Protein AF-A0A835G437-F1 (afdb_monomer_lite)

Secondary structure (DSSP, 8-state):
-------------------PPPPSEEEEEESS------TTT--SHHHHHHHHHH---SEEE-TTS-EEESSEEEEEE-TTS-EEEEEEPTT-B-TTSPBP-HHHHHHHHHHHHSTTT--TTGGGGTTBTTHHHHHTTSS-GGGSSEEEEETTEEEEEBSS--TTHHHHHTSGGG----HHHHHHHGGGTTSBGGG----SSEEEES-BTT-SEEEEEE-TTSTTGGG---SEEEEEE---HHHHHHHHHHTS-SB----THHHHHHTTSTT-------EEEEEEE---TTSGGG-HHHHHHHHHSS-HHHIIIIII-SSEE---SSSPTTS-B-TTT--BHHHHH---S---HHHHHHHHHHHHHHH-S-EEEEEEEESSHHHHHHHHHHHHHHHHHSTTEEEEEEEE-HHHHHHHHHTT--SEEEEEEE-SSS-THHHHTTT-TT-TT-TT----HHHHHHHHHHHTTTTT-HHHHHHHHHHHHIIIIIIS--EEEEEE---HHHHHHHHHTS--B--TT--SSSSSHHHHHHHHHHHHHHHHTT-EEEEE-TTT--EEEEEPPS-SS-PPPEEEEEE--B-SS--SS---EEETT--SS-EEEETTTTEEE-TTT-GGGGGGTTSPEEE--SSS---HHHHHHHHHHHHHHHHHHH-TTS----EEEEEES-TTTT-TGGG--TTT---SEEEE--S--TT--------EEEE------B---TTT-TTT-B-HHHHHHHHHTTS-SSSSTTT--TT-------SS-EEEE---S------------------

Foldseek 3Di:
DDDDDDDDDDDDDDDPPDDDPPALEFEEEDQADAAFLLLLADDDPRNQVVLLQFFFFQWAADPLRDTDGTQFPDWDADPQQFKIKTFGDPQQDKLVSHHQFLVLLLVLLLLCQACVNHYLPQVLCCQFPCSVCNSVVNDDSVRTQWDRPDRGIIMTGGPHRFPCNSLSRNRSSSTGHDPVLCVVCPPNARQFQVSDIGRHQWGKPDDGNVDQKIKTAGRPSHPPNVVSSRGMYIYGNDQEQVVVVVCCVVVVGPDGDDWAVVCVVCVPPPSDDDDDFQKKWWKFFQLPPPFLSVDQLLLLLLLQQADQQCCVVHQGVRFWDFAQFLGGWPLAAQPVFLHTLCNVLDGASYHDLVSSQVSLVVSCVVPNQADEFEEEFEQGPVRVSNLVSSQVSCCVSRPRYHYHYDYDHPNVSVVCLLVLPHGIYIDMDTDSGSDPLSRLLCQACPRSNVSSNHDDPLLNVLSVCLVPVCSVPRVSNSVSSSVSGNCCPRVRSRIHIITDHDVLVVQLVVLLLQAFAQDLVAPAVVRDCSLLVSLVVLLVLCVSLVWAPFDQDPRLRKTKTKDAFLDPPPFFEEEEEFERHDYPAASHRWDKDKDAQDALAWAQLEPVVRDIRGCVVVVCVNVQHRHIDMATSVRHHRQQFRSVSSSVVSVVSSVCSSRSVPGHHMYMYMYWHDQQAFRGVVSDPCVVVRGPYYDYRTPDDPPDDDPAAKDKDWDDDAFAWEDDDPVPPVPPTGDRVVVVVVVVVPDDPQQDPVRDDDQRWHWYADPDTTMGIHRDDDDTRHHDDDDHDHDHDDD

Structure (mmCIF, N/CA/C/O backbone):
data_AF-A0A835G437-F1
#
_entry.id   AF-A0A835G437-F1
#
loop_
_atom_site.group_PDB
_atom_site.id
_atom_site.type_symbol
_atom_site.label_atom_id
_atom_site.label_alt_id
_atom_site.label_comp_id
_atom_site.label_asym_id
_atom_site.label_entity_id
_atom_site.label_seq_id
_atom_site.pdbx_PDB_ins_code
_atom_site.Cartn_x
_atom_site.Cartn_y
_atom_site.Cartn_z
_atom_site.occupancy
_atom_site.B_iso_or_equiv
_atom_site.auth_seq_id
_atom_site.auth_comp_id
_atom_site.auth_asym_id
_atom_site.auth_atom_id
_atom_site.pdbx_PDB_model_num
ATOM 1 N N . MET A 1 1 ? 59.945 16.368 26.308 1.00 29.61 1 MET A N 1
ATOM 2 C CA . MET A 1 1 ? 60.103 17.837 26.284 1.00 29.61 1 MET A CA 1
ATOM 3 C C . MET A 1 1 ? 59.781 18.328 24.883 1.00 29.61 1 MET A C 1
ATOM 5 O O . MET A 1 1 ? 60.332 17.783 23.943 1.00 29.61 1 MET A O 1
ATOM 9 N N . ASN A 1 2 ? 58.871 19.294 24.794 1.00 24.39 2 ASN A N 1
ATOM 10 C CA . ASN A 1 2 ? 58.733 20.363 23.797 1.00 24.39 2 ASN A CA 1
ATOM 11 C C . ASN A 1 2 ? 59.243 20.198 22.339 1.00 24.39 2 ASN A C 1
ATOM 13 O O . ASN A 1 2 ? 60.430 20.326 22.065 1.00 24.39 2 ASN A O 1
ATOM 17 N N . THR A 1 3 ? 58.254 20.129 21.434 1.00 23.23 3 THR A N 1
ATOM 18 C CA . THR A 1 3 ? 57.982 21.059 20.302 1.00 23.23 3 THR A CA 1
ATOM 19 C C . THR A 1 3 ? 58.893 21.197 19.064 1.00 23.23 3 THR A C 1
ATOM 21 O O . THR A 1 3 ? 60.040 21.616 19.158 1.00 23.23 3 THR A O 1
ATOM 24 N N . CYS A 1 4 ? 58.197 21.138 17.914 1.00 24.75 4 CYS A N 1
ATOM 25 C CA . CYS A 1 4 ? 58.291 21.997 16.713 1.00 24.75 4 CYS A CA 1
ATOM 26 C C . CYS A 1 4 ? 59.405 21.812 15.658 1.00 24.75 4 CYS A C 1
ATOM 28 O O . CYS A 1 4 ? 60.517 22.297 15.820 1.00 24.75 4 CYS A O 1
ATOM 30 N N . GLY A 1 5 ? 58.972 21.380 14.461 1.00 23.77 5 GLY A N 1
ATOM 31 C CA . GLY A 1 5 ? 58.728 22.330 13.355 1.00 23.77 5 GLY A CA 1
ATOM 32 C C . GLY A 1 5 ? 59.648 22.249 12.125 1.00 23.77 5 GLY A C 1
ATOM 33 O O . GLY A 1 5 ? 60.861 22.344 12.258 1.00 23.77 5 GLY A O 1
ATOM 34 N N . GLY A 1 6 ? 59.062 22.189 10.917 1.00 23.94 6 GLY A N 1
ATOM 35 C CA . GLY A 1 6 ? 59.782 22.446 9.655 1.00 23.94 6 GLY A CA 1
ATOM 36 C C . GLY A 1 6 ? 59.282 21.657 8.437 1.00 23.94 6 GLY A C 1
ATOM 37 O O . GLY A 1 6 ? 59.624 20.493 8.283 1.00 23.94 6 GLY A O 1
ATOM 38 N N . ASN A 1 7 ? 58.498 22.316 7.579 1.00 25.92 7 ASN A N 1
ATOM 39 C CA . ASN A 1 7 ? 57.952 21.835 6.299 1.00 25.92 7 ASN A CA 1
ATOM 40 C C . ASN A 1 7 ? 58.935 21.102 5.367 1.00 25.92 7 ASN A C 1
ATOM 42 O O . ASN A 1 7 ? 60.063 21.555 5.200 1.00 25.92 7 ASN A O 1
ATOM 46 N N . ASP A 1 8 ? 58.398 20.172 4.566 1.00 25.77 8 ASP A N 1
ATOM 47 C CA . ASP A 1 8 ? 58.729 20.119 3.135 1.00 25.77 8 ASP A CA 1
ATOM 48 C C . ASP A 1 8 ? 57.518 19.692 2.283 1.00 25.77 8 ASP A C 1
ATOM 50 O O . ASP A 1 8 ? 56.645 18.951 2.740 1.00 25.77 8 ASP A O 1
ATOM 54 N N . LYS A 1 9 ? 57.419 20.223 1.057 1.00 26.34 9 LYS A N 1
ATOM 55 C CA . LYS A 1 9 ? 56.245 20.060 0.175 1.00 26.34 9 LYS A CA 1
ATOM 56 C C . LYS A 1 9 ? 56.248 18.703 -0.540 1.00 26.34 9 LYS A C 1
ATOM 58 O O . LYS A 1 9 ? 57.276 18.292 -1.070 1.00 26.34 9 LYS A O 1
ATOM 63 N N . LYS A 1 10 ? 55.073 18.079 -0.684 1.00 27.25 10 LYS A N 1
ATOM 64 C CA . LYS A 1 10 ? 54.819 17.038 -1.696 1.00 27.25 10 LYS A CA 1
ATOM 65 C C . LYS A 1 10 ? 53.835 17.547 -2.742 1.00 27.25 10 LYS A C 1
ATOM 67 O O . LYS A 1 10 ? 52.801 18.108 -2.393 1.00 27.25 10 LYS A O 1
ATOM 72 N N . GLU A 1 11 ? 54.174 17.338 -4.008 1.00 23.69 11 GLU A N 1
ATOM 73 C CA . GLU A 1 11 ? 53.280 17.576 -5.139 1.00 23.69 11 GLU A CA 1
ATOM 74 C C . GLU A 1 11 ? 52.122 16.573 -5.112 1.00 23.69 11 GLU A C 1
ATOM 76 O O . GLU A 1 11 ? 52.335 15.365 -5.000 1.00 23.69 11 GLU A O 1
ATOM 81 N N . THR A 1 12 ? 50.894 17.074 -5.227 1.00 25.77 12 THR A N 1
ATOM 82 C CA . THR A 1 12 ? 49.696 16.266 -5.463 1.00 25.77 12 THR A CA 1
ATOM 83 C C . THR A 1 12 ? 49.425 16.203 -6.960 1.00 25.77 12 THR A C 1
ATOM 85 O O . THR A 1 12 ? 48.872 17.130 -7.553 1.00 25.77 12 THR A O 1
ATOM 88 N N . THR A 1 13 ? 49.797 15.089 -7.585 1.00 24.84 13 THR A N 1
ATOM 89 C CA . THR A 1 13 ? 49.329 14.745 -8.928 1.00 24.84 13 THR A CA 1
ATOM 90 C C . THR A 1 13 ? 47.819 14.524 -8.870 1.00 24.84 13 THR A C 1
ATOM 92 O O . THR A 1 13 ? 47.350 13.650 -8.143 1.00 24.84 13 THR A O 1
ATOM 95 N N . LYS A 1 14 ? 47.044 15.312 -9.625 1.00 30.12 14 LYS A N 1
ATOM 96 C CA . LYS A 1 14 ? 45.620 15.031 -9.838 1.00 30.12 14 LYS A CA 1
ATOM 97 C C . LYS A 1 14 ? 45.494 13.774 -10.696 1.00 30.12 14 LYS A C 1
ATOM 99 O O . LYS A 1 14 ? 45.745 13.834 -11.896 1.00 30.12 14 LYS A O 1
ATOM 104 N N . THR A 1 15 ? 45.092 12.664 -10.091 1.00 26.80 15 THR A N 1
ATOM 105 C CA . THR A 1 15 ? 44.481 11.561 -10.835 1.00 26.80 15 THR A CA 1
ATOM 106 C C . THR A 1 15 ? 43.078 12.005 -11.235 1.00 26.80 15 THR A C 1
ATOM 108 O O . THR A 1 15 ? 42.333 12.505 -10.391 1.00 26.80 15 THR A O 1
ATOM 111 N N . GLU A 1 16 ? 42.717 11.858 -12.506 1.00 29.47 16 GLU A N 1
ATOM 112 C CA . GLU A 1 16 ? 41.327 12.020 -12.933 1.00 29.47 16 GLU A CA 1
ATOM 113 C C . GLU A 1 16 ? 40.476 10.957 -12.229 1.00 29.47 16 GLU A C 1
ATOM 115 O O . GLU A 1 16 ? 40.838 9.777 -12.204 1.00 29.47 16 GLU A O 1
ATOM 120 N N . ALA A 1 17 ? 39.368 11.380 -11.620 1.00 33.88 17 ALA A N 1
ATOM 121 C CA . ALA A 1 17 ? 38.406 10.467 -11.025 1.00 33.88 17 ALA A CA 1
ATOM 122 C C . ALA A 1 17 ? 37.639 9.773 -12.156 1.00 33.88 17 ALA A C 1
ATOM 124 O O . ALA A 1 17 ? 36.611 10.263 -12.617 1.00 33.88 17 ALA A O 1
ATOM 125 N N . GLY A 1 18 ? 38.173 8.645 -12.627 1.00 30.44 18 GLY A N 1
ATOM 126 C CA . GLY A 1 18 ? 37.390 7.709 -13.420 1.00 30.44 18 GLY A CA 1
ATOM 127 C C . GLY A 1 18 ? 36.193 7.252 -12.593 1.00 30.44 18 GLY A C 1
ATOM 128 O O . GLY A 1 18 ? 36.355 6.892 -11.426 1.00 30.44 18 GLY A O 1
ATOM 129 N N . THR A 1 19 ? 35.004 7.289 -13.189 1.00 35.88 19 THR A N 1
ATOM 130 C CA . THR A 1 19 ? 33.782 6.742 -12.605 1.00 35.88 19 THR A CA 1
ATOM 131 C C . THR A 1 19 ? 34.025 5.282 -12.240 1.00 35.88 19 THR A C 1
ATOM 133 O O . THR A 1 19 ? 34.181 4.429 -13.115 1.00 35.88 19 THR A O 1
ATOM 136 N N . ILE A 1 20 ? 34.084 4.992 -10.940 1.00 40.12 20 ILE A N 1
ATOM 137 C CA . ILE A 1 20 ? 33.992 3.620 -10.449 1.00 40.12 20 ILE A CA 1
ATOM 138 C C . ILE A 1 20 ? 32.570 3.177 -10.792 1.00 40.12 20 ILE A C 1
ATOM 140 O O . ILE A 1 20 ? 31.616 3.839 -10.385 1.00 40.12 20 ILE A O 1
ATOM 144 N N . ALA A 1 21 ? 32.427 2.119 -11.592 1.00 52.81 21 ALA A N 1
ATOM 145 C CA . ALA A 1 21 ? 31.114 1.555 -11.876 1.00 52.81 21 ALA A CA 1
ATOM 146 C C . ALA A 1 21 ? 30.462 1.154 -10.546 1.00 52.81 21 ALA A C 1
ATOM 148 O O . ALA A 1 21 ? 31.098 0.475 -9.736 1.00 52.81 21 ALA A O 1
ATOM 149 N N . ALA A 1 22 ? 29.233 1.616 -10.306 1.00 72.81 22 ALA A N 1
ATOM 150 C CA . ALA A 1 22 ? 28.508 1.281 -9.089 1.00 72.81 22 ALA A CA 1
ATOM 151 C C . ALA A 1 22 ? 28.351 -0.242 -8.991 1.00 72.81 22 ALA A C 1
ATOM 153 O O . ALA A 1 22 ? 28.016 -0.895 -9.983 1.00 72.81 22 ALA A O 1
ATOM 154 N N . SER A 1 23 ? 28.603 -0.792 -7.802 1.00 85.00 23 SER A N 1
ATOM 155 C CA . SER A 1 23 ? 28.380 -2.210 -7.521 1.00 85.00 23 SER A CA 1
ATOM 156 C C . SER A 1 23 ? 26.940 -2.569 -7.878 1.00 85.00 23 SER A C 1
ATOM 158 O O . SER A 1 23 ? 26.018 -1.955 -7.354 1.00 85.00 23 SER A O 1
ATOM 160 N N . GLN A 1 24 ? 26.732 -3.560 -8.746 1.00 94.06 24 GLN A N 1
ATOM 161 C CA . GLN A 1 24 ? 25.394 -4.084 -9.057 1.00 94.06 24 GLN A CA 1
ATOM 162 C C . GLN A 1 24 ? 24.947 -5.118 -8.012 1.00 94.06 24 GLN A C 1
ATOM 164 O O . GLN A 1 24 ? 24.311 -6.122 -8.324 1.00 94.06 24 GLN A O 1
ATOM 169 N N . LYS A 1 25 ? 25.339 -4.878 -6.760 1.00 95.38 25 LYS A N 1
ATOM 170 C CA . LYS A 1 25 ? 25.059 -5.712 -5.599 1.00 95.38 25 LYS A CA 1
ATOM 171 C C . LYS A 1 25 ? 24.548 -4.821 -4.490 1.00 95.38 25 LYS A C 1
ATOM 173 O O . LYS A 1 25 ? 25.232 -3.845 -4.182 1.00 95.38 25 LYS A O 1
ATOM 178 N N . ILE A 1 26 ? 23.406 -5.185 -3.921 1.00 95.31 26 ILE A N 1
ATOM 179 C CA . ILE A 1 26 ? 22.785 -4.474 -2.802 1.00 95.31 26 ILE A CA 1
ATOM 180 C C . ILE A 1 26 ? 22.469 -5.434 -1.653 1.00 95.31 26 ILE A C 1
ATOM 182 O O . ILE A 1 26 ? 22.173 -6.614 -1.878 1.00 95.31 26 ILE A O 1
ATOM 186 N N . GLU A 1 27 ? 22.509 -4.925 -0.427 1.00 95.88 27 GLU A N 1
ATOM 187 C CA . GLU A 1 27 ? 22.124 -5.641 0.786 1.00 95.88 27 GLU A CA 1
ATOM 188 C C . GLU A 1 27 ? 20.941 -4.937 1.472 1.00 95.88 27 GLU A C 1
ATOM 190 O O . GLU A 1 27 ? 21.003 -3.754 1.798 1.00 95.88 27 GLU A O 1
ATOM 195 N N . ILE A 1 28 ? 19.828 -5.650 1.665 1.00 94.56 28 ILE A N 1
ATOM 196 C CA . ILE A 1 28 ? 18.554 -5.071 2.128 1.00 94.56 28 ILE A CA 1
ATOM 197 C C . ILE A 1 28 ? 17.974 -5.825 3.332 1.00 94.56 28 ILE A C 1
ATOM 199 O O . ILE A 1 28 ? 18.267 -7.001 3.566 1.00 94.56 28 ILE A O 1
ATOM 203 N N . SER A 1 29 ? 17.115 -5.157 4.106 1.00 92.38 29 SER A N 1
ATOM 204 C CA . SER A 1 29 ? 16.397 -5.776 5.229 1.00 92.38 29 SER A CA 1
ATOM 205 C C . SER A 1 29 ? 15.007 -6.304 4.844 1.00 92.38 29 SER A C 1
ATOM 207 O O . SER A 1 29 ? 14.257 -5.613 4.154 1.00 92.38 29 SER A O 1
ATOM 209 N N . SER A 1 30 ? 14.607 -7.449 5.400 1.00 88.62 30 SER A N 1
ATOM 210 C CA . SER A 1 30 ? 13.216 -7.923 5.462 1.00 88.62 30 SER A CA 1
ATOM 211 C C . SER A 1 30 ? 12.737 -7.982 6.921 1.00 88.62 30 SER A C 1
ATOM 213 O O . SER A 1 30 ? 13.490 -8.447 7.775 1.00 88.62 30 SER A O 1
ATOM 215 N N . PRO A 1 31 ? 11.488 -7.597 7.249 1.00 82.38 31 PRO A N 1
ATOM 216 C CA . PRO A 1 31 ? 10.972 -7.670 8.621 1.00 82.38 31 PRO A CA 1
AT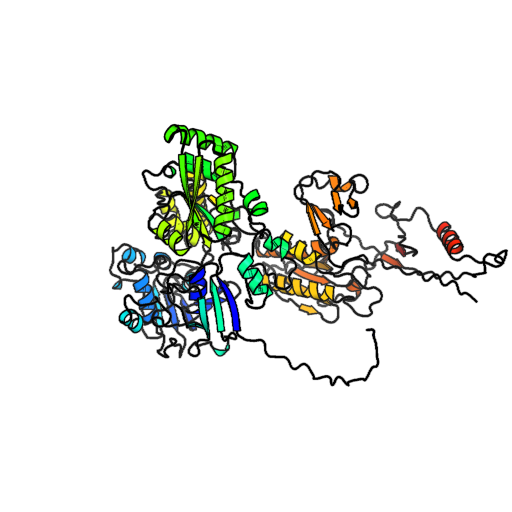OM 217 C C . PRO A 1 31 ? 10.622 -9.098 9.088 1.00 82.38 31 PRO A C 1
ATOM 219 O O . PRO A 1 31 ? 10.313 -9.305 10.260 1.00 82.38 31 PRO A O 1
ATOM 222 N N . ALA A 1 32 ? 10.624 -10.089 8.189 1.00 84.56 32 ALA A N 1
ATOM 223 C CA . ALA A 1 32 ? 10.367 -11.497 8.509 1.00 84.56 32 ALA A CA 1
ATOM 224 C C . ALA A 1 32 ? 11.098 -12.439 7.527 1.00 84.56 32 ALA A C 1
ATOM 226 O O . ALA A 1 32 ? 11.363 -12.021 6.393 1.00 84.56 32 ALA A O 1
ATOM 227 N N . PRO A 1 33 ? 11.373 -13.699 7.918 1.00 88.25 33 PRO A N 1
ATOM 228 C CA . PRO A 1 33 ? 11.909 -14.705 7.006 1.00 88.25 33 PRO A CA 1
ATOM 229 C C . PRO A 1 33 ? 10.847 -15.147 5.987 1.00 88.25 33 PRO A C 1
ATOM 231 O O . PRO A 1 33 ? 9.645 -14.966 6.209 1.00 88.25 33 PRO A O 1
ATOM 234 N N . LEU A 1 34 ? 11.291 -15.760 4.888 1.00 89.75 34 LEU A N 1
ATOM 235 C CA . LEU A 1 34 ? 10.400 -16.340 3.876 1.00 89.75 34 LEU A CA 1
ATOM 236 C C . LEU A 1 34 ? 9.555 -17.490 4.453 1.00 89.75 34 LEU A C 1
ATOM 238 O O . LEU A 1 34 ? 9.956 -18.159 5.408 1.00 89.75 34 LEU A O 1
ATOM 242 N N . SER A 1 35 ? 8.374 -17.716 3.872 1.00 86.50 35 SER A N 1
ATOM 243 C CA . SER A 1 35 ? 7.479 -18.824 4.223 1.00 86.50 35 SER A CA 1
ATOM 244 C C . SER A 1 35 ? 7.629 -20.000 3.244 1.00 86.50 35 SER A C 1
ATOM 246 O O . SER A 1 35 ? 8.564 -20.786 3.367 1.00 86.50 35 SER A O 1
ATOM 248 N N . THR A 1 36 ? 6.736 -20.132 2.261 1.00 88.00 36 THR A N 1
ATOM 249 C CA . THR A 1 36 ? 6.837 -21.101 1.160 1.00 88.00 36 THR A CA 1
ATOM 250 C C . THR A 1 36 ? 6.934 -20.385 -0.182 1.00 88.00 36 THR A C 1
ATOM 252 O O . THR A 1 36 ? 6.187 -19.441 -0.450 1.00 88.00 36 THR A O 1
ATOM 255 N N . LEU A 1 37 ? 7.846 -20.861 -1.032 1.00 92.19 37 LEU A N 1
ATOM 256 C CA . LEU A 1 37 ? 8.065 -20.363 -2.393 1.00 92.19 37 LEU A CA 1
ATOM 257 C C . LEU A 1 37 ? 7.336 -21.196 -3.462 1.00 92.19 37 LEU A C 1
ATOM 259 O O . LEU A 1 37 ? 7.529 -20.972 -4.654 1.00 92.19 37 LEU A O 1
ATOM 263 N N . ASP A 1 38 ? 6.484 -22.145 -3.059 1.00 93.81 38 ASP A N 1
ATOM 264 C CA . ASP A 1 38 ? 5.533 -22.770 -3.976 1.00 93.81 38 ASP A CA 1
ATOM 265 C C . ASP A 1 38 ? 4.486 -21.718 -4.352 1.00 93.81 38 ASP A C 1
ATOM 267 O O . ASP A 1 38 ? 3.653 -21.345 -3.525 1.00 93.81 38 ASP A O 1
ATOM 271 N N . THR A 1 39 ? 4.514 -21.254 -5.604 1.00 92.25 39 THR A N 1
ATOM 272 C CA . THR A 1 39 ? 3.649 -20.165 -6.092 1.00 92.25 39 THR A CA 1
ATOM 273 C C . THR A 1 39 ? 2.153 -20.433 -5.898 1.00 92.25 39 THR A C 1
ATOM 275 O O . THR A 1 39 ? 1.383 -19.486 -5.753 1.00 92.25 39 THR A O 1
ATOM 278 N N . THR A 1 40 ? 1.743 -21.705 -5.801 1.00 93.06 40 THR A N 1
ATOM 279 C CA . THR A 1 40 ? 0.353 -22.094 -5.506 1.00 93.06 40 THR A CA 1
ATOM 280 C C . THR A 1 40 ? -0.005 -22.039 -4.017 1.00 93.06 40 THR A C 1
ATOM 282 O O . THR A 1 40 ? -1.185 -22.057 -3.691 1.00 93.06 40 THR A O 1
ATOM 285 N N . GLN A 1 41 ? 0.972 -21.971 -3.106 1.00 91.19 41 GLN A N 1
ATOM 286 C CA . GLN A 1 41 ? 0.783 -22.043 -1.648 1.00 91.19 41 GLN A CA 1
ATOM 287 C C . GLN A 1 41 ? 1.220 -20.773 -0.893 1.00 91.19 41 GLN A C 1
ATOM 289 O O . GLN A 1 41 ? 0.829 -20.601 0.262 1.00 91.19 41 GLN A O 1
ATOM 294 N N . THR A 1 42 ? 2.011 -19.879 -1.502 1.00 87.56 42 THR A N 1
ATOM 295 C CA . THR A 1 42 ? 2.458 -18.617 -0.880 1.00 87.56 42 THR A CA 1
ATOM 296 C C . THR A 1 42 ? 1.278 -17.720 -0.477 1.00 87.56 42 THR A C 1
ATOM 298 O O . THR A 1 42 ? 0.320 -17.566 -1.231 1.00 87.56 42 THR A O 1
ATOM 301 N N . MET A 1 43 ? 1.359 -17.081 0.700 1.00 77.56 43 MET A N 1
ATOM 302 C CA . MET A 1 43 ? 0.269 -16.250 1.253 1.00 77.56 43 MET A CA 1
ATOM 303 C C . MET A 1 43 ? 0.672 -14.842 1.696 1.00 77.56 43 MET A C 1
ATOM 305 O O . MET A 1 43 ? -0.169 -13.949 1.687 1.00 77.56 43 MET A O 1
ATOM 309 N N . ASP A 1 44 ? 1.903 -14.642 2.168 1.00 79.06 44 ASP A N 1
ATOM 310 C CA . ASP A 1 44 ? 2.306 -13.397 2.827 1.00 79.06 44 ASP A CA 1
ATOM 311 C C . ASP A 1 44 ? 3.022 -12.423 1.880 1.00 79.06 44 ASP A C 1
ATOM 313 O O . ASP A 1 44 ? 3.708 -12.846 0.950 1.00 79.06 44 ASP A O 1
ATOM 317 N N . LYS A 1 45 ? 2.896 -11.113 2.150 1.00 78.25 45 LYS A N 1
ATOM 318 C CA . LYS A 1 45 ? 3.499 -10.045 1.332 1.00 78.25 45 LYS A CA 1
ATOM 319 C C . LYS A 1 45 ? 5.005 -10.235 1.144 1.00 78.25 45 LYS A C 1
ATOM 321 O O . LYS A 1 45 ? 5.485 -10.090 0.030 1.00 78.25 45 LYS A O 1
ATOM 326 N N . ASN A 1 46 ? 5.744 -10.540 2.211 1.00 82.88 46 ASN A N 1
ATOM 327 C CA . ASN A 1 46 ? 7.207 -10.524 2.185 1.00 82.88 46 ASN A CA 1
ATOM 328 C C . ASN A 1 46 ? 7.732 -11.629 1.261 1.00 82.88 46 ASN A C 1
ATOM 330 O O . ASN A 1 46 ? 8.553 -11.374 0.382 1.00 82.88 46 ASN A O 1
ATOM 334 N N . THR A 1 47 ? 7.186 -12.838 1.404 1.00 88.88 47 THR A N 1
ATOM 335 C CA . THR A 1 47 ? 7.497 -13.963 0.520 1.00 88.88 47 THR A CA 1
ATOM 336 C C . THR A 1 47 ? 6.967 -13.724 -0.893 1.00 88.88 47 THR A C 1
ATOM 338 O O . THR A 1 47 ? 7.672 -14.015 -1.855 1.00 88.88 47 THR A O 1
ATOM 341 N N . PHE A 1 48 ? 5.774 -13.136 -1.050 1.00 88.31 48 PHE A N 1
ATOM 342 C CA . PHE A 1 48 ? 5.214 -12.823 -2.368 1.00 88.31 48 PHE A CA 1
ATOM 343 C C . PHE A 1 48 ? 6.045 -11.790 -3.148 1.00 88.31 48 PHE A C 1
ATOM 345 O O . PHE A 1 48 ? 6.271 -11.973 -4.343 1.00 88.31 48 PHE A O 1
ATOM 352 N N . THR A 1 49 ? 6.582 -10.756 -2.490 1.00 87.69 49 THR A N 1
ATOM 353 C CA . THR A 1 49 ? 7.525 -9.811 -3.108 1.00 87.69 49 THR A CA 1
ATOM 354 C C . THR A 1 49 ? 8.730 -10.545 -3.694 1.00 87.69 49 THR A C 1
ATOM 356 O O . THR A 1 49 ? 9.107 -10.266 -4.830 1.00 87.69 49 THR A O 1
ATOM 359 N N . ILE A 1 50 ? 9.298 -11.523 -2.979 1.00 92.12 50 ILE A N 1
ATOM 360 C CA . ILE A 1 50 ? 10.410 -12.333 -3.496 1.00 92.12 50 ILE A CA 1
ATOM 361 C C . ILE A 1 50 ? 9.950 -13.287 -4.611 1.00 92.12 50 ILE A C 1
ATOM 363 O O . ILE A 1 50 ? 10.636 -13.391 -5.624 1.00 92.12 50 ILE A O 1
ATOM 367 N N . VAL A 1 51 ? 8.769 -13.906 -4.504 1.00 92.31 51 VAL A N 1
ATOM 368 C CA . VAL A 1 51 ? 8.179 -14.729 -5.580 1.00 92.31 51 VAL A CA 1
ATOM 369 C C . VAL A 1 51 ? 8.090 -13.957 -6.901 1.00 92.31 51 VAL A C 1
ATOM 371 O O . VAL A 1 51 ? 8.492 -14.501 -7.924 1.00 92.31 51 VAL A O 1
ATOM 374 N N . GLN A 1 52 ? 7.676 -12.686 -6.895 1.00 90.50 52 GLN A N 1
ATOM 375 C CA . GLN A 1 52 ? 7.611 -11.867 -8.119 1.00 90.50 52 GLN A CA 1
ATOM 376 C C . GLN A 1 52 ? 8.983 -11.567 -8.760 1.00 90.50 52 GLN A C 1
ATOM 378 O O . GL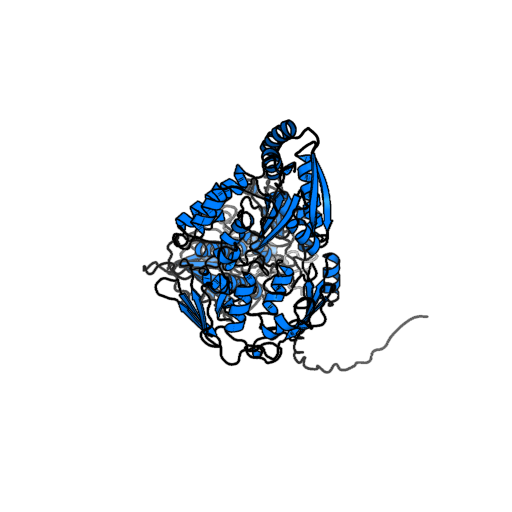N A 1 52 ? 9.042 -11.226 -9.935 1.00 90.50 52 GLN A O 1
ATOM 383 N N . HIS A 1 53 ? 10.091 -11.720 -8.026 1.00 93.88 53 HIS A N 1
ATOM 384 C CA . HIS A 1 53 ? 11.450 -11.594 -8.574 1.00 93.88 53 HIS A CA 1
ATOM 385 C C . HIS A 1 53 ? 12.016 -12.940 -9.070 1.00 93.88 53 HIS A C 1
ATOM 387 O O . HIS A 1 53 ? 12.937 -12.967 -9.886 1.00 93.88 53 HIS A O 1
ATOM 393 N N . LEU A 1 54 ? 11.470 -14.058 -8.581 1.00 96.50 54 LEU A N 1
ATOM 394 C CA . LEU A 1 54 ? 11.896 -15.426 -8.901 1.00 96.50 54 LEU A CA 1
ATOM 395 C C . LEU A 1 54 ? 11.070 -16.073 -10.030 1.00 96.50 54 LEU A C 1
ATOM 397 O O . LEU A 1 54 ? 11.544 -16.978 -10.724 1.00 96.50 54 LEU A O 1
ATOM 401 N N . PHE A 1 55 ? 9.831 -15.624 -10.222 1.00 97.19 55 PHE A N 1
ATOM 402 C CA . PHE A 1 55 ? 8.869 -16.218 -11.145 1.00 97.19 55 PHE A CA 1
ATOM 403 C C . PHE A 1 55 ? 8.155 -15.153 -11.969 1.00 97.19 55 PHE A C 1
ATOM 405 O O . PHE A 1 55 ? 7.670 -14.161 -11.430 1.00 97.19 55 PHE A O 1
ATOM 412 N N . GLU A 1 56 ? 8.010 -15.420 -13.263 1.00 96.94 56 GLU A N 1
ATOM 413 C CA . GLU A 1 56 ? 7.191 -14.624 -14.174 1.00 96.94 56 GLU A CA 1
ATOM 414 C C . GLU A 1 56 ? 6.011 -15.441 -14.715 1.00 96.94 56 GLU A C 1
ATOM 416 O O . GLU A 1 56 ? 6.129 -16.652 -14.936 1.00 96.94 56 GLU A O 1
ATOM 421 N N . GLY A 1 57 ? 4.862 -14.779 -14.880 1.00 97.12 57 GLY A N 1
ATOM 422 C CA . GLY A 1 57 ? 3.608 -15.355 -15.369 1.00 97.12 57 GLY A CA 1
ATOM 423 C C . GLY A 1 57 ? 3.347 -15.076 -16.851 1.00 97.12 57 GLY A C 1
ATOM 424 O O . GLY A 1 57 ? 4.249 -14.733 -17.610 1.00 97.12 57 GLY A O 1
ATOM 425 N N . LEU A 1 58 ? 2.089 -15.222 -17.282 1.00 98.12 58 LEU A N 1
ATOM 426 C CA . LEU A 1 58 ? 1.673 -14.868 -18.648 1.00 98.12 58 LEU A CA 1
ATOM 427 C C . LEU A 1 58 ? 1.841 -13.364 -18.895 1.00 98.12 58 LEU A C 1
ATOM 429 O O . LEU A 1 58 ? 2.326 -12.952 -19.948 1.00 98.12 58 LEU A O 1
ATOM 433 N N . TYR A 1 59 ? 1.429 -12.567 -17.913 1.00 96.75 59 TYR A N 1
ATOM 434 C CA . TYR A 1 59 ? 1.567 -11.118 -17.858 1.00 96.75 59 TYR A CA 1
ATOM 435 C C . TYR A 1 59 ? 2.393 -10.733 -16.621 1.00 96.75 59 TYR A C 1
ATOM 437 O O . TYR A 1 59 ? 2.639 -11.562 -15.741 1.00 96.75 59 TYR A O 1
ATOM 445 N N . ARG A 1 60 ? 2.822 -9.474 -16.571 1.00 92.25 60 ARG A N 1
ATOM 446 C CA . ARG A 1 60 ? 3.411 -8.812 -15.404 1.00 92.25 60 ARG A CA 1
ATOM 447 C C . ARG A 1 60 ? 2.830 -7.406 -15.264 1.00 92.25 60 ARG A C 1
ATOM 449 O O . ARG A 1 60 ? 2.058 -6.968 -16.118 1.00 92.25 60 ARG A O 1
ATOM 456 N N . PHE A 1 61 ? 3.181 -6.715 -14.192 1.00 86.19 61 PHE A N 1
ATOM 457 C CA . PHE A 1 61 ? 2.934 -5.282 -14.058 1.00 86.19 61 PHE A CA 1
ATOM 458 C C . PHE A 1 61 ? 4.160 -4.493 -14.531 1.00 86.19 61 PHE A C 1
ATOM 460 O O . PHE A 1 61 ? 5.287 -4.965 -14.370 1.00 86.19 61 PHE A O 1
ATOM 467 N N . ASP A 1 62 ? 3.934 -3.333 -15.141 1.00 83.69 62 ASP A N 1
ATOM 468 C CA . ASP A 1 62 ? 4.959 -2.301 -15.326 1.00 83.69 62 ASP A CA 1
ATOM 469 C C . ASP A 1 62 ? 5.013 -1.343 -14.120 1.00 83.69 62 ASP A C 1
ATOM 471 O O . ASP A 1 62 ? 4.321 -1.543 -13.116 1.00 83.69 62 ASP A O 1
ATOM 475 N N . ASP A 1 63 ? 5.858 -0.313 -14.215 1.00 75.12 63 ASP A N 1
ATOM 476 C CA . ASP A 1 63 ? 6.071 0.681 -13.155 1.00 75.12 63 ASP A CA 1
ATOM 477 C C . ASP A 1 63 ? 4.778 1.454 -12.801 1.00 75.12 63 ASP A C 1
ATOM 479 O O . ASP A 1 63 ? 4.588 1.844 -11.648 1.00 75.12 63 ASP A O 1
ATOM 483 N N . ASP A 1 64 ? 3.843 1.581 -13.753 1.00 68.00 64 ASP A N 1
ATOM 484 C CA . ASP A 1 64 ? 2.525 2.214 -13.590 1.00 68.00 64 ASP A CA 1
ATOM 485 C C . ASP A 1 64 ? 1.445 1.227 -13.084 1.00 68.00 64 ASP A C 1
ATOM 487 O O . ASP A 1 64 ? 0.253 1.542 -13.057 1.00 68.00 64 ASP A O 1
ATOM 491 N N . SER A 1 65 ? 1.833 0.009 -12.684 1.00 73.69 65 SER A N 1
ATOM 492 C CA . SER A 1 65 ? 0.927 -1.091 -12.305 1.00 73.69 65 SER A CA 1
ATOM 493 C C . SER A 1 65 ? -0.053 -1.524 -13.411 1.00 73.69 65 SER A C 1
ATOM 495 O O . SER A 1 65 ? -1.111 -2.097 -13.130 1.00 73.69 65 SER A O 1
ATOM 497 N N . THR A 1 66 ? 0.297 -1.309 -14.681 1.00 79.06 66 THR A N 1
ATOM 498 C CA . THR A 1 66 ? -0.500 -1.733 -15.839 1.00 79.06 66 THR A CA 1
ATOM 499 C C . THR A 1 66 ? -0.125 -3.161 -16.272 1.00 79.06 66 THR A C 1
ATOM 501 O O . THR A 1 66 ? 1.058 -3.500 -16.343 1.00 79.06 66 THR A O 1
ATOM 504 N N . PRO A 1 67 ? -1.101 -4.044 -16.581 1.00 88.12 67 PRO A N 1
ATOM 505 C CA . PRO A 1 67 ? -0.819 -5.377 -17.115 1.00 88.12 67 PRO A CA 1
ATOM 506 C C . PRO A 1 67 ? -0.143 -5.342 -18.495 1.00 88.12 67 PRO A C 1
ATOM 508 O O . PRO A 1 67 ? -0.782 -5.039 -19.507 1.00 88.12 67 PRO A O 1
ATOM 511 N N . ILE A 1 68 ? 1.123 -5.755 -18.556 1.00 93.69 68 ILE A N 1
ATOM 512 C CA . ILE A 1 68 ? 1.906 -5.914 -19.791 1.00 93.69 68 ILE A CA 1
ATOM 513 C C . ILE A 1 68 ? 2.293 -7.388 -20.030 1.00 93.69 68 ILE A C 1
ATOM 515 O O . ILE A 1 68 ? 2.354 -8.168 -19.076 1.00 93.69 68 ILE A O 1
ATOM 519 N N . PRO A 1 69 ? 2.558 -7.820 -21.282 1.00 96.25 69 PRO A N 1
ATOM 520 C CA . PRO A 1 69 ? 2.930 -9.207 -21.567 1.00 96.25 69 PRO A CA 1
ATOM 521 C C . PRO A 1 69 ? 4.238 -9.618 -20.872 1.00 96.25 69 PRO A C 1
ATOM 523 O O . PRO A 1 69 ? 5.269 -8.976 -21.069 1.00 96.25 69 PRO A O 1
ATOM 526 N N . GLY A 1 70 ? 4.173 -10.704 -20.096 1.00 96.00 70 GLY A N 1
ATOM 527 C CA . GLY A 1 70 ? 5.289 -11.319 -19.374 1.00 96.00 70 GLY A CA 1
ATOM 528 C C . GLY A 1 70 ? 5.899 -12.437 -20.212 1.00 96.00 70 GLY A C 1
ATOM 529 O O . GLY A 1 70 ? 6.420 -12.165 -21.283 1.00 96.00 70 GLY A O 1
ATOM 530 N N . LEU A 1 71 ? 5.739 -13.711 -19.835 1.00 98.00 71 LEU A N 1
ATOM 531 C CA . LEU A 1 71 ? 6.125 -14.855 -20.685 1.00 98.00 71 LEU A CA 1
ATOM 532 C C . LEU A 1 71 ? 5.245 -15.023 -21.944 1.00 98.00 71 LEU A C 1
ATOM 534 O O . LEU A 1 71 ? 5.616 -15.754 -22.870 1.00 98.00 71 LEU A O 1
ATOM 538 N N . ALA A 1 72 ? 4.093 -14.346 -22.020 1.00 98.12 72 ALA A N 1
ATOM 539 C CA . ALA A 1 72 ? 3.309 -14.251 -23.247 1.00 98.12 72 ALA A CA 1
ATOM 540 C C . ALA A 1 72 ? 3.912 -13.235 -24.242 1.00 98.12 72 ALA A C 1
ATOM 542 O O . ALA A 1 72 ? 4.415 -12.173 -23.880 1.00 98.12 72 ALA A O 1
ATOM 543 N N . GLU A 1 73 ? 3.824 -13.538 -25.535 1.00 97.06 73 GLU A N 1
ATOM 544 C CA . GLU A 1 73 ? 4.010 -12.564 -26.614 1.00 97.06 73 GLU A CA 1
ATOM 545 C C . GLU A 1 73 ? 2.748 -11.704 -26.783 1.00 97.06 73 GLU A C 1
ATOM 547 O O . GLU A 1 73 ? 2.834 -10.486 -26.925 1.00 97.06 73 GLU A O 1
ATOM 552 N N . LYS A 1 74 ? 1.570 -12.345 -26.767 1.00 96.56 74 LYS A N 1
ATOM 553 C CA . LYS A 1 74 ? 0.267 -11.705 -26.996 1.00 96.56 74 LYS A CA 1
ATOM 554 C C . LYS A 1 74 ? -0.891 -12.512 -26.406 1.00 96.56 74 LYS A C 1
ATOM 556 O O . LYS A 1 74 ? -0.766 -13.716 -26.167 1.00 96.56 74 LYS A O 1
ATOM 561 N N . VAL A 1 75 ? -2.048 -11.859 -26.290 1.00 98.12 75 VAL A N 1
ATOM 562 C CA . VAL A 1 75 ? -3.347 -12.486 -26.017 1.00 98.12 75 VAL A CA 1
ATOM 563 C C . VAL A 1 75 ? -4.356 -12.145 -27.119 1.00 98.12 75 VAL A C 1
ATOM 565 O O . VAL A 1 75 ? -4.374 -11.031 -27.639 1.00 98.12 75 VAL A O 1
ATOM 568 N N . GLU A 1 76 ? -5.198 -13.107 -27.479 1.00 98.06 76 GLU A N 1
ATOM 569 C CA . GLU A 1 76 ? -6.372 -12.932 -28.337 1.00 98.06 76 GLU A CA 1
ATOM 570 C C . GLU A 1 76 ? -7.621 -13.170 -27.473 1.00 98.06 76 GLU A C 1
ATOM 572 O O . GLU A 1 76 ? -7.748 -14.232 -26.862 1.00 98.06 76 GLU A O 1
ATOM 577 N N . ILE A 1 77 ? -8.516 -12.180 -27.388 1.00 95.62 77 ILE A N 1
ATOM 578 C CA . ILE A 1 77 ? -9.745 -12.229 -26.574 1.00 95.62 77 ILE A CA 1
ATOM 579 C C . ILE A 1 77 ? -10.953 -12.338 -27.516 1.00 95.62 77 ILE A C 1
ATOM 581 O O . ILE A 1 77 ? -11.007 -11.639 -28.531 1.00 95.62 77 ILE A O 1
ATOM 585 N N . SER A 1 78 ? -11.907 -13.222 -27.217 1.00 95.50 78 SER A N 1
ATOM 586 C CA . SER A 1 78 ? -13.135 -13.390 -28.009 1.00 95.50 78 SER A CA 1
ATOM 587 C C . SER A 1 78 ? -14.095 -12.195 -27.899 1.00 95.50 78 SER A C 1
ATOM 589 O O . SER A 1 78 ? -14.073 -11.450 -26.923 1.00 95.50 78 SER A O 1
ATOM 591 N N . GLU A 1 79 ? -14.985 -12.023 -28.889 1.00 85.38 79 GLU A N 1
ATOM 592 C CA . GLU A 1 79 ? -15.962 -10.912 -28.931 1.00 85.38 79 GLU A CA 1
ATOM 593 C C . GLU A 1 79 ? -16.925 -10.882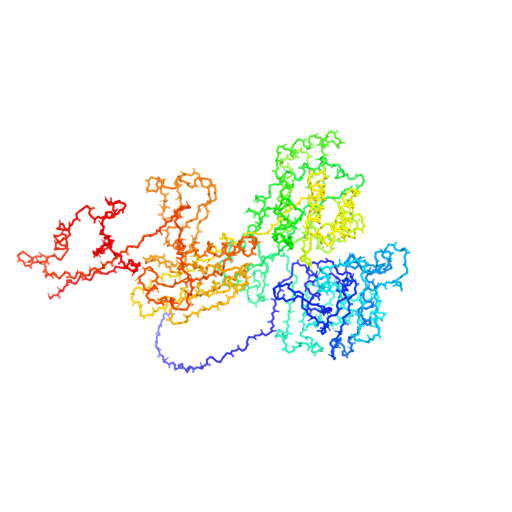 -27.727 1.00 85.38 79 GLU A C 1
ATOM 595 O O . GLU A 1 79 ? -17.459 -9.827 -27.395 1.00 85.38 79 GLU A O 1
ATOM 600 N N . ASP A 1 80 ? -17.151 -12.027 -27.079 1.00 84.56 80 ASP A N 1
ATOM 601 C CA . ASP A 1 80 ? -17.971 -12.171 -25.871 1.00 84.56 80 ASP A CA 1
ATOM 602 C C . ASP A 1 80 ? -17.177 -12.024 -24.558 1.00 84.56 80 ASP A C 1
ATOM 604 O O . ASP A 1 80 ? -17.770 -12.083 -23.483 1.00 84.56 80 ASP A O 1
ATOM 608 N N . GLY A 1 81 ? -15.852 -11.842 -24.623 1.00 86.50 81 GLY A N 1
ATOM 609 C CA . GLY A 1 81 ? -14.977 -11.745 -23.453 1.00 86.50 81 GLY A CA 1
ATOM 610 C C . GLY A 1 81 ? -14.818 -13.045 -22.654 1.00 86.50 81 GLY A C 1
ATOM 611 O O . GLY A 1 81 ? -14.311 -12.998 -21.536 1.00 86.50 81 GLY A O 1
ATOM 612 N N . LEU A 1 82 ? -15.256 -14.195 -23.185 1.00 94.00 82 LEU A N 1
ATOM 613 C CA . LEU A 1 82 ? -15.240 -15.479 -22.469 1.00 94.00 82 LEU A CA 1
ATOM 614 C C . LEU A 1 82 ? -14.014 -16.350 -22.759 1.00 94.00 82 LEU A C 1
ATOM 616 O O . LEU A 1 82 ? -13.766 -17.295 -22.018 1.00 94.00 82 LEU A O 1
ATOM 620 N N . THR A 1 83 ? -13.259 -16.091 -23.827 1.00 97.81 83 THR A N 1
ATOM 621 C CA . THR A 1 83 ? -12.098 -16.907 -24.217 1.00 97.81 83 THR A CA 1
ATOM 622 C C . THR A 1 83 ? -10.854 -16.042 -24.350 1.00 97.81 83 THR A C 1
ATOM 624 O O . THR A 1 83 ? -10.829 -15.114 -25.157 1.00 97.81 83 THR A O 1
ATOM 627 N N . TYR A 1 84 ? -9.808 -16.391 -23.602 1.00 98.38 84 TYR A N 1
ATOM 628 C CA . TYR A 1 84 ? -8.488 -15.766 -23.660 1.00 98.38 84 TYR A CA 1
ATOM 629 C C . TYR A 1 84 ? -7.484 -16.783 -24.198 1.00 98.38 84 TYR A C 1
ATOM 631 O O . TYR A 1 84 ? -7.259 -17.832 -23.594 1.00 98.38 84 TYR A O 1
ATOM 639 N N . LYS A 1 85 ? -6.874 -16.476 -25.341 1.00 98.62 85 LYS A N 1
ATOM 640 C CA . LYS A 1 85 ? -5.861 -17.306 -25.994 1.00 98.62 85 LYS A CA 1
ATOM 641 C C . LYS A 1 85 ? -4.506 -16.612 -25.924 1.00 98.62 85 LYS A C 1
ATOM 643 O O . LYS A 1 85 ? -4.253 -15.650 -26.645 1.00 98.62 85 LYS A O 1
ATOM 648 N N . PHE A 1 86 ? -3.629 -17.113 -25.066 1.00 98.75 86 PHE A N 1
ATOM 649 C CA . PHE A 1 86 ? -2.267 -16.624 -24.898 1.00 98.75 86 PHE A CA 1
ATOM 650 C C . PHE A 1 86 ? -1.320 -17.361 -25.847 1.00 98.75 86 PHE A C 1
ATOM 652 O O . PHE A 1 86 ? -1.365 -18.587 -25.963 1.00 98.75 86 PHE A O 1
ATOM 659 N N . THR A 1 87 ? -0.450 -16.606 -26.518 1.00 98.75 87 THR A N 1
ATOM 660 C CA . THR A 1 87 ? 0.699 -17.142 -27.263 1.00 98.75 87 THR A CA 1
ATOM 661 C C . THR A 1 87 ? 1.956 -16.863 -26.449 1.00 98.75 87 THR A C 1
ATOM 663 O O . THR A 1 87 ? 2.220 -15.702 -26.144 1.00 98.75 87 THR A O 1
ATOM 666 N N . LEU A 1 88 ? 2.709 -17.895 -26.071 1.00 98.69 88 LEU A N 1
ATOM 667 C CA . LEU A 1 88 ? 3.980 -17.766 -25.351 1.00 98.69 88 LEU A CA 1
ATOM 668 C C . LEU A 1 88 ? 5.105 -17.302 -26.284 1.00 98.69 88 LEU A C 1
ATOM 670 O O . LEU A 1 88 ? 5.085 -17.612 -27.477 1.00 98.69 88 LEU A O 1
ATOM 674 N N . LYS A 1 89 ? 6.088 -16.583 -25.729 1.00 98.31 89 LYS A N 1
ATOM 675 C CA . LYS A 1 89 ? 7.290 -16.164 -26.466 1.00 98.31 89 LYS A CA 1
ATOM 676 C C . LYS A 1 89 ? 8.122 -17.362 -26.940 1.00 98.31 89 LYS A C 1
ATOM 678 O O . LYS A 1 89 ? 8.056 -18.465 -26.396 1.00 98.31 89 LYS A O 1
ATOM 683 N N . ASP A 1 90 ? 8.950 -17.111 -27.946 1.00 94.69 90 ASP A N 1
ATOM 684 C CA . ASP A 1 90 ? 9.973 -18.050 -28.400 1.00 94.69 90 ASP A CA 1
ATOM 685 C C . ASP A 1 90 ? 11.131 -18.143 -27.387 1.00 94.69 90 ASP A C 1
ATOM 687 O O . ASP A 1 90 ? 11.457 -17.170 -26.713 1.00 94.69 90 ASP A O 1
ATOM 691 N N . ASP A 1 91 ? 11.746 -19.326 -27.297 1.00 90.38 91 ASP A N 1
ATOM 692 C CA . ASP A 1 91 ? 12.981 -19.619 -26.550 1.00 90.38 91 ASP A CA 1
ATOM 693 C C . ASP A 1 91 ? 13.013 -19.245 -25.045 1.00 90.38 91 ASP A C 1
ATOM 695 O O . ASP A 1 91 ? 14.091 -19.191 -24.449 1.00 90.38 91 ASP A O 1
ATOM 699 N N . ILE A 1 92 ? 11.848 -19.079 -24.401 1.00 97.94 92 ILE A N 1
ATOM 700 C CA . ILE A 1 92 ? 11.719 -18.942 -22.937 1.00 97.94 92 ILE A CA 1
ATOM 701 C C . ILE A 1 92 ? 12.088 -20.239 -22.200 1.00 97.94 92 ILE A C 1
ATOM 703 O O . ILE A 1 92 ? 11.729 -21.341 -22.630 1.00 97.94 92 ILE A O 1
ATOM 707 N N . LYS A 1 93 ? 12.790 -20.120 -21.067 1.00 98.44 93 LYS A N 1
ATOM 708 C CA . LYS A 1 93 ? 13.334 -21.264 -20.321 1.00 98.44 93 LYS A CA 1
ATOM 709 C C . LYS A 1 93 ? 13.214 -21.120 -18.812 1.00 98.44 93 LYS A C 1
ATOM 711 O O . LYS A 1 93 ? 13.256 -20.028 -18.256 1.00 98.44 93 LYS A O 1
ATOM 716 N N . TRP A 1 94 ? 13.159 -22.276 -18.167 1.00 98.62 94 TRP A N 1
ATOM 717 C CA . TRP A 1 94 ? 13.444 -22.465 -16.758 1.00 98.62 94 TRP A CA 1
ATOM 718 C C . TRP A 1 94 ? 14.939 -22.256 -16.479 1.00 98.62 94 TRP A C 1
ATOM 720 O O . TRP A 1 94 ? 15.786 -22.487 -17.341 1.00 98.62 94 TRP A O 1
ATOM 730 N N . SER A 1 95 ? 15.288 -21.928 -15.237 1.00 98.25 95 SER A N 1
ATOM 731 C CA . SER A 1 95 ? 16.676 -21.766 -14.764 1.00 98.25 95 SER A CA 1
ATOM 732 C C . SER A 1 95 ? 17.595 -22.993 -14.927 1.00 98.25 95 SER A C 1
ATOM 734 O O . SER A 1 95 ? 18.800 -22.891 -14.710 1.00 98.25 95 SER A O 1
ATOM 736 N N . ASN A 1 96 ? 17.056 -24.167 -15.279 1.00 96.75 96 ASN A N 1
ATOM 737 C CA . ASN A 1 96 ? 17.821 -25.371 -15.634 1.00 96.75 96 ASN A CA 1
ATOM 738 C C . ASN A 1 96 ? 18.067 -25.523 -17.154 1.00 96.75 96 ASN A C 1
ATOM 740 O O . ASN A 1 96 ? 18.677 -26.509 -17.572 1.00 96.75 96 ASN A O 1
ATOM 744 N N . GLY A 1 97 ? 17.586 -24.581 -17.971 1.00 97.25 97 GLY A N 1
ATOM 745 C CA . GLY A 1 97 ? 17.661 -24.593 -19.432 1.00 97.25 97 GLY A CA 1
ATOM 746 C C . GLY A 1 97 ? 16.561 -25.398 -20.140 1.00 97.25 97 GLY A C 1
ATOM 747 O O . GLY A 1 97 ? 16.577 -25.471 -21.370 1.00 97.25 97 GLY A O 1
ATOM 748 N N . GLU A 1 98 ? 15.613 -26.006 -19.416 1.00 98.00 98 GLU A N 1
ATOM 749 C CA . GLU A 1 98 ? 14.427 -26.632 -20.022 1.00 98.00 98 GLU A CA 1
ATOM 750 C C . GLU A 1 98 ? 13.453 -25.550 -20.528 1.00 98.00 98 GLU A C 1
ATOM 752 O O . GLU A 1 98 ? 13.316 -24.512 -19.880 1.00 98.00 98 GLU A O 1
ATOM 757 N N . PRO A 1 99 ? 12.764 -25.750 -21.667 1.00 98.19 99 PRO A N 1
ATOM 758 C CA . PRO A 1 99 ? 11.813 -24.767 -22.182 1.00 98.19 99 PRO A CA 1
ATOM 759 C C . PRO A 1 99 ? 10.609 -24.609 -21.243 1.00 98.19 99 PRO A C 1
ATOM 761 O O . PRO A 1 99 ? 10.126 -25.600 -20.693 1.00 98.19 99 PRO A O 1
ATOM 764 N N . ILE A 1 100 ? 10.096 -23.383 -21.104 1.00 98.62 100 ILE A N 1
ATOM 765 C CA . ILE A 1 100 ? 8.785 -23.141 -20.479 1.00 98.62 100 ILE A CA 1
ATOM 766 C C . ILE A 1 100 ? 7.701 -23.350 -21.538 1.00 98.62 100 ILE A C 1
ATOM 768 O O . ILE A 1 100 ? 7.837 -22.897 -22.676 1.00 98.62 100 ILE A O 1
ATOM 772 N N . THR A 1 101 ? 6.620 -24.030 -21.166 1.00 98.56 101 THR A N 1
ATOM 773 C CA . THR A 1 101 ? 5.546 -24.419 -22.087 1.00 98.56 101 THR A CA 1
ATOM 774 C C . THR A 1 101 ? 4.154 -24.110 -21.534 1.00 98.56 101 THR A C 1
ATOM 776 O O . THR A 1 101 ? 3.954 -23.947 -20.330 1.00 98.56 101 THR A O 1
ATOM 779 N N . ALA A 1 102 ? 3.145 -24.070 -22.407 1.00 98.62 102 ALA A N 1
ATOM 780 C CA . ALA A 1 102 ? 1.741 -23.885 -22.026 1.00 98.62 102 ALA A CA 1
ATOM 781 C C . ALA A 1 102 ? 1.228 -24.982 -21.067 1.00 98.62 102 ALA A C 1
ATOM 783 O O . ALA A 1 102 ? 0.292 -24.761 -20.296 1.00 98.62 102 ALA A O 1
ATOM 784 N N . GLN A 1 103 ? 1.856 -26.159 -21.082 1.00 98.56 103 GLN A N 1
ATOM 785 C CA . GLN A 1 103 ? 1.566 -27.266 -20.181 1.00 98.56 103 GLN A CA 1
ATOM 786 C C . GLN A 1 103 ? 2.011 -26.974 -18.736 1.00 98.56 103 GLN A C 1
ATOM 788 O O . GLN A 1 103 ? 1.346 -27.443 -17.815 1.00 98.56 103 GLN A O 1
ATOM 793 N N . ASP A 1 104 ? 3.044 -26.152 -18.516 1.00 98.69 104 ASP A N 1
ATOM 794 C CA . ASP A 1 104 ? 3.491 -25.758 -17.169 1.00 98.69 104 ASP A CA 1
ATOM 795 C C . ASP A 1 104 ? 2.480 -24.820 -16.477 1.00 98.69 104 ASP A C 1
ATOM 797 O O . ASP A 1 104 ? 2.281 -24.897 -15.263 1.00 98.69 104 ASP A O 1
ATOM 801 N N . PHE A 1 105 ? 1.794 -23.969 -17.254 1.00 98.69 105 PHE A N 1
ATOM 802 C CA . PHE A 1 105 ? 0.656 -23.162 -16.788 1.00 98.69 105 PHE A CA 1
ATOM 803 C C . PHE A 1 105 ? -0.582 -24.028 -16.536 1.00 98.69 105 PHE A C 1
ATOM 805 O O . PHE A 1 105 ? -1.220 -23.922 -15.489 1.00 98.69 105 PHE A O 1
ATOM 812 N N . LEU A 1 106 ? -0.904 -24.936 -17.467 1.00 98.56 106 LEU A N 1
ATOM 813 C CA . LEU A 1 106 ? -2.011 -25.882 -17.299 1.00 98.56 106 LEU A CA 1
ATOM 814 C C . LEU A 1 106 ? -1.832 -26.742 -16.040 1.00 98.56 106 LEU A C 1
ATOM 816 O O . LEU A 1 106 ? -2.808 -27.001 -15.337 1.00 98.56 106 LEU A O 1
ATOM 820 N N . TYR A 1 107 ? -0.600 -27.158 -15.740 1.00 98.44 107 TYR A N 1
ATOM 821 C CA . TYR A 1 107 ? -0.261 -27.885 -14.524 1.00 98.44 107 TYR A CA 1
ATOM 822 C C . TYR A 1 107 ? -0.429 -27.022 -13.266 1.00 98.44 107 TYR A C 1
ATOM 824 O O . TYR A 1 107 ? -1.179 -27.421 -12.372 1.00 98.44 107 TYR A O 1
ATOM 832 N N . SER A 1 108 ? 0.212 -25.846 -13.182 1.00 97.88 108 SER A N 1
ATOM 833 C CA . SER A 1 108 ? 0.170 -25.033 -11.955 1.00 97.88 108 SER A CA 1
ATOM 834 C C . SER A 1 108 ? -1.239 -24.532 -11.632 1.00 97.88 108 SER A C 1
ATOM 836 O O . SER A 1 108 ? -1.654 -24.581 -10.474 1.00 97.88 108 SER A O 1
ATOM 838 N N . TRP A 1 109 ? -2.026 -24.154 -12.643 1.00 98.19 109 TRP A N 1
ATOM 839 C CA . TRP A 1 109 ? -3.403 -23.694 -12.449 1.00 98.19 109 TRP A CA 1
ATOM 840 C C . TRP A 1 109 ? -4.353 -24.842 -12.079 1.00 98.19 109 TRP A C 1
ATOM 842 O O . TRP A 1 109 ? -5.207 -24.666 -11.210 1.00 98.19 109 TRP A O 1
ATOM 852 N N . LYS A 1 110 ? -4.184 -26.046 -12.653 1.00 97.50 110 LYS A N 1
ATOM 853 C CA . LYS A 1 110 ? -4.920 -27.238 -12.190 1.00 97.50 110 LYS A CA 1
ATOM 854 C C . LYS A 1 110 ? -4.558 -27.590 -10.747 1.00 97.50 110 LYS A C 1
ATOM 856 O O . LYS A 1 110 ? -5.461 -27.827 -9.945 1.00 97.50 110 LYS A O 1
ATOM 861 N N . LYS A 1 111 ? -3.267 -27.590 -10.395 1.00 96.56 111 LYS A N 1
ATOM 862 C CA . LYS A 1 111 ? -2.777 -27.837 -9.027 1.00 96.56 111 LYS A CA 1
ATOM 863 C C . LYS A 1 111 ? -3.385 -26.846 -8.029 1.00 96.56 111 LYS A C 1
ATOM 865 O O . LYS A 1 111 ? -3.860 -27.271 -6.979 1.00 96.56 111 LYS A O 1
ATOM 870 N N . LEU A 1 112 ? -3.433 -25.560 -8.383 1.00 95.62 112 LEU A N 1
ATOM 871 C CA . LEU A 1 112 ? -3.980 -24.487 -7.551 1.00 95.62 112 LEU A CA 1
ATOM 872 C C . LEU A 1 112 ? -5.447 -24.724 -7.141 1.00 95.62 112 LEU A C 1
ATOM 874 O O . LEU A 1 112 ? -5.798 -24.421 -6.005 1.00 95.62 112 LEU A O 1
ATOM 878 N N . VAL A 1 113 ? -6.292 -25.282 -8.016 1.00 95.50 113 VAL A N 1
ATOM 879 C CA . VAL A 1 113 ? -7.745 -25.434 -7.756 1.00 95.50 113 VAL A CA 1
ATOM 880 C C . VAL A 1 113 ? -8.192 -26.858 -7.405 1.00 95.50 113 VAL A C 1
ATOM 882 O O . VAL A 1 113 ? -9.338 -27.062 -7.012 1.00 95.50 113 VAL A O 1
ATOM 885 N N . THR A 1 114 ? -7.312 -27.854 -7.542 1.00 95.25 114 THR A N 1
ATOM 886 C CA . THR A 1 114 ? -7.616 -29.265 -7.242 1.00 95.25 114 THR A CA 1
ATOM 887 C C . THR A 1 114 ? -7.746 -29.478 -5.727 1.00 95.25 114 THR A C 1
ATOM 889 O O . THR A 1 114 ? -6.796 -29.148 -5.022 1.00 95.25 114 THR A O 1
ATOM 892 N N . PRO A 1 115 ? -8.842 -30.059 -5.194 1.00 92.38 115 PRO A N 1
ATOM 893 C CA . PRO A 1 115 ? -9.073 -30.184 -3.747 1.00 92.38 115 PRO A CA 1
ATOM 894 C C . PRO A 1 115 ? -7.931 -30.813 -2.932 1.00 92.38 115 PRO A C 1
ATOM 896 O O . PRO A 1 115 ? -7.698 -30.417 -1.793 1.00 92.38 115 PRO A O 1
ATOM 899 N N . GLU A 1 116 ? -7.196 -31.773 -3.497 1.00 91.38 116 GLU A N 1
ATOM 900 C CA . GLU A 1 116 ? -6.061 -32.439 -2.844 1.00 91.38 116 GLU A CA 1
ATOM 901 C C . GLU A 1 116 ? -4.804 -31.560 -2.714 1.00 91.38 116 GLU A C 1
ATOM 903 O O . GLU A 1 116 ? -3.950 -31.839 -1.871 1.00 91.38 116 GLU A O 1
ATOM 908 N N . THR A 1 117 ? -4.673 -30.520 -3.543 1.00 91.50 117 THR A N 1
ATOM 909 C CA . THR A 1 117 ? -3.506 -29.617 -3.611 1.00 91.50 117 THR A CA 1
ATOM 910 C C . THR A 1 117 ? -3.891 -28.139 -3.536 1.00 91.50 117 THR A C 1
ATOM 912 O O . THR A 1 117 ? -3.065 -27.276 -3.830 1.00 91.50 117 THR A O 1
ATOM 915 N N . ILE A 1 118 ? -5.141 -27.854 -3.156 1.00 91.38 118 ILE A N 1
ATOM 916 C CA . ILE A 1 118 ? -5.776 -26.543 -3.272 1.00 91.38 118 ILE A CA 1
ATOM 917 C C . ILE A 1 118 ? -4.934 -25.456 -2.604 1.00 91.38 118 ILE A C 1
ATOM 919 O O . ILE A 1 118 ? -4.567 -25.541 -1.430 1.00 91.38 118 ILE A O 1
ATOM 923 N N . GLY A 1 119 ? -4.623 -24.424 -3.377 1.00 89.94 119 GLY A N 1
ATOM 924 C CA . GLY A 1 119 ? -3.928 -23.251 -2.883 1.00 89.94 119 GLY A CA 1
ATOM 925 C C . GLY A 1 119 ? -4.889 -22.235 -2.268 1.00 89.94 119 GLY A C 1
ATOM 926 O O . GLY A 1 119 ? -6.044 -22.132 -2.686 1.00 89.94 119 GLY A O 1
ATOM 927 N N . PRO A 1 120 ? -4.427 -21.419 -1.310 1.00 86.38 120 PRO A N 1
ATOM 928 C CA . PRO A 1 120 ? -5.258 -20.396 -0.677 1.00 86.38 120 PRO A CA 1
ATOM 929 C C . PRO A 1 120 ? -5.764 -19.345 -1.682 1.00 86.38 120 PRO A C 1
ATOM 931 O O . PRO A 1 120 ? -6.849 -18.796 -1.508 1.00 86.38 120 PRO A O 1
ATOM 934 N N . ASN A 1 121 ? -5.028 -19.132 -2.777 1.00 87.38 121 ASN A N 1
ATOM 935 C CA . ASN A 1 121 ? -5.368 -18.203 -3.856 1.00 87.38 121 ASN A CA 1
ATOM 936 C C . ASN A 1 121 ? -6.211 -18.814 -4.992 1.00 87.38 121 ASN A C 1
ATOM 938 O O . ASN A 1 121 ? -6.386 -18.179 -6.029 1.00 87.38 121 ASN A O 1
ATOM 942 N N . ALA A 1 122 ? -6.774 -20.017 -4.811 1.00 90.12 122 ALA A N 1
ATOM 943 C CA . ALA A 1 122 ? -7.599 -20.685 -5.826 1.00 90.12 122 ALA A CA 1
ATOM 944 C C . ALA A 1 122 ? -8.787 -19.841 -6.324 1.00 90.12 122 ALA A C 1
ATOM 946 O O . ALA A 1 122 ? -9.187 -19.971 -7.479 1.00 90.12 122 ALA A O 1
ATOM 947 N N . TYR A 1 123 ? -9.312 -18.946 -5.479 1.00 84.56 123 TYR A N 1
ATOM 948 C CA . TYR A 1 123 ? -10.419 -18.047 -5.815 1.00 84.56 123 TYR A CA 1
ATOM 949 C C . TYR A 1 123 ? -10.126 -17.103 -6.993 1.00 84.56 123 TYR A C 1
ATOM 951 O O . TYR A 1 123 ? -11.057 -16.718 -7.694 1.00 84.56 123 TYR A O 1
ATOM 959 N N . LEU A 1 124 ? -8.853 -16.787 -7.274 1.00 86.38 124 LEU A N 1
ATOM 960 C CA . LEU A 1 124 ? -8.461 -15.989 -8.446 1.00 86.38 124 LEU A CA 1
ATOM 961 C C . LEU A 1 124 ? -8.870 -16.649 -9.770 1.00 86.38 124 LEU A C 1
ATOM 963 O O . LEU A 1 124 ? -9.042 -15.967 -10.777 1.00 86.38 124 LEU A O 1
ATOM 967 N N . LEU A 1 125 ? -9.046 -17.972 -9.766 1.00 91.94 125 LEU A N 1
ATOM 968 C CA . LEU A 1 125 ? -9.507 -18.740 -10.914 1.00 91.94 125 LEU A CA 1
ATOM 969 C C . LEU A 1 125 ? -10.988 -19.135 -10.809 1.00 91.94 125 LEU A C 1
ATOM 971 O O . LEU A 1 125 ? -11.419 -19.943 -11.620 1.00 91.94 125 LEU A O 1
ATOM 975 N N . ASP A 1 126 ? -11.791 -18.617 -9.869 1.00 88.38 126 ASP A N 1
ATOM 976 C CA . ASP A 1 126 ? -13.194 -19.054 -9.698 1.00 88.38 126 ASP A CA 1
ATOM 977 C C . ASP A 1 126 ? -14.062 -18.807 -10.939 1.00 88.38 126 ASP A C 1
ATOM 979 O O . ASP A 1 126 ? -14.949 -19.610 -11.225 1.00 88.38 126 ASP A O 1
ATOM 983 N N . ASN A 1 127 ? -13.786 -17.733 -11.688 1.00 87.69 127 ASN A N 1
ATOM 984 C CA . ASN A 1 127 ? -14.461 -17.422 -12.949 1.00 87.69 127 ASN A CA 1
ATOM 985 C C . ASN A 1 127 ? -13.908 -18.223 -14.147 1.00 87.69 127 ASN A C 1
ATOM 987 O O . ASN A 1 127 ? -14.499 -18.192 -15.222 1.00 87.69 127 ASN A O 1
ATOM 991 N N . VAL A 1 128 ? -12.811 -18.980 -14.000 1.00 95.75 128 VAL A N 1
ATOM 992 C CA . VAL A 1 128 ? -12.445 -19.986 -15.010 1.00 95.75 128 VAL A CA 1
ATOM 993 C C . VAL A 1 128 ? -13.511 -21.074 -15.000 1.00 95.75 128 VAL A C 1
ATOM 995 O O . VAL A 1 128 ? -13.890 -21.600 -13.955 1.00 95.75 128 VAL A O 1
ATOM 998 N N . LYS A 1 129 ? -13.991 -21.447 -16.180 1.00 97.06 129 LYS A N 1
ATOM 999 C CA . LYS A 1 129 ? -15.110 -22.368 -16.358 1.00 97.06 129 LYS A CA 1
ATOM 1000 C C . LYS A 1 129 ? -14.928 -23.676 -15.593 1.00 97.06 129 LYS A C 1
ATOM 1002 O O . LYS A 1 129 ? -13.916 -24.361 -15.745 1.00 97.06 129 LYS A O 1
ATOM 1007 N N . ASN A 1 130 ? -15.936 -24.027 -14.791 1.00 96.56 130 ASN A N 1
ATOM 1008 C CA . ASN A 1 130 ? -15.967 -25.160 -13.860 1.00 96.56 130 ASN A CA 1
ATOM 1009 C C . ASN A 1 130 ? -14.989 -25.095 -12.670 1.00 96.56 130 ASN A C 1
ATOM 1011 O O . ASN A 1 130 ? -15.070 -25.967 -11.807 1.00 96.56 130 ASN A O 1
ATOM 1015 N N . SER A 1 131 ? -14.102 -24.102 -12.575 1.00 95.19 131 SER A N 1
ATOM 1016 C CA . SER A 1 131 ? -13.049 -24.025 -11.553 1.00 95.19 131 SER A CA 1
ATOM 1017 C C . SER A 1 131 ? -13.608 -24.008 -10.130 1.00 95.19 131 SER A C 1
ATOM 1019 O O . SER A 1 131 ? -13.252 -24.871 -9.327 1.00 95.19 131 SER A O 1
ATOM 1021 N N . LYS A 1 132 ? -14.585 -23.136 -9.838 1.00 89.81 132 LYS A N 1
ATOM 1022 C CA . LYS A 1 132 ? -15.254 -23.101 -8.525 1.00 89.81 132 LYS A CA 1
ATOM 1023 C C . LYS A 1 132 ? -15.926 -24.437 -8.165 1.00 89.81 132 LYS A C 1
ATOM 1025 O O . LYS A 1 132 ? -15.838 -24.891 -7.027 1.00 89.81 132 LYS A O 1
ATOM 1030 N N . ALA A 1 133 ? -16.541 -25.113 -9.138 1.00 90.81 133 ALA A N 1
ATOM 1031 C CA . ALA A 1 133 ? -17.154 -26.427 -8.928 1.00 90.81 133 ALA A CA 1
ATOM 1032 C C . ALA A 1 133 ? -16.107 -27.532 -8.670 1.00 90.81 133 ALA A C 1
ATOM 1034 O O . ALA A 1 133 ? -16.332 -28.417 -7.849 1.00 90.81 133 ALA A O 1
ATOM 1035 N N . ILE A 1 134 ? -14.944 -27.474 -9.327 1.00 94.81 134 ILE A N 1
ATOM 1036 C CA . ILE A 1 134 ? -13.806 -28.375 -9.069 1.00 94.81 134 ILE A CA 1
ATOM 1037 C C . ILE A 1 134 ? -13.258 -28.140 -7.660 1.00 94.81 134 ILE A C 1
ATOM 1039 O O . ILE A 1 134 ? -13.105 -29.095 -6.900 1.00 94.81 134 ILE A O 1
ATOM 1043 N N . ARG A 1 135 ? -13.051 -26.873 -7.287 1.00 91.12 135 ARG A N 1
ATOM 1044 C CA . ARG A 1 135 ? -12.589 -26.435 -5.962 1.00 91.12 135 ARG A CA 1
ATOM 1045 C C . ARG A 1 135 ? -13.488 -26.948 -4.832 1.00 91.12 135 ARG A C 1
ATOM 1047 O O . ARG A 1 135 ? -12.997 -27.376 -3.793 1.00 91.12 135 ARG A O 1
ATOM 1054 N N . ASN A 1 136 ? -14.801 -26.961 -5.064 1.00 88.69 136 ASN A N 1
ATOM 1055 C CA . ASN A 1 136 ? -15.808 -27.491 -4.142 1.00 88.69 136 ASN A CA 1
ATOM 1056 C C . ASN A 1 136 ? -15.927 -29.035 -4.149 1.00 88.69 136 ASN A C 1
ATOM 1058 O O . ASN A 1 136 ? -16.709 -29.593 -3.379 1.00 88.69 136 ASN A O 1
ATOM 1062 N N . GLY A 1 137 ? -15.191 -29.744 -5.014 1.00 91.94 137 GLY A N 1
ATOM 1063 C CA . GLY A 1 137 ? -15.272 -31.203 -5.170 1.00 91.94 137 GLY A CA 1
ATOM 1064 C C . GLY A 1 137 ? -16.510 -31.702 -5.931 1.00 91.94 137 GLY A C 1
ATOM 1065 O O . GLY A 1 137 ? -16.846 -32.884 -5.858 1.00 91.94 137 GLY A O 1
ATOM 1066 N N . GLU A 1 138 ? -17.203 -30.822 -6.658 1.00 94.81 138 GLU A N 1
ATOM 1067 C CA . GLU A 1 138 ? -18.429 -31.124 -7.409 1.00 94.81 138 GLU A CA 1
ATOM 1068 C C . GLU A 1 138 ? -18.150 -31.646 -8.833 1.00 94.81 138 GLU A C 1
ATOM 1070 O O . GLU A 1 138 ? -19.012 -32.299 -9.430 1.00 94.81 138 GLU A O 1
ATOM 1075 N N . LYS A 1 139 ? -16.957 -31.369 -9.384 1.00 96.19 139 LYS A N 1
ATOM 1076 C CA . LYS A 1 139 ? -16.526 -31.740 -10.747 1.00 96.19 139 LYS A CA 1
ATOM 1077 C C . LYS A 1 139 ? -15.084 -32.239 -10.804 1.00 96.19 139 LYS A C 1
ATOM 1079 O O . LYS A 1 139 ? -14.297 -32.000 -9.892 1.00 96.19 139 LYS A O 1
ATOM 1084 N N . SER A 1 140 ? -14.729 -32.919 -11.895 1.00 96.25 140 SER A N 1
ATOM 1085 C CA . SER A 1 140 ? -13.350 -33.349 -12.145 1.00 96.25 140 SER A CA 1
ATOM 1086 C C . SER A 1 140 ? -12.486 -32.196 -12.659 1.00 96.25 140 SER A C 1
ATOM 1088 O O . SER A 1 140 ? -12.927 -31.422 -13.506 1.00 96.25 140 SER A O 1
ATOM 1090 N N . VAL A 1 141 ? -11.219 -32.131 -12.232 1.00 95.88 141 VAL A N 1
ATOM 1091 C CA . VAL A 1 141 ? -10.236 -31.152 -12.737 1.00 95.88 141 VAL A CA 1
ATOM 1092 C C . VAL A 1 141 ? -10.025 -31.228 -14.259 1.00 95.88 141 VAL A C 1
ATOM 1094 O O . VAL A 1 141 ? -9.626 -30.251 -14.886 1.00 95.88 141 VAL A O 1
ATOM 1097 N N . ASP A 1 142 ? -10.338 -32.360 -14.894 1.00 95.06 142 ASP A N 1
ATOM 1098 C CA . ASP A 1 142 ? -10.275 -32.504 -16.353 1.00 95.06 142 ASP A CA 1
ATOM 1099 C C . ASP A 1 142 ? -11.447 -31.848 -17.100 1.00 95.06 142 ASP A C 1
ATOM 1101 O O . ASP A 1 142 ? -11.404 -31.741 -18.324 1.00 95.06 142 ASP A O 1
ATOM 1105 N N . GLU A 1 143 ? -12.463 -31.359 -16.384 1.00 97.25 143 GLU A N 1
ATOM 1106 C CA . GLU A 1 143 ? -13.551 -30.545 -16.937 1.00 97.25 143 GLU A CA 1
ATOM 1107 C C . GLU A 1 143 ? -13.245 -29.035 -16.909 1.00 97.25 143 GLU A C 1
ATOM 1109 O O . GLU A 1 143 ? -14.076 -28.248 -17.363 1.00 97.25 143 GLU A O 1
ATOM 1114 N N . ILE A 1 144 ? -12.100 -28.603 -16.366 1.00 98.12 144 ILE A N 1
ATOM 1115 C CA . ILE A 1 144 ? -11.764 -27.178 -16.243 1.00 98.12 144 ILE A CA 1
ATOM 1116 C C . ILE A 1 144 ? -11.638 -26.495 -17.613 1.00 98.12 144 ILE A C 1
ATOM 1118 O O . ILE A 1 144 ? -11.151 -27.087 -18.575 1.00 98.12 144 ILE A O 1
ATOM 1122 N N . GLY A 1 145 ? -12.021 -25.220 -17.687 1.00 98.25 145 GLY A N 1
ATOM 1123 C CA . GLY A 1 145 ? -11.855 -24.353 -18.857 1.00 98.25 145 GLY A CA 1
ATOM 1124 C C . GLY A 1 145 ? -10.411 -23.952 -19.162 1.00 98.25 145 GLY A C 1
ATOM 1125 O O . GLY A 1 145 ? -10.176 -22.793 -19.473 1.00 98.25 145 GLY A O 1
ATOM 1126 N N . LEU A 1 146 ? -9.442 -24.862 -19.048 1.00 98.50 146 LEU A N 1
ATOM 1127 C CA . LEU A 1 146 ? -8.036 -24.620 -19.383 1.00 98.50 146 LEU A CA 1
ATOM 1128 C C . LEU A 1 146 ? -7.549 -25.668 -20.379 1.00 98.50 146 LEU A C 1
ATOM 1130 O O . LEU A 1 146 ? -7.763 -26.867 -20.188 1.00 98.50 146 LEU A O 1
ATOM 1134 N N . SER A 1 147 ? -6.831 -25.238 -21.413 1.00 98.44 147 SER A N 1
ATOM 1135 C CA . SER A 1 147 ? -6.167 -26.163 -22.332 1.00 98.44 147 SER A CA 1
ATOM 1136 C C . SER A 1 147 ? -4.851 -25.615 -22.876 1.00 98.44 147 SER A C 1
ATOM 1138 O O . SER A 1 147 ? -4.662 -24.408 -23.003 1.00 98.44 147 SER A O 1
ATOM 1140 N N . ALA A 1 148 ? -3.947 -26.533 -23.217 1.00 98.31 148 ALA A N 1
ATOM 1141 C CA . ALA A 1 148 ? -2.678 -26.251 -23.877 1.00 98.31 148 ALA A CA 1
ATOM 1142 C C . ALA A 1 148 ? -2.626 -27.014 -25.219 1.00 98.31 148 ALA A C 1
ATOM 1144 O O . ALA A 1 148 ? -2.044 -28.100 -25.282 1.00 98.31 148 ALA A O 1
ATOM 1145 N N . PRO A 1 149 ? -3.310 -26.542 -26.285 1.00 97.88 149 PRO A N 1
ATOM 1146 C CA . PRO A 1 149 ? -3.361 -27.242 -27.576 1.00 97.88 149 PRO A CA 1
ATOM 1147 C C . PRO A 1 149 ? -2.004 -27.345 -28.296 1.00 97.88 149 PRO A C 1
ATOM 1149 O O . PRO A 1 149 ? -1.864 -28.152 -29.217 1.00 97.88 149 PRO A O 1
ATOM 1152 N N . SER A 1 150 ? -1.007 -26.555 -27.891 1.00 98.06 150 SER A N 1
ATOM 1153 C CA . SER A 1 150 ? 0.400 -26.724 -28.269 1.00 98.06 150 SER A CA 1
ATOM 1154 C C . SER A 1 150 ? 1.307 -26.133 -27.192 1.00 98.06 150 SER A C 1
ATOM 1156 O O . SER A 1 150 ? 0.840 -25.351 -26.370 1.00 98.06 150 SER A O 1
ATOM 1158 N N . ASP A 1 151 ? 2.608 -26.417 -27.258 1.00 97.81 151 ASP A N 1
ATOM 1159 C CA . ASP A 1 151 ? 3.604 -25.962 -26.276 1.00 97.81 151 ASP A CA 1
ATOM 1160 C C . ASP A 1 151 ? 3.673 -24.433 -26.099 1.00 97.81 151 ASP A C 1
ATOM 1162 O O . ASP A 1 151 ? 4.179 -23.958 -25.087 1.00 97.81 151 ASP A O 1
ATOM 1166 N N . LYS A 1 152 ? 3.141 -23.657 -27.056 1.00 98.12 152 LYS A N 1
ATOM 1167 C CA . LYS A 1 152 ? 3.107 -22.184 -27.033 1.00 98.12 152 LYS A CA 1
ATOM 1168 C C . LYS A 1 152 ? 1.712 -21.581 -26.908 1.00 98.12 152 LYS A C 1
ATOM 1170 O O . LYS A 1 152 ? 1.595 -20.362 -26.868 1.00 98.12 152 LYS A O 1
ATOM 1175 N N . GLU A 1 153 ? 0.654 -22.384 -26.902 1.00 98.56 153 GLU A N 1
ATOM 1176 C CA . GLU A 1 153 ? -0.720 -21.880 -26.906 1.00 98.56 153 GLU A CA 1
ATOM 1177 C C . GLU A 1 153 ? -1.428 -22.322 -25.632 1.00 98.56 153 GLU A C 1
ATOM 1179 O O . GLU A 1 153 ? -1.640 -23.516 -25.439 1.00 98.56 153 GLU A O 1
ATOM 1184 N N . PHE A 1 154 ? -1.798 -21.360 -24.787 1.00 98.81 154 PHE A N 1
ATOM 1185 C CA . PHE A 1 154 ? -2.573 -21.583 -23.567 1.00 98.81 154 PHE A CA 1
ATOM 1186 C C . PHE A 1 154 ? -3.926 -20.883 -23.698 1.00 98.81 154 PHE A C 1
ATOM 1188 O O . PHE A 1 154 ? -3.989 -19.699 -24.031 1.00 98.81 154 PHE A O 1
ATOM 1195 N N . VAL A 1 155 ? -5.013 -21.617 -23.475 1.00 98.75 155 VAL A N 1
ATOM 1196 C CA . VAL A 1 155 ? -6.385 -21.133 -23.663 1.00 98.75 155 VAL A CA 1
ATOM 1197 C C . VAL A 1 155 ? -7.153 -21.245 -22.357 1.00 98.75 155 VAL A C 1
ATOM 1199 O O . VAL A 1 155 ? -7.209 -22.324 -21.763 1.00 98.75 155 VAL A O 1
ATOM 1202 N N . VAL A 1 156 ? -7.772 -20.135 -21.961 1.00 98.75 156 VAL A N 1
ATOM 1203 C CA . VAL A 1 156 ? -8.649 -20.010 -20.797 1.00 98.75 156 VAL A CA 1
ATOM 1204 C C . VAL A 1 156 ? -10.069 -19.705 -21.270 1.00 98.75 156 VAL A C 1
ATOM 1206 O O . VAL A 1 156 ? -10.286 -18.747 -22.010 1.00 98.75 156 VAL A O 1
ATOM 1209 N N . GLU A 1 157 ? -11.032 -20.506 -20.824 1.00 98.38 157 GLU A N 1
ATOM 1210 C CA . GLU A 1 157 ? -12.468 -20.262 -20.951 1.00 98.38 157 GLU A CA 1
ATOM 1211 C C . GLU A 1 157 ? -13.019 -19.795 -19.596 1.00 98.38 157 GLU A C 1
ATOM 1213 O O . GLU A 1 157 ? -12.840 -20.475 -18.583 1.00 98.38 157 GLU A O 1
ATOM 1218 N N . LEU A 1 158 ? -13.713 -18.659 -19.575 1.00 95.31 158 LEU A N 1
ATOM 1219 C CA . LEU A 1 158 ? -14.384 -18.106 -18.399 1.00 95.31 158 LEU A CA 1
ATOM 1220 C C . LEU A 1 158 ? -15.873 -18.488 -18.370 1.00 95.31 158 LEU A C 1
ATOM 1222 O O . LEU A 1 158 ? -16.468 -18.813 -19.401 1.00 95.31 158 LEU A O 1
ATOM 1226 N N . GLU A 1 159 ? -16.497 -18.438 -17.193 1.00 90.94 159 GLU A N 1
ATOM 1227 C CA . GLU A 1 159 ? -17.959 -18.534 -17.067 1.00 90.94 159 GLU A CA 1
ATOM 1228 C C . GLU A 1 159 ? -18.636 -17.228 -17.486 1.00 90.94 159 GLU A C 1
ATOM 1230 O O . GLU A 1 159 ? -19.721 -17.258 -18.071 1.00 90.94 159 GLU A O 1
ATOM 1235 N N . GLN A 1 160 ? -18.001 -16.090 -17.187 1.00 84.44 160 GLN A N 1
ATOM 1236 C CA . GLN A 1 160 ? -18.524 -14.744 -17.420 1.00 84.44 160 GLN A CA 1
ATOM 1237 C C . GLN A 1 160 ? -17.396 -13.800 -17.857 1.00 84.44 160 GLN A C 1
ATOM 1239 O O . GLN A 1 160 ? -16.235 -13.990 -17.490 1.00 84.44 160 GLN A O 1
ATOM 1244 N N . ALA A 1 161 ? -17.727 -12.776 -18.647 1.00 82.06 161 ALA A N 1
ATOM 1245 C CA . ALA A 1 161 ? -16.744 -11.796 -19.099 1.00 82.06 161 ALA A CA 1
ATOM 1246 C C . ALA A 1 161 ? -16.193 -11.012 -17.900 1.00 82.06 161 ALA A C 1
ATOM 1248 O O . ALA A 1 161 ? -16.967 -10.532 -17.070 1.00 82.06 161 ALA A O 1
ATOM 1249 N N . GLN A 1 162 ? -14.869 -10.885 -17.815 1.00 79.69 162 GLN A N 1
ATOM 1250 C CA . GLN A 1 162 ? -14.181 -10.242 -16.697 1.00 79.69 162 GLN A CA 1
ATOM 1251 C C . GLN A 1 162 ? -13.130 -9.259 -17.231 1.00 79.69 162 GLN A C 1
ATOM 1253 O O . GLN A 1 162 ? -12.012 -9.670 -17.551 1.00 79.69 162 GLN A O 1
ATOM 1258 N N . PRO A 1 163 ? -13.447 -7.953 -17.312 1.00 75.56 163 PRO A N 1
ATOM 1259 C CA . PRO A 1 163 ? -12.514 -6.940 -17.808 1.00 75.56 163 PRO A CA 1
ATOM 1260 C C . PRO A 1 163 ? -11.168 -6.916 -17.061 1.00 75.56 163 PRO A C 1
ATOM 1262 O O . PRO A 1 163 ? -10.130 -6.684 -17.675 1.00 75.56 163 PRO A O 1
ATOM 1265 N N . SER A 1 164 ? -11.167 -7.239 -15.761 1.00 76.38 164 SER A N 1
ATOM 1266 C CA . SER A 1 164 ? -9.969 -7.311 -14.911 1.00 76.38 164 SER A CA 1
ATOM 1267 C C . SER A 1 164 ? -9.117 -8.579 -15.088 1.00 76.38 164 SER A C 1
ATOM 1269 O O . SER A 1 164 ? -8.101 -8.719 -14.409 1.00 76.38 164 SER A O 1
ATOM 1271 N N . PHE A 1 165 ? -9.473 -9.517 -15.977 1.00 88.19 165 PHE A N 1
ATOM 1272 C CA . PHE A 1 165 ? -8.793 -10.820 -16.037 1.00 88.19 165 PHE A CA 1
ATOM 1273 C C . PHE A 1 165 ? -7.299 -10.722 -16.398 1.00 88.19 165 PHE A C 1
ATOM 1275 O O . PHE A 1 165 ? -6.500 -11.507 -15.891 1.00 88.19 165 PHE A O 1
ATOM 1282 N N . LEU A 1 166 ? -6.886 -9.726 -17.198 1.00 90.50 166 LEU A N 1
ATOM 1283 C CA . LEU A 1 166 ? -5.458 -9.490 -17.464 1.00 90.50 166 LEU A CA 1
ATOM 1284 C C . LEU A 1 166 ? -4.690 -9.065 -16.203 1.00 90.50 166 LEU A C 1
ATOM 1286 O O . LEU A 1 166 ? -3.586 -9.547 -15.980 1.00 90.50 166 LEU A O 1
ATOM 1290 N N . THR A 1 167 ? -5.306 -8.258 -15.335 1.00 85.50 167 THR A N 1
ATOM 1291 C CA . THR A 1 167 ? -4.765 -7.894 -14.017 1.00 85.50 167 THR A CA 1
ATOM 1292 C C . THR A 1 167 ? -4.615 -9.117 -13.112 1.00 85.50 167 THR A C 1
ATOM 1294 O O . THR A 1 167 ? -3.630 -9.225 -12.389 1.00 85.50 167 THR A O 1
ATOM 1297 N N . VAL A 1 168 ? -5.552 -10.072 -13.174 1.00 88.12 168 VAL A N 1
ATOM 1298 C CA . VAL A 1 168 ? -5.472 -11.325 -12.403 1.00 88.12 168 VAL A CA 1
ATOM 1299 C C . VAL A 1 168 ? -4.295 -12.190 -12.864 1.00 88.12 168 VAL A C 1
ATOM 1301 O O . VAL A 1 168 ? -3.530 -12.665 -12.028 1.00 88.12 168 VAL A O 1
ATOM 1304 N N . VAL A 1 169 ? -4.093 -12.369 -14.176 1.00 93.81 169 VAL A N 1
ATOM 1305 C CA . VAL A 1 169 ? -2.999 -13.215 -14.707 1.00 93.81 169 VAL A CA 1
ATOM 1306 C C . VAL A 1 169 ? -1.609 -12.562 -14.677 1.00 93.81 169 VAL A C 1
ATOM 1308 O O . VAL A 1 169 ? -0.627 -13.239 -14.988 1.00 93.81 169 VAL A O 1
ATOM 1311 N N . SER A 1 170 ? -1.514 -11.291 -14.269 1.00 91.69 170 SER A N 1
ATOM 1312 C CA . SER A 1 170 ? -0.255 -10.631 -13.883 1.00 91.69 170 SER A CA 1
ATOM 1313 C C . SER A 1 170 ? 0.233 -11.009 -12.478 1.00 91.69 170 SER A C 1
ATOM 1315 O O . SER A 1 170 ? 1.387 -10.749 -12.144 1.00 91.69 170 SER A O 1
ATOM 1317 N N . ILE A 1 171 ? -0.614 -11.607 -11.631 1.00 88.25 171 ILE A N 1
ATOM 1318 C CA . ILE A 1 171 ? -0.260 -11.936 -10.243 1.00 88.25 171 ILE A CA 1
ATOM 1319 C C . ILE A 1 171 ? 0.663 -13.163 -10.218 1.00 88.25 171 ILE A C 1
ATOM 1321 O O . ILE A 1 171 ? 0.284 -14.246 -10.665 1.00 88.25 171 ILE A O 1
ATOM 1325 N N . GLY A 1 172 ? 1.851 -13.034 -9.613 1.00 87.44 172 GLY A N 1
ATOM 1326 C CA . GLY A 1 172 ? 2.888 -14.083 -9.584 1.00 87.44 172 GLY A CA 1
ATOM 1327 C C . GLY A 1 172 ? 2.480 -15.444 -8.987 1.00 87.44 172 GLY A C 1
ATOM 1328 O O . GLY A 1 172 ? 3.146 -16.446 -9.235 1.00 87.44 172 GLY A O 1
ATOM 1329 N N . TRP A 1 173 ? 1.362 -15.533 -8.256 1.00 89.81 173 TRP A N 1
ATOM 1330 C CA . TRP A 1 173 ? 0.775 -16.813 -7.825 1.00 89.81 173 TRP A CA 1
ATOM 1331 C C . TRP A 1 173 ? 0.263 -17.677 -8.995 1.00 89.81 173 TRP A C 1
ATOM 1333 O O . TRP A 1 173 ? 0.153 -18.893 -8.856 1.00 89.81 173 TRP A O 1
ATOM 1343 N N . LEU A 1 174 ? -0.019 -17.067 -10.152 1.00 94.81 174 LEU A N 1
ATOM 1344 C CA . LEU A 1 174 ? -0.438 -17.738 -11.390 1.00 94.81 174 LEU A CA 1
ATOM 1345 C C . LEU A 1 174 ? 0.729 -18.020 -12.357 1.00 94.81 174 LEU A C 1
ATOM 1347 O O . LEU A 1 174 ? 0.503 -18.390 -13.513 1.00 94.81 174 LEU A O 1
ATOM 1351 N N . ALA A 1 175 ? 1.973 -17.886 -11.888 1.00 96.62 175 ALA A N 1
ATOM 1352 C CA . ALA A 1 175 ? 3.166 -18.323 -12.605 1.00 96.62 175 ALA A CA 1
ATOM 1353 C C . ALA A 1 175 ? 3.116 -19.831 -12.965 1.00 96.62 175 ALA A C 1
ATOM 1355 O O . ALA A 1 175 ? 2.430 -20.621 -12.295 1.00 96.62 175 ALA A O 1
ATOM 1356 N N . PRO A 1 176 ? 3.834 -20.268 -14.017 1.00 98.06 176 PRO A N 1
ATOM 1357 C CA . PRO A 1 176 ? 3.900 -21.679 -14.380 1.00 98.06 176 PRO A CA 1
ATOM 1358 C C . PRO A 1 176 ? 4.626 -22.489 -13.293 1.00 98.06 176 PRO A C 1
ATOM 1360 O O . PRO A 1 176 ? 5.338 -21.935 -12.455 1.00 98.06 176 PRO A O 1
ATOM 1363 N N . GLN A 1 177 ? 4.492 -23.816 -13.319 1.00 98.06 177 GLN A N 1
ATOM 1364 C CA . GLN A 1 177 ? 5.364 -24.724 -12.564 1.00 98.06 177 GLN A CA 1
ATOM 1365 C C . GLN A 1 177 ? 5.754 -25.915 -13.443 1.00 98.06 177 GLN A C 1
ATOM 1367 O O . GLN A 1 177 ? 4.885 -26.567 -14.014 1.00 98.06 177 GLN A O 1
ATOM 1372 N N . ASN A 1 178 ? 7.051 -26.226 -13.520 1.00 98.25 178 ASN A N 1
ATOM 1373 C CA . ASN A 1 178 ? 7.561 -27.377 -14.270 1.00 98.25 178 ASN A CA 1
ATOM 1374 C C . ASN A 1 178 ? 7.056 -28.689 -13.645 1.00 98.25 178 ASN A C 1
ATOM 1376 O O . ASN A 1 178 ? 7.553 -29.113 -12.596 1.00 98.25 178 ASN A O 1
ATOM 1380 N N . GLN A 1 179 ? 6.082 -29.341 -14.288 1.00 97.19 179 GLN A N 1
ATOM 1381 C CA . GLN A 1 179 ? 5.422 -30.537 -13.748 1.00 97.19 179 GLN A CA 1
ATOM 1382 C C . GLN A 1 179 ? 6.423 -31.642 -13.380 1.00 97.19 179 GLN A C 1
ATOM 1384 O O . GLN A 1 179 ? 6.371 -32.194 -12.279 1.00 97.19 179 GLN A O 1
ATOM 1389 N N . ALA A 1 180 ? 7.353 -31.955 -14.286 1.00 97.62 180 ALA A N 1
ATOM 1390 C CA . ALA A 1 180 ? 8.304 -33.049 -14.105 1.00 97.62 180 ALA A CA 1
ATOM 1391 C C . ALA A 1 180 ? 9.273 -32.793 -12.941 1.00 97.62 180 ALA A C 1
ATOM 1393 O O . ALA A 1 180 ? 9.666 -33.731 -12.244 1.00 97.62 180 ALA A O 1
ATOM 1394 N N . PHE A 1 181 ? 9.646 -31.532 -12.705 1.00 98.06 181 PHE A N 1
ATOM 1395 C CA . PHE A 1 181 ? 10.448 -31.141 -11.554 1.00 98.06 181 PHE A CA 1
ATOM 1396 C C . PHE A 1 181 ? 9.638 -31.214 -10.254 1.00 98.06 181 PHE A C 1
ATOM 1398 O O . PHE A 1 181 ? 10.088 -31.865 -9.312 1.00 98.06 181 PHE A O 1
ATOM 1405 N N . VAL A 1 182 ? 8.435 -30.625 -10.203 1.00 97.38 182 VAL A N 1
ATOM 1406 C CA . VAL A 1 182 ? 7.582 -30.632 -8.997 1.00 97.38 182 VAL A CA 1
ATOM 1407 C C . VAL A 1 182 ? 7.262 -32.061 -8.553 1.00 97.38 182 VAL A C 1
ATOM 1409 O O . VAL A 1 182 ? 7.479 -32.408 -7.393 1.00 97.38 182 VAL A O 1
ATOM 1412 N N . GLU A 1 183 ? 6.831 -32.929 -9.472 1.00 96.62 183 GLU A N 1
ATOM 1413 C CA . GLU A 1 183 ? 6.533 -34.337 -9.169 1.00 96.62 183 GLU A CA 1
ATOM 1414 C C . GLU A 1 183 ? 7.768 -35.123 -8.702 1.00 96.62 183 GLU A C 1
ATOM 1416 O O . GLU A 1 183 ? 7.652 -36.033 -7.878 1.00 96.62 183 GLU A O 1
ATOM 1421 N N . LYS A 1 184 ? 8.960 -34.767 -9.197 1.00 97.31 184 LYS A N 1
ATOM 1422 C CA . LYS A 1 184 ? 10.230 -35.392 -8.807 1.00 97.31 184 LYS A CA 1
ATOM 1423 C C . LYS A 1 184 ? 10.673 -34.995 -7.395 1.00 97.31 184 LYS A C 1
ATOM 1425 O O . LYS A 1 184 ? 11.179 -35.864 -6.687 1.00 97.31 184 LYS A O 1
ATOM 1430 N N . GLN A 1 185 ? 10.506 -33.730 -6.994 1.00 96.94 185 GLN A N 1
ATOM 1431 C CA . GLN A 1 185 ? 10.842 -33.287 -5.631 1.00 96.94 185 GLN A CA 1
ATOM 1432 C C . GLN A 1 185 ? 9.753 -33.677 -4.614 1.00 96.94 185 GLN A C 1
ATOM 1434 O O . GLN A 1 185 ? 10.043 -33.976 -3.454 1.00 96.94 185 GLN A O 1
ATOM 1439 N N . GLY A 1 186 ? 8.487 -33.716 -5.039 1.00 95.12 186 GLY A N 1
ATOM 1440 C CA . GLY A 1 186 ? 7.356 -34.092 -4.196 1.00 95.12 186 GLY A CA 1
ATOM 1441 C C . GLY A 1 186 ? 7.233 -33.189 -2.966 1.00 95.12 186 GLY A C 1
ATOM 1442 O O . GLY A 1 186 ? 7.074 -31.980 -3.091 1.00 95.12 186 GLY A O 1
ATOM 1443 N N . LYS A 1 187 ? 7.318 -33.778 -1.766 1.00 91.88 187 LYS A N 1
ATOM 1444 C CA . LYS A 1 187 ? 7.215 -33.050 -0.484 1.00 91.88 187 LYS A CA 1
ATOM 1445 C C . LYS A 1 187 ? 8.362 -32.068 -0.211 1.00 91.88 187 LYS A C 1
ATOM 1447 O O . LYS A 1 187 ? 8.229 -31.254 0.693 1.00 91.88 187 LYS A O 1
ATOM 1452 N N . ASP A 1 188 ? 9.476 -32.213 -0.925 1.00 93.38 188 ASP A N 1
ATOM 1453 C CA . ASP A 1 188 ? 10.672 -31.389 -0.755 1.00 93.38 188 ASP A CA 1
ATOM 1454 C C . ASP A 1 188 ? 10.676 -30.219 -1.767 1.00 93.38 188 ASP A C 1
ATOM 1456 O O . ASP A 1 188 ? 11.570 -29.388 -1.754 1.00 93.38 188 ASP A O 1
ATOM 1460 N N . TYR A 1 189 ? 9.659 -30.105 -2.639 1.00 95.38 189 TYR A N 1
ATOM 1461 C CA . TYR A 1 189 ? 9.495 -28.942 -3.516 1.00 95.38 189 TYR A CA 1
ATOM 1462 C C . TYR A 1 189 ? 9.353 -27.645 -2.704 1.00 95.38 189 TYR A C 1
ATOM 1464 O O . TYR A 1 189 ? 8.549 -27.574 -1.774 1.00 95.38 189 TYR A O 1
ATOM 1472 N N . ALA A 1 190 ? 10.107 -26.612 -3.090 1.00 93.38 190 ALA A N 1
ATOM 1473 C CA . ALA A 1 190 ? 10.063 -25.276 -2.494 1.00 93.38 190 ALA A CA 1
ATOM 1474 C C . ALA A 1 190 ? 10.370 -25.179 -0.980 1.00 93.38 190 ALA A C 1
ATOM 1476 O O . ALA A 1 190 ? 10.006 -24.181 -0.350 1.00 93.38 190 ALA A O 1
ATOM 1477 N N . THR A 1 191 ? 11.054 -26.171 -0.390 1.00 90.81 191 THR A N 1
ATOM 1478 C CA . THR A 1 191 ? 11.529 -26.111 1.011 1.00 90.81 191 THR A CA 1
ATOM 1479 C C . THR A 1 191 ? 12.879 -25.410 1.181 1.00 90.81 191 THR A C 1
ATOM 1481 O O . THR A 1 191 ? 13.215 -24.983 2.287 1.00 90.81 191 THR A O 1
ATOM 1484 N N . ASP A 1 192 ? 13.645 -25.311 0.095 1.00 93.56 192 ASP A N 1
ATOM 1485 C CA . ASP A 1 192 ? 14.972 -24.699 0.003 1.00 93.56 192 ASP A CA 1
ATOM 1486 C C . ASP A 1 192 ? 15.285 -24.313 -1.460 1.00 93.56 192 ASP A C 1
ATOM 1488 O O . ASP A 1 192 ? 14.498 -24.594 -2.372 1.00 93.56 192 ASP A O 1
ATOM 1492 N N . SER A 1 193 ? 16.426 -23.657 -1.693 1.00 94.44 193 SER A N 1
ATOM 1493 C CA . SER A 1 193 ? 16.842 -23.185 -3.022 1.00 94.44 193 SER A CA 1
ATOM 1494 C C . SER A 1 193 ? 17.243 -24.285 -4.020 1.00 94.44 193 SER A C 1
ATOM 1496 O O . SER A 1 193 ? 17.234 -24.021 -5.223 1.00 94.44 193 SER A O 1
ATOM 1498 N N . ASP A 1 194 ? 17.587 -25.495 -3.560 1.00 94.31 194 ASP A N 1
ATOM 1499 C CA . ASP A 1 194 ? 18.001 -26.615 -4.426 1.00 94.31 194 ASP A CA 1
ATOM 1500 C C . ASP A 1 194 ? 16.786 -27.366 -5.009 1.00 94.31 194 ASP A C 1
ATOM 1502 O O . ASP A 1 194 ? 16.870 -27.988 -6.074 1.00 94.31 194 ASP A O 1
ATOM 1506 N N . HIS A 1 195 ? 15.634 -27.282 -4.338 1.00 96.00 195 HIS A N 1
ATOM 1507 C CA . HIS A 1 195 ? 14.373 -27.905 -4.749 1.00 96.00 195 HIS A CA 1
ATOM 1508 C C . HIS A 1 195 ? 13.396 -26.915 -5.417 1.00 96.00 195 HIS A C 1
ATOM 1510 O O . HIS A 1 195 ? 12.173 -27.078 -5.339 1.00 96.00 195 HIS A O 1
ATOM 1516 N N . LEU A 1 196 ? 13.936 -25.921 -6.132 1.00 95.56 196 LEU A N 1
ATOM 1517 C CA . LEU A 1 196 ? 13.204 -24.919 -6.916 1.00 95.56 196 LEU A CA 1
ATOM 1518 C C . LEU A 1 196 ? 13.719 -24.813 -8.364 1.00 95.56 196 LEU A C 1
ATOM 1520 O O . LEU A 1 196 ? 14.867 -25.132 -8.666 1.00 95.56 196 LEU A O 1
ATOM 1524 N N . LEU A 1 197 ? 12.848 -24.332 -9.254 1.00 97.00 197 LEU A N 1
ATOM 1525 C CA . LEU A 1 197 ? 13.191 -23.814 -10.582 1.00 97.00 197 LEU A CA 1
ATOM 1526 C C . LEU A 1 197 ? 12.565 -22.432 -10.733 1.00 97.00 197 LEU A C 1
ATOM 1528 O O . LEU A 1 197 ? 11.487 -22.192 -10.196 1.00 97.00 197 LEU A O 1
ATOM 1532 N N . TYR A 1 198 ? 13.224 -21.563 -11.491 1.00 98.06 198 TYR A N 1
ATOM 1533 C CA . TYR A 1 198 ? 12.876 -20.148 -11.604 1.00 98.06 198 TYR A CA 1
ATOM 1534 C C . TYR A 1 198 ? 12.523 -19.810 -13.058 1.00 98.06 198 TYR A C 1
ATOM 1536 O O . TYR A 1 198 ? 13.194 -20.290 -13.977 1.00 98.06 198 TYR A O 1
ATOM 1544 N N . SER A 1 199 ? 11.472 -19.011 -13.262 1.00 98.06 199 SER A N 1
ATOM 1545 C CA . SER A 1 199 ? 11.056 -18.498 -14.582 1.00 98.06 199 SER A CA 1
ATOM 1546 C C . SER A 1 199 ? 11.286 -16.993 -14.749 1.00 98.06 199 SER A C 1
ATOM 1548 O O . SER A 1 199 ? 11.169 -16.486 -15.862 1.00 98.06 199 SER A O 1
ATOM 1550 N N . GLY A 1 200 ? 11.596 -16.286 -13.657 1.00 97.31 200 GLY A N 1
ATOM 1551 C CA . GLY A 1 200 ? 11.779 -14.837 -13.622 1.00 97.31 200 GLY A CA 1
ATOM 1552 C C . GLY A 1 200 ? 13.245 -14.376 -13.669 1.00 97.31 200 GLY A C 1
ATOM 1553 O O . GLY A 1 200 ? 14.152 -15.185 -13.903 1.00 97.31 200 GLY A O 1
ATOM 1554 N N . PRO A 1 201 ? 13.484 -13.072 -13.427 1.00 97.25 201 PRO A N 1
ATOM 1555 C CA . PRO A 1 201 ? 14.788 -12.423 -13.588 1.00 97.25 201 PRO A CA 1
ATOM 1556 C C . PRO A 1 201 ? 15.867 -12.848 -12.586 1.00 97.25 201 PRO A C 1
ATOM 1558 O O . PRO A 1 201 ? 17.051 -12.647 -12.865 1.00 97.25 201 PRO A O 1
ATOM 1561 N N . PHE A 1 202 ? 15.503 -13.451 -11.450 1.00 98.31 202 PHE A N 1
ATOM 1562 C CA . PHE A 1 202 ? 16.452 -13.920 -10.440 1.00 98.31 202 PHE A CA 1
ATOM 1563 C C . PHE A 1 202 ? 16.270 -15.404 -10.091 1.00 98.31 202 PHE A C 1
ATOM 1565 O O . PHE A 1 202 ? 15.178 -15.963 -10.165 1.00 98.31 202 PHE A O 1
ATOM 1572 N N . ILE A 1 203 ? 17.364 -16.030 -9.659 1.00 97.94 203 ILE A N 1
ATOM 1573 C CA . ILE A 1 203 ? 17.395 -17.323 -8.972 1.00 97.94 203 ILE A CA 1
ATOM 1574 C C . ILE A 1 203 ? 17.691 -17.102 -7.487 1.00 97.94 203 ILE A C 1
ATOM 1576 O O . ILE A 1 203 ? 18.421 -16.175 -7.131 1.00 97.94 203 ILE A O 1
ATOM 1580 N N . LEU A 1 204 ? 17.171 -17.968 -6.620 1.00 96.56 204 LEU A N 1
ATOM 1581 C CA . LEU A 1 204 ? 17.500 -17.963 -5.195 1.00 96.56 204 LEU A CA 1
ATOM 1582 C C . LEU A 1 204 ? 18.705 -18.873 -4.925 1.00 96.56 204 LEU A C 1
ATOM 1584 O O . LEU A 1 204 ? 18.786 -19.974 -5.472 1.00 96.56 204 LEU A O 1
ATOM 1588 N N . THR A 1 205 ? 19.621 -18.447 -4.057 1.00 93.00 205 THR A N 1
ATOM 1589 C CA . THR A 1 205 ? 20.687 -19.300 -3.514 1.00 93.00 205 THR A CA 1
ATOM 1590 C C . THR A 1 205 ? 20.805 -19.151 -2.003 1.00 93.00 205 THR A C 1
ATOM 1592 O O . THR A 1 205 ? 20.444 -18.118 -1.432 1.00 93.00 205 THR A O 1
ATOM 1595 N N . ASP A 1 206 ? 21.373 -20.184 -1.375 1.00 86.38 206 ASP A N 1
ATOM 1596 C CA . ASP A 1 206 ? 21.758 -20.188 0.038 1.00 86.38 206 ASP A CA 1
ATOM 1597 C C . ASP A 1 206 ? 20.562 -19.963 0.993 1.00 86.38 206 ASP A C 1
ATOM 1599 O O . ASP A 1 206 ? 20.685 -19.252 1.989 1.00 86.38 206 ASP A O 1
ATOM 1603 N N . TRP A 1 207 ? 19.402 -20.561 0.678 1.00 93.88 207 TRP A N 1
ATOM 1604 C CA . TRP A 1 207 ? 18.166 -20.452 1.465 1.00 93.88 207 TRP A CA 1
ATOM 1605 C C . TRP A 1 207 ? 17.543 -21.815 1.786 1.00 93.88 207 TRP A C 1
ATOM 1607 O O . TRP A 1 207 ? 17.367 -22.649 0.898 1.00 93.88 207 TRP A O 1
ATOM 1617 N N . ASP A 1 208 ? 17.116 -21.978 3.039 1.00 87.88 208 ASP A N 1
ATOM 1618 C CA . ASP A 1 208 ? 16.132 -22.966 3.487 1.00 87.88 208 ASP A CA 1
ATOM 1619 C C . ASP A 1 208 ? 15.038 -22.302 4.348 1.00 87.88 208 ASP A C 1
ATOM 1621 O O . ASP A 1 208 ? 15.194 -21.176 4.825 1.00 87.88 208 ASP A O 1
ATOM 1625 N N . ALA A 1 209 ? 13.936 -23.010 4.608 1.00 79.62 209 ALA A N 1
ATOM 1626 C CA . ALA A 1 209 ? 12.815 -22.510 5.415 1.00 79.62 209 ALA A CA 1
ATOM 1627 C C . ALA A 1 209 ? 13.143 -22.148 6.891 1.00 79.62 209 ALA A C 1
ATOM 1629 O O . ALA A 1 209 ? 12.254 -21.711 7.625 1.00 79.62 209 ALA A O 1
ATOM 1630 N N . SER A 1 210 ? 14.385 -22.336 7.354 1.00 82.75 210 SER A N 1
ATOM 1631 C CA . SER A 1 210 ? 14.882 -21.899 8.669 1.00 82.75 210 SER A CA 1
ATOM 1632 C C . SER A 1 210 ? 15.871 -20.727 8.603 1.00 82.75 210 SER A C 1
ATOM 1634 O O . SER A 1 210 ? 16.355 -20.273 9.639 1.00 82.75 210 SER A O 1
ATOM 1636 N N . SER A 1 211 ? 16.175 -20.239 7.399 1.00 87.31 211 SER A N 1
ATOM 1637 C CA . SER A 1 211 ? 17.207 -19.240 7.144 1.00 87.31 211 SER A CA 1
ATOM 1638 C C . SER A 1 211 ? 16.709 -17.811 7.370 1.00 87.31 211 SER A C 1
ATOM 1640 O O . SER A 1 211 ? 15.750 -17.363 6.743 1.00 87.31 211 SER A O 1
ATOM 1642 N N . ASP A 1 212 ? 17.429 -17.056 8.204 1.00 89.31 212 ASP A N 1
ATOM 1643 C CA . ASP A 1 212 ? 17.211 -15.615 8.399 1.00 89.31 212 ASP A CA 1
ATOM 1644 C C . ASP A 1 212 ? 17.834 -14.751 7.281 1.00 89.31 212 ASP A C 1
ATOM 1646 O O . ASP A 1 212 ? 17.631 -13.538 7.262 1.00 89.31 212 ASP A O 1
ATOM 1650 N N . THR A 1 213 ? 18.573 -15.339 6.336 1.00 92.62 213 THR A N 1
ATOM 1651 C CA . THR A 1 213 ? 19.195 -14.641 5.196 1.00 92.62 213 THR A CA 1
ATOM 1652 C C . THR A 1 213 ? 19.000 -15.416 3.899 1.00 92.62 213 THR A C 1
ATOM 1654 O O . THR A 1 213 ? 18.980 -16.643 3.931 1.00 92.62 213 THR A O 1
ATOM 1657 N N . TRP A 1 214 ? 18.931 -14.728 2.761 1.00 95.00 214 TRP A N 1
ATOM 1658 C CA . TRP A 1 214 ? 18.910 -15.355 1.434 1.00 95.00 214 TRP A CA 1
ATOM 1659 C C . TRP A 1 214 ? 19.535 -14.446 0.375 1.00 95.00 214 TRP A C 1
ATOM 1661 O O . TRP A 1 214 ? 19.664 -13.238 0.581 1.00 95.00 214 TRP A O 1
ATOM 1671 N N . THR A 1 215 ? 19.933 -15.019 -0.765 1.00 96.69 215 THR A N 1
ATOM 1672 C CA . THR A 1 215 ? 20.533 -14.256 -1.872 1.00 96.69 215 THR A CA 1
ATOM 1673 C C . THR A 1 215 ? 19.781 -14.503 -3.172 1.00 96.69 215 THR A C 1
ATOM 1675 O O . THR A 1 215 ? 19.631 -15.646 -3.594 1.00 96.69 215 THR A O 1
ATOM 1678 N N . LEU A 1 216 ? 19.344 -13.433 -3.833 1.00 97.69 216 LEU A N 1
ATOM 1679 C CA . LEU A 1 216 ? 18.876 -13.462 -5.213 1.00 97.69 216 LEU A CA 1
ATOM 1680 C C . LEU A 1 216 ? 20.071 -13.170 -6.126 1.00 97.69 216 LEU A C 1
ATOM 1682 O O . LEU A 1 216 ? 20.836 -12.242 -5.864 1.00 97.69 216 LEU A O 1
ATOM 1686 N N . LYS A 1 217 ? 20.233 -13.940 -7.201 1.00 97.75 217 LYS A N 1
ATOM 1687 C CA . LYS A 1 217 ? 21.257 -13.731 -8.240 1.00 97.75 217 LYS A CA 1
ATOM 1688 C C . LYS A 1 217 ? 20.588 -13.665 -9.601 1.00 97.75 217 LYS A C 1
ATOM 1690 O O . LYS A 1 217 ? 19.597 -14.358 -9.806 1.00 97.75 217 LYS A O 1
ATOM 1695 N N . GLN A 1 218 ? 21.106 -12.850 -10.515 1.00 97.88 218 GLN A N 1
ATOM 1696 C CA . GLN A 1 218 ? 20.566 -12.742 -11.875 1.00 97.88 218 GLN A CA 1
ATOM 1697 C C . GLN A 1 218 ? 20.419 -14.134 -12.523 1.00 97.88 218 GLN A C 1
ATOM 1699 O O . GLN A 1 218 ? 21.341 -14.952 -12.469 1.00 97.88 218 GLN A O 1
ATOM 1704 N N . ASN A 1 219 ? 19.264 -14.409 -13.130 1.00 98.12 219 ASN A N 1
ATOM 1705 C CA . ASN A 1 219 ? 18.995 -15.648 -13.856 1.00 98.12 219 ASN A CA 1
ATOM 1706 C C . ASN A 1 219 ? 19.527 -15.536 -15.300 1.00 98.12 219 ASN A C 1
ATOM 1708 O O . ASN A 1 219 ? 18.944 -14.802 -16.095 1.00 98.12 219 ASN A O 1
ATOM 1712 N N . PRO A 1 220 ? 20.596 -16.259 -15.688 1.00 96.62 220 PRO A N 1
ATOM 1713 C CA . PRO A 1 220 ? 21.180 -16.137 -17.025 1.00 96.62 220 PRO A CA 1
ATOM 1714 C C . PRO A 1 220 ? 20.350 -16.811 -18.131 1.00 96.62 220 PRO A C 1
ATOM 1716 O O . PRO A 1 220 ? 20.632 -16.595 -19.306 1.00 96.62 220 PRO A O 1
ATOM 1719 N N . GLU A 1 221 ? 19.357 -17.640 -17.783 1.00 98.00 221 GLU A N 1
ATOM 1720 C CA . GLU A 1 221 ? 18.444 -18.277 -18.749 1.00 98.00 221 GLU A CA 1
ATOM 1721 C C . GLU A 1 221 ? 17.115 -17.511 -18.904 1.00 98.00 221 GLU A C 1
ATOM 1723 O O . GLU A 1 221 ? 16.263 -17.910 -19.699 1.00 98.00 221 GLU A O 1
ATOM 1728 N N . TYR A 1 222 ? 16.929 -16.412 -18.162 1.00 97.94 222 TYR A N 1
ATOM 1729 C CA . TYR A 1 222 ? 15.757 -15.548 -18.279 1.00 97.94 222 TYR A CA 1
ATOM 1730 C C . TYR A 1 222 ? 15.755 -14.798 -19.620 1.00 97.94 222 TYR A C 1
ATOM 1732 O O . TYR A 1 222 ? 16.790 -14.325 -20.089 1.00 97.94 222 TYR A O 1
ATOM 1740 N N . TYR A 1 223 ? 14.583 -14.683 -20.248 1.00 95.81 223 TYR A N 1
ATOM 1741 C CA . TYR A 1 223 ? 14.475 -14.214 -21.635 1.00 95.81 223 TYR A CA 1
ATOM 1742 C C . TYR A 1 223 ? 14.862 -12.732 -21.818 1.00 95.81 223 TYR A C 1
ATOM 1744 O O . TYR A 1 223 ? 15.287 -12.348 -22.904 1.00 95.81 223 TYR A O 1
ATOM 1752 N N . ASP A 1 224 ? 14.721 -11.927 -20.760 1.00 94.81 224 ASP A N 1
ATOM 1753 C CA . ASP A 1 224 ? 14.992 -10.480 -20.710 1.00 94.81 224 ASP A CA 1
ATOM 1754 C C . ASP A 1 224 ? 16.240 -10.182 -19.843 1.00 94.81 224 ASP A C 1
ATOM 1756 O O . ASP A 1 224 ? 16.372 -9.109 -19.254 1.00 94.81 224 ASP A O 1
ATOM 1760 N N . ALA A 1 225 ? 17.154 -11.156 -19.691 1.00 95.06 225 ALA A N 1
ATOM 1761 C CA . ALA A 1 225 ? 18.295 -11.062 -18.770 1.00 95.06 225 ALA A CA 1
ATOM 1762 C C . ALA A 1 225 ? 19.206 -9.847 -19.026 1.00 95.06 225 ALA A C 1
ATOM 1764 O O . ALA A 1 225 ? 19.734 -9.290 -18.064 1.00 95.06 225 ALA A O 1
ATOM 1765 N N . ASP A 1 226 ? 19.339 -9.398 -20.279 1.00 94.12 226 ASP A N 1
ATOM 1766 C CA . ASP A 1 226 ? 20.108 -8.200 -20.652 1.00 94.12 226 ASP A CA 1
ATOM 1767 C C . ASP A 1 226 ? 19.521 -6.897 -20.056 1.00 94.12 226 ASP A C 1
ATOM 1769 O O . ASP A 1 226 ? 20.245 -5.908 -19.873 1.00 94.12 226 ASP A O 1
ATOM 1773 N N . GLU A 1 227 ? 18.227 -6.876 -19.706 1.00 93.62 227 GLU A N 1
ATOM 1774 C CA . GLU A 1 227 ? 17.594 -5.741 -19.026 1.00 93.62 227 GLU A CA 1
ATOM 1775 C C . GLU A 1 227 ? 17.722 -5.776 -17.497 1.00 93.62 227 GLU A C 1
ATOM 1777 O O . GLU A 1 227 ? 17.655 -4.730 -16.847 1.00 93.62 227 GLU A O 1
ATOM 1782 N N . VAL A 1 228 ? 18.052 -6.928 -16.910 1.00 94.94 228 VAL A N 1
ATOM 1783 C CA . VAL A 1 228 ? 18.332 -7.046 -15.472 1.00 94.94 228 VAL A CA 1
ATOM 1784 C C . VAL A 1 228 ? 19.725 -6.485 -15.173 1.00 94.94 228 VAL A C 1
ATOM 1786 O O . VAL A 1 228 ? 20.736 -7.063 -15.564 1.00 94.94 228 VAL A O 1
ATOM 1789 N N . LYS A 1 229 ? 19.798 -5.335 -14.488 1.00 95.25 229 LYS A N 1
ATOM 1790 C CA . LYS A 1 229 ? 21.082 -4.661 -14.199 1.00 95.25 229 LYS A CA 1
ATOM 1791 C C . LYS A 1 229 ? 21.732 -5.109 -12.884 1.00 95.25 229 LYS A C 1
ATOM 1793 O O . LYS A 1 229 ? 22.955 -5.102 -12.794 1.00 95.25 229 LYS A O 1
ATOM 1798 N N . LEU A 1 230 ? 20.934 -5.518 -11.892 1.00 96.12 230 LEU A N 1
ATOM 1799 C CA . LEU A 1 230 ? 21.424 -6.049 -10.615 1.00 96.12 230 LEU A CA 1
ATOM 1800 C C . LEU A 1 230 ? 21.961 -7.479 -10.785 1.00 96.12 230 LEU A C 1
ATOM 1802 O O . LEU A 1 230 ? 21.244 -8.370 -11.232 1.00 96.12 230 LEU A O 1
ATOM 1806 N N . GLU A 1 231 ? 23.204 -7.703 -10.364 1.00 96.31 231 GLU A N 1
ATOM 1807 C CA . GLU A 1 231 ? 23.844 -9.022 -10.328 1.00 96.31 231 GLU A CA 1
ATOM 1808 C C . GLU A 1 231 ? 23.387 -9.838 -9.106 1.00 96.31 231 GLU A C 1
ATOM 1810 O O . GLU A 1 231 ? 23.220 -11.057 -9.195 1.00 96.31 231 GLU A O 1
ATOM 1815 N N . GLU A 1 232 ? 23.220 -9.176 -7.952 1.00 96.44 232 GLU A N 1
ATOM 1816 C CA . GLU A 1 232 ? 22.987 -9.824 -6.656 1.00 96.44 232 GLU A CA 1
ATOM 1817 C C . GLU A 1 232 ? 22.164 -8.936 -5.704 1.00 96.44 232 GLU A C 1
ATOM 1819 O O . GLU A 1 232 ? 22.451 -7.751 -5.538 1.00 96.44 232 GLU A O 1
ATOM 1824 N N . VAL A 1 233 ? 21.168 -9.516 -5.032 1.00 96.94 233 VAL A N 1
ATOM 1825 C CA . VAL A 1 233 ? 20.430 -8.880 -3.929 1.00 96.94 233 VAL A CA 1
ATOM 1826 C C . VAL A 1 233 ? 20.509 -9.806 -2.725 1.00 96.94 233 VAL A C 1
ATOM 1828 O O . VAL A 1 233 ? 19.924 -10.891 -2.728 1.00 96.94 233 VAL A O 1
ATOM 1831 N N . LYS A 1 234 ? 21.242 -9.396 -1.692 1.00 96.00 234 LYS A N 1
ATOM 1832 C CA . LYS A 1 234 ? 21.313 -10.127 -0.424 1.00 96.00 234 LYS A CA 1
ATOM 1833 C C . LYS A 1 234 ? 20.277 -9.560 0.541 1.00 96.00 234 LYS A C 1
ATOM 1835 O O . LYS A 1 234 ? 20.151 -8.347 0.681 1.00 96.00 234 LYS A O 1
ATOM 1840 N N . VAL A 1 235 ? 19.534 -10.435 1.208 1.00 95.06 235 VAL A N 1
ATOM 1841 C CA . VAL A 1 235 ? 18.457 -10.049 2.124 1.00 95.06 235 VAL A CA 1
ATOM 1842 C C . VAL A 1 235 ? 18.718 -10.625 3.508 1.00 95.06 235 VAL A C 1
ATOM 1844 O O . VAL A 1 235 ? 19.030 -11.810 3.636 1.00 95.06 235 VAL A O 1
ATOM 1847 N N . ASN A 1 236 ? 18.559 -9.797 4.542 1.00 93.44 236 ASN A N 1
ATOM 1848 C CA . ASN A 1 236 ? 18.661 -10.202 5.944 1.00 93.44 236 ASN A CA 1
ATOM 1849 C C . ASN A 1 236 ? 17.342 -9.950 6.686 1.00 93.44 236 ASN A C 1
ATOM 1851 O O . ASN A 1 236 ? 16.744 -8.881 6.562 1.00 93.44 236 ASN A O 1
ATOM 1855 N N . THR A 1 237 ? 16.921 -10.896 7.520 1.00 92.62 237 THR A N 1
ATOM 1856 C CA . THR A 1 237 ? 15.784 -10.738 8.432 1.00 92.62 237 THR A CA 1
ATOM 1857 C C . THR A 1 237 ? 16.185 -9.851 9.607 1.00 92.62 237 THR A C 1
ATOM 1859 O O . THR A 1 237 ? 17.042 -10.220 10.408 1.00 92.62 237 THR A O 1
ATOM 1862 N N . ILE A 1 238 ? 15.565 -8.676 9.723 1.00 92.12 238 ILE A N 1
ATOM 1863 C CA . ILE A 1 238 ? 15.833 -7.688 10.774 1.00 92.12 238 ILE A CA 1
ATOM 1864 C C . ILE A 1 238 ? 14.491 -7.194 11.316 1.00 92.12 238 ILE A C 1
ATOM 1866 O O . ILE A 1 238 ? 13.700 -6.604 10.582 1.00 92.12 238 ILE A O 1
ATOM 1870 N N . LYS A 1 239 ? 14.226 -7.454 12.602 1.00 86.88 239 LYS A N 1
ATOM 1871 C CA . LYS A 1 239 ? 12.936 -7.152 13.246 1.00 86.88 239 LYS A CA 1
ATOM 1872 C C . LYS A 1 239 ? 12.910 -5.797 13.944 1.00 86.88 239 LYS A C 1
ATOM 1874 O O . LYS A 1 239 ? 11.862 -5.155 13.982 1.00 86.88 239 LYS A O 1
ATOM 1879 N N . GLU A 1 240 ? 14.041 -5.395 14.518 1.00 88.81 240 GLU A N 1
ATOM 1880 C CA . GLU A 1 240 ? 14.197 -4.141 15.246 1.00 88.81 240 GLU A CA 1
ATOM 1881 C C . GLU A 1 240 ? 14.696 -3.032 14.314 1.00 88.81 240 GLU A C 1
ATOM 1883 O O . GLU A 1 240 ? 15.787 -3.126 13.745 1.00 88.81 240 GLU A O 1
ATOM 1888 N N . GLU A 1 241 ? 13.939 -1.939 14.203 1.00 86.38 241 GLU A N 1
ATOM 1889 C CA . GLU A 1 241 ? 14.243 -0.848 13.258 1.00 86.38 241 GLU A CA 1
ATOM 1890 C C . GLU A 1 241 ? 15.615 -0.219 13.539 1.00 86.38 241 GLU A C 1
ATOM 1892 O O . GLU A 1 241 ? 16.394 0.059 12.629 1.00 86.38 241 GLU A O 1
ATOM 1897 N N . ASN A 1 242 ? 15.964 -0.087 14.822 1.00 90.12 242 ASN A N 1
ATOM 1898 C CA . ASN A 1 242 ? 17.261 0.420 15.264 1.00 90.12 242 ASN A CA 1
ATOM 1899 C C . ASN A 1 242 ? 18.435 -0.440 14.764 1.00 90.12 242 ASN A C 1
ATOM 1901 O O . ASN A 1 242 ? 19.515 0.088 14.513 1.00 90.12 242 ASN A O 1
ATOM 1905 N N . THR A 1 243 ? 18.259 -1.756 14.622 1.00 93.06 243 THR A N 1
ATOM 1906 C CA . THR A 1 243 ? 19.304 -2.649 14.097 1.00 93.06 243 THR A CA 1
ATOM 1907 C C . THR A 1 243 ? 19.539 -2.376 12.613 1.00 93.06 243 THR A C 1
ATOM 1909 O O . THR A 1 243 ? 20.688 -2.204 12.210 1.00 93.06 243 THR A O 1
ATOM 1912 N N . GLY A 1 244 ? 18.465 -2.243 11.828 1.00 93.94 244 GLY A N 1
ATOM 1913 C CA . GLY A 1 244 ? 18.545 -1.884 10.408 1.00 93.94 244 GLY A CA 1
ATOM 1914 C C . GLY A 1 244 ? 19.170 -0.504 10.190 1.00 93.94 244 GLY A C 1
ATOM 1915 O O . GLY A 1 244 ? 20.080 -0.363 9.381 1.00 93.94 244 GLY A O 1
ATOM 1916 N N . ILE A 1 245 ? 18.774 0.493 10.989 1.00 93.12 245 ILE A N 1
ATOM 1917 C CA . ILE A 1 245 ? 19.346 1.850 10.960 1.00 93.12 245 ILE A CA 1
ATOM 1918 C C . ILE A 1 245 ? 20.861 1.835 11.217 1.00 93.12 245 ILE A C 1
ATOM 1920 O O . ILE A 1 245 ? 21.607 2.481 10.485 1.00 93.12 245 ILE A O 1
ATOM 1924 N N . ASN A 1 246 ? 21.337 1.090 12.223 1.00 93.56 246 ASN A N 1
ATOM 1925 C CA . ASN A 1 246 ? 22.774 1.010 12.512 1.00 93.56 246 ASN A CA 1
ATOM 1926 C C . ASN A 1 246 ? 23.566 0.367 11.361 1.00 93.56 246 ASN A C 1
ATOM 1928 O O . ASN A 1 246 ? 24.673 0.815 11.079 1.00 93.56 246 ASN A O 1
ATOM 1932 N N . LEU A 1 247 ? 23.005 -0.659 10.708 1.00 95.38 247 LEU A N 1
ATOM 1933 C CA . LEU A 1 247 ? 23.637 -1.344 9.575 1.00 95.38 247 LEU A CA 1
ATOM 1934 C C . LEU A 1 247 ? 23.623 -0.490 8.295 1.00 95.38 247 LEU A C 1
ATOM 1936 O O . LEU A 1 247 ? 24.600 -0.477 7.552 1.00 95.38 247 LEU A O 1
ATOM 1940 N N . TYR A 1 248 ? 22.562 0.287 8.068 1.00 94.38 248 TYR A N 1
ATOM 1941 C CA . TYR A 1 248 ? 22.527 1.296 7.006 1.00 94.38 248 TYR A CA 1
ATOM 1942 C C . TYR A 1 248 ? 23.597 2.376 7.237 1.00 94.38 248 TYR A C 1
ATOM 1944 O O . TYR A 1 248 ? 24.384 2.692 6.349 1.00 94.38 248 TYR A O 1
ATOM 1952 N N . GLN A 1 249 ? 23.726 2.873 8.473 1.00 91.44 249 GLN A N 1
ATOM 1953 C CA . GLN A 1 249 ? 24.744 3.866 8.837 1.00 91.44 249 GLN A CA 1
ATOM 1954 C C . GLN A 1 249 ? 26.192 3.349 8.781 1.00 91.44 249 GLN A C 1
ATOM 1956 O O . GLN A 1 249 ? 27.108 4.154 8.600 1.00 91.44 249 GLN A O 1
ATOM 1961 N N . SER A 1 250 ? 26.432 2.041 8.939 1.00 94.94 250 SER A N 1
ATOM 1962 C CA . SER A 1 250 ? 27.759 1.443 8.729 1.00 94.94 250 SER A CA 1
ATOM 1963 C C . SER A 1 250 ? 28.067 1.123 7.262 1.00 94.94 250 SER A C 1
ATOM 1965 O O . SER A 1 250 ? 29.235 0.889 6.943 1.00 94.94 250 SER A O 1
ATOM 1967 N N . GLY A 1 251 ? 27.065 1.163 6.376 1.00 92.12 251 GLY A N 1
ATOM 1968 C CA . GLY A 1 251 ? 27.179 0.743 4.977 1.00 92.12 251 GLY A CA 1
ATOM 1969 C C . GLY A 1 251 ? 27.119 -0.776 4.778 1.00 92.12 251 GLY A C 1
ATOM 1970 O O . GLY A 1 251 ? 27.593 -1.266 3.757 1.00 92.12 251 GLY A O 1
ATOM 1971 N N . ASP A 1 252 ? 26.572 -1.513 5.752 1.00 93.62 252 ASP A N 1
ATOM 1972 C CA . ASP A 1 252 ? 26.288 -2.954 5.661 1.00 93.62 252 ASP A CA 1
ATOM 1973 C C . ASP A 1 252 ? 24.858 -3.238 5.130 1.00 93.62 252 ASP A C 1
ATOM 1975 O O . ASP A 1 252 ? 24.519 -4.386 4.847 1.00 93.62 252 ASP A O 1
ATOM 1979 N N . LEU A 1 253 ? 24.015 -2.203 4.994 1.00 95.06 253 LEU A N 1
ATOM 1980 C CA . LEU A 1 253 ? 22.739 -2.222 4.267 1.00 95.06 253 LEU A CA 1
ATOM 1981 C C . LEU A 1 253 ? 22.630 -1.000 3.349 1.00 95.06 253 LEU A C 1
ATOM 1983 O O . LEU A 1 253 ? 22.944 0.113 3.762 1.00 95.06 253 LEU A O 1
ATOM 1987 N N . ASP A 1 254 ? 22.069 -1.195 2.159 1.00 94.25 254 ASP A N 1
ATOM 1988 C CA . ASP A 1 254 ? 21.698 -0.130 1.221 1.00 94.25 254 ASP A CA 1
ATOM 1989 C C . ASP A 1 254 ? 20.247 0.346 1.420 1.00 94.25 254 ASP A C 1
ATOM 1991 O O . ASP A 1 254 ? 19.893 1.448 1.008 1.00 94.25 254 ASP A O 1
ATOM 1995 N N . LEU A 1 255 ? 19.391 -0.470 2.054 1.00 91.50 255 LEU A N 1
ATOM 1996 C CA . LEU A 1 255 ? 17.986 -0.137 2.317 1.00 91.50 255 LEU A CA 1
ATOM 1997 C C . LEU A 1 255 ? 17.471 -0.764 3.622 1.00 91.50 255 LEU A C 1
ATOM 1999 O O . LEU A 1 255 ? 17.587 -1.974 3.840 1.00 91.50 255 LEU A O 1
ATOM 2003 N N . THR A 1 256 ? 16.814 0.054 4.451 1.00 89.62 256 THR A N 1
ATOM 2004 C CA . THR A 1 256 ? 16.072 -0.384 5.644 1.00 89.62 256 THR A CA 1
ATOM 2005 C C . THR A 1 256 ? 14.767 0.393 5.809 1.00 89.62 256 THR A C 1
ATOM 2007 O O . THR A 1 256 ? 14.684 1.569 5.462 1.00 89.62 256 THR A O 1
ATOM 2010 N N . ARG A 1 257 ? 13.741 -0.247 6.383 1.00 83.31 257 ARG A N 1
ATOM 2011 C CA . ARG A 1 257 ? 12.486 0.421 6.766 1.00 83.31 257 ARG A CA 1
ATOM 2012 C C . ARG A 1 257 ? 12.631 1.134 8.118 1.00 83.31 257 ARG A C 1
ATOM 2014 O O . ARG A 1 257 ? 13.337 0.644 8.998 1.00 83.31 257 ARG A O 1
ATOM 2021 N N . ILE A 1 258 ? 11.908 2.243 8.286 1.00 82.12 258 ILE A N 1
ATOM 2022 C CA . ILE A 1 258 ? 11.757 3.003 9.539 1.00 82.12 258 ILE A CA 1
ATOM 2023 C C . ILE A 1 258 ? 10.282 3.395 9.782 1.00 82.12 258 ILE A C 1
ATOM 2025 O O . ILE A 1 258 ? 9.484 3.397 8.844 1.00 82.12 258 ILE A O 1
ATOM 2029 N N . SER A 1 259 ? 9.917 3.730 11.027 1.00 73.00 259 SER A N 1
ATOM 2030 C CA . SER A 1 259 ? 8.593 4.253 11.427 1.00 73.00 259 SER A CA 1
ATOM 2031 C C . SER A 1 259 ? 8.681 5.145 12.680 1.00 73.00 259 SER A C 1
ATOM 2033 O O . SER A 1 259 ? 9.709 5.178 13.368 1.00 73.00 259 SER A O 1
ATOM 2035 N N . GLY A 1 260 ? 7.605 5.864 13.018 1.00 67.19 260 GLY A N 1
ATOM 2036 C CA . GLY A 1 260 ? 7.470 6.600 14.280 1.00 67.19 260 GLY A CA 1
ATOM 2037 C C . GLY A 1 260 ? 8.568 7.636 14.513 1.00 67.19 260 GLY A C 1
ATOM 2038 O O . GLY A 1 260 ? 8.875 8.456 13.648 1.00 67.19 260 GLY A O 1
ATOM 2039 N N . GLN A 1 261 ? 9.196 7.576 15.692 1.00 69.19 261 GLN A N 1
ATOM 2040 C CA . GLN A 1 261 ? 10.307 8.463 16.063 1.00 69.19 261 GLN A CA 1
ATOM 2041 C C . GLN A 1 261 ? 11.469 8.436 15.054 1.00 69.19 261 GLN A C 1
ATOM 2043 O O . GLN A 1 261 ? 12.161 9.437 14.896 1.00 69.19 261 GLN A O 1
ATOM 2048 N N . TYR A 1 262 ? 11.682 7.318 14.350 1.00 80.25 262 TYR A N 1
ATOM 2049 C CA . TYR A 1 262 ? 12.767 7.207 13.380 1.00 80.25 262 TYR A CA 1
ATOM 2050 C C . TYR A 1 262 ? 12.457 7.960 12.084 1.00 80.25 262 TYR A C 1
ATOM 2052 O O . TYR A 1 262 ? 13.366 8.549 11.513 1.00 80.25 262 TYR A O 1
ATOM 2060 N N . VAL A 1 263 ? 11.188 8.049 11.665 1.00 75.62 263 VAL A N 1
ATOM 2061 C CA . VAL A 1 263 ? 10.791 8.933 10.552 1.00 75.62 263 VAL A CA 1
ATOM 2062 C C . VAL A 1 263 ? 11.064 10.390 10.925 1.00 75.62 263 VAL A C 1
ATOM 2064 O O . VAL A 1 263 ? 11.698 11.106 10.157 1.00 75.62 263 VAL A O 1
ATOM 2067 N N . GLN A 1 264 ? 10.701 10.817 12.141 1.00 65.94 264 GLN A N 1
ATOM 2068 C CA . GLN A 1 264 ? 11.026 12.170 12.622 1.00 65.94 264 GLN A CA 1
ATOM 2069 C C . GLN A 1 264 ? 12.540 12.433 12.640 1.00 65.94 264 GLN A C 1
ATOM 2071 O O . GLN A 1 264 ? 12.977 13.514 12.260 1.00 65.94 264 GLN A O 1
ATOM 2076 N N . GLN A 1 265 ? 13.337 11.442 13.052 1.00 76.44 265 GLN A N 1
ATOM 2077 C CA . GLN A 1 265 ? 14.793 11.550 13.154 1.00 76.44 265 GLN A CA 1
ATOM 2078 C C . GLN A 1 265 ? 15.515 11.556 11.793 1.00 76.44 265 GLN A C 1
ATOM 2080 O O . GLN A 1 265 ? 16.564 12.188 11.683 1.00 76.44 265 GLN A O 1
ATOM 2085 N N . TYR A 1 266 ? 14.990 10.850 10.786 1.00 80.56 266 TYR A N 1
ATOM 2086 C CA . TYR A 1 266 ? 15.677 10.604 9.510 1.00 80.56 266 TYR A CA 1
ATOM 2087 C C . TYR A 1 266 ? 14.973 11.188 8.273 1.00 80.56 266 TYR A C 1
ATOM 2089 O O . TYR A 1 266 ? 15.485 11.027 7.173 1.00 80.56 266 TYR A O 1
ATOM 2097 N N . SER A 1 267 ? 13.861 11.920 8.420 1.00 75.31 267 SER A N 1
ATOM 2098 C CA . SER A 1 267 ? 13.165 12.588 7.295 1.00 75.31 267 SER A CA 1
ATOM 2099 C C . SER A 1 267 ? 13.984 13.652 6.542 1.00 75.31 267 SER A C 1
ATOM 2101 O O . SER A 1 267 ? 13.555 14.109 5.486 1.00 75.31 267 SER A O 1
ATOM 2103 N N . ASP A 1 268 ? 15.140 14.052 7.082 1.00 73.25 268 ASP A N 1
ATOM 2104 C CA . ASP A 1 268 ? 16.104 14.968 6.453 1.00 73.25 268 ASP A CA 1
ATOM 2105 C C . ASP A 1 268 ? 17.299 14.240 5.797 1.00 73.25 268 ASP A C 1
ATOM 2107 O O . ASP A 1 268 ? 18.178 14.888 5.225 1.00 73.25 268 ASP A O 1
ATOM 2111 N N . ASP A 1 269 ? 17.371 12.905 5.881 1.00 81.38 269 ASP A N 1
ATOM 2112 C CA . ASP A 1 269 ? 18.419 12.124 5.216 1.00 81.38 269 ASP A CA 1
ATOM 2113 C C . ASP A 1 269 ? 18.179 12.100 3.691 1.00 81.38 269 ASP A C 1
ATOM 2115 O O . ASP A 1 269 ? 17.063 11.809 3.263 1.00 81.38 269 ASP A O 1
ATOM 2119 N N . PRO A 1 270 ? 19.184 12.364 2.832 1.00 77.88 270 PRO A N 1
ATOM 2120 C CA . PRO A 1 270 ? 19.010 12.312 1.377 1.00 77.88 270 PRO A CA 1
ATOM 2121 C C . PRO A 1 270 ? 18.603 10.939 0.815 1.00 77.88 270 PRO A C 1
ATOM 2123 O O . PRO A 1 270 ? 18.149 10.875 -0.325 1.00 77.88 270 PRO A O 1
ATOM 2126 N N . GLY A 1 271 ? 18.791 9.854 1.575 1.00 78.44 271 GLY A N 1
ATOM 2127 C CA . GLY A 1 271 ? 18.290 8.514 1.259 1.00 78.44 271 GLY A CA 1
ATOM 2128 C C . GLY A 1 271 ? 16.884 8.222 1.801 1.00 78.44 271 GLY A C 1
ATOM 2129 O O . GLY A 1 271 ? 16.386 7.114 1.610 1.00 78.44 271 GLY A O 1
ATOM 2130 N N . TYR A 1 272 ? 16.232 9.176 2.477 1.00 81.62 272 TYR A N 1
ATOM 2131 C CA . TYR A 1 272 ? 14.851 9.026 2.930 1.00 81.62 272 TYR A CA 1
ATOM 2132 C C . TYR A 1 272 ? 13.889 8.978 1.738 1.00 81.62 272 TYR A C 1
ATOM 2134 O O . TYR A 1 272 ? 13.791 9.919 0.949 1.00 81.62 272 TYR A O 1
ATOM 2142 N N . ILE A 1 273 ? 13.146 7.877 1.641 1.00 75.56 273 ILE A N 1
ATOM 2143 C CA . ILE A 1 273 ? 12.178 7.607 0.578 1.00 75.56 273 ILE A CA 1
ATOM 2144 C C . ILE A 1 273 ? 10.877 7.065 1.179 1.00 75.56 273 ILE A C 1
ATOM 2146 O O . ILE A 1 273 ? 10.885 6.125 1.978 1.00 75.56 273 ILE A O 1
ATOM 2150 N N . THR A 1 274 ? 9.749 7.659 0.787 1.00 65.81 274 THR A N 1
ATOM 2151 C CA . THR A 1 274 ? 8.404 7.219 1.181 1.00 65.81 274 THR A CA 1
ATOM 2152 C C . THR A 1 274 ? 7.819 6.343 0.072 1.00 65.81 274 THR A C 1
ATOM 2154 O O . THR A 1 274 ? 7.774 6.758 -1.081 1.00 65.81 274 THR A O 1
ATOM 2157 N N . TYR A 1 275 ? 7.307 5.157 0.415 1.00 62.09 275 TYR A N 1
ATOM 2158 C CA . TYR A 1 275 ? 6.557 4.300 -0.512 1.00 62.09 275 TYR A CA 1
ATOM 2159 C C . TYR A 1 275 ? 5.108 4.146 -0.051 1.00 62.09 275 TYR A C 1
ATOM 2161 O O . TYR A 1 275 ? 4.853 3.731 1.086 1.00 62.09 275 TYR A O 1
ATOM 2169 N N . SER A 1 276 ? 4.149 4.430 -0.934 1.00 57.81 276 SER A N 1
ATOM 2170 C CA . SER A 1 276 ? 2.730 4.182 -0.665 1.00 57.81 276 SER A CA 1
ATOM 2171 C C . SER A 1 276 ? 2.398 2.691 -0.801 1.00 57.81 276 SER A C 1
ATOM 2173 O O . SER A 1 276 ? 2.897 2.015 -1.690 1.00 57.81 276 SER A O 1
ATOM 2175 N N . ASP A 1 277 ? 1.543 2.177 0.084 1.00 63.50 277 ASP A N 1
ATOM 2176 C CA . ASP A 1 277 ? 0.894 0.870 -0.076 1.00 63.50 277 ASP A CA 1
ATOM 2177 C C . ASP A 1 277 ? -0.606 1.131 0.015 1.00 63.50 277 ASP A C 1
ATOM 2179 O O . ASP A 1 277 ? -1.049 1.730 0.998 1.00 63.50 277 ASP A O 1
ATOM 2183 N N . VAL A 1 278 ? -1.389 0.643 -0.944 1.00 63.19 278 VAL A N 1
ATOM 2184 C CA . VAL A 1 278 ? -2.852 0.656 -0.834 1.00 63.19 278 VAL A CA 1
ATOM 2185 C C . VAL A 1 278 ? -3.262 -0.530 0.041 1.00 63.19 278 VAL A C 1
ATOM 2187 O O . VAL A 1 278 ? -3.364 -1.664 -0.433 1.00 63.19 278 VAL A O 1
ATOM 2190 N N . ALA A 1 279 ? -3.401 -0.277 1.345 1.00 72.94 279 ALA A N 1
ATOM 2191 C CA . ALA A 1 279 ? -3.465 -1.310 2.375 1.00 72.94 279 ALA A CA 1
ATOM 2192 C C . ALA A 1 279 ? -4.507 -1.013 3.461 1.00 72.94 279 ALA A C 1
ATOM 2194 O O . ALA A 1 279 ? -4.544 0.085 4.014 1.00 72.94 279 ALA A O 1
ATOM 2195 N N . ASN A 1 280 ? -5.280 -2.031 3.840 1.00 82.56 280 ASN A N 1
ATOM 2196 C CA . ASN A 1 280 ? -6.095 -2.020 5.055 1.00 82.56 280 ASN A CA 1
ATOM 2197 C C . ASN A 1 280 ? -5.341 -2.787 6.148 1.00 82.56 280 ASN A C 1
ATOM 2199 O O . ASN A 1 280 ? -5.174 -4.003 6.040 1.00 82.56 280 ASN A O 1
ATOM 2203 N N . TYR A 1 281 ? -4.893 -2.101 7.196 1.00 85.44 281 TYR A N 1
ATOM 2204 C CA . TYR A 1 281 ? -4.472 -2.733 8.445 1.00 85.44 281 TYR A CA 1
ATOM 2205 C C . TYR A 1 281 ? -5.685 -2.853 9.364 1.00 85.44 281 TYR A C 1
ATOM 2207 O O . TYR A 1 281 ? -6.501 -1.948 9.433 1.00 85.44 281 TYR A O 1
ATOM 2215 N N . TYR A 1 282 ? -5.855 -3.972 10.064 1.00 91.19 282 TYR A N 1
ATOM 2216 C CA . TYR A 1 282 ? -7.092 -4.200 10.807 1.00 91.19 282 TYR A CA 1
ATOM 2217 C C . TYR A 1 282 ? -6.924 -5.059 12.055 1.00 91.19 282 TYR A C 1
ATOM 2219 O O . TYR A 1 282 ? -6.067 -5.944 12.137 1.00 91.19 282 TYR A O 1
ATOM 2227 N N . LEU A 1 283 ? -7.807 -4.804 13.021 1.00 94.44 283 LEU A N 1
ATOM 2228 C CA . LEU A 1 283 ? -8.080 -5.690 14.145 1.00 94.44 283 LEU A CA 1
ATOM 2229 C C . LEU A 1 283 ? -9.196 -6.664 13.747 1.00 94.44 283 LEU A C 1
ATOM 2231 O O . LEU A 1 283 ? -10.340 -6.261 13.541 1.00 94.44 283 LEU A O 1
ATOM 2235 N N . ASP A 1 284 ? -8.854 -7.941 13.639 1.00 94.81 284 ASP A N 1
ATOM 2236 C CA . ASP A 1 284 ? -9.762 -9.040 13.308 1.00 94.81 284 ASP A CA 1
ATOM 2237 C C . ASP A 1 284 ? -10.324 -9.705 14.574 1.00 94.81 284 ASP A C 1
ATOM 2239 O O . ASP A 1 284 ? -9.652 -9.793 15.608 1.00 94.81 284 ASP A O 1
ATOM 2243 N N . PHE A 1 285 ? -11.545 -10.225 14.464 1.00 96.06 285 PHE A N 1
ATOM 2244 C CA . PHE A 1 285 ? -12.283 -10.906 15.526 1.00 96.06 285 PHE A CA 1
ATOM 2245 C C . PHE A 1 285 ? -12.520 -12.373 15.163 1.00 96.06 285 PHE A C 1
ATOM 2247 O O . PHE A 1 285 ? -13.171 -12.655 14.157 1.00 96.06 285 PHE A O 1
ATOM 2254 N N . ASN A 1 286 ? -12.126 -13.324 16.010 1.00 94.75 286 ASN A N 1
ATOM 2255 C CA . ASN A 1 286 ? -12.567 -14.709 15.847 1.00 94.75 286 ASN A CA 1
ATOM 2256 C C . ASN A 1 286 ? -13.986 -14.900 16.409 1.00 94.75 286 ASN A C 1
ATOM 2258 O O . ASN A 1 286 ? -14.211 -14.953 17.623 1.00 94.75 286 ASN A O 1
ATOM 2262 N N . LYS A 1 287 ? -14.949 -15.007 15.492 1.00 94.00 287 LYS A N 1
ATOM 2263 C CA . LYS A 1 287 ? -16.399 -15.051 15.728 1.00 94.00 287 LYS A CA 1
ATOM 2264 C C . LYS A 1 287 ? -16.924 -16.480 15.964 1.00 94.00 287 LYS A C 1
ATOM 2266 O O . LYS A 1 287 ? -18.122 -16.670 16.164 1.00 94.00 287 LYS A O 1
ATOM 2271 N N . LYS A 1 288 ? -16.026 -17.476 16.008 1.00 89.94 288 LYS A N 1
ATOM 2272 C CA . LYS A 1 288 ? -16.296 -18.894 16.315 1.00 89.94 288 LYS A CA 1
ATOM 2273 C C . LYS A 1 288 ? -17.224 -19.068 17.524 1.00 89.94 288 LYS A C 1
ATOM 2275 O O . LYS A 1 288 ? -16.992 -18.505 18.595 1.00 89.94 288 LYS A O 1
ATOM 2280 N N . ALA A 1 289 ? -18.245 -19.911 17.370 1.00 82.06 289 ALA A N 1
ATOM 2281 C CA . ALA A 1 289 ? -19.229 -20.188 18.415 1.00 82.06 289 ALA A CA 1
ATOM 2282 C C . ALA A 1 289 ? -18.570 -20.593 19.752 1.00 82.06 289 ALA A C 1
ATOM 2284 O O . ALA A 1 289 ? -17.725 -21.488 19.801 1.00 82.06 289 ALA A O 1
ATOM 2285 N N . GLY A 1 290 ? -18.978 -19.932 20.839 1.00 80.62 290 GLY A N 1
ATOM 2286 C CA . GLY A 1 290 ? -18.398 -20.090 22.179 1.00 80.62 290 GLY A CA 1
ATOM 2287 C C . GLY A 1 290 ? -17.317 -19.059 22.538 1.00 80.62 290 GLY A C 1
ATOM 2288 O O . GLY A 1 290 ? -17.026 -18.902 23.721 1.00 80.62 290 GLY A O 1
ATOM 2289 N N . SER A 1 291 ? -16.777 -18.321 21.562 1.00 88.94 291 SER A N 1
ATOM 2290 C CA . SER A 1 291 ? -15.959 -17.123 21.800 1.00 88.94 291 SER A CA 1
ATOM 2291 C C . SER A 1 291 ? -16.822 -15.980 22.361 1.00 88.94 291 SER A C 1
ATOM 2293 O O . SER A 1 291 ? -17.936 -15.784 21.863 1.00 88.94 291 SER A O 1
ATOM 2295 N N . PRO A 1 292 ? -16.329 -15.154 23.308 1.00 93.06 292 PRO A N 1
ATOM 2296 C CA . PRO A 1 292 ? -16.987 -13.895 23.666 1.00 93.06 292 PRO A CA 1
ATOM 2297 C C . PRO A 1 292 ? -17.223 -12.998 22.441 1.00 93.06 292 PRO A C 1
ATOM 2299 O O . PRO A 1 292 ? -18.244 -12.323 22.355 1.00 93.06 292 PRO A O 1
ATOM 2302 N N . LEU A 1 293 ? -16.320 -13.038 21.453 1.00 96.12 293 LEU A N 1
ATOM 2303 C CA . LEU A 1 293 ? -16.386 -12.242 20.221 1.00 96.12 293 LEU A CA 1
ATOM 2304 C C . LEU A 1 293 ? -17.426 -12.737 19.204 1.00 96.12 293 LEU A C 1
ATOM 2306 O O . LEU A 1 293 ? -17.660 -12.058 18.205 1.00 96.12 293 LEU A O 1
ATOM 2310 N N . ALA A 1 294 ? -18.122 -13.848 19.468 1.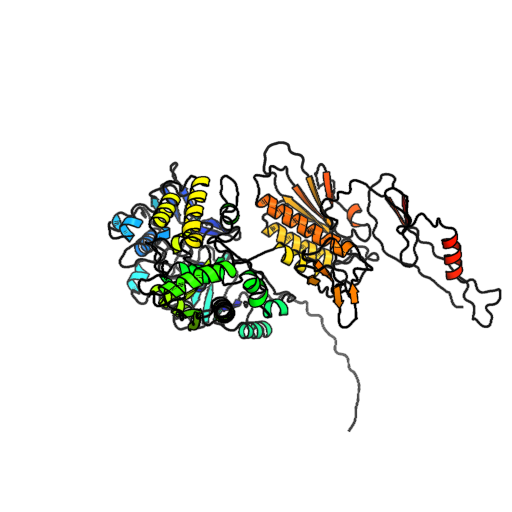00 94.81 294 ALA A N 1
ATOM 2311 C CA . ALA A 1 294 ? -19.366 -14.164 18.763 1.00 94.81 294 ALA A CA 1
ATOM 2312 C C . ALA A 1 294 ? -20.464 -13.110 19.046 1.00 94.81 294 ALA A C 1
ATOM 2314 O O . ALA A 1 294 ? -21.358 -12.901 18.227 1.00 94.81 294 ALA A O 1
ATOM 2315 N N . ASN A 1 295 ? -20.370 -12.386 20.168 1.00 96.62 295 ASN A N 1
ATOM 2316 C CA . ASN A 1 295 ? -21.295 -11.325 20.548 1.00 96.62 295 ASN A CA 1
ATOM 2317 C C . ASN A 1 295 ? -21.087 -10.032 19.731 1.00 96.62 295 ASN A C 1
ATOM 2319 O O . ASN A 1 295 ? -20.029 -9.404 19.797 1.00 96.62 295 ASN A O 1
ATOM 2323 N N . THR A 1 296 ? -22.113 -9.595 18.996 1.00 96.69 296 THR A N 1
ATOM 2324 C CA . THR A 1 296 ? -22.040 -8.386 18.154 1.00 96.69 296 THR A CA 1
ATOM 2325 C C . THR A 1 296 ? -21.893 -7.094 18.966 1.00 96.69 296 THR A C 1
ATOM 2327 O O . THR A 1 296 ? -21.178 -6.193 18.529 1.00 96.69 296 THR A O 1
ATOM 2330 N N . HIS A 1 297 ? -22.487 -6.997 20.163 1.00 97.75 297 HIS A N 1
ATOM 2331 C CA . HIS A 1 297 ? -22.329 -5.820 21.027 1.00 97.75 297 HIS A CA 1
ATOM 2332 C C . HIS A 1 297 ? -20.881 -5.664 21.519 1.00 97.75 297 HIS A C 1
ATOM 2334 O O . HIS A 1 297 ? -20.356 -4.553 21.532 1.00 97.75 297 HIS A O 1
ATOM 2340 N N . LEU A 1 298 ? -20.191 -6.767 21.835 1.00 98.19 298 LEU A N 1
ATOM 2341 C CA . LEU A 1 298 ? -18.766 -6.739 22.178 1.00 98.19 298 LEU A CA 1
ATOM 2342 C C . LEU A 1 298 ? -17.910 -6.238 21.005 1.00 98.19 298 LEU A C 1
ATOM 2344 O O . LEU A 1 298 ? -17.051 -5.379 21.197 1.00 98.19 298 LEU A O 1
ATOM 2348 N N . ARG A 1 299 ? -18.156 -6.738 19.786 1.00 97.88 299 ARG A N 1
ATOM 2349 C CA . ARG A 1 299 ? -17.407 -6.304 18.594 1.00 97.88 299 ARG A CA 1
ATOM 2350 C C . ARG A 1 299 ? -17.636 -4.827 18.268 1.00 97.88 299 ARG A C 1
ATOM 2352 O O . ARG A 1 299 ? -16.671 -4.116 17.998 1.00 97.88 299 ARG A O 1
ATOM 2359 N N . LYS A 1 300 ? -18.878 -4.338 18.368 1.00 97.25 300 LYS A N 1
ATOM 2360 C CA . LYS A 1 300 ? -19.205 -2.911 18.187 1.00 97.25 300 LYS A CA 1
ATOM 2361 C C . LYS A 1 300 ? -18.550 -2.027 19.241 1.00 97.25 300 LYS A C 1
ATOM 2363 O O . LYS A 1 300 ? -17.964 -1.009 18.881 1.00 97.25 300 LYS A O 1
ATOM 2368 N N . ALA A 1 301 ? -18.576 -2.448 20.507 1.00 97.94 301 ALA A N 1
ATOM 2369 C CA . ALA A 1 301 ? -17.884 -1.754 21.587 1.00 97.94 301 ALA A CA 1
ATOM 2370 C C . ALA A 1 301 ? -16.382 -1.613 21.299 1.00 97.94 301 ALA A C 1
ATOM 2372 O O . ALA A 1 301 ? -15.850 -0.514 21.390 1.00 97.94 301 ALA A O 1
ATOM 2373 N N . ILE A 1 302 ? -15.711 -2.696 20.888 1.00 97.62 302 ILE A N 1
ATOM 2374 C CA . ILE A 1 302 ? -14.283 -2.666 20.536 1.00 97.62 302 ILE A CA 1
ATOM 2375 C C . ILE A 1 302 ? -14.033 -1.784 19.302 1.00 97.62 302 ILE A C 1
ATOM 2377 O O . ILE A 1 302 ? -13.140 -0.941 19.329 1.00 97.62 302 ILE A O 1
ATOM 2381 N N . SER A 1 303 ? -14.842 -1.921 18.246 1.00 95.56 303 SER A N 1
ATOM 2382 C CA . SER A 1 303 ? -14.686 -1.149 17.004 1.00 95.56 303 SER A CA 1
ATOM 2383 C C . SER A 1 303 ? -14.812 0.361 17.195 1.00 95.56 303 SER A C 1
ATOM 2385 O O . SER A 1 303 ? -14.177 1.108 16.457 1.00 95.56 303 SER A O 1
ATOM 2387 N N . GLN A 1 304 ? -15.636 0.808 18.141 1.00 95.75 304 GLN A N 1
ATOM 2388 C CA . GLN A 1 304 ? -15.900 2.226 18.394 1.00 95.75 304 GLN A CA 1
ATOM 2389 C C . GLN A 1 304 ? -15.017 2.806 19.514 1.00 95.75 304 GLN A C 1
ATOM 2391 O O . GLN A 1 304 ? -15.078 4.008 19.760 1.00 95.75 304 GLN A O 1
ATOM 2396 N N . ALA A 1 305 ? -14.205 1.982 20.190 1.00 96.94 305 ALA A N 1
ATOM 2397 C CA . ALA A 1 305 ? -13.377 2.361 21.343 1.00 96.94 305 ALA A CA 1
ATOM 2398 C C . ALA A 1 305 ? -11.895 2.631 21.019 1.00 96.94 305 ALA A C 1
ATOM 2400 O O . ALA A 1 305 ? -11.117 2.844 21.948 1.00 96.94 305 ALA A O 1
ATOM 2401 N N . ILE A 1 306 ? -11.490 2.593 19.747 1.00 94.38 306 ILE A N 1
ATOM 2402 C CA . ILE A 1 306 ? -10.102 2.816 19.316 1.00 94.38 306 ILE A CA 1
ATOM 2403 C C . ILE A 1 306 ? -10.033 4.137 18.548 1.00 94.38 306 ILE A C 1
ATOM 2405 O O . ILE A 1 306 ? -10.602 4.241 17.461 1.00 94.38 306 ILE A O 1
ATOM 2409 N N . ASP A 1 307 ? -9.325 5.125 19.095 1.00 90.50 307 ASP A N 1
ATOM 2410 C CA . ASP A 1 307 ? -9.047 6.382 18.399 1.00 90.50 307 ASP A CA 1
ATOM 2411 C C . ASP A 1 307 ? -8.007 6.154 17.284 1.00 90.50 307 ASP A C 1
ATOM 2413 O O . ASP A 1 307 ? -6.815 5.932 17.512 1.00 90.50 307 ASP A O 1
ATOM 2417 N N . LYS A 1 308 ? -8.487 6.148 16.038 1.00 88.38 308 LYS A N 1
ATOM 2418 C CA . LYS A 1 308 ? -7.655 5.894 14.856 1.00 88.38 308 LYS A CA 1
ATOM 2419 C C . LYS A 1 308 ? -6.796 7.100 14.479 1.00 88.38 308 LYS A C 1
ATOM 2421 O O . LYS A 1 308 ? -5.710 6.895 13.947 1.00 88.38 308 LYS A O 1
ATOM 2426 N N . ASP A 1 309 ? -7.249 8.321 14.768 1.00 81.56 309 ASP A N 1
ATOM 2427 C CA . ASP A 1 309 ? -6.482 9.548 14.530 1.00 81.56 309 ASP A CA 1
ATOM 2428 C C . ASP A 1 309 ? -5.252 9.587 15.436 1.00 81.56 309 ASP A C 1
ATOM 2430 O O . ASP A 1 309 ? -4.133 9.787 14.961 1.00 81.56 309 ASP A O 1
ATOM 2434 N N . ALA A 1 310 ? -5.430 9.322 16.731 1.00 80.44 310 ALA A N 1
ATOM 2435 C CA . ALA A 1 310 ? -4.324 9.258 17.679 1.00 80.44 310 ALA A CA 1
ATOM 2436 C C . ALA A 1 310 ? -3.369 8.080 17.390 1.00 80.44 310 ALA A C 1
ATOM 2438 O O . ALA A 1 310 ? -2.152 8.250 17.501 1.00 80.44 310 ALA A O 1
ATOM 2439 N N . LEU A 1 311 ? -3.873 6.921 16.937 1.00 82.75 311 LEU A N 1
ATOM 2440 C CA . LEU A 1 311 ? -3.021 5.828 16.446 1.00 82.75 311 LEU A CA 1
ATOM 2441 C C . LEU A 1 311 ? -2.103 6.301 15.306 1.00 82.75 311 LEU A C 1
ATOM 2443 O O . LEU A 1 311 ? -0.883 6.137 15.383 1.00 82.75 311 LEU A O 1
ATOM 2447 N N . THR A 1 312 ? -2.661 6.904 14.252 1.00 75.19 312 THR A N 1
ATOM 2448 C CA . THR A 1 312 ? -1.861 7.275 13.077 1.00 75.19 312 THR A CA 1
ATOM 2449 C C . THR A 1 312 ? -0.955 8.476 13.328 1.00 75.19 312 THR A C 1
ATOM 2451 O O . THR A 1 312 ? 0.197 8.460 12.895 1.00 75.19 312 THR A O 1
ATOM 2454 N N . LYS A 1 313 ? -1.424 9.485 14.072 1.00 69.44 313 LYS A N 1
ATOM 2455 C CA . LYS A 1 313 ? -0.667 10.718 14.342 1.00 69.44 313 LYS A CA 1
ATOM 2456 C C . LYS A 1 313 ? 0.396 10.565 15.428 1.00 69.44 313 LYS A C 1
ATOM 2458 O O . LYS A 1 313 ? 1.446 11.184 15.325 1.00 69.44 313 LYS A O 1
ATOM 2463 N N . SER A 1 314 ? 0.138 9.784 16.478 1.00 69.06 314 SER A N 1
ATOM 2464 C CA . SER A 1 314 ? 1.000 9.761 17.673 1.00 69.06 314 SER A CA 1
ATOM 2465 C C . SER A 1 314 ? 1.777 8.461 17.876 1.00 69.06 314 SER A C 1
ATOM 2467 O O . SER A 1 314 ? 2.800 8.488 18.555 1.00 69.06 314 SER A O 1
ATOM 2469 N N . VAL A 1 315 ? 1.328 7.337 17.305 1.00 74.06 315 VAL A N 1
ATOM 2470 C CA . VAL A 1 315 ? 2.022 6.038 17.433 1.00 74.06 315 VAL A CA 1
ATOM 2471 C C . VAL A 1 315 ? 2.791 5.690 16.163 1.00 74.06 315 VAL A C 1
ATOM 2473 O O . VAL A 1 315 ? 3.958 5.311 16.245 1.00 74.06 315 VAL A O 1
ATOM 2476 N N . LEU A 1 316 ? 2.146 5.817 14.997 1.00 73.81 316 LEU A N 1
ATOM 2477 C CA . LEU A 1 316 ? 2.759 5.479 13.708 1.00 73.81 316 LEU A CA 1
ATOM 2478 C C . LEU A 1 316 ? 3.610 6.621 13.150 1.00 73.81 316 LEU A C 1
ATOM 2480 O O . LEU A 1 316 ? 4.772 6.389 12.831 1.00 73.81 316 LEU A O 1
ATOM 2484 N N . ASN A 1 317 ? 3.055 7.838 13.064 1.00 67.44 317 ASN A N 1
ATOM 2485 C CA . ASN A 1 317 ? 3.726 9.062 12.601 1.00 67.44 317 ASN A CA 1
ATOM 2486 C C . ASN A 1 317 ? 4.631 8.844 11.361 1.00 67.44 317 ASN A C 1
ATOM 2488 O O . ASN A 1 317 ? 5.768 9.308 11.296 1.00 67.44 317 ASN A O 1
ATOM 2492 N N . ASP A 1 318 ? 4.120 8.097 10.386 1.00 60.41 318 ASP A N 1
ATOM 2493 C CA . ASP A 1 318 ? 4.809 7.660 9.163 1.00 60.41 318 ASP A CA 1
ATOM 2494 C C . ASP A 1 318 ? 3.994 7.996 7.895 1.00 60.41 318 ASP A C 1
ATOM 2496 O O . ASP A 1 318 ? 4.097 7.327 6.871 1.00 60.41 318 ASP A O 1
ATOM 2500 N N . GLY A 1 319 ? 3.130 9.014 7.988 1.00 63.81 319 GLY A N 1
ATOM 2501 C CA . GLY A 1 319 ? 2.182 9.410 6.938 1.00 63.81 319 GLY A CA 1
ATOM 2502 C C . GLY A 1 319 ? 0.829 8.682 6.981 1.00 63.81 319 GLY A C 1
ATOM 2503 O O . GLY A 1 319 ? -0.074 9.048 6.225 1.00 63.81 319 GLY A O 1
ATOM 2504 N N . SER A 1 320 ? 0.657 7.686 7.862 1.00 70.50 320 SER A N 1
ATOM 2505 C CA . SER A 1 320 ? -0.577 6.892 7.998 1.00 70.50 320 SER A CA 1
ATOM 2506 C C . SER A 1 320 ? -1.860 7.720 8.239 1.00 70.50 320 SER A C 1
ATOM 2508 O O . SER A 1 320 ? -1.811 8.836 8.759 1.00 70.50 320 SER A O 1
ATOM 2510 N N . LYS A 1 321 ? -3.032 7.164 7.888 1.00 73.88 321 LYS A N 1
ATOM 2511 C CA . LYS A 1 321 ? -4.354 7.824 7.982 1.00 73.88 321 LYS A CA 1
ATOM 2512 C C . LYS A 1 321 ? -5.453 6.951 8.605 1.00 73.88 321 LYS A C 1
ATOM 2514 O O . LYS A 1 321 ? -5.485 5.744 8.378 1.00 73.88 321 LYS A O 1
ATOM 2519 N N . PRO A 1 322 ? -6.451 7.547 9.281 1.00 82.44 322 PRO A N 1
ATOM 2520 C CA . PRO A 1 322 ? -7.663 6.829 9.656 1.00 82.44 322 PRO A CA 1
ATOM 2521 C C . PRO A 1 322 ? -8.434 6.307 8.437 1.00 82.44 322 PRO A C 1
ATOM 2523 O O . PRO A 1 322 ? -8.681 7.034 7.463 1.00 82.44 322 PRO A O 1
ATOM 2526 N N . LEU A 1 323 ? -8.893 5.061 8.553 1.00 87.56 323 LEU A N 1
ATOM 2527 C CA . LEU A 1 323 ? -9.838 4.422 7.645 1.00 87.56 323 LEU A CA 1
ATOM 2528 C C . LEU A 1 323 ? -11.007 3.863 8.439 1.00 87.56 323 LEU A C 1
ATOM 2530 O O . LEU A 1 323 ? -10.841 3.115 9.403 1.00 87.56 323 LEU A O 1
ATOM 2534 N N . ASN A 1 324 ? -12.204 4.204 7.982 1.00 89.69 324 ASN A N 1
ATOM 2535 C CA . ASN A 1 324 ? -13.457 3.771 8.578 1.00 89.69 324 ASN A CA 1
ATOM 2536 C C . ASN A 1 324 ? -14.223 2.809 7.653 1.00 89.69 324 ASN A C 1
ATOM 2538 O O . ASN A 1 324 ? -15.395 2.559 7.897 1.00 89.69 324 ASN A O 1
ATOM 2542 N N . GLY A 1 325 ? -13.579 2.236 6.630 1.00 91.69 325 GLY A N 1
ATOM 2543 C CA . GLY A 1 325 ? -14.154 1.252 5.702 1.00 91.69 325 GLY A CA 1
ATOM 2544 C C . GLY A 1 325 ? -13.231 0.051 5.457 1.00 91.69 325 GLY A C 1
ATOM 2545 O O . GLY A 1 325 ? -12.119 0.003 5.964 1.00 91.69 325 GLY A O 1
ATOM 2546 N N . LEU A 1 326 ? -13.686 -0.949 4.708 1.00 91.94 326 LEU A N 1
ATOM 2547 C CA . LEU A 1 326 ? -12.907 -2.126 4.313 1.00 91.94 326 LEU A CA 1
ATOM 2548 C C . LEU A 1 326 ? -11.918 -1.771 3.197 1.00 91.94 326 LEU A C 1
ATOM 2550 O O . LEU A 1 326 ? -10.783 -2.244 3.212 1.00 91.94 326 LEU A O 1
ATOM 2554 N N . ILE A 1 327 ? -12.359 -0.948 2.249 1.00 89.31 327 ILE A N 1
ATOM 2555 C CA . ILE A 1 327 ? -11.584 -0.557 1.072 1.00 89.31 327 ILE A CA 1
ATOM 2556 C C . ILE A 1 327 ? -10.776 0.721 1.349 1.00 89.31 327 ILE A C 1
ATOM 2558 O O . ILE A 1 327 ? -11.393 1.727 1.720 1.00 89.31 327 ILE A O 1
ATOM 2562 N N . PRO A 1 328 ? -9.438 0.704 1.167 1.00 82.69 328 PRO A N 1
ATOM 2563 C CA . PRO A 1 328 ? -8.585 1.896 1.162 1.00 82.69 328 PRO A CA 1
ATOM 2564 C C . PRO A 1 328 ? -8.987 2.935 0.105 1.00 82.69 328 PRO A C 1
ATOM 2566 O O . PRO A 1 328 ? -9.585 2.601 -0.917 1.00 82.69 328 PRO A O 1
ATOM 2569 N N . ARG A 1 329 ? -8.614 4.198 0.321 1.00 78.69 329 ARG A N 1
ATOM 2570 C CA . ARG A 1 329 ? -8.800 5.287 -0.651 1.00 78.69 329 ARG A CA 1
ATOM 2571 C C . ARG A 1 329 ? -7.936 5.052 -1.889 1.00 78.69 329 ARG A C 1
ATOM 2573 O O . ARG A 1 329 ? -6.801 4.595 -1.781 1.00 78.69 329 ARG A O 1
ATOM 2580 N N . ASN A 1 330 ? -8.452 5.440 -3.051 1.00 74.25 330 ASN A N 1
ATOM 2581 C CA . ASN A 1 330 ? -7.793 5.358 -4.356 1.00 74.25 330 ASN A CA 1
ATOM 2582 C C . ASN A 1 330 ? -7.446 3.929 -4.823 1.00 74.25 330 ASN A C 1
ATOM 2584 O O . ASN A 1 330 ? -6.686 3.782 -5.776 1.00 74.25 330 ASN A O 1
ATOM 2588 N N . LEU A 1 331 ? -8.002 2.876 -4.203 1.00 75.75 331 LEU A N 1
ATOM 2589 C CA . LEU A 1 331 ? -7.798 1.494 -4.661 1.00 75.75 331 LEU A CA 1
ATOM 2590 C C . LEU A 1 331 ? -8.481 1.227 -6.006 1.00 75.75 331 LEU A C 1
ATOM 2592 O O . LEU A 1 331 ? -7.905 0.596 -6.892 1.00 75.75 331 LEU A O 1
ATOM 2596 N N . TYR A 1 332 ? -9.746 1.628 -6.107 1.00 78.12 332 TYR A N 1
ATOM 2597 C CA . TYR A 1 332 ? -10.612 1.284 -7.223 1.00 78.12 332 TYR A CA 1
ATOM 2598 C C . TYR A 1 332 ? -11.573 2.433 -7.492 1.00 78.12 332 TYR A C 1
ATOM 2600 O O . TYR A 1 332 ? -12.314 2.865 -6.605 1.00 78.12 332 TYR A O 1
ATOM 2608 N N . LYS A 1 333 ? -11.579 2.886 -8.741 1.00 81.75 333 LYS A N 1
ATOM 2609 C CA . LYS A 1 333 ? -12.516 3.881 -9.252 1.00 81.75 333 LYS A CA 1
ATOM 2610 C C . LYS A 1 333 ? -13.519 3.195 -10.161 1.00 81.75 333 LYS A C 1
ATOM 2612 O O . LYS A 1 333 ? -13.139 2.324 -10.940 1.00 81.75 333 LYS A O 1
ATOM 2617 N N . ASN A 1 334 ? -14.779 3.597 -10.081 1.00 81.12 334 ASN A N 1
ATOM 2618 C CA . ASN A 1 334 ? -15.810 3.139 -11.003 1.00 81.12 334 ASN A CA 1
ATOM 2619 C C . ASN A 1 334 ? -15.399 3.541 -12.438 1.00 81.12 334 ASN A C 1
ATOM 2621 O O . ASN A 1 334 ? -15.242 4.733 -12.685 1.00 81.12 334 ASN A O 1
ATOM 2625 N N . PRO A 1 335 ? -15.205 2.617 -13.397 1.00 75.56 335 PRO A N 1
ATOM 2626 C CA . PRO A 1 335 ? -14.775 2.981 -14.750 1.00 75.56 335 PRO A CA 1
ATOM 2627 C C . PRO A 1 335 ? -15.795 3.821 -15.543 1.00 75.56 335 PRO A C 1
ATOM 2629 O O . PRO A 1 335 ? -15.394 4.473 -16.505 1.00 75.56 335 PRO A O 1
ATOM 2632 N N . ASP A 1 336 ? -17.074 3.851 -15.147 1.00 81.06 336 ASP A N 1
ATOM 2633 C CA . ASP A 1 336 ? -18.112 4.660 -15.802 1.00 81.06 336 ASP A CA 1
ATOM 2634 C C . ASP A 1 336 ? -18.181 6.100 -15.248 1.00 81.06 336 ASP A C 1
ATOM 2636 O O . ASP A 1 336 ? -18.459 7.035 -16.003 1.00 81.06 336 ASP A O 1
ATOM 2640 N N . THR A 1 337 ? -17.923 6.302 -13.946 1.00 81.88 337 THR A N 1
ATOM 2641 C CA . THR A 1 337 ? -18.038 7.620 -13.272 1.00 81.88 337 THR A CA 1
ATOM 2642 C C . THR A 1 337 ? -16.712 8.214 -12.795 1.00 81.88 337 THR A C 1
ATOM 2644 O O . THR A 1 337 ? -16.668 9.384 -12.434 1.00 81.88 337 THR A O 1
ATOM 2647 N N . SER A 1 338 ? -15.641 7.417 -12.776 1.00 79.25 338 SER A N 1
ATOM 2648 C CA . SER A 1 338 ? -14.333 7.680 -12.148 1.00 79.25 338 SER A CA 1
ATOM 2649 C C . SER A 1 338 ? -14.343 7.940 -10.633 1.00 79.25 338 SER A C 1
ATOM 2651 O O . SER A 1 338 ? -13.291 8.196 -10.048 1.00 79.25 338 SER A O 1
ATOM 2653 N N . GLU A 1 339 ? -15.489 7.785 -9.967 1.00 84.69 339 GLU A N 1
ATOM 2654 C CA . GLU A 1 339 ? -15.616 7.943 -8.518 1.00 84.69 339 GLU A CA 1
ATOM 2655 C C . GLU A 1 339 ? -14.872 6.830 -7.758 1.00 84.69 339 GLU A C 1
ATOM 2657 O O . GLU A 1 339 ? -15.027 5.641 -8.051 1.00 84.69 339 GLU A O 1
ATOM 2662 N N . ASP A 1 340 ? -14.072 7.211 -6.759 1.00 83.31 340 ASP A N 1
ATOM 2663 C CA . ASP A 1 340 ? -13.403 6.285 -5.841 1.00 83.31 340 ASP A CA 1
ATOM 2664 C C . ASP A 1 340 ? -14.411 5.546 -4.945 1.00 83.31 340 ASP A C 1
ATOM 2666 O O . ASP A 1 340 ? -15.305 6.152 -4.348 1.00 83.31 340 ASP A O 1
ATOM 2670 N N . PHE A 1 341 ? -14.242 4.231 -4.787 1.00 88.69 341 PHE A N 1
ATOM 2671 C CA . PHE A 1 341 ? -15.172 3.421 -3.999 1.00 88.69 341 PHE A CA 1
ATOM 2672 C C . PHE A 1 341 ? -15.252 3.836 -2.521 1.00 88.69 341 PHE A C 1
ATOM 2674 O O . PHE A 1 341 ? -16.335 3.807 -1.929 1.00 88.69 341 PHE A O 1
ATOM 2681 N N . ARG A 1 342 ? -14.136 4.232 -1.892 1.00 90.00 342 ARG A N 1
ATOM 2682 C CA . ARG A 1 342 ? -14.150 4.644 -0.480 1.00 90.00 342 ARG A CA 1
ATOM 2683 C C . ARG A 1 342 ? -14.881 5.978 -0.307 1.00 90.00 342 ARG A C 1
ATOM 2685 O O . ARG A 1 342 ? -15.588 6.138 0.690 1.00 90.00 342 ARG A O 1
ATOM 2692 N N . ALA A 1 343 ? -14.778 6.894 -1.271 1.00 84.50 343 ALA A N 1
ATOM 2693 C CA . ALA A 1 343 ? -15.612 8.094 -1.324 1.00 84.50 343 ALA A CA 1
ATOM 2694 C C . ALA A 1 343 ? -17.109 7.748 -1.481 1.00 84.50 343 ALA A C 1
ATOM 2696 O O . ALA A 1 343 ? -17.923 8.206 -0.678 1.00 84.50 343 ALA A O 1
ATOM 2697 N N . PHE A 1 344 ? -17.455 6.873 -2.432 1.00 89.38 344 PHE A N 1
ATOM 2698 C CA . PHE A 1 344 ? -18.832 6.441 -2.716 1.00 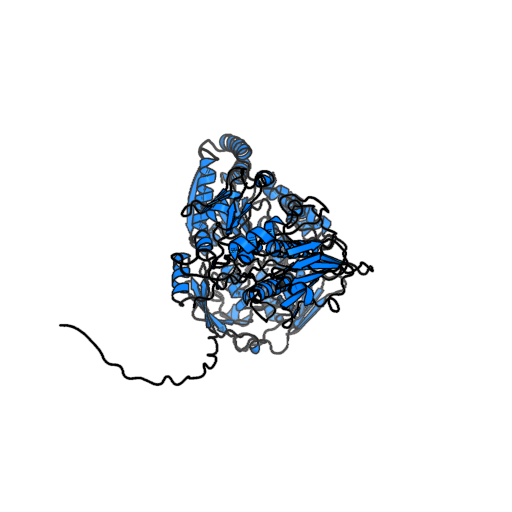89.38 344 PHE A CA 1
ATOM 2699 C C . PHE A 1 344 ? -19.523 5.719 -1.537 1.00 89.38 344 PHE A C 1
ATOM 2701 O O . PHE A 1 344 ? -20.714 5.919 -1.254 1.00 89.38 344 PHE A O 1
ATOM 2708 N N . SER A 1 345 ? -18.781 4.853 -0.841 1.00 92.12 345 SER A N 1
ATOM 2709 C CA . SER A 1 345 ? -19.288 4.046 0.277 1.00 92.12 345 SER A CA 1
ATOM 2710 C C . SER A 1 345 ? -19.233 4.774 1.635 1.00 92.12 345 SER A C 1
ATOM 2712 O O . SER A 1 345 ? -19.942 4.410 2.575 1.00 92.12 345 SER A O 1
ATOM 2714 N N . GLY A 1 346 ? -18.447 5.852 1.751 1.00 88.50 346 GLY A N 1
ATOM 2715 C CA . GLY A 1 346 ? -18.395 6.705 2.944 1.00 88.50 346 GLY A CA 1
ATOM 2716 C C . GLY A 1 346 ? -17.738 6.042 4.161 1.00 88.50 346 GLY A C 1
ATOM 2717 O O . GLY A 1 346 ? -16.940 5.117 4.024 1.00 88.50 346 GLY A O 1
ATOM 2718 N N . ASP A 1 347 ? -18.053 6.515 5.366 1.00 89.69 347 ASP A N 1
ATOM 2719 C CA . ASP A 1 347 ? -17.461 6.031 6.621 1.00 89.69 347 ASP A CA 1
ATOM 2720 C C . ASP A 1 347 ? -18.415 5.091 7.382 1.00 89.69 347 ASP A C 1
ATOM 2722 O O . ASP A 1 347 ? -19.578 5.424 7.601 1.00 89.69 347 ASP A O 1
ATOM 2726 N N . GLN A 1 348 ? -17.904 3.938 7.832 1.00 90.25 348 GLN A N 1
ATOM 2727 C CA . GLN A 1 348 ? -18.679 2.856 8.462 1.00 90.25 348 GLN A CA 1
ATOM 2728 C C . GLN A 1 348 ? -18.260 2.628 9.933 1.00 90.25 348 GLN A C 1
ATOM 2730 O O . GLN A 1 348 ? -19.009 2.865 10.881 1.00 90.25 348 GLN A O 1
ATOM 2735 N N . SER A 1 349 ? -17.006 2.223 10.146 1.00 89.12 349 SER A N 1
ATOM 2736 C CA . SER A 1 349 ? -16.387 1.925 11.445 1.00 89.12 349 SER A CA 1
ATOM 2737 C C . SER A 1 349 ? -15.766 3.189 12.063 1.00 89.12 349 SER A C 1
ATOM 2739 O O . SER A 1 349 ? -14.547 3.331 12.108 1.00 89.12 349 SER A O 1
ATOM 2741 N N . VAL A 1 350 ? -16.593 4.145 12.495 1.00 91.12 350 VAL A N 1
ATOM 2742 C CA . VAL A 1 350 ? -16.134 5.422 13.087 1.00 91.12 350 VAL A CA 1
ATOM 2743 C C . VAL A 1 350 ? -15.894 5.293 14.600 1.00 91.12 350 VAL A C 1
ATOM 2745 O O . VAL A 1 350 ? -16.672 4.646 15.304 1.00 91.12 350 VAL A O 1
ATOM 2748 N N . TYR A 1 351 ? -14.838 5.938 15.108 1.00 91.94 351 TYR A N 1
ATOM 2749 C CA . TYR A 1 351 ? -14.563 6.068 16.545 1.00 91.94 351 TYR A CA 1
ATOM 2750 C C . TYR A 1 351 ? -15.659 6.886 17.253 1.00 91.94 351 TYR A C 1
ATOM 2752 O O . TYR A 1 351 ? -15.962 8.013 16.864 1.00 91.94 351 TYR A O 1
ATOM 2760 N N . ASP A 1 352 ? -16.259 6.319 18.301 1.00 94.81 352 ASP A N 1
ATOM 2761 C CA . ASP A 1 352 ? -17.274 6.972 19.130 1.00 94.81 352 ASP A CA 1
ATOM 2762 C C . ASP A 1 352 ? -17.292 6.314 20.514 1.00 94.81 352 ASP A C 1
ATOM 2764 O O . ASP A 1 352 ? -18.036 5.364 20.773 1.00 94.81 352 ASP A O 1
ATOM 2768 N N . VAL A 1 353 ? -16.471 6.834 21.429 1.00 95.19 353 VAL A N 1
ATOM 2769 C CA . VAL A 1 353 ? -16.341 6.298 22.793 1.00 95.19 353 VAL A CA 1
ATOM 2770 C C . VAL A 1 353 ? -17.672 6.259 23.562 1.00 95.19 353 VAL A C 1
ATOM 2772 O O . VAL A 1 353 ? -17.861 5.404 24.428 1.00 95.19 353 VAL A O 1
ATOM 2775 N N . THR A 1 354 ? -18.633 7.133 23.236 1.00 96.75 354 THR A N 1
ATOM 2776 C CA . THR A 1 354 ? -19.938 7.146 23.913 1.00 96.75 354 THR A CA 1
ATOM 2777 C C . THR A 1 354 ? -20.775 5.952 23.469 1.00 96.75 354 THR A C 1
ATOM 2779 O O . THR A 1 354 ? -21.243 5.191 24.319 1.00 96.75 354 THR A O 1
ATOM 2782 N N . LYS A 1 355 ? -20.907 5.726 22.154 1.00 96.12 355 LYS A N 1
ATOM 2783 C CA . LYS A 1 355 ? -21.591 4.536 21.622 1.00 96.12 355 LYS A CA 1
ATOM 2784 C C . LYS A 1 355 ? -20.858 3.248 21.998 1.00 96.12 355 LYS A C 1
ATOM 2786 O O . LYS A 1 355 ? -21.511 2.284 22.396 1.00 96.12 355 LYS A O 1
ATOM 2791 N N . ALA A 1 356 ? -19.524 3.259 22.005 1.00 97.69 356 ALA A N 1
ATOM 2792 C CA . ALA A 1 356 ? -18.717 2.131 22.457 1.00 97.69 356 ALA A CA 1
ATOM 2793 C C . ALA A 1 356 ? -19.090 1.697 23.885 1.00 97.69 356 ALA A C 1
ATOM 2795 O O . ALA A 1 356 ? -19.316 0.517 24.146 1.00 97.69 356 ALA A O 1
ATOM 2796 N N . GLN A 1 357 ? -19.239 2.660 24.801 1.00 97.81 357 GLN A N 1
ATOM 2797 C CA . GLN A 1 357 ? -19.663 2.419 26.183 1.00 97.81 357 GLN A CA 1
ATOM 2798 C C . GLN A 1 357 ? -21.147 2.037 26.326 1.00 97.81 357 GLN A C 1
ATOM 2800 O O . GLN A 1 357 ? -21.534 1.469 27.352 1.00 97.81 357 GLN A O 1
ATOM 2805 N N . GLU A 1 358 ? -22.006 2.353 25.355 1.00 97.88 358 GLU A N 1
ATOM 2806 C CA . GLU A 1 358 ? -23.394 1.872 25.310 1.00 97.88 358 GLU A CA 1
ATOM 2807 C C . GLU A 1 358 ? -23.473 0.414 24.844 1.00 97.88 358 GLU A C 1
ATOM 2809 O O . GLU A 1 358 ? -24.138 -0.397 25.490 1.00 97.88 358 GLU A O 1
ATOM 2814 N N . GLU A 1 359 ? -22.756 0.063 23.776 1.00 98.12 359 GLU A N 1
ATOM 2815 C CA . GLU A 1 359 ? -22.627 -1.312 23.282 1.00 98.12 359 GLU A CA 1
ATOM 2816 C C . GLU A 1 359 ? -21.929 -2.210 24.317 1.00 98.12 359 GLU A C 1
ATOM 2818 O O . GLU A 1 359 ? -22.388 -3.320 24.588 1.00 98.12 359 GLU A O 1
ATOM 2823 N N . TRP A 1 360 ? -20.907 -1.699 25.010 1.00 98.12 360 TRP A N 1
ATOM 2824 C CA . TRP A 1 360 ? -20.215 -2.409 26.090 1.00 98.12 360 TRP A CA 1
ATOM 2825 C C . TRP A 1 360 ? -21.148 -2.811 27.234 1.00 98.12 360 TRP A C 1
ATOM 2827 O O . TRP A 1 360 ? -21.094 -3.946 27.698 1.00 98.12 360 TRP A O 1
ATOM 2837 N N . LYS A 1 361 ? -22.066 -1.931 27.656 1.00 97.56 361 LYS A N 1
ATOM 2838 C CA . LYS A 1 361 ? -23.053 -2.258 28.705 1.00 97.56 361 LYS A CA 1
ATOM 2839 C C . LYS A 1 361 ? -24.006 -3.375 28.272 1.00 97.56 361 LYS A C 1
ATOM 2841 O O . LYS A 1 361 ? -24.403 -4.186 29.108 1.00 97.56 361 LYS A O 1
ATOM 2846 N N . LYS A 1 362 ? -24.360 -3.441 26.981 1.00 97.88 362 LYS A N 1
ATOM 2847 C CA . LYS A 1 362 ? -25.154 -4.547 26.416 1.00 97.88 362 LYS A CA 1
ATOM 2848 C C . LYS A 1 362 ? -24.340 -5.842 26.460 1.00 97.88 362 LYS A C 1
ATOM 2850 O O . LYS A 1 362 ? -24.805 -6.818 27.046 1.00 97.88 362 LYS A O 1
ATOM 2855 N N . ALA A 1 363 ? -23.094 -5.809 25.984 1.00 97.50 363 ALA A N 1
ATOM 2856 C CA . ALA A 1 363 ? -22.172 -6.945 26.035 1.00 97.50 363 ALA A CA 1
ATOM 2857 C C . ALA A 1 363 ? -21.956 -7.467 27.471 1.00 97.50 363 ALA A C 1
ATOM 2859 O O . ALA A 1 363 ? -22.070 -8.667 27.707 1.00 97.50 363 ALA A O 1
ATOM 2860 N N . GLN A 1 364 ? -21.739 -6.587 28.455 1.00 96.62 364 GLN A N 1
ATOM 2861 C CA . GLN A 1 364 ? -21.617 -6.965 29.870 1.00 96.62 364 GLN A CA 1
ATOM 2862 C C . GLN A 1 364 ? -22.892 -7.622 30.422 1.00 96.62 364 GLN A C 1
ATOM 2864 O O . GLN A 1 364 ? -22.801 -8.553 31.219 1.00 96.62 364 GLN A O 1
ATOM 2869 N N . SER A 1 365 ? -24.083 -7.201 29.978 1.00 96.06 365 SER A N 1
ATOM 2870 C CA . SER A 1 365 ? -25.345 -7.825 30.405 1.00 96.06 365 SER A CA 1
ATOM 2871 C C . SER A 1 365 ? -25.547 -9.250 29.865 1.00 96.06 365 SER A C 1
ATOM 2873 O O . SER A 1 365 ? -26.291 -10.029 30.461 1.00 96.06 365 SER A O 1
ATOM 2875 N N . GLU A 1 366 ? -24.857 -9.602 28.775 1.00 95.94 366 GLU A N 1
ATOM 2876 C CA . GLU A 1 366 ? -24.958 -10.899 28.092 1.00 95.94 366 GLU A CA 1
ATOM 2877 C C . GLU A 1 366 ? -23.778 -11.839 28.405 1.00 95.94 366 GLU A C 1
ATOM 2879 O O . GLU A 1 366 ? -23.961 -13.055 28.464 1.00 95.94 366 GLU A O 1
ATOM 2884 N N . LEU A 1 367 ? -22.581 -11.288 28.638 1.00 95.25 367 LEU A N 1
ATOM 2885 C CA . LEU A 1 367 ? -21.324 -12.025 28.840 1.00 95.25 367 LEU A CA 1
ATOM 2886 C C . LEU A 1 367 ? -20.758 -11.915 30.270 1.00 95.25 367 LEU A C 1
ATOM 2888 O O . LEU A 1 367 ? -19.939 -12.741 30.672 1.00 95.25 367 LEU A O 1
ATOM 2892 N N . GLY A 1 368 ? -21.200 -10.923 31.047 1.00 94.19 368 GLY A N 1
ATOM 2893 C CA . GLY A 1 368 ? -20.713 -10.608 32.392 1.00 94.19 368 GLY A CA 1
ATOM 2894 C C . GLY A 1 368 ? -19.713 -9.443 32.448 1.00 94.19 368 GLY A C 1
ATOM 2895 O O . GLY A 1 368 ? -19.105 -9.053 31.455 1.00 94.19 368 GLY A O 1
ATOM 2896 N N . ASP A 1 369 ? -19.518 -8.898 33.652 1.00 90.12 369 ASP A N 1
ATOM 2897 C CA . ASP A 1 369 ? -18.788 -7.637 33.885 1.00 90.12 369 ASP A CA 1
ATOM 2898 C C . ASP A 1 369 ? -17.269 -7.693 33.620 1.00 90.12 369 ASP A C 1
ATOM 2900 O O . ASP A 1 369 ? -16.607 -6.653 33.631 1.00 90.12 369 ASP A O 1
ATOM 2904 N N . LYS A 1 370 ? -16.695 -8.892 33.453 1.00 93.81 370 LYS A N 1
ATOM 2905 C CA . LYS A 1 370 ? -15.252 -9.111 33.274 1.00 93.81 370 LYS A CA 1
ATOM 2906 C C . LYS A 1 370 ? -14.984 -10.028 32.094 1.00 93.81 370 LYS A C 1
ATOM 2908 O O . LYS A 1 370 ? -15.233 -11.229 32.184 1.00 93.81 370 LYS A O 1
ATOM 2913 N N . ILE A 1 371 ? -14.421 -9.466 31.032 1.00 96.38 371 ILE A N 1
ATOM 2914 C CA . ILE A 1 371 ? -14.087 -10.179 29.799 1.00 96.38 371 ILE A CA 1
ATOM 2915 C C . ILE A 1 371 ? -12.570 -10.133 29.632 1.00 96.38 371 ILE A C 1
ATOM 2917 O O . ILE A 1 371 ? -11.958 -9.081 29.797 1.00 96.38 371 ILE A O 1
ATOM 2921 N N . LYS A 1 372 ? -11.964 -11.278 29.319 1.00 96.75 372 LYS A N 1
ATOM 2922 C CA . LYS A 1 372 ? -10.543 -11.382 28.977 1.00 96.75 372 LYS A CA 1
ATOM 2923 C C . LYS A 1 372 ? -10.423 -11.816 27.527 1.00 96.75 372 LYS A C 1
ATOM 2925 O O . LYS A 1 372 ? -11.162 -12.714 27.137 1.00 96.75 372 LYS A O 1
ATOM 2930 N N . LEU A 1 373 ? -9.517 -11.201 26.774 1.00 97.25 373 LEU A N 1
ATOM 2931 C CA . LEU A 1 373 ? -9.192 -11.585 25.399 1.00 97.25 373 LEU A CA 1
ATOM 2932 C C . LEU A 1 373 ? -7.676 -11.543 25.184 1.00 97.25 373 LEU A C 1
ATOM 2934 O O . LEU A 1 373 ? -6.975 -10.714 25.769 1.00 97.25 373 LEU A O 1
ATOM 2938 N N . SER A 1 374 ? -7.167 -12.397 24.306 1.00 97.50 374 SER A N 1
ATOM 2939 C CA . SER A 1 374 ? -5.796 -12.356 23.815 1.00 97.50 374 SER A CA 1
ATOM 2940 C C . SER A 1 374 ? -5.715 -11.694 22.439 1.00 97.50 374 SER A C 1
ATOM 2942 O O . SER A 1 374 ? -6.509 -11.987 21.545 1.00 97.50 374 SER A O 1
ATOM 2944 N N . LEU A 1 375 ? -4.735 -10.802 22.280 1.00 97.75 375 LEU A N 1
ATOM 2945 C CA . LEU A 1 375 ? -4.433 -10.087 21.043 1.00 97.75 375 LEU A CA 1
ATOM 2946 C C . LEU A 1 375 ? -3.174 -10.675 20.396 1.00 97.75 375 LEU A C 1
ATOM 2948 O O . LEU A 1 375 ? -2.057 -10.398 20.831 1.00 97.75 375 LEU A O 1
ATOM 2952 N N . LEU A 1 376 ? -3.376 -11.500 19.367 1.00 97.56 376 LEU A N 1
ATOM 2953 C CA . LEU A 1 376 ? -2.326 -12.138 18.575 1.00 97.56 376 LEU A CA 1
ATOM 2954 C C . LEU A 1 376 ? -1.702 -11.141 17.590 1.00 97.56 376 LEU A C 1
ATOM 2956 O O . LEU A 1 376 ? -2.383 -10.663 16.676 1.00 97.56 376 LEU A O 1
ATOM 2960 N N . VAL A 1 377 ? -0.403 -10.876 17.734 1.00 94.44 377 VAL A N 1
ATOM 2961 C CA . VAL A 1 377 ? 0.353 -9.948 16.874 1.00 94.44 377 VAL A CA 1
ATOM 2962 C C . VAL A 1 377 ? 1.698 -10.520 16.438 1.00 94.44 377 VAL A C 1
ATOM 2964 O O . VAL A 1 377 ? 2.203 -11.480 17.018 1.00 94.44 377 VAL A O 1
ATOM 2967 N N . SER A 1 378 ? 2.273 -9.925 15.393 1.00 88.50 378 SER A N 1
ATOM 2968 C CA . SER A 1 378 ? 3.644 -10.222 14.959 1.00 88.50 378 SER A CA 1
ATOM 2969 C C . SER A 1 378 ? 4.665 -9.678 15.973 1.00 88.50 378 SER A C 1
ATOM 2971 O O . SER A 1 378 ? 4.384 -8.700 16.664 1.00 88.50 378 SER A O 1
ATOM 2973 N N . ASP A 1 379 ? 5.825 -10.326 16.102 1.00 89.38 379 ASP A N 1
ATOM 2974 C CA . ASP A 1 379 ? 6.855 -9.997 17.102 1.00 89.38 379 ASP A CA 1
ATOM 2975 C C . ASP A 1 379 ? 7.824 -8.868 16.691 1.00 89.38 379 ASP A C 1
ATOM 2977 O O . ASP A 1 379 ? 8.757 -8.548 17.432 1.00 89.38 379 ASP A O 1
ATOM 2981 N N . ASP A 1 380 ? 7.574 -8.224 15.551 1.00 80.88 380 ASP A N 1
ATOM 2982 C CA . ASP A 1 380 ? 8.237 -6.997 15.100 1.00 80.88 380 ASP A CA 1
ATOM 2983 C C . ASP A 1 380 ? 7.811 -5.747 15.899 1.00 80.88 380 ASP A C 1
ATOM 2985 O O . ASP A 1 380 ? 6.874 -5.767 16.704 1.00 80.88 380 ASP A O 1
ATOM 2989 N N . ASP A 1 381 ? 8.527 -4.639 15.700 1.00 79.50 381 ASP A N 1
ATOM 2990 C CA . ASP A 1 381 ? 8.299 -3.402 16.452 1.00 79.50 381 ASP A CA 1
ATOM 2991 C C . ASP A 1 381 ? 6.943 -2.738 16.160 1.00 79.50 381 ASP A C 1
ATOM 2993 O O . ASP A 1 381 ? 6.356 -2.147 17.067 1.00 79.50 381 ASP A O 1
ATOM 2997 N N . ASN A 1 382 ? 6.388 -2.872 14.950 1.00 78.00 382 ASN A N 1
ATOM 2998 C CA . ASN A 1 382 ? 5.063 -2.325 14.637 1.00 78.00 382 ASN A CA 1
ATOM 2999 C C . ASN A 1 382 ? 3.951 -3.156 15.283 1.00 78.00 382 ASN A C 1
ATOM 3001 O O . ASN A 1 382 ? 3.025 -2.590 15.869 1.00 78.00 382 ASN A O 1
ATOM 3005 N N . GLY A 1 383 ? 4.074 -4.487 15.250 1.00 84.25 383 GLY A N 1
ATOM 3006 C CA . GLY A 1 383 ? 3.183 -5.399 15.965 1.00 84.25 383 GLY A CA 1
ATOM 3007 C C . GLY A 1 383 ? 3.083 -5.057 17.454 1.00 84.25 383 GLY A C 1
ATOM 3008 O O . GLY A 1 383 ? 1.974 -4.927 17.975 1.00 84.25 383 GLY A O 1
ATOM 3009 N N . LYS A 1 384 ? 4.226 -4.809 18.112 1.00 86.44 384 LYS A N 1
ATOM 3010 C CA . LYS A 1 384 ? 4.290 -4.356 19.513 1.00 86.44 384 LYS A CA 1
ATOM 3011 C C . LYS A 1 384 ? 3.612 -2.993 19.709 1.00 86.44 384 LYS A C 1
ATOM 3013 O O . LYS A 1 384 ? 2.583 -2.950 20.385 1.00 86.44 384 LYS A O 1
ATOM 3018 N N . LYS A 1 385 ? 4.121 -1.921 19.075 1.00 83.25 385 LYS A N 1
ATOM 3019 C CA . LYS A 1 385 ? 3.647 -0.525 19.243 1.00 83.25 385 LYS A CA 1
ATOM 3020 C C . LYS A 1 385 ? 2.124 -0.404 19.087 1.00 83.25 385 LYS A C 1
ATOM 3022 O O . LYS A 1 385 ? 1.452 0.189 19.931 1.00 83.25 385 LYS A O 1
ATOM 3027 N N . ILE A 1 386 ? 1.563 -0.996 18.027 1.00 88.56 386 ILE A N 1
ATOM 3028 C CA . ILE A 1 386 ? 0.121 -0.927 17.748 1.00 88.56 386 ILE A CA 1
ATOM 3029 C C . ILE A 1 386 ? -0.672 -1.741 18.783 1.00 88.56 386 ILE A C 1
ATOM 3031 O O . ILE A 1 386 ? -1.718 -1.288 19.248 1.00 88.56 386 ILE A O 1
ATOM 3035 N N . SER A 1 387 ? -0.185 -2.924 19.180 1.00 92.88 387 SER A N 1
ATOM 3036 C CA . SER A 1 387 ? -0.879 -3.774 20.159 1.00 92.88 387 SER A CA 1
ATOM 3037 C C . SER A 1 387 ? -0.965 -3.152 21.553 1.00 92.88 387 SER A C 1
ATOM 3039 O O . SER A 1 387 ? -2.007 -3.264 22.196 1.00 92.88 387 SER A O 1
ATOM 3041 N N . GLU A 1 388 ? 0.084 -2.453 21.993 1.00 92.12 388 GLU A N 1
ATOM 3042 C CA . GLU A 1 388 ? 0.125 -1.731 23.270 1.00 92.12 388 GLU A CA 1
ATOM 3043 C C . GLU A 1 388 ? -0.841 -0.539 23.260 1.00 92.12 388 GLU A C 1
ATOM 3045 O O . GLU A 1 388 ? -1.605 -0.349 24.209 1.00 92.12 388 GLU A O 1
ATOM 3050 N N . TYR A 1 389 ? -0.893 0.209 22.152 1.00 92.06 389 TYR A N 1
ATOM 3051 C CA . TYR A 1 389 ? -1.859 1.292 21.977 1.00 92.06 389 TYR A CA 1
ATOM 3052 C C . TYR A 1 389 ? -3.313 0.789 21.999 1.00 92.06 389 TYR A C 1
ATOM 3054 O O . TYR A 1 389 ? -4.139 1.303 22.757 1.00 92.06 389 TYR A O 1
ATOM 3062 N N . VAL A 1 390 ? -3.624 -0.256 21.220 1.00 94.81 390 VAL A N 1
ATOM 3063 C CA . VAL A 1 390 ? -4.963 -0.872 21.179 1.00 94.81 390 VAL A CA 1
ATOM 3064 C C . VAL A 1 390 ? -5.343 -1.446 22.548 1.00 94.81 390 VAL A C 1
ATOM 3066 O O . VAL A 1 390 ? -6.460 -1.224 23.013 1.00 94.81 390 VAL A O 1
ATOM 3069 N N . GLN A 1 391 ? -4.420 -2.122 23.241 1.00 96.75 391 GLN A N 1
ATOM 3070 C CA . GLN A 1 391 ? -4.620 -2.579 24.619 1.00 96.75 391 GLN A CA 1
ATOM 3071 C C . GLN A 1 391 ? -4.954 -1.408 25.558 1.00 96.75 391 GLN A C 1
ATOM 3073 O O . GLN A 1 391 ? -5.879 -1.531 26.363 1.00 96.75 391 GLN A O 1
ATOM 3078 N N . SER A 1 392 ? -4.231 -0.286 25.472 1.00 95.50 392 SER A N 1
ATOM 3079 C CA . SER A 1 392 ? -4.487 0.885 26.317 1.00 95.50 392 SER A CA 1
ATOM 3080 C C . SER A 1 392 ? -5.873 1.472 26.056 1.00 95.50 392 SER A C 1
ATOM 3082 O O . SER A 1 392 ? -6.671 1.571 26.986 1.00 95.50 392 SER A O 1
ATOM 3084 N N . GLN A 1 393 ? -6.187 1.787 24.794 1.00 95.25 393 GLN A N 1
ATOM 3085 C CA . GLN A 1 393 ? -7.473 2.367 24.390 1.00 95.25 393 GLN A CA 1
ATOM 3086 C C . GLN A 1 393 ? -8.659 1.503 24.826 1.00 95.25 393 GLN A C 1
ATOM 3088 O O . GLN A 1 393 ? -9.605 2.000 25.436 1.00 95.25 393 GLN A O 1
ATOM 3093 N N . LEU A 1 394 ? -8.598 0.193 24.574 1.00 97.62 394 LEU A N 1
ATOM 3094 C CA . LEU A 1 394 ? -9.694 -0.711 24.911 1.00 97.62 394 LEU A CA 1
ATOM 3095 C C . LEU A 1 394 ? -9.891 -0.861 26.423 1.00 97.62 394 LEU A C 1
ATOM 3097 O O . LEU A 1 394 ? -11.032 -0.874 26.877 1.00 97.62 394 LEU A O 1
ATOM 3101 N N . GLN A 1 395 ? -8.822 -0.944 27.216 1.00 97.38 395 GLN A N 1
ATOM 3102 C CA . GLN A 1 395 ? -8.945 -1.088 28.673 1.00 97.38 395 GLN A CA 1
ATOM 3103 C C . GLN A 1 395 ? -9.329 0.226 29.375 1.00 97.38 395 GLN A C 1
ATOM 3105 O O . GLN A 1 395 ? -9.983 0.187 30.417 1.00 97.38 395 GLN A O 1
ATOM 3110 N N . GLU A 1 396 ? -8.956 1.378 28.812 1.00 96.94 396 GLU A N 1
ATOM 3111 C CA . GLU A 1 396 ? -9.376 2.702 29.286 1.00 96.94 396 GLU A CA 1
ATOM 3112 C C . GLU A 1 396 ? -10.861 2.957 28.989 1.00 96.94 396 GLU A C 1
ATOM 3114 O O . GLU A 1 396 ? -11.632 3.304 29.888 1.00 96.94 396 GLU A O 1
ATOM 3119 N N . ASN A 1 397 ? -11.285 2.717 27.745 1.00 97.12 397 ASN A N 1
ATOM 3120 C CA . ASN A 1 397 ? -12.640 3.023 27.290 1.00 97.12 397 ASN A CA 1
ATOM 3121 C C . ASN A 1 397 ? -13.682 1.980 27.738 1.00 97.12 397 ASN A C 1
ATOM 3123 O O . ASN A 1 397 ? -14.837 2.344 27.984 1.00 97.12 397 ASN A O 1
ATOM 3127 N N . LEU A 1 398 ? -13.298 0.701 27.872 1.00 97.69 398 LEU A N 1
ATOM 3128 C CA . LEU A 1 398 ? -14.192 -0.434 28.150 1.00 97.69 398 LEU A CA 1
ATOM 3129 C C . LEU A 1 398 ? -13.884 -1.083 29.513 1.00 97.69 398 LEU A C 1
ATOM 3131 O O . LEU A 1 398 ? -13.403 -2.213 29.610 1.00 97.69 398 LEU A O 1
ATOM 3135 N N . ASN A 1 399 ? -14.173 -0.362 30.600 1.00 95.62 399 ASN A N 1
ATOM 3136 C CA . ASN A 1 399 ? -13.901 -0.818 31.970 1.00 95.62 399 ASN A CA 1
ATOM 3137 C C . ASN A 1 399 ? -14.465 -2.229 32.256 1.00 95.62 399 ASN A C 1
ATOM 3139 O O . ASN A 1 399 ? -15.681 -2.447 32.209 1.00 95.62 399 ASN A O 1
ATOM 3143 N N . GLY A 1 400 ? -13.572 -3.157 32.612 1.00 95.38 400 GLY A N 1
ATOM 3144 C CA . GLY A 1 400 ? -13.861 -4.580 32.828 1.00 95.38 400 GLY A CA 1
ATOM 3145 C C . GLY A 1 400 ? -13.297 -5.503 31.740 1.00 95.38 400 GLY A C 1
ATOM 3146 O O . GLY A 1 400 ? -13.247 -6.716 31.951 1.00 95.38 400 GLY A O 1
ATOM 3147 N N . LEU A 1 401 ? -12.843 -4.945 30.614 1.00 97.94 401 LEU A N 1
ATOM 3148 C CA . LEU A 1 401 ? -12.075 -5.652 29.593 1.00 97.94 401 LEU A CA 1
ATOM 3149 C C . LEU A 1 401 ? -10.600 -5.773 30.009 1.00 97.94 401 LEU A C 1
ATOM 3151 O O . LEU A 1 401 ? -10.010 -4.825 30.521 1.00 97.94 401 LEU A O 1
ATOM 3155 N N . GLU A 1 402 ? -10.002 -6.937 29.771 1.00 97.75 402 GLU A N 1
ATOM 3156 C CA . GLU A 1 402 ? -8.575 -7.211 29.967 1.00 97.75 402 GLU A CA 1
ATOM 3157 C C . GLU A 1 402 ? -8.008 -7.805 28.671 1.00 97.75 402 GLU A C 1
ATOM 3159 O O . GLU A 1 402 ? -8.472 -8.852 28.216 1.00 97.75 402 GLU A O 1
ATOM 3164 N N . ILE A 1 403 ? -7.013 -7.145 28.074 1.00 98.00 403 ILE A N 1
ATOM 3165 C CA . ILE A 1 403 ? -6.372 -7.583 26.826 1.00 98.00 403 ILE A CA 1
ATOM 3166 C C . ILE A 1 403 ? -4.968 -8.104 27.138 1.00 98.00 403 ILE A C 1
ATOM 3168 O O . ILE A 1 403 ? -4.154 -7.382 27.707 1.00 98.00 403 ILE A O 1
ATOM 3172 N N . THR A 1 404 ? -4.652 -9.338 26.740 1.00 98.00 404 THR A N 1
ATOM 3173 C CA . THR A 1 404 ? -3.306 -9.927 26.871 1.00 98.00 404 THR A CA 1
ATOM 3174 C C . THR A 1 404 ? -2.633 -10.045 25.505 1.00 98.00 404 THR A C 1
ATOM 3176 O O . THR A 1 404 ? -3.078 -10.821 24.658 1.00 98.00 404 THR A O 1
ATOM 3179 N N . ILE A 1 405 ? -1.545 -9.304 25.291 1.00 97.88 405 ILE A N 1
ATOM 3180 C CA . ILE A 1 405 ? -0.776 -9.340 24.039 1.00 97.88 405 ILE A CA 1
ATOM 3181 C C . ILE A 1 405 ? -0.048 -10.690 23.915 1.00 97.88 405 ILE A C 1
ATOM 3183 O O . ILE A 1 405 ? 0.630 -11.134 24.841 1.00 97.88 405 ILE A O 1
ATOM 3187 N N . ASN A 1 406 ? -0.196 -11.334 22.759 1.00 97.25 406 ASN A N 1
ATOM 3188 C CA . ASN A 1 406 ? 0.419 -12.603 22.378 1.00 97.25 406 ASN A CA 1
ATOM 3189 C C . ASN A 1 406 ? 1.246 -12.362 21.107 1.00 97.25 406 ASN A C 1
ATOM 3191 O O . ASN A 1 406 ? 0.742 -12.480 19.991 1.00 97.25 406 ASN A O 1
ATOM 3195 N N . ALA A 1 407 ? 2.499 -11.943 21.288 1.00 95.62 407 ALA A N 1
ATOM 3196 C CA . ALA A 1 407 ? 3.422 -11.673 20.189 1.00 95.62 407 ALA A CA 1
ATOM 3197 C C . ALA A 1 407 ? 4.102 -12.968 19.716 1.00 95.62 407 ALA A C 1
ATOM 3199 O O . ALA A 1 407 ? 4.641 -13.722 20.529 1.00 95.62 407 ALA A O 1
ATOM 3200 N N . GLN A 1 408 ? 4.087 -13.223 18.407 1.00 93.62 408 GLN A N 1
ATOM 3201 C CA . GLN A 1 408 ? 4.668 -14.419 17.789 1.00 93.62 408 GLN A CA 1
ATOM 3202 C C . GLN A 1 408 ? 5.373 -14.086 16.463 1.00 93.62 408 GLN A C 1
ATOM 3204 O O . GLN A 1 408 ? 5.021 -13.097 15.821 1.00 93.62 408 GLN A O 1
ATOM 3209 N N . PRO A 1 409 ? 6.315 -14.923 15.984 1.00 87.38 409 PRO A N 1
ATOM 3210 C CA . PRO A 1 409 ? 6.864 -14.798 14.635 1.00 87.38 409 PRO A CA 1
ATOM 3211 C C . PRO A 1 409 ? 5.766 -14.747 13.567 1.00 87.38 409 PRO A C 1
ATOM 3213 O O . PRO A 1 409 ? 4.774 -15.471 13.665 1.00 87.38 409 PRO A O 1
ATOM 3216 N N . ARG A 1 410 ? 5.951 -13.932 12.518 1.00 81.94 410 ARG A N 1
ATOM 3217 C CA . ARG A 1 410 ? 4.937 -13.683 11.471 1.00 81.94 410 ARG A CA 1
ATOM 3218 C C . ARG A 1 410 ? 4.309 -14.962 10.899 1.00 81.94 410 ARG A C 1
ATOM 3220 O O . ARG A 1 410 ? 3.088 -15.038 10.787 1.00 81.94 410 ARG A O 1
ATOM 3227 N N . ASN A 1 411 ? 5.127 -15.971 10.598 1.00 81.31 411 ASN A N 1
ATOM 3228 C CA . ASN A 1 411 ? 4.663 -17.250 10.047 1.00 81.31 411 ASN A CA 1
ATOM 3229 C C . ASN A 1 411 ? 3.774 -18.018 11.046 1.00 81.31 411 ASN A C 1
ATOM 3231 O O . ASN A 1 411 ? 2.764 -18.597 10.649 1.00 81.31 411 ASN A O 1
ATOM 3235 N N . ASN A 1 412 ? 4.072 -17.937 12.348 1.00 87.88 412 ASN A N 1
ATOM 3236 C CA . ASN A 1 412 ? 3.235 -18.522 13.398 1.00 87.88 412 ASN A CA 1
ATOM 3237 C C . ASN A 1 412 ? 1.909 -17.764 13.540 1.00 87.88 412 ASN A C 1
ATOM 3239 O O . ASN A 1 412 ? 0.874 -18.406 13.636 1.00 87.88 412 ASN A O 1
ATOM 3243 N N . VAL A 1 413 ? 1.905 -16.425 13.459 1.00 89.12 413 VAL A N 1
ATOM 3244 C CA . VAL A 1 413 ? 0.659 -15.629 13.468 1.00 89.12 413 VAL A CA 1
ATOM 3245 C C . VAL A 1 413 ? -0.274 -16.053 12.333 1.00 89.12 413 VAL A C 1
ATOM 3247 O O . VAL A 1 413 ? -1.466 -16.260 12.558 1.00 89.12 413 VAL A O 1
ATOM 3250 N N . LEU A 1 414 ? 0.260 -16.209 11.117 1.00 84.56 414 LEU A N 1
ATOM 3251 C CA . LEU A 1 414 ? -0.516 -16.657 9.957 1.00 84.56 414 LEU A CA 1
ATOM 3252 C C . LEU A 1 414 ? -1.070 -18.074 10.161 1.00 84.56 414 LEU A C 1
ATOM 3254 O O . LEU A 1 414 ? -2.255 -18.301 9.918 1.00 84.56 414 LEU A O 1
ATOM 3258 N N . GLN A 1 415 ? -0.253 -18.998 10.674 1.00 85.69 415 GLN A N 1
ATOM 3259 C CA . GLN A 1 415 ? -0.684 -20.364 10.969 1.00 85.69 415 GLN A CA 1
ATOM 3260 C C . GLN A 1 415 ? -1.752 -20.408 12.079 1.00 85.69 415 GLN A C 1
ATOM 3262 O O . GLN A 1 415 ? -2.788 -21.038 11.900 1.00 85.69 415 GLN A O 1
ATOM 3267 N N . THR A 1 416 ? -1.583 -19.671 13.179 1.00 92.69 416 THR A N 1
ATOM 3268 C CA . THR A 1 416 ? -2.564 -19.588 14.277 1.00 92.69 416 THR A CA 1
ATOM 3269 C C . THR A 1 416 ? -3.894 -18.965 13.831 1.00 92.69 416 THR A C 1
ATOM 3271 O O . THR A 1 416 ? -4.959 -19.414 14.267 1.00 92.69 416 THR A O 1
ATOM 3274 N N . ARG A 1 417 ? -3.871 -17.979 12.917 1.00 91.88 417 ARG A N 1
ATOM 3275 C CA . ARG A 1 417 ? -5.092 -17.463 12.269 1.00 91.88 417 ARG A CA 1
ATOM 3276 C C . ARG A 1 417 ? -5.753 -18.523 11.384 1.00 91.88 417 ARG A C 1
ATOM 3278 O O . ARG A 1 417 ? -6.958 -18.731 11.505 1.00 91.88 417 ARG A O 1
ATOM 3285 N N . LYS A 1 418 ? -4.974 -19.241 10.565 1.00 87.44 418 LYS A N 1
ATOM 3286 C CA . LYS A 1 418 ? -5.441 -20.350 9.711 1.00 87.44 418 LYS A CA 1
ATOM 3287 C C . LYS A 1 418 ? -6.078 -21.489 10.515 1.00 87.44 418 LYS A C 1
ATOM 3289 O O . LYS A 1 418 ? -7.140 -21.976 10.138 1.00 87.44 418 LYS A O 1
ATOM 3294 N N . ASP A 1 419 ? -5.493 -21.838 11.659 1.00 90.88 419 ASP A N 1
ATOM 3295 C CA . ASP A 1 419 ? -6.012 -22.839 12.604 1.00 90.88 419 ASP A CA 1
ATOM 3296 C C . ASP A 1 419 ? -7.193 -22.324 13.453 1.00 90.88 419 ASP A C 1
ATOM 3298 O O . ASP A 1 419 ? -7.825 -23.089 14.190 1.00 90.88 419 ASP A O 1
ATOM 3302 N N . LYS A 1 420 ? -7.533 -21.033 13.328 1.00 92.56 420 LYS A N 1
ATOM 3303 C CA . LYS A 1 420 ? -8.628 -20.356 14.041 1.00 92.56 420 LYS A CA 1
ATOM 3304 C C . LYS A 1 420 ? -8.480 -20.441 15.568 1.00 92.56 420 LYS A C 1
ATOM 3306 O O . LYS A 1 420 ? -9.484 -20.554 16.284 1.00 92.56 420 LYS A O 1
ATOM 3311 N N . ASP A 1 421 ? -7.235 -20.375 16.049 1.00 93.56 421 ASP A N 1
ATOM 3312 C CA . ASP A 1 421 ? -6.831 -20.478 17.463 1.00 93.56 421 ASP A CA 1
ATOM 3313 C C . ASP A 1 421 ? -6.370 -19.121 18.032 1.00 93.56 421 ASP A C 1
ATOM 3315 O O . ASP A 1 421 ? -5.299 -18.962 18.611 1.00 93.56 421 ASP A O 1
ATOM 3319 N N . TYR A 1 422 ? -7.193 -18.096 17.811 1.00 95.44 422 TYR A N 1
ATOM 3320 C CA . TYR A 1 422 ? -7.002 -16.735 18.314 1.00 95.44 422 TYR A CA 1
ATOM 3321 C C . TYR A 1 422 ? -8.341 -16.138 18.753 1.00 95.44 422 TYR A C 1
ATOM 3323 O O . TYR A 1 422 ? -9.396 -16.667 18.407 1.00 95.44 422 TYR A O 1
ATOM 3331 N N . GLU A 1 423 ? -8.308 -15.028 19.487 1.00 96.06 423 GLU A N 1
ATOM 3332 C CA . GLU A 1 423 ? -9.505 -14.253 19.839 1.00 96.06 423 GLU A CA 1
ATOM 3333 C C . GLU A 1 423 ? -9.504 -12.937 19.058 1.00 96.06 423 GLU A C 1
ATOM 3335 O O . GLU A 1 423 ? -10.329 -12.747 18.164 1.00 96.06 423 GLU A O 1
ATOM 3340 N N . LEU A 1 424 ? -8.524 -12.073 19.329 1.00 97.06 424 LEU A N 1
ATOM 3341 C CA . LEU A 1 424 ? -8.216 -10.881 18.542 1.00 97.06 424 LEU A CA 1
ATOM 3342 C C . LEU A 1 424 ? -6.921 -11.099 17.757 1.00 97.06 424 LEU A C 1
ATOM 3344 O O . LEU A 1 424 ? -6.003 -11.751 18.258 1.00 97.06 424 LEU A O 1
ATOM 3348 N N . SER A 1 425 ? -6.800 -10.527 16.559 1.00 95.56 425 SER A N 1
ATOM 3349 C CA . SER A 1 425 ? -5.506 -10.462 15.869 1.00 95.56 425 SER A CA 1
ATOM 3350 C C . SER A 1 425 ? -5.326 -9.159 15.104 1.00 95.56 425 SER A C 1
ATOM 3352 O O . SER A 1 425 ? -6.249 -8.706 14.434 1.00 95.56 425 SER A O 1
ATOM 3354 N N . LEU A 1 426 ? -4.131 -8.571 15.187 1.00 91.06 426 LEU A N 1
ATOM 3355 C CA . LEU A 1 426 ? -3.741 -7.462 14.321 1.00 91.06 426 LEU A CA 1
ATOM 3356 C C . LEU A 1 426 ? -3.157 -8.021 13.022 1.00 91.06 426 LEU A C 1
ATOM 3358 O O . LEU A 1 426 ? -2.216 -8.821 13.043 1.00 91.06 426 LEU A O 1
ATOM 3362 N N . SER A 1 427 ? -3.679 -7.579 11.884 1.00 85.00 427 SER A N 1
ATOM 3363 C CA . SER A 1 427 ? -3.147 -7.951 10.578 1.00 85.00 427 SER A CA 1
ATOM 3364 C C . SER A 1 427 ? -3.250 -6.809 9.574 1.00 85.00 427 SER A C 1
ATOM 3366 O O . SER A 1 427 ? -3.561 -5.677 9.930 1.00 85.00 427 SER A O 1
ATOM 3368 N N . GLY A 1 428 ? -2.943 -7.102 8.316 1.00 83.06 428 GLY A N 1
ATOM 3369 C CA . GLY A 1 428 ? -3.187 -6.188 7.214 1.00 83.06 428 GLY A CA 1
ATOM 3370 C C . GLY A 1 428 ? -3.315 -6.940 5.901 1.00 83.06 428 GLY A C 1
ATOM 3371 O O . GLY A 1 428 ? -2.772 -8.038 5.753 1.00 83.06 428 GLY A O 1
ATOM 3372 N N . TRP A 1 429 ? -4.054 -6.345 4.976 1.00 81.81 429 TRP A N 1
ATOM 3373 C CA . TRP A 1 429 ? -4.237 -6.810 3.613 1.00 81.81 429 TRP A CA 1
ATOM 3374 C C . TRP A 1 429 ? -3.827 -5.712 2.642 1.00 81.81 429 TRP A C 1
ATOM 3376 O O . TRP A 1 429 ? -4.092 -4.534 2.879 1.00 81.81 429 TRP A O 1
ATOM 3386 N N . ILE A 1 430 ? -3.167 -6.123 1.567 1.00 74.69 430 ILE A N 1
ATOM 3387 C CA . ILE A 1 430 ? -2.743 -5.266 0.465 1.00 74.69 430 ILE A CA 1
ATOM 3388 C C . ILE A 1 430 ? -3.300 -5.916 -0.785 1.00 74.69 430 ILE A C 1
ATOM 3390 O O . ILE A 1 430 ? -3.207 -7.136 -0.938 1.00 74.69 430 ILE A O 1
ATOM 3394 N N . ALA A 1 431 ? -3.890 -5.111 -1.656 1.00 66.50 431 ALA A N 1
ATOM 3395 C CA . ALA A 1 431 ? -4.448 -5.615 -2.893 1.00 66.50 431 ALA A CA 1
ATOM 3396 C C . ALA A 1 431 ? -3.320 -6.126 -3.802 1.00 66.50 431 ALA A C 1
ATOM 3398 O O . ALA A 1 431 ? -2.361 -5.404 -4.065 1.00 66.50 431 ALA A O 1
ATOM 3399 N N . GLY A 1 432 ? -3.440 -7.359 -4.301 1.00 56.50 432 GLY A N 1
ATOM 3400 C CA . GLY A 1 432 ? -2.580 -7.868 -5.381 1.00 56.50 432 GLY A CA 1
ATOM 3401 C C . GLY A 1 432 ? -2.975 -7.340 -6.769 1.00 56.50 432 GLY A C 1
ATOM 3402 O O . GLY A 1 432 ? -2.332 -7.671 -7.759 1.00 56.50 432 GLY A O 1
ATOM 3403 N N . SER A 1 433 ? -4.053 -6.559 -6.837 1.00 62.69 433 SER A N 1
ATOM 3404 C CA . SER A 1 433 ? -4.642 -5.969 -8.036 1.00 62.69 433 SER A CA 1
ATOM 3405 C C . SER A 1 433 ? -5.527 -4.782 -7.642 1.00 62.69 433 SER A C 1
ATOM 3407 O O . SER A 1 433 ? -6.022 -4.713 -6.516 1.00 62.69 433 SER A O 1
ATOM 3409 N N . SER A 1 434 ? -5.791 -3.871 -8.577 1.00 66.44 434 SER A N 1
ATOM 3410 C CA . SER A 1 434 ? -6.852 -2.866 -8.459 1.00 66.44 434 SER A CA 1
ATOM 3411 C C . SER A 1 434 ? -8.230 -3.522 -8.644 1.00 66.44 434 SER A C 1
ATOM 3413 O O . SER A 1 434 ? -8.882 -3.377 -9.675 1.00 66.44 434 SER A O 1
ATOM 3415 N N . ASP A 1 435 ? -8.667 -4.283 -7.638 1.00 74.75 435 ASP A N 1
ATOM 3416 C CA . ASP A 1 435 ? -10.000 -4.893 -7.548 1.00 74.75 435 ASP A CA 1
ATOM 3417 C C . ASP A 1 435 ? -10.535 -4.791 -6.110 1.00 74.75 435 ASP A C 1
ATOM 3419 O O . ASP A 1 435 ? -9.828 -5.073 -5.138 1.00 74.75 435 ASP A O 1
ATOM 3423 N N . LEU A 1 436 ? -11.808 -4.413 -5.985 1.00 85.19 436 LEU A N 1
ATOM 3424 C CA . LEU A 1 436 ? -12.548 -4.401 -4.725 1.00 85.19 436 LEU A CA 1
ATOM 3425 C C . LEU A 1 436 ? -12.613 -5.801 -4.108 1.00 85.19 436 LEU A C 1
ATOM 3427 O O . LEU A 1 436 ? -12.431 -5.951 -2.895 1.00 85.19 436 LEU A O 1
ATOM 3431 N N . ASP A 1 437 ? -12.818 -6.830 -4.937 1.00 83.75 437 ASP A N 1
ATOM 3432 C CA . ASP A 1 437 ? -13.070 -8.194 -4.470 1.00 83.75 437 ASP A CA 1
ATOM 3433 C C . ASP A 1 437 ? -11.934 -8.745 -3.601 1.00 83.75 437 ASP A C 1
ATOM 3435 O O . ASP A 1 437 ? -12.182 -9.510 -2.671 1.00 83.75 437 ASP A O 1
ATOM 3439 N N . SER A 1 438 ? -10.698 -8.283 -3.828 1.00 81.69 438 SER A N 1
ATOM 3440 C CA . SER A 1 438 ? -9.513 -8.662 -3.049 1.00 81.69 438 SER A CA 1
ATOM 3441 C C . SER A 1 438 ? -9.722 -8.529 -1.533 1.00 81.69 438 SER A C 1
ATOM 3443 O O . SER A 1 438 ? -9.238 -9.367 -0.773 1.00 81.69 438 SER A O 1
ATOM 3445 N N . TYR A 1 439 ? -10.472 -7.516 -1.085 1.00 89.38 439 TYR A N 1
ATOM 3446 C CA . TYR A 1 439 ? -10.762 -7.292 0.334 1.00 89.38 439 TYR A CA 1
ATOM 3447 C C . TYR A 1 439 ? -12.072 -7.942 0.790 1.00 89.38 439 TYR A C 1
ATOM 3449 O O . TYR A 1 439 ? -12.138 -8.453 1.908 1.00 89.38 439 TYR A O 1
ATOM 3457 N N . PHE A 1 440 ? -13.117 -7.939 -0.044 1.00 92.12 440 PHE A N 1
ATOM 3458 C CA . PHE A 1 440 ? -14.399 -8.563 0.308 1.00 92.12 440 PHE A CA 1
ATOM 3459 C C . PHE A 1 440 ? -14.288 -10.095 0.382 1.00 92.12 440 PHE A C 1
ATOM 3461 O O . PHE A 1 440 ? -14.855 -10.730 1.273 1.00 92.12 440 PHE A O 1
ATOM 3468 N N . ASN A 1 441 ? -13.444 -10.701 -0.456 1.00 87.69 441 ASN A N 1
ATOM 3469 C CA . ASN A 1 441 ? -13.149 -12.129 -0.406 1.00 87.69 441 ASN A CA 1
ATOM 3470 C C . ASN A 1 441 ? -12.602 -12.596 0.954 1.00 87.69 441 ASN A C 1
ATOM 3472 O O . ASN A 1 441 ? -12.721 -13.772 1.278 1.00 87.69 441 ASN A O 1
ATOM 3476 N N . LEU A 1 442 ? -12.026 -11.718 1.782 1.00 89.75 442 LEU A N 1
ATOM 3477 C CA . LEU A 1 442 ? -11.533 -12.086 3.118 1.00 89.75 442 LEU A CA 1
ATOM 3478 C C . LEU A 1 442 ? -12.642 -12.586 4.055 1.00 89.75 442 LEU A C 1
ATOM 3480 O O . LEU A 1 442 ? -12.362 -13.340 4.986 1.00 89.75 442 LEU A O 1
ATOM 3484 N N . TYR A 1 443 ? -13.885 -12.174 3.802 1.00 93.50 443 TYR A N 1
ATOM 3485 C CA . TYR A 1 443 ? -15.035 -12.453 4.656 1.00 93.50 443 TYR A CA 1
ATOM 3486 C C . TYR A 1 443 ? -16.100 -13.329 3.987 1.00 93.50 443 TYR A C 1
ATOM 3488 O O . TYR A 1 443 ? -17.025 -13.754 4.670 1.00 93.50 443 TYR A O 1
ATOM 3496 N N . ALA A 1 444 ? -15.955 -13.678 2.705 1.00 89.94 444 ALA A N 1
ATOM 3497 C CA . ALA A 1 444 ? -16.844 -14.641 2.055 1.00 89.94 444 ALA A CA 1
ATOM 3498 C C . ALA A 1 444 ? -16.823 -16.007 2.778 1.00 89.94 444 ALA A C 1
ATOM 3500 O O . ALA A 1 444 ? -15.769 -16.487 3.217 1.00 89.94 444 ALA A O 1
ATOM 3501 N N . GLY A 1 445 ? -17.984 -16.650 2.908 1.00 86.00 445 GLY A N 1
ATOM 3502 C CA . GLY A 1 445 ? -18.151 -17.897 3.664 1.00 86.00 445 GLY A CA 1
ATOM 3503 C C . GLY A 1 445 ? -17.326 -19.081 3.140 1.00 86.00 445 GLY A C 1
ATOM 3504 O O . GLY A 1 445 ? -16.927 -19.943 3.923 1.00 86.00 445 GLY A O 1
ATOM 3505 N N . ASP A 1 446 ? -17.016 -19.110 1.839 1.00 79.94 446 ASP A N 1
ATOM 3506 C CA . ASP A 1 446 ? -16.211 -20.150 1.179 1.00 79.94 446 ASP A CA 1
ATOM 3507 C C . ASP A 1 446 ? -14.710 -19.810 1.055 1.00 79.94 446 ASP A C 1
ATOM 3509 O O . ASP A 1 446 ? -13.948 -20.572 0.455 1.00 79.94 446 ASP A O 1
ATOM 3513 N N . SER A 1 447 ? -14.262 -18.691 1.633 1.00 86.25 447 SER A N 1
ATOM 3514 C CA . SER A 1 447 ? -12.893 -18.194 1.481 1.00 86.25 447 SER A CA 1
ATOM 3515 C C . SER A 1 447 ? -11.881 -18.841 2.428 1.00 86.25 447 SER A C 1
ATOM 3517 O O . SER A 1 447 ? -12.066 -18.895 3.647 1.00 86.25 447 SER A O 1
ATOM 3519 N N . ALA A 1 448 ? -10.720 -19.212 1.878 1.00 82.81 448 ALA A N 1
ATOM 3520 C CA . ALA A 1 448 ? -9.555 -19.666 2.642 1.00 82.81 448 ALA A CA 1
ATOM 3521 C C . ALA A 1 448 ? -8.983 -18.593 3.596 1.00 82.81 448 ALA A C 1
ATOM 3523 O O . ALA A 1 448 ? -8.240 -18.930 4.519 1.00 82.81 448 ALA A O 1
ATOM 3524 N N . TYR A 1 449 ? -9.341 -17.319 3.395 1.00 86.38 449 TYR A N 1
ATOM 3525 C CA . TYR A 1 449 ? -8.906 -16.182 4.212 1.00 86.38 449 TYR A CA 1
ATOM 3526 C C . TYR A 1 449 ? -9.872 -15.828 5.351 1.00 86.38 449 TYR A C 1
ATOM 3528 O O . TYR A 1 449 ? -9.534 -15.000 6.199 1.00 86.38 449 TYR A O 1
ATOM 3536 N N . ASN A 1 450 ? -11.033 -16.491 5.431 1.00 91.25 450 ASN A N 1
ATOM 3537 C CA . ASN A 1 450 ? -12.039 -16.286 6.475 1.00 91.25 450 ASN A CA 1
ATOM 3538 C C . ASN A 1 450 ? -11.633 -16.969 7.802 1.00 91.25 450 ASN A C 1
ATOM 3540 O O . ASN A 1 450 ? -12.278 -17.888 8.328 1.00 91.25 450 ASN A O 1
ATOM 3544 N N . TYR A 1 451 ? -10.510 -16.508 8.356 1.00 90.62 451 TYR A N 1
ATOM 3545 C CA . TYR A 1 451 ? -9.967 -16.918 9.652 1.00 90.62 451 TYR A CA 1
ATOM 3546 C C . TYR A 1 451 ? -10.924 -16.564 10.791 1.00 90.62 451 TYR A C 1
ATOM 3548 O O . TYR A 1 451 ? -11.194 -17.387 11.669 1.00 90.62 451 TYR A O 1
ATOM 3556 N N . GLY A 1 452 ? -11.522 -15.371 10.705 1.00 91.12 452 GLY A N 1
ATOM 3557 C CA . GLY A 1 452 ? -12.447 -14.837 11.696 1.00 91.12 452 GLY A CA 1
ATOM 3558 C C . GLY A 1 452 ? -13.752 -15.622 11.827 1.00 91.12 452 GLY A C 1
ATOM 3559 O O . GLY A 1 452 ? -14.520 -15.323 12.736 1.00 91.12 452 GLY A O 1
ATOM 3560 N N . SER A 1 453 ? -14.011 -16.617 10.968 1.00 92.31 453 SER A N 1
ATOM 3561 C CA . SER A 1 453 ? -15.248 -17.417 10.950 1.00 92.31 453 SER A CA 1
ATOM 3562 C C . SER A 1 453 ? -16.494 -16.535 10.884 1.00 92.31 453 SER A C 1
ATOM 3564 O O . SER A 1 453 ? -17.406 -16.653 11.700 1.00 92.31 453 SER A O 1
ATOM 3566 N N . TYR A 1 454 ? -16.469 -15.583 9.954 1.00 94.94 454 TYR A N 1
ATOM 3567 C CA . TYR A 1 454 ? -17.625 -14.780 9.596 1.00 94.94 454 TYR A CA 1
ATOM 3568 C C . TYR A 1 454 ? -18.579 -15.607 8.731 1.00 94.94 454 TYR A C 1
ATOM 3570 O O . TYR A 1 454 ? -18.132 -16.311 7.829 1.00 94.94 454 TYR A O 1
ATOM 3578 N N . GLU A 1 455 ? -19.874 -15.514 9.007 1.00 93.88 455 GLU A N 1
ATOM 3579 C CA . GLU A 1 455 ? -20.935 -16.163 8.238 1.00 93.88 455 GLU A CA 1
ATOM 3580 C C . GLU A 1 455 ? -22.106 -15.178 8.155 1.00 93.88 455 GLU A C 1
ATOM 3582 O O . GLU A 1 455 ? -22.690 -14.827 9.184 1.00 93.88 455 GLU A O 1
ATOM 3587 N N . ASN A 1 456 ? -22.444 -14.714 6.951 1.00 95.94 456 ASN A N 1
ATOM 3588 C CA . ASN A 1 456 ? -23.625 -13.889 6.706 1.00 95.94 456 ASN A CA 1
ATOM 3589 C C . ASN A 1 456 ? -24.122 -14.135 5.271 1.00 95.94 456 ASN A C 1
ATOM 3591 O O . ASN A 1 456 ? -23.447 -13.803 4.301 1.00 95.94 456 ASN A O 1
ATOM 3595 N N . ALA A 1 457 ? -25.310 -14.729 5.141 1.00 96.25 457 ALA A N 1
ATOM 3596 C CA . ALA A 1 457 ? -25.845 -15.150 3.847 1.00 96.25 457 ALA A CA 1
ATOM 3597 C C . ALA A 1 457 ? -26.221 -13.977 2.923 1.00 96.25 457 ALA A C 1
ATOM 3599 O O . ALA A 1 457 ? -26.168 -14.134 1.705 1.00 96.25 457 ALA A O 1
ATOM 3600 N N . ASP A 1 458 ? -26.578 -12.819 3.485 1.00 97.12 458 ASP A N 1
ATOM 3601 C CA . ASP A 1 458 ? -26.897 -11.620 2.704 1.00 97.12 458 ASP A CA 1
ATOM 3602 C C . ASP A 1 458 ? -25.600 -10.993 2.157 1.00 97.12 458 ASP A C 1
ATOM 3604 O O . ASP A 1 458 ? -25.533 -10.629 0.984 1.00 97.12 458 ASP A O 1
ATOM 3608 N N . TYR A 1 459 ? -24.527 -10.986 2.962 1.00 96.81 459 TYR A N 1
ATOM 3609 C CA . TYR A 1 459 ? -23.175 -10.629 2.511 1.00 96.81 459 TYR A CA 1
ATOM 3610 C C . TYR A 1 459 ? -22.696 -11.550 1.377 1.00 96.81 459 TYR A C 1
ATOM 3612 O O . TYR A 1 459 ? -22.343 -11.071 0.301 1.00 96.81 459 TYR A O 1
ATOM 3620 N N . ASP A 1 460 ? -22.741 -12.872 1.578 1.00 93.81 460 ASP A N 1
ATOM 3621 C CA . ASP A 1 460 ? -22.303 -13.854 0.576 1.00 93.81 460 ASP A CA 1
ATOM 3622 C C . ASP A 1 460 ? -23.090 -13.732 -0.746 1.00 93.81 460 ASP A C 1
ATOM 3624 O O . ASP A 1 460 ? -22.521 -13.906 -1.830 1.00 93.81 460 ASP A O 1
ATOM 3628 N N . ALA A 1 461 ? -24.383 -13.391 -0.678 1.00 92.69 461 ALA A N 1
ATOM 3629 C CA . ALA A 1 461 ? -25.209 -13.121 -1.853 1.00 92.69 461 ALA A CA 1
ATOM 3630 C C . ALA A 1 461 ? -24.768 -11.847 -2.595 1.00 92.69 461 ALA A C 1
ATOM 3632 O O . ALA A 1 461 ? -24.583 -11.894 -3.811 1.00 92.69 461 ALA A O 1
ATOM 3633 N N . LEU A 1 462 ? -24.527 -10.739 -1.883 1.00 95.25 462 LEU A N 1
ATOM 3634 C CA . LEU A 1 462 ? -24.071 -9.474 -2.477 1.00 95.25 462 LEU A CA 1
ATOM 3635 C C . LEU A 1 462 ? -22.712 -9.615 -3.173 1.00 95.25 462 LEU A C 1
ATOM 3637 O O . LEU A 1 462 ? -22.557 -9.144 -4.305 1.00 95.25 462 LEU A O 1
ATOM 3641 N N . ILE A 1 463 ? -21.759 -10.314 -2.543 1.00 91.38 463 ILE A N 1
ATOM 3642 C CA . ILE A 1 463 ? -20.449 -10.620 -3.139 1.00 91.38 463 ILE A CA 1
ATOM 3643 C C . ILE A 1 463 ? -20.607 -11.536 -4.359 1.00 91.38 463 ILE A C 1
ATOM 3645 O O . ILE A 1 463 ? -19.985 -11.304 -5.396 1.00 91.38 463 ILE A O 1
ATOM 3649 N N . THR A 1 464 ? -21.484 -12.543 -4.291 1.00 86.00 464 THR A N 1
ATOM 3650 C CA . THR A 1 464 ? -21.770 -13.412 -5.444 1.00 86.00 464 THR A CA 1
ATOM 3651 C C . THR A 1 464 ? -22.348 -12.621 -6.618 1.00 86.00 464 THR A C 1
ATOM 3653 O O . THR A 1 464 ? -21.860 -12.766 -7.739 1.00 86.00 464 THR A O 1
ATOM 3656 N N . ASP A 1 465 ? -23.328 -11.747 -6.385 1.00 86.31 465 ASP A N 1
ATOM 3657 C CA . ASP A 1 465 ? -23.928 -10.916 -7.433 1.00 86.31 465 ASP A CA 1
ATOM 3658 C C . ASP A 1 465 ? -22.930 -9.879 -7.991 1.00 86.31 465 ASP A C 1
ATOM 3660 O O . ASP A 1 465 ? -22.929 -9.629 -9.197 1.00 86.31 465 ASP A O 1
ATOM 3664 N N . ALA A 1 466 ? -22.032 -9.326 -7.162 1.00 87.62 466 ALA A N 1
ATOM 3665 C CA . ALA A 1 466 ? -20.984 -8.387 -7.588 1.00 87.62 466 ALA A CA 1
ATOM 3666 C C . ALA A 1 466 ? -19.934 -9.042 -8.506 1.00 87.62 466 ALA A C 1
ATOM 3668 O O . ALA A 1 466 ? -19.469 -8.419 -9.464 1.00 87.62 466 ALA A O 1
ATOM 3669 N N . ARG A 1 467 ? -19.601 -10.311 -8.234 1.00 79.25 467 ARG A N 1
ATOM 3670 C CA . ARG A 1 467 ? -18.704 -11.160 -9.040 1.00 79.25 467 ARG A CA 1
ATOM 3671 C C . ARG A 1 467 ? -19.345 -11.729 -10.301 1.00 79.25 467 ARG A C 1
ATOM 3673 O O . ARG A 1 467 ? -18.626 -12.206 -11.173 1.00 79.25 467 ARG A O 1
ATOM 3680 N N . THR A 1 468 ? -20.676 -11.742 -10.384 1.00 74.81 468 THR A N 1
ATOM 3681 C CA . THR A 1 468 ? -21.406 -12.425 -11.461 1.00 74.81 468 THR A CA 1
ATOM 3682 C C . THR A 1 468 ? -22.430 -11.513 -12.137 1.00 74.81 468 THR A C 1
ATOM 3684 O O . THR A 1 468 ? -22.100 -10.806 -13.088 1.00 74.81 468 THR A O 1
ATOM 3687 N N . VAL A 1 469 ? -23.663 -11.478 -11.624 1.00 79.88 469 VAL A N 1
ATOM 3688 C CA . VAL A 1 469 ? -24.828 -10.773 -12.187 1.00 79.88 469 VAL A CA 1
ATOM 3689 C C . VAL A 1 469 ? -24.524 -9.320 -12.567 1.00 79.88 469 VAL A C 1
ATOM 3691 O O . VAL A 1 469 ? -25.003 -8.844 -13.599 1.00 79.88 469 VAL A O 1
ATOM 3694 N N . ASN A 1 470 ? -23.727 -8.630 -11.749 1.00 83.56 470 ASN A N 1
ATOM 3695 C CA . ASN A 1 470 ? -23.395 -7.216 -11.890 1.00 83.56 470 ASN A CA 1
ATOM 3696 C C . ASN A 1 470 ? -21.926 -6.954 -12.288 1.00 83.56 470 ASN A C 1
ATOM 3698 O O . ASN A 1 470 ? -21.536 -5.791 -12.371 1.00 83.56 470 ASN A O 1
ATOM 3702 N N . ALA A 1 471 ? -21.121 -7.985 -12.584 1.00 74.81 471 ALA A N 1
ATOM 3703 C CA . ALA A 1 471 ? -19.674 -7.858 -12.836 1.00 74.81 471 ALA A CA 1
ATOM 3704 C C . ALA A 1 471 ? -19.301 -6.969 -14.038 1.00 74.81 471 ALA A C 1
ATOM 3706 O O . ALA A 1 471 ? -18.194 -6.446 -14.109 1.00 74.81 471 ALA A O 1
ATOM 3707 N N . ASN A 1 472 ? -20.234 -6.791 -14.977 1.00 74.38 472 ASN A N 1
ATOM 3708 C CA . ASN A 1 472 ? -20.095 -5.922 -16.150 1.00 74.38 472 ASN A CA 1
ATOM 3709 C C . ASN A 1 472 ? -21.010 -4.680 -16.068 1.00 74.38 472 ASN A C 1
ATOM 3711 O O . ASN A 1 472 ? -21.368 -4.097 -17.089 1.00 74.38 472 ASN A O 1
ATOM 3715 N N . THR A 1 473 ? -21.440 -4.299 -14.860 1.00 85.12 473 THR A N 1
ATOM 3716 C CA . THR A 1 473 ? -22.231 -3.086 -14.591 1.00 85.12 473 THR A CA 1
ATOM 3717 C C . THR A 1 473 ? -21.665 -2.356 -13.363 1.00 85.12 473 THR A C 1
ATOM 3719 O O . THR A 1 473 ? -22.165 -2.579 -12.255 1.00 85.12 473 THR A O 1
ATOM 3722 N N . PRO A 1 474 ? -20.635 -1.510 -13.549 1.00 86.06 474 PRO A N 1
ATOM 3723 C CA . PRO A 1 474 ? -19.879 -0.849 -12.481 1.00 86.06 474 PRO A CA 1
ATOM 3724 C C . PRO A 1 474 ? -20.721 -0.231 -11.362 1.00 86.06 474 PRO A C 1
ATOM 3726 O O . PRO A 1 474 ? -20.526 -0.582 -10.201 1.00 86.06 474 PRO A O 1
ATOM 3729 N N . ASP A 1 475 ? -21.728 0.584 -11.693 1.00 91.12 475 ASP A N 1
ATOM 3730 C CA . ASP A 1 475 ? -22.605 1.226 -10.699 1.00 91.12 475 ASP A CA 1
ATOM 3731 C C . ASP A 1 475 ? -23.280 0.219 -9.753 1.00 91.12 475 ASP A C 1
ATOM 3733 O O . ASP A 1 475 ? -23.342 0.417 -8.541 1.00 91.12 475 ASP A O 1
ATOM 3737 N N . LYS A 1 476 ? -23.772 -0.904 -10.290 1.00 92.00 476 LYS A N 1
ATOM 3738 C CA . LYS A 1 476 ? -24.415 -1.942 -9.471 1.00 92.00 476 LYS A CA 1
ATOM 3739 C C . LYS A 1 476 ? -23.409 -2.765 -8.682 1.00 92.00 476 LYS A C 1
ATOM 3741 O O . LYS A 1 476 ? -23.732 -3.252 -7.606 1.00 92.00 476 LYS A O 1
ATOM 3746 N N . GLN A 1 477 ? -22.213 -2.960 -9.228 1.00 90.44 477 GLN A N 1
ATOM 3747 C CA . GLN A 1 477 ? -21.128 -3.615 -8.511 1.00 90.44 477 GLN A CA 1
ATOM 3748 C C . GLN A 1 477 ? -20.708 -2.764 -7.298 1.00 90.44 477 GLN A C 1
ATOM 3750 O O . GLN A 1 477 ? -20.532 -3.305 -6.208 1.00 90.44 477 GLN A O 1
ATOM 3755 N N . PHE A 1 478 ? -20.651 -1.439 -7.463 1.00 93.56 478 PHE A N 1
ATOM 3756 C CA . PHE A 1 478 ? -20.426 -0.472 -6.386 1.00 93.56 478 PHE A CA 1
ATOM 3757 C C . PHE A 1 478 ? -21.509 -0.538 -5.305 1.00 93.56 478 PHE A C 1
ATOM 3759 O O . PHE A 1 478 ? -21.171 -0.666 -4.131 1.00 93.56 478 PHE A O 1
ATOM 3766 N N . GLU A 1 479 ? -22.794 -0.517 -5.672 1.00 96.12 479 GLU A N 1
ATOM 3767 C CA . GLU A 1 479 ? -23.886 -0.638 -4.691 1.00 96.12 479 GLU A CA 1
ATOM 3768 C C . GLU A 1 479 ? -23.844 -1.984 -3.943 1.00 96.12 479 GLU A C 1
ATOM 3770 O O . GLU A 1 479 ? -23.940 -2.003 -2.716 1.00 96.12 479 GLU A O 1
ATOM 3775 N N . ASN A 1 480 ? -23.602 -3.103 -4.641 1.00 96.12 480 ASN A N 1
ATOM 3776 C CA . ASN A 1 480 ? -23.455 -4.415 -4.002 1.00 96.12 480 ASN A CA 1
ATOM 3777 C C . ASN A 1 480 ? -22.315 -4.435 -2.967 1.00 96.12 480 ASN A C 1
ATOM 3779 O O . ASN A 1 480 ? -22.500 -4.916 -1.848 1.00 96.12 480 ASN A O 1
ATOM 3783 N N . TYR A 1 481 ? -21.130 -3.931 -3.330 1.00 96.31 481 TYR A N 1
ATOM 3784 C CA . TYR A 1 481 ? -19.982 -3.894 -2.422 1.00 96.31 481 TYR A CA 1
ATOM 3785 C C . TYR A 1 481 ? -20.192 -2.912 -1.263 1.00 96.31 481 TYR A C 1
ATOM 3787 O O . TYR A 1 481 ? -19.768 -3.193 -0.144 1.00 96.31 481 TYR A O 1
ATOM 3795 N N . LYS A 1 482 ? -20.885 -1.792 -1.486 1.00 96.62 482 LYS A N 1
ATOM 3796 C CA . LYS A 1 482 ? -21.255 -0.839 -0.433 1.00 96.62 482 LYS A CA 1
ATOM 3797 C C . LYS A 1 482 ? -22.203 -1.459 0.591 1.00 96.62 482 LYS A C 1
ATOM 3799 O O . LYS A 1 482 ? -21.910 -1.413 1.783 1.00 96.62 482 LYS A O 1
ATOM 3804 N N . GLU A 1 483 ? -23.285 -2.100 0.148 1.00 97.56 483 GLU A N 1
ATOM 3805 C CA . GLU A 1 483 ? -24.225 -2.780 1.050 1.00 97.56 483 GLU A CA 1
ATOM 3806 C C . GLU A 1 483 ? -23.531 -3.925 1.815 1.00 97.56 483 GLU A C 1
ATOM 3808 O O . GLU A 1 483 ? -23.713 -4.075 3.026 1.00 97.56 483 GLU A O 1
ATOM 3813 N N . ALA A 1 484 ? -22.636 -4.667 1.152 1.00 97.56 484 ALA A N 1
ATOM 3814 C CA . ALA A 1 484 ? -21.813 -5.686 1.799 1.00 97.56 484 ALA A CA 1
ATOM 3815 C C . ALA A 1 484 ? -20.863 -5.089 2.861 1.00 97.56 484 ALA A C 1
ATOM 3817 O O . ALA A 1 484 ? -20.677 -5.673 3.929 1.00 97.56 484 ALA A O 1
ATOM 3818 N N . GLU A 1 485 ? -20.276 -3.915 2.615 1.00 96.94 485 GLU A N 1
ATOM 3819 C CA . GLU A 1 485 ? -19.396 -3.220 3.564 1.00 96.94 485 GLU A CA 1
ATOM 3820 C C . GLU A 1 485 ? -20.166 -2.656 4.772 1.00 96.94 485 GLU A C 1
ATOM 3822 O O . GLU A 1 485 ? -19.694 -2.764 5.909 1.00 96.94 485 GLU A O 1
ATOM 3827 N N . GLU A 1 486 ? -21.371 -2.120 4.546 1.00 96.88 486 GLU A N 1
ATOM 3828 C CA . GLU A 1 486 ? -22.305 -1.688 5.593 1.00 96.88 486 GLU A CA 1
ATOM 3829 C C . GLU A 1 486 ? -22.693 -2.855 6.512 1.00 96.88 486 GLU A C 1
ATOM 3831 O O . GLU A 1 486 ? -22.630 -2.730 7.741 1.00 96.88 486 GLU A O 1
ATOM 3836 N N . ILE A 1 487 ? -23.043 -4.012 5.938 1.00 97.44 487 ILE A N 1
ATOM 3837 C CA . ILE A 1 487 ? -23.309 -5.244 6.693 1.00 97.44 487 ILE A CA 1
ATOM 3838 C C . ILE A 1 487 ? -22.069 -5.639 7.510 1.00 97.44 487 ILE A C 1
ATOM 3840 O O . ILE A 1 487 ? -22.140 -5.756 8.737 1.00 97.44 487 ILE A O 1
ATOM 3844 N N . LEU A 1 488 ? -20.916 -5.771 6.851 1.00 97.06 488 LEU A N 1
ATOM 3845 C CA . LEU A 1 488 ? -19.683 -6.271 7.452 1.00 97.06 488 LEU A CA 1
ATOM 3846 C C . LEU A 1 488 ? -19.191 -5.405 8.622 1.00 97.06 488 LEU A C 1
ATOM 3848 O O . LEU A 1 488 ? -18.800 -5.934 9.665 1.00 97.06 488 LEU A O 1
ATOM 3852 N N . LEU A 1 489 ? -19.180 -4.078 8.465 1.00 96.38 489 LEU A N 1
ATOM 3853 C CA . LEU A 1 489 ? -18.559 -3.158 9.424 1.00 96.38 489 LEU A CA 1
ATOM 3854 C C . LEU A 1 489 ? -19.566 -2.496 10.365 1.00 96.38 489 LEU A C 1
ATOM 3856 O O . LEU A 1 489 ? -19.348 -2.492 11.578 1.00 96.38 489 LEU A O 1
ATOM 3860 N N . SER A 1 490 ? -20.671 -1.968 9.842 1.00 93.38 490 SER A N 1
ATOM 3861 C CA . SER A 1 490 ? -21.640 -1.202 10.638 1.00 93.38 490 SER A CA 1
ATOM 3862 C C . SER A 1 490 ? -22.669 -2.103 11.331 1.00 93.38 490 SER A C 1
ATOM 3864 O O . SER A 1 490 ? -23.028 -1.873 12.495 1.00 93.38 490 SER A O 1
ATOM 3866 N N . GLN A 1 491 ? -23.133 -3.165 10.662 1.00 94.69 491 GLN A N 1
ATOM 3867 C CA . GLN A 1 491 ? -24.123 -4.083 11.236 1.00 94.69 491 GLN A CA 1
ATOM 3868 C C . GLN A 1 491 ? -23.478 -5.180 12.090 1.00 94.69 491 GLN A C 1
ATOM 3870 O O . GLN A 1 491 ? -23.894 -5.355 13.239 1.00 94.69 491 GLN A O 1
ATOM 3875 N N . ASP A 1 492 ? -22.437 -5.845 11.589 1.00 95.69 492 ASP A N 1
ATOM 3876 C CA . ASP A 1 492 ? -21.816 -6.997 12.252 1.00 95.69 492 ASP A CA 1
ATOM 3877 C C . ASP A 1 492 ? -20.502 -6.688 12.979 1.00 95.69 492 ASP A C 1
ATOM 3879 O O . ASP A 1 492 ? -20.099 -7.480 13.839 1.00 95.69 492 ASP A O 1
ATOM 3883 N N . ALA A 1 493 ? -19.846 -5.561 12.679 1.00 94.75 493 ALA A N 1
ATOM 3884 C CA . ALA A 1 493 ? -18.519 -5.206 13.193 1.00 94.75 493 ALA A CA 1
ATOM 3885 C C . ALA A 1 493 ? -17.528 -6.382 13.081 1.00 94.75 493 ALA A C 1
ATOM 3887 O O . ALA A 1 493 ? -16.971 -6.853 14.072 1.00 94.75 493 ALA A O 1
ATOM 3888 N N . ALA A 1 494 ? -17.364 -6.930 11.876 1.00 91.56 494 ALA A N 1
ATOM 3889 C CA . ALA A 1 494 ? -16.557 -8.124 11.638 1.00 91.56 494 ALA A CA 1
ATOM 3890 C C . ALA A 1 494 ? -15.043 -7.895 11.804 1.00 91.56 494 ALA A C 1
ATOM 3892 O O . ALA A 1 494 ? -14.339 -8.867 12.089 1.00 91.56 494 ALA A O 1
ATOM 3893 N N . GLN A 1 495 ? -14.581 -6.643 11.689 1.00 91.44 495 GLN A N 1
ATOM 3894 C CA . GLN A 1 495 ? -13.215 -6.166 11.951 1.00 91.44 495 GLN A CA 1
ATOM 3895 C C . GLN A 1 495 ? -13.206 -4.663 12.301 1.00 91.44 495 GLN A C 1
ATOM 3897 O O . GLN A 1 495 ? -14.229 -3.991 12.162 1.00 91.44 495 GLN A O 1
ATOM 3902 N N . VAL A 1 496 ? -12.040 -4.122 12.675 1.00 90.94 496 VAL A N 1
ATOM 3903 C CA . VAL A 1 496 ? -11.787 -2.675 12.833 1.00 90.94 496 VAL A CA 1
ATOM 3904 C C . VAL A 1 496 ? -10.679 -2.228 11.863 1.00 90.94 496 VAL A C 1
ATOM 3906 O O . VAL A 1 496 ? -9.532 -2.607 12.091 1.00 90.94 496 VAL A O 1
ATOM 3909 N N . PRO A 1 497 ? -10.980 -1.450 10.804 1.00 84.25 497 PRO A N 1
ATOM 3910 C CA . PRO A 1 497 ? -9.982 -0.968 9.832 1.00 84.25 497 PRO A CA 1
ATOM 3911 C C . PRO A 1 497 ? -9.092 0.197 10.321 1.00 84.25 497 PRO A C 1
ATOM 3913 O O . PRO A 1 497 ? -9.517 0.981 11.172 1.00 84.25 497 PRO A O 1
ATOM 3916 N N . SER A 1 498 ? -7.903 0.347 9.724 1.00 75.06 498 SER A N 1
ATOM 3917 C CA . SER A 1 498 ? -6.934 1.462 9.806 1.00 75.06 498 SER A CA 1
ATOM 3918 C C . SER A 1 498 ? -6.018 1.495 8.550 1.00 75.06 498 SER A C 1
ATOM 3920 O O . SER A 1 498 ? -5.928 0.500 7.833 1.00 75.06 498 SER A O 1
ATOM 3922 N N . GLU A 1 499 ? -5.392 2.633 8.191 1.00 69.56 499 GLU A N 1
ATOM 3923 C CA . GLU A 1 499 ? -4.822 2.843 6.828 1.00 69.56 499 GLU A CA 1
ATOM 3924 C C . GLU A 1 499 ? -3.692 3.913 6.749 1.00 69.56 499 GLU A C 1
ATOM 3926 O O . GLU A 1 499 ? -3.072 4.282 7.747 1.00 69.56 499 GLU A O 1
ATOM 3931 N N . LYS A 1 500 ? -3.411 4.371 5.517 1.00 56.84 500 LYS A N 1
ATOM 3932 C CA . LYS A 1 500 ? -2.269 5.100 4.932 1.00 56.84 500 LYS A CA 1
ATOM 3933 C C . LYS A 1 500 ? -2.800 5.703 3.607 1.00 56.84 500 LYS A C 1
ATOM 3935 O O . LYS A 1 500 ? -3.460 4.978 2.883 1.00 56.84 500 LYS A O 1
ATOM 3940 N N . MET A 1 501 ? -2.647 6.972 3.202 1.00 44.88 501 MET A N 1
ATOM 3941 C CA . MET A 1 501 ? -1.760 8.085 3.601 1.00 44.88 501 MET A CA 1
ATOM 3942 C C . MET A 1 501 ? -2.365 9.457 3.171 1.00 44.88 501 MET A C 1
ATOM 3944 O O . MET A 1 501 ? -3.465 9.520 2.611 1.00 44.88 501 MET A O 1
ATOM 3948 N N . SER A 1 502 ? -1.686 10.588 3.404 1.00 42.09 502 SER A N 1
ATOM 3949 C CA . SER A 1 502 ? -1.916 11.854 2.661 1.00 42.09 502 SER A CA 1
ATOM 3950 C C . SER A 1 502 ? -0.634 12.325 1.998 1.00 42.09 502 SER A C 1
ATOM 3952 O O . SER A 1 502 ? 0.377 12.373 2.682 1.00 42.09 502 SER A O 1
ATOM 3954 N N . GLN A 1 503 ? -0.693 12.797 0.750 1.00 56.31 503 GLN A N 1
ATOM 3955 C CA . GLN A 1 503 ? 0.489 13.364 0.087 1.00 56.31 503 GLN A CA 1
ATOM 3956 C C . GLN A 1 503 ? 0.621 14.894 0.225 1.00 56.31 503 GLN A C 1
ATOM 3958 O O . GLN A 1 503 ? 1.736 15.396 0.253 1.00 56.31 503 GLN A O 1
ATOM 3963 N N . LEU A 1 504 ? -0.474 15.660 0.357 1.00 68.31 504 LEU A N 1
ATOM 3964 C CA . LEU A 1 504 ? -0.434 17.135 0.249 1.00 68.31 504 LEU A CA 1
ATOM 3965 C C . LEU A 1 504 ? 0.474 17.823 1.288 1.00 68.31 504 LEU A C 1
ATOM 3967 O O . LEU A 1 504 ? 1.336 18.620 0.920 1.00 68.31 504 LEU A O 1
ATOM 3971 N N . LEU A 1 505 ? 0.304 17.510 2.580 1.00 72.38 505 LEU A N 1
ATOM 3972 C CA . LEU A 1 505 ? 1.110 18.110 3.652 1.00 72.38 505 LEU A CA 1
ATOM 3973 C C . LEU A 1 505 ? 2.583 17.681 3.559 1.00 72.38 505 LEU A C 1
ATOM 3975 O O . LEU A 1 505 ? 3.471 18.512 3.721 1.00 72.38 505 LEU A O 1
ATOM 3979 N N . GLU A 1 506 ? 2.844 16.407 3.257 1.00 68.81 506 GLU A N 1
ATOM 3980 C CA . GLU A 1 506 ? 4.200 15.875 3.070 1.00 68.81 506 GLU A CA 1
ATOM 3981 C C . GLU A 1 506 ? 4.906 16.556 1.889 1.00 68.81 506 GLU A C 1
ATOM 3983 O O . GLU A 1 506 ? 6.032 17.026 2.036 1.00 68.81 506 GLU A O 1
ATOM 3988 N N . ARG A 1 507 ? 4.218 16.704 0.748 1.00 80.31 507 ARG A N 1
ATOM 3989 C CA . ARG A 1 507 ? 4.725 17.373 -0.458 1.00 80.31 507 ARG A CA 1
ATOM 3990 C C . ARG A 1 507 ? 5.109 18.830 -0.173 1.00 80.31 507 ARG A C 1
ATOM 3992 O O . ARG A 1 507 ? 6.212 19.242 -0.525 1.00 80.31 507 ARG A O 1
ATOM 3999 N N . PHE A 1 508 ? 4.266 19.573 0.552 1.00 87.56 508 PHE A N 1
ATOM 4000 C CA . PHE A 1 508 ? 4.592 20.932 1.003 1.00 87.56 508 PHE A CA 1
ATOM 4001 C C . PHE A 1 508 ? 5.799 20.961 1.946 1.00 87.56 508 PHE A C 1
ATOM 4003 O O . PHE A 1 508 ? 6.753 21.694 1.688 1.00 87.56 508 PHE A O 1
ATOM 4010 N N . LEU A 1 509 ? 5.816 20.120 2.987 1.00 83.75 509 LEU A N 1
ATOM 4011 C CA . LEU A 1 509 ? 6.933 20.044 3.938 1.00 83.75 509 LEU A CA 1
ATOM 4012 C C . LEU A 1 509 ? 8.260 19.631 3.271 1.00 83.75 509 LEU A C 1
ATOM 4014 O O . LEU A 1 509 ? 9.320 20.103 3.685 1.00 83.75 509 LEU A O 1
ATOM 4018 N N . ARG A 1 510 ? 8.212 18.811 2.215 1.00 85.81 510 ARG A N 1
ATOM 4019 C CA . ARG A 1 510 ? 9.368 18.436 1.387 1.00 85.81 510 ARG A CA 1
ATOM 4020 C C . ARG A 1 510 ? 9.884 19.619 0.563 1.00 85.81 510 ARG A C 1
ATOM 4022 O O . ARG A 1 510 ? 11.086 19.872 0.556 1.00 85.81 510 ARG A O 1
ATOM 4029 N N . TYR A 1 511 ? 9.005 20.379 -0.093 1.00 91.44 511 TYR A N 1
ATOM 4030 C CA . TYR A 1 511 ? 9.413 21.525 -0.918 1.00 91.44 511 TYR A CA 1
ATOM 4031 C C . TYR A 1 511 ? 9.929 22.709 -0.089 1.00 91.44 511 TYR A C 1
ATOM 4033 O O . TYR A 1 511 ? 10.921 23.341 -0.467 1.00 91.44 511 TYR A O 1
ATOM 4041 N N . VAL A 1 512 ? 9.301 23.029 1.053 1.00 91.25 512 VAL A N 1
ATOM 4042 C CA . VAL A 1 512 ? 9.735 24.171 1.888 1.00 91.25 512 VAL A CA 1
ATOM 4043 C C . VAL A 1 512 ? 11.161 24.008 2.405 1.00 91.25 512 VAL A C 1
ATOM 4045 O O . VAL A 1 512 ? 11.873 25.004 2.476 1.00 91.25 512 VAL A O 1
ATOM 4048 N N . LYS A 1 513 ? 11.629 22.773 2.631 1.00 90.00 513 LYS A N 1
ATOM 4049 C CA . LYS A 1 513 ? 13.014 22.472 3.035 1.00 90.00 513 LYS A CA 1
ATOM 4050 C C . LYS A 1 513 ? 14.070 22.736 1.950 1.00 90.00 513 LYS A C 1
ATOM 4052 O O . LYS A 1 513 ? 15.245 22.885 2.280 1.00 90.00 513 LYS A O 1
ATOM 4057 N N . VAL A 1 514 ? 13.695 22.830 0.670 1.00 90.06 514 VAL A N 1
ATOM 4058 C CA . VAL A 1 514 ? 14.647 23.148 -0.410 1.00 90.06 514 VAL A CA 1
ATOM 4059 C C . VAL A 1 514 ? 14.981 24.643 -0.383 1.00 90.06 514 VAL A C 1
ATOM 4061 O O . VAL A 1 514 ? 14.110 25.482 -0.608 1.00 90.06 514 VAL A O 1
ATOM 4064 N N . ASN A 1 515 ? 16.243 24.997 -0.135 1.00 92.50 515 ASN A N 1
ATOM 4065 C CA . ASN A 1 515 ? 16.714 26.383 -0.208 1.00 92.50 515 ASN A CA 1
ATOM 4066 C C . ASN A 1 515 ? 16.709 26.864 -1.669 1.00 92.50 515 ASN A C 1
ATOM 4068 O O . ASN A 1 515 ? 17.577 26.472 -2.447 1.00 92.50 515 ASN A O 1
ATOM 4072 N N . THR A 1 516 ? 15.745 27.706 -2.041 1.00 93.06 516 THR A N 1
ATOM 4073 C CA . THR A 1 516 ? 15.568 28.216 -3.411 1.00 93.06 516 THR A CA 1
ATOM 4074 C C . THR A 1 516 ? 15.772 29.728 -3.543 1.00 93.06 516 THR A C 1
ATOM 4076 O O . THR A 1 516 ? 15.496 30.297 -4.600 1.00 93.06 516 THR A O 1
ATOM 4079 N N . ARG A 1 517 ? 16.320 30.380 -2.508 1.00 92.88 517 ARG A N 1
ATOM 4080 C CA . ARG A 1 517 ? 16.517 31.836 -2.445 1.00 92.88 517 ARG A CA 1
ATOM 4081 C C . ARG A 1 517 ? 17.159 32.406 -3.709 1.00 92.88 517 ARG A C 1
ATOM 4083 O O . ARG A 1 517 ? 18.161 31.869 -4.183 1.00 92.88 517 ARG A O 1
ATOM 4090 N N . SER A 1 518 ? 16.624 33.513 -4.215 1.00 90.19 518 SER A N 1
ATOM 4091 C CA . SER A 1 518 ? 17.179 34.222 -5.376 1.00 90.19 518 SER A CA 1
ATOM 4092 C C . SER A 1 518 ? 18.427 35.056 -5.037 1.00 90.19 518 SER A C 1
ATOM 4094 O O . SER A 1 518 ? 18.549 35.609 -3.946 1.00 90.19 518 SER A O 1
ATOM 4096 N N . ASP A 1 519 ? 19.366 35.167 -5.984 1.00 88.62 519 ASP A N 1
ATOM 4097 C CA . ASP A 1 519 ? 20.596 35.970 -5.867 1.00 88.62 519 ASP A CA 1
ATOM 4098 C C . ASP A 1 519 ? 20.623 37.095 -6.915 1.00 88.62 519 ASP A C 1
ATOM 4100 O O . ASP A 1 519 ? 20.994 36.899 -8.075 1.00 88.62 519 ASP A O 1
ATOM 4104 N N . ALA A 1 520 ? 20.286 38.313 -6.485 1.00 83.81 520 ALA A N 1
ATOM 4105 C CA . ALA A 1 520 ? 20.276 39.504 -7.335 1.00 83.81 520 ALA A CA 1
ATOM 4106 C C . ALA A 1 520 ? 21.658 39.889 -7.914 1.00 83.81 520 ALA A C 1
ATOM 4108 O O . ALA A 1 520 ? 21.715 40.607 -8.917 1.00 83.81 520 ALA A O 1
ATOM 4109 N N . ALA A 1 521 ? 22.771 39.425 -7.330 1.00 83.69 521 ALA A N 1
ATOM 4110 C CA . ALA A 1 521 ? 24.118 39.657 -7.856 1.00 83.69 521 ALA A CA 1
ATOM 4111 C C . ALA A 1 521 ? 24.518 38.640 -8.947 1.00 83.69 521 ALA A C 1
ATOM 4113 O O . ALA A 1 521 ? 25.449 38.896 -9.728 1.00 83.69 521 ALA A O 1
ATOM 4114 N N . SER A 1 522 ? 23.819 37.504 -9.030 1.00 86.38 522 SER A N 1
ATOM 4115 C CA . SER A 1 522 ? 24.071 36.455 -10.017 1.00 86.38 522 SER A CA 1
ATOM 4116 C C . SER A 1 522 ? 23.719 36.899 -11.440 1.00 86.38 522 SER A C 1
ATOM 4118 O O . SER A 1 522 ? 22.780 37.655 -11.691 1.00 86.38 522 SER A O 1
ATOM 4120 N N . ARG A 1 523 ? 24.478 36.399 -12.421 1.00 86.19 523 ARG A N 1
ATOM 4121 C CA . ARG A 1 523 ? 24.299 36.695 -13.858 1.00 86.19 523 ARG A CA 1
ATOM 4122 C C . ARG A 1 523 ? 23.695 35.536 -14.652 1.00 86.19 523 ARG A C 1
ATOM 4124 O O . ARG A 1 523 ? 23.626 35.620 -15.876 1.00 86.19 523 ARG A O 1
ATOM 4131 N N . THR A 1 524 ? 23.304 34.458 -13.978 1.00 88.25 524 THR A N 1
ATOM 4132 C CA . THR A 1 524 ? 22.608 33.303 -14.563 1.00 88.25 524 THR A CA 1
ATOM 4133 C C . THR A 1 524 ? 21.139 33.321 -14.167 1.00 88.25 524 THR A C 1
ATOM 4135 O O . THR A 1 524 ? 20.793 33.961 -13.180 1.00 88.25 524 THR A O 1
ATOM 4138 N N . THR A 1 525 ? 20.295 32.632 -14.931 1.00 88.25 525 THR A N 1
ATOM 4139 C CA . THR A 1 525 ? 18.924 32.275 -14.541 1.00 88.25 525 THR A CA 1
ATOM 4140 C C . THR A 1 525 ? 18.778 30.760 -14.740 1.00 88.25 525 THR A C 1
ATOM 4142 O O . THR A 1 525 ? 19.099 30.290 -15.837 1.00 88.25 525 THR A O 1
ATOM 4145 N N . PRO A 1 526 ? 18.365 29.982 -13.721 1.00 93.19 526 PRO A N 1
ATOM 4146 C CA . PRO A 1 526 ? 18.127 30.396 -12.330 1.00 93.19 526 PRO A CA 1
ATOM 4147 C C . PRO A 1 526 ? 19.350 31.050 -11.665 1.00 93.19 526 PRO A C 1
ATOM 4149 O O . PRO A 1 526 ? 20.499 30.781 -12.050 1.00 93.19 526 PRO A O 1
ATOM 4152 N N . THR A 1 527 ? 19.124 31.946 -10.702 1.00 91.81 527 THR A N 1
ATOM 4153 C CA . THR A 1 527 ? 20.226 32.627 -10.007 1.00 91.81 527 THR A CA 1
ATOM 4154 C C . THR A 1 527 ? 20.939 31.730 -9.007 1.00 91.81 527 THR A C 1
ATOM 4156 O O . THR A 1 527 ? 22.160 31.859 -8.876 1.00 91.81 527 THR A O 1
ATOM 4159 N N . THR A 1 528 ? 20.231 30.784 -8.376 1.00 90.50 528 THR A N 1
ATOM 4160 C CA . THR A 1 528 ? 20.809 29.807 -7.439 1.00 90.50 528 THR A CA 1
ATOM 4161 C C . THR A 1 528 ? 20.542 28.346 -7.836 1.00 90.50 528 THR A C 1
ATOM 4163 O O . THR A 1 528 ? 19.538 28.040 -8.485 1.00 90.50 528 THR A O 1
ATOM 4166 N N . PRO A 1 529 ? 21.427 27.395 -7.458 1.00 88.19 529 PRO A N 1
ATOM 4167 C CA . PRO A 1 529 ? 21.269 25.985 -7.827 1.00 88.19 529 PRO A CA 1
ATOM 4168 C C . PRO A 1 529 ? 20.023 25.316 -7.239 1.00 88.19 529 PRO A C 1
ATOM 4170 O O . PRO A 1 529 ? 19.501 24.380 -7.836 1.00 88.19 529 PRO A O 1
ATOM 4173 N N . GLY A 1 530 ? 19.540 25.774 -6.082 1.00 88.00 530 GLY A N 1
ATOM 4174 C CA . GLY A 1 530 ? 18.414 25.145 -5.394 1.00 88.00 530 GLY A CA 1
ATOM 4175 C C . GLY A 1 530 ? 17.092 25.251 -6.152 1.00 88.00 530 GLY A C 1
ATOM 4176 O O . GLY A 1 530 ? 16.313 24.305 -6.135 1.00 88.00 530 GLY A O 1
ATOM 4177 N N . GLN A 1 531 ? 16.879 26.331 -6.910 1.00 94.25 531 GLN A N 1
ATOM 4178 C CA . GLN A 1 531 ? 15.723 26.463 -7.808 1.00 94.25 531 GLN A CA 1
ATOM 4179 C C . GLN A 1 531 ? 15.719 25.358 -8.881 1.00 94.25 531 GLN A C 1
ATOM 4181 O O . GLN A 1 531 ? 14.674 24.788 -9.185 1.00 94.25 531 GLN A O 1
ATOM 4186 N N . VAL A 1 532 ? 16.901 24.982 -9.396 1.00 92.50 532 VAL A N 1
ATOM 4187 C CA . VAL A 1 532 ? 17.061 23.839 -10.316 1.00 92.50 532 VAL A CA 1
ATOM 4188 C C . VAL A 1 532 ? 16.735 22.521 -9.610 1.00 92.50 532 VAL A C 1
ATOM 4190 O O . VAL A 1 532 ? 16.093 21.658 -10.200 1.00 92.50 532 VAL A O 1
ATOM 4193 N N . VAL A 1 533 ? 17.163 22.355 -8.352 1.00 90.00 533 VAL A N 1
ATOM 4194 C CA . VAL A 1 533 ? 16.870 21.152 -7.553 1.00 90.00 533 VAL A CA 1
ATOM 4195 C C . VAL A 1 533 ? 15.367 21.008 -7.321 1.00 90.00 533 VAL A C 1
ATOM 4197 O O . VAL A 1 533 ? 14.825 19.941 -7.596 1.00 90.00 533 VAL A O 1
ATOM 4200 N N . LEU A 1 534 ? 14.676 22.074 -6.899 1.00 92.50 534 LEU A N 1
ATOM 4201 C CA . LEU A 1 534 ? 13.225 22.041 -6.703 1.00 92.50 534 LEU A CA 1
ATOM 4202 C C . LEU A 1 534 ? 12.488 21.757 -8.019 1.00 92.50 534 LEU A C 1
ATOM 4204 O O . LEU A 1 534 ? 11.621 20.890 -8.046 1.00 92.50 534 LEU A O 1
ATOM 4208 N N . ALA A 1 535 ? 12.893 22.387 -9.128 1.00 94.12 535 ALA A N 1
ATOM 4209 C CA . ALA A 1 535 ? 12.343 22.078 -10.448 1.00 94.12 535 ALA A CA 1
ATOM 4210 C C . ALA A 1 535 ? 12.529 20.602 -10.839 1.00 94.12 535 ALA A C 1
ATOM 4212 O O . ALA A 1 535 ? 11.658 20.038 -11.488 1.00 94.12 535 ALA A O 1
ATOM 4213 N N . LYS A 1 536 ? 13.629 19.948 -10.444 1.00 90.12 536 LYS A N 1
ATOM 4214 C CA . LYS A 1 536 ? 13.843 18.516 -10.715 1.00 90.12 536 LYS A CA 1
ATOM 4215 C C . LYS A 1 536 ? 13.063 17.581 -9.795 1.00 90.12 536 LYS A C 1
ATOM 4217 O O . LYS A 1 536 ? 12.644 16.526 -10.257 1.00 90.12 536 LYS A O 1
ATOM 4222 N N . ILE A 1 537 ? 12.793 17.984 -8.555 1.00 85.44 537 ILE A N 1
ATOM 4223 C CA . ILE A 1 537 ? 11.857 17.267 -7.677 1.00 85.44 537 ILE A CA 1
ATOM 4224 C C . ILE A 1 537 ? 10.433 17.354 -8.252 1.00 85.44 537 ILE A C 1
ATOM 4226 O O . ILE A 1 537 ? 9.763 16.336 -8.377 1.00 85.44 537 ILE A O 1
ATOM 4230 N N . ILE A 1 538 ? 9.999 18.542 -8.685 1.00 92.38 538 ILE A N 1
ATOM 4231 C CA . ILE A 1 538 ? 8.675 18.732 -9.299 1.00 92.38 538 ILE A CA 1
ATOM 4232 C C . ILE A 1 538 ? 8.577 18.001 -10.646 1.00 92.38 538 ILE A C 1
ATOM 4234 O O . ILE A 1 538 ? 7.543 17.417 -10.942 1.00 92.38 538 ILE A O 1
ATOM 4238 N N . GLU A 1 539 ? 9.637 17.988 -11.464 1.00 88.94 539 GLU A N 1
ATOM 4239 C CA . GLU A 1 539 ? 9.669 17.217 -12.718 1.00 88.94 539 GLU A CA 1
ATOM 4240 C C . GLU A 1 539 ? 9.367 15.735 -12.463 1.00 88.94 539 GLU A C 1
ATOM 4242 O O . GLU A 1 539 ? 8.536 15.165 -13.165 1.00 88.94 539 GLU A O 1
ATOM 4247 N N . GLN A 1 540 ? 9.972 15.153 -11.423 1.00 74.19 540 GLN A N 1
ATOM 4248 C CA . GLN A 1 540 ? 9.718 13.778 -11.000 1.00 74.19 540 GLN A CA 1
ATOM 4249 C C . GLN A 1 540 ? 8.284 13.588 -10.473 1.00 74.19 540 GLN A C 1
ATOM 4251 O O . GLN A 1 540 ? 7.591 12.684 -10.928 1.00 74.19 540 GLN A O 1
ATOM 4256 N N . ASP A 1 541 ? 7.794 14.480 -9.606 1.00 77.75 541 ASP A N 1
ATOM 4257 C CA . ASP A 1 541 ? 6.423 14.405 -9.071 1.00 77.75 541 ASP A CA 1
ATOM 4258 C C . ASP A 1 541 ? 5.345 14.502 -10.174 1.00 77.75 541 ASP A C 1
ATOM 4260 O O . ASP A 1 541 ? 4.284 13.891 -10.074 1.00 77.75 541 ASP A O 1
ATOM 4264 N N . LEU A 1 542 ? 5.601 15.255 -11.250 1.00 84.19 542 LEU A N 1
ATOM 4265 C CA . LEU A 1 542 ? 4.695 15.342 -12.403 1.00 84.19 542 LEU A CA 1
ATOM 4266 C C . LEU A 1 542 ? 4.773 14.104 -13.310 1.00 84.19 542 LEU A C 1
ATOM 4268 O O . LEU A 1 542 ? 3.763 13.747 -13.917 1.00 84.19 542 LEU A O 1
ATOM 4272 N N . ILE A 1 543 ? 5.941 13.454 -13.403 1.00 77.44 543 ILE A N 1
ATOM 4273 C CA . ILE A 1 543 ? 6.098 12.160 -14.087 1.00 77.44 543 ILE A CA 1
ATOM 4274 C C . ILE A 1 543 ? 5.303 11.087 -13.333 1.00 77.44 543 ILE A C 1
ATOM 4276 O O . ILE A 1 543 ? 4.517 10.379 -13.953 1.00 77.44 543 ILE A O 1
ATOM 4280 N N . GLU A 1 544 ? 5.433 11.023 -12.005 1.00 68.12 544 GLU A N 1
ATOM 4281 C CA . GLU A 1 544 ? 4.712 10.073 -11.138 1.00 68.12 544 GLU A CA 1
ATOM 4282 C C . GLU A 1 544 ? 3.187 10.280 -11.144 1.00 68.12 544 GLU A C 1
ATOM 4284 O O . GLU A 1 544 ? 2.426 9.337 -10.944 1.00 68.12 544 GLU A O 1
ATOM 4289 N N . LEU A 1 545 ? 2.717 11.499 -11.431 1.00 69.38 545 LEU A N 1
ATOM 4290 C CA . LEU A 1 545 ? 1.299 11.797 -11.668 1.00 69.38 545 LEU A CA 1
ATOM 4291 C C . LEU A 1 545 ? 0.827 11.484 -13.103 1.00 69.38 545 LEU A C 1
ATOM 4293 O O . LEU A 1 545 ? -0.325 11.761 -13.439 1.00 69.38 545 LEU A O 1
ATOM 4297 N N . GLY A 1 546 ? 1.686 10.936 -13.966 1.00 73.00 546 GLY A N 1
ATOM 4298 C CA . GLY A 1 546 ? 1.337 10.553 -15.336 1.00 73.00 546 GLY A CA 1
ATOM 4299 C C . GLY A 1 546 ? 1.130 11.731 -16.296 1.00 73.00 546 GLY A C 1
ATOM 4300 O O . GLY A 1 546 ? 0.400 11.600 -17.284 1.00 73.00 546 GLY A O 1
ATOM 4301 N N . LEU A 1 547 ? 1.726 12.903 -16.033 1.00 83.25 547 LEU A N 1
ATOM 4302 C CA . LEU A 1 547 ? 1.608 14.043 -16.947 1.00 83.25 547 LEU A CA 1
ATOM 4303 C C . LEU A 1 547 ? 2.452 13.884 -18.215 1.00 83.25 547 LEU A C 1
ATOM 4305 O O . LEU A 1 547 ? 3.453 13.177 -18.284 1.00 83.25 547 LEU A O 1
ATOM 4309 N N . SER A 1 548 ? 2.040 14.625 -19.242 1.00 77.69 548 SER A N 1
ATOM 4310 C CA . SER A 1 548 ? 2.658 14.617 -20.566 1.00 77.69 548 SER A CA 1
ATOM 4311 C C . SER A 1 548 ? 3.369 15.936 -20.869 1.00 77.69 548 SER A C 1
ATOM 4313 O O . SER A 1 548 ? 3.174 16.937 -20.180 1.00 77.69 548 SER A O 1
ATOM 4315 N N . GLU A 1 549 ? 4.190 15.951 -21.924 1.00 90.81 549 GLU A N 1
ATOM 4316 C CA . GLU A 1 549 ? 4.888 17.157 -22.409 1.00 90.81 549 GLU A CA 1
ATOM 4317 C C . GLU A 1 549 ? 5.761 17.847 -21.337 1.00 90.81 549 GLU A C 1
ATOM 4319 O O . GLU A 1 549 ? 5.976 19.059 -21.374 1.00 90.81 549 GLU A O 1
ATOM 4324 N N . ILE A 1 550 ? 6.278 17.062 -20.385 1.00 94.75 550 ILE A N 1
ATOM 4325 C CA . ILE A 1 550 ? 7.142 17.537 -19.303 1.00 94.75 550 ILE A CA 1
ATOM 4326 C C . ILE A 1 550 ? 8.511 17.923 -19.882 1.00 94.75 550 ILE A C 1
ATOM 4328 O O . ILE A 1 550 ? 9.174 17.124 -20.546 1.00 94.75 550 ILE A O 1
ATOM 4332 N N . HIS A 1 551 ? 8.931 19.168 -19.662 1.00 94.69 551 HIS A N 1
ATOM 4333 C CA . HIS A 1 551 ? 10.163 19.718 -20.219 1.00 94.69 551 HIS A CA 1
ATOM 4334 C C . HIS A 1 551 ? 10.765 20.802 -19.316 1.00 94.69 551 HIS A C 1
ATOM 4336 O O . HIS A 1 551 ? 10.221 21.900 -19.190 1.00 94.69 551 HIS A O 1
ATOM 4342 N N . TYR A 1 552 ? 11.944 20.525 -18.756 1.00 94.94 552 TYR A N 1
ATOM 4343 C CA . TYR A 1 552 ? 12.783 21.528 -18.102 1.00 94.94 552 TYR A CA 1
ATOM 4344 C C . TYR A 1 552 ? 13.695 22.253 -19.105 1.00 94.94 552 TYR A C 1
ATOM 4346 O O . TYR A 1 552 ? 14.635 21.680 -19.668 1.00 94.94 552 TYR A O 1
ATOM 4354 N N . ASN A 1 553 ? 13.457 23.547 -19.307 1.00 92.62 553 ASN A N 1
ATOM 4355 C CA . ASN A 1 553 ? 14.213 24.374 -20.238 1.00 92.62 553 ASN A CA 1
ATOM 4356 C C . ASN A 1 553 ? 15.495 24.928 -19.591 1.00 92.62 553 ASN A C 1
ATOM 4358 O O . ASN A 1 553 ? 15.495 25.944 -18.900 1.00 92.62 553 ASN A O 1
ATOM 4362 N N . GLN A 1 554 ? 16.634 24.311 -19.911 1.00 87.94 554 GLN A N 1
ATOM 4363 C CA . GLN A 1 554 ? 17.957 24.695 -19.392 1.00 87.94 554 GLN A CA 1
ATOM 4364 C C . GLN A 1 554 ? 18.409 26.141 -19.700 1.00 87.94 554 GLN A C 1
ATOM 4366 O O . GLN A 1 554 ? 19.432 26.566 -19.169 1.00 87.94 554 GLN A O 1
ATOM 4371 N N . LYS A 1 555 ? 17.721 26.893 -20.576 1.00 86.38 555 LYS A N 1
ATOM 4372 C CA . LYS A 1 555 ? 18.101 28.276 -20.930 1.00 86.38 555 LYS A CA 1
ATOM 4373 C C . LYS A 1 555 ? 17.436 29.345 -20.067 1.00 86.38 555 LYS A C 1
ATOM 4375 O O . LYS A 1 555 ? 18.026 30.407 -19.906 1.00 86.38 555 LYS A O 1
ATOM 4380 N N . ASN A 1 556 ? 16.219 29.090 -19.587 1.00 89.12 556 ASN A N 1
ATOM 4381 C CA . ASN A 1 556 ? 15.441 30.022 -18.763 1.00 89.12 556 ASN A CA 1
ATOM 4382 C C . ASN A 1 556 ? 15.019 29.427 -17.409 1.00 89.12 556 ASN A C 1
ATOM 4384 O O . ASN A 1 556 ? 14.404 30.128 -16.618 1.00 89.12 556 ASN A O 1
ATOM 4388 N N . GLY A 1 557 ? 15.335 28.156 -17.146 1.00 91.00 557 GLY A N 1
ATOM 4389 C CA . GLY A 1 557 ? 15.062 27.462 -15.890 1.00 91.00 557 GLY A CA 1
ATOM 4390 C C . GLY A 1 557 ? 13.599 27.098 -15.640 1.00 91.00 557 GLY A C 1
ATOM 4391 O O . GLY A 1 557 ? 13.300 26.585 -14.568 1.00 91.00 557 GLY A O 1
ATOM 4392 N N . PHE A 1 558 ? 12.695 27.324 -16.598 1.00 95.81 558 PHE A N 1
ATOM 4393 C CA . PHE A 1 558 ? 11.297 26.923 -16.447 1.00 95.81 558 PHE A CA 1
ATOM 4394 C C . PHE A 1 558 ? 11.133 25.412 -16.614 1.00 95.81 558 PHE A C 1
ATOM 4396 O O . PHE A 1 558 ? 11.572 24.842 -17.619 1.00 95.81 558 PHE A O 1
ATOM 4403 N N . LEU A 1 559 ? 10.423 24.787 -15.678 1.00 97.06 559 LEU A N 1
ATOM 4404 C CA . LEU A 1 559 ? 9.775 23.498 -15.902 1.00 97.06 559 LEU A CA 1
ATOM 4405 C C . LEU A 1 559 ? 8.386 23.747 -16.491 1.00 97.06 559 LEU A C 1
ATOM 4407 O O . LEU A 1 559 ? 7.626 24.546 -15.952 1.00 97.06 559 LEU A O 1
ATOM 4411 N N . THR A 1 560 ? 8.038 23.050 -17.568 1.00 97.12 560 THR A N 1
ATOM 4412 C CA . THR A 1 560 ? 6.681 23.051 -18.133 1.00 97.12 560 THR A CA 1
ATOM 4413 C C . THR A 1 560 ? 6.129 21.639 -18.239 1.00 97.12 560 THR A C 1
ATOM 4415 O O . THR A 1 560 ? 6.908 20.714 -18.447 1.00 97.12 560 THR A O 1
ATOM 4418 N N . ALA A 1 561 ? 4.810 21.474 -18.141 1.00 96.88 561 ALA A N 1
ATOM 4419 C CA . ALA A 1 561 ? 4.111 20.197 -18.322 1.00 96.88 561 ALA A CA 1
ATOM 4420 C C . ALA A 1 561 ? 2.690 20.413 -18.873 1.00 96.88 561 ALA A C 1
ATOM 4422 O O . ALA A 1 561 ? 2.203 21.547 -18.919 1.00 96.88 561 ALA A O 1
ATOM 4423 N N . ALA A 1 562 ? 2.006 19.338 -19.267 1.00 96.19 562 ALA A N 1
ATOM 4424 C CA . ALA A 1 562 ? 0.621 19.389 -19.716 1.00 96.19 562 ALA A CA 1
ATOM 4425 C C . ALA A 1 562 ? -0.244 18.235 -19.189 1.00 96.19 562 ALA A C 1
ATOM 4427 O O . ALA A 1 562 ? 0.058 17.053 -19.387 1.00 96.19 562 ALA A O 1
ATOM 4428 N N . LEU A 1 563 ? -1.395 18.612 -18.630 1.00 94.50 563 LEU A N 1
ATOM 4429 C CA . LEU A 1 563 ? -2.539 17.732 -18.430 1.00 94.50 563 LEU A CA 1
ATOM 4430 C C . LEU A 1 563 ? -3.391 17.749 -19.723 1.00 94.50 563 LEU A C 1
ATOM 4432 O O . LEU A 1 563 ? -3.802 18.835 -20.164 1.00 94.50 563 LEU A O 1
ATOM 4436 N N . PRO A 1 564 ? -3.638 16.597 -20.380 1.00 91.56 564 PRO A N 1
ATOM 4437 C CA . PRO A 1 564 ? -4.464 16.526 -21.587 1.00 91.56 564 PRO A CA 1
ATOM 4438 C C . PRO A 1 564 ? -5.914 16.970 -21.340 1.00 91.56 564 PRO A C 1
ATOM 4440 O O . PRO A 1 564 ? -6.386 17.027 -20.212 1.00 91.56 564 PRO A O 1
ATOM 4443 N N . ALA A 1 565 ? -6.639 17.297 -22.412 1.00 92.12 565 ALA A N 1
ATOM 4444 C CA . ALA A 1 565 ? -8.068 17.602 -22.325 1.00 92.12 565 ALA A CA 1
ATOM 4445 C C . ALA A 1 565 ? -8.889 16.328 -22.066 1.00 92.12 565 ALA A C 1
ATOM 4447 O O . ALA A 1 565 ? -8.645 15.310 -22.713 1.00 92.12 565 ALA A O 1
ATOM 4448 N N . THR A 1 566 ? -9.923 16.412 -21.226 1.00 89.00 566 THR A N 1
ATOM 4449 C CA . THR A 1 566 ? -10.894 15.319 -21.013 1.00 89.00 566 THR A CA 1
ATOM 4450 C C . THR A 1 566 ? -11.986 15.266 -22.091 1.00 89.00 566 THR A C 1
ATOM 4452 O O . THR A 1 566 ? -12.829 14.373 -22.090 1.00 89.00 566 THR A O 1
ATOM 4455 N N . THR A 1 567 ? -11.977 16.193 -23.059 1.00 86.06 567 THR A N 1
ATOM 4456 C CA . THR A 1 567 ? -12.969 16.261 -24.144 1.00 86.06 567 THR A CA 1
ATOM 4457 C C . THR A 1 567 ? -12.366 16.589 -25.511 1.00 86.06 567 THR A C 1
ATOM 4459 O O . THR A 1 567 ? -11.297 17.185 -25.630 1.00 86.06 567 THR A O 1
ATOM 4462 N N . THR A 1 568 ? -13.104 16.224 -26.563 1.00 85.62 568 THR A N 1
ATOM 4463 C CA . THR A 1 568 ? -12.837 16.618 -27.958 1.00 85.62 568 THR A CA 1
ATOM 4464 C C . THR A 1 568 ? -13.524 17.930 -28.355 1.00 85.62 568 THR A C 1
ATOM 4466 O O . THR A 1 568 ? -13.305 18.430 -29.462 1.00 85.62 568 THR A O 1
ATOM 4469 N N . GLU A 1 569 ? -14.344 18.514 -27.474 1.00 87.38 569 GLU A N 1
ATOM 4470 C CA . GLU A 1 569 ? -14.885 19.857 -27.678 1.00 87.38 569 GLU A CA 1
ATOM 4471 C C . GLU A 1 569 ? -13.771 20.914 -27.675 1.00 87.38 569 GLU A C 1
ATOM 4473 O O . GLU A 1 569 ? -12.762 20.794 -26.983 1.00 87.38 569 GLU A O 1
ATOM 4478 N N . ALA A 1 570 ? -13.963 21.991 -28.442 1.00 85.12 570 ALA A N 1
ATOM 4479 C CA . ALA A 1 570 ? -12.980 23.063 -28.599 1.00 85.12 570 ALA A CA 1
ATOM 4480 C C . ALA A 1 570 ? -12.938 24.016 -27.383 1.00 85.12 570 ALA A C 1
ATOM 4482 O O . ALA A 1 570 ? -13.179 25.222 -27.509 1.00 85.12 570 ALA A O 1
ATOM 4483 N N . ILE A 1 571 ? -12.638 23.474 -26.201 1.00 91.00 571 ILE A N 1
ATOM 4484 C CA . ILE A 1 571 ? -12.410 24.241 -24.973 1.00 91.00 571 ILE A CA 1
ATOM 4485 C C . ILE A 1 571 ? -11.029 24.916 -25.054 1.00 91.00 571 ILE A C 1
ATOM 4487 O O . ILE A 1 571 ? -10.051 24.264 -25.423 1.00 91.00 571 ILE A O 1
ATOM 4491 N N . PRO A 1 572 ? -10.908 26.218 -24.731 1.00 91.81 572 PRO A N 1
ATOM 4492 C CA . PRO A 1 572 ? -9.615 26.886 -24.697 1.00 91.81 572 PRO A CA 1
ATOM 4493 C C . PRO A 1 572 ? -8.621 26.237 -23.733 1.00 91.81 572 PRO A C 1
ATOM 4495 O O . PRO A 1 572 ? -8.959 25.983 -22.581 1.00 91.81 572 PRO A O 1
ATOM 4498 N N . THR A 1 573 ? -7.377 26.079 -24.183 1.00 94.50 573 THR A N 1
ATOM 4499 C CA . THR A 1 573 ? -6.241 25.772 -23.310 1.00 94.50 573 THR A CA 1
ATOM 4500 C C . THR A 1 573 ? -6.065 26.875 -22.270 1.00 94.50 573 THR A C 1
ATOM 4502 O O . THR A 1 573 ? -6.050 28.057 -22.633 1.00 94.50 573 THR A O 1
ATOM 4505 N N . ILE A 1 574 ? -5.891 26.498 -21.006 1.00 95.75 574 ILE A N 1
ATOM 4506 C CA . ILE A 1 574 ? -5.561 27.418 -19.907 1.00 95.75 574 ILE A CA 1
ATOM 4507 C C . ILE A 1 574 ? -4.197 27.056 -19.318 1.00 95.75 574 ILE A C 1
ATOM 4509 O O . ILE A 1 574 ? -3.673 25.977 -19.598 1.00 95.75 574 ILE A O 1
ATOM 4513 N N . GLY A 1 575 ? -3.611 27.957 -18.534 1.00 95.81 575 GLY A N 1
ATOM 4514 C CA . GLY A 1 575 ? -2.353 27.702 -17.837 1.00 95.81 575 GLY A CA 1
ATOM 4515 C C . GLY A 1 575 ? -2.440 27.931 -16.332 1.00 95.81 575 GLY A C 1
ATOM 4516 O O . GLY A 1 575 ? -3.144 28.840 -15.891 1.00 95.81 575 GLY A O 1
ATOM 4517 N N . PHE A 1 576 ? -1.673 27.159 -15.570 1.00 96.12 576 PHE A N 1
ATOM 4518 C CA . PHE A 1 576 ? -1.311 27.470 -14.191 1.00 96.12 576 PHE A CA 1
ATOM 4519 C C . PHE A 1 576 ? 0.193 27.724 -14.105 1.00 96.12 576 PHE A C 1
ATOM 4521 O O . PHE A 1 576 ? 0.984 27.023 -14.741 1.00 96.12 576 PHE A O 1
ATOM 4528 N N . ILE A 1 577 ? 0.573 28.753 -13.356 1.00 94.44 577 ILE A N 1
ATOM 4529 C CA . ILE A 1 577 ? 1.958 29.179 -13.163 1.00 94.44 577 ILE A CA 1
ATOM 4530 C C . ILE A 1 577 ? 2.207 29.306 -11.661 1.00 94.44 577 ILE A C 1
ATOM 4532 O O . ILE A 1 577 ? 1.384 29.882 -10.963 1.00 94.44 577 ILE A O 1
ATOM 4536 N N . ALA A 1 578 ? 3.330 28.798 -11.173 1.00 94.69 578 ALA A N 1
ATOM 4537 C CA . ALA A 1 578 ? 3.872 29.139 -9.858 1.00 94.69 578 ALA A CA 1
ATOM 4538 C C . ALA A 1 578 ? 5.377 29.395 -10.000 1.00 94.69 578 ALA A C 1
ATOM 4540 O O . ALA A 1 578 ? 5.964 29.105 -11.052 1.00 94.69 578 ALA A O 1
ATOM 4541 N N . HIS A 1 579 ? 6.012 29.942 -8.971 1.00 94.19 579 HIS A N 1
ATOM 4542 C CA . HIS A 1 579 ? 7.452 30.192 -8.986 1.00 94.19 579 HIS A CA 1
ATOM 4543 C C . HIS A 1 579 ? 8.181 29.203 -8.073 1.00 94.19 579 HIS A C 1
ATOM 4545 O O . HIS A 1 579 ? 7.566 28.365 -7.418 1.00 94.19 579 HIS A O 1
ATOM 4551 N N . LEU A 1 580 ? 9.507 29.196 -8.149 1.00 93.75 580 LEU A N 1
ATOM 4552 C CA . LEU A 1 580 ? 10.374 28.218 -7.492 1.00 93.75 580 LEU A CA 1
ATOM 4553 C C . LEU A 1 580 ? 11.176 28.837 -6.351 1.00 93.75 580 LEU A C 1
ATOM 4555 O O . LEU A 1 580 ? 11.697 28.098 -5.514 1.00 93.75 580 LEU A O 1
ATOM 4559 N N . ASP A 1 581 ? 11.379 30.151 -6.380 1.00 90.94 581 ASP A N 1
ATOM 4560 C CA . ASP A 1 581 ? 12.341 30.850 -5.544 1.00 90.94 581 ASP A CA 1
ATOM 4561 C C . ASP A 1 581 ? 11.773 31.320 -4.199 1.00 90.94 581 ASP A C 1
ATOM 4563 O O . ASP A 1 581 ? 10.766 30.803 -3.728 1.00 90.94 581 ASP A O 1
ATOM 4567 N N . THR A 1 582 ? 12.534 32.160 -3.493 1.00 89.25 582 THR A N 1
ATOM 4568 C CA . THR A 1 582 ? 12.112 32.848 -2.263 1.00 89.25 582 THR A CA 1
ATOM 4569 C C . THR A 1 582 ? 12.898 34.152 -2.112 1.00 89.25 582 THR A C 1
ATOM 4571 O O . THR A 1 582 ? 14.065 34.222 -2.527 1.00 89.25 582 THR A O 1
ATOM 4574 N N . ALA A 1 583 ? 12.322 35.136 -1.420 1.00 85.00 583 ALA A N 1
ATOM 4575 C CA . ALA A 1 583 ? 12.953 36.410 -1.078 1.00 85.00 583 ALA A CA 1
ATOM 4576 C C . ALA A 1 583 ? 14.327 36.290 -0.391 1.00 85.00 583 ALA A C 1
ATOM 4578 O O . ALA A 1 583 ? 14.687 35.275 0.217 1.00 85.00 583 ALA A O 1
ATOM 4579 N N . ASP A 1 584 ? 15.073 37.401 -0.424 1.00 80.31 584 ASP A N 1
ATOM 4580 C CA . ASP A 1 584 ? 16.375 37.574 0.231 1.00 80.31 584 ASP A CA 1
ATOM 4581 C C . ASP A 1 584 ? 16.262 37.621 1.770 1.00 80.31 584 ASP A C 1
ATOM 4583 O O . ASP A 1 584 ? 16.294 38.672 2.415 1.00 80.31 584 ASP A O 1
ATOM 4587 N N . TYR A 1 585 ? 16.111 36.439 2.367 1.00 82.88 585 TYR A N 1
ATOM 4588 C CA . TYR A 1 585 ? 16.191 36.198 3.805 1.00 82.88 585 TYR A CA 1
ATOM 4589 C C . TYR A 1 585 ? 17.080 34.976 4.096 1.00 82.88 585 TYR A C 1
ATOM 4591 O O . TYR A 1 585 ? 17.688 34.402 3.192 1.00 82.88 585 TYR A O 1
ATOM 4599 N N . ASN A 1 586 ? 17.215 34.555 5.355 1.00 86.31 586 ASN A N 1
ATOM 4600 C CA . ASN A 1 586 ? 17.867 33.281 5.657 1.00 86.31 586 ASN A CA 1
ATOM 4601 C C . ASN A 1 586 ? 17.002 32.103 5.170 1.00 86.31 586 ASN A C 1
ATOM 4603 O O . ASN A 1 586 ? 15.848 31.990 5.570 1.00 86.31 586 ASN A O 1
ATOM 4607 N N . ALA A 1 587 ? 17.570 31.222 4.349 1.00 84.88 587 ALA A N 1
ATOM 4608 C CA . ALA A 1 587 ? 16.916 30.027 3.806 1.00 84.88 587 ALA A CA 1
ATOM 4609 C C . ALA A 1 587 ? 17.777 28.758 4.004 1.00 84.88 587 ALA A C 1
ATOM 4611 O O . ALA A 1 587 ? 17.522 27.722 3.398 1.00 84.88 587 ALA A O 1
ATOM 4612 N N . GLU A 1 588 ? 18.816 28.832 4.844 1.00 85.25 588 GLU A N 1
ATOM 4613 C CA . GLU A 1 588 ? 19.660 27.683 5.182 1.00 85.25 588 GLU A CA 1
ATOM 4614 C C . GLU A 1 588 ? 19.040 26.888 6.339 1.00 85.25 588 GLU A C 1
ATOM 4616 O O . GLU A 1 588 ? 18.737 27.469 7.379 1.00 85.25 588 GLU A O 1
ATOM 4621 N N . ASN A 1 589 ? 18.913 25.563 6.183 1.00 86.62 589 ASN A N 1
ATOM 4622 C CA . ASN A 1 589 ? 18.320 24.654 7.178 1.00 86.62 589 ASN A CA 1
ATOM 4623 C C . ASN A 1 589 ? 16.907 25.087 7.629 1.00 86.62 589 ASN A C 1
ATOM 4625 O O . ASN A 1 589 ? 16.671 25.359 8.805 1.00 86.62 589 ASN A O 1
ATOM 4629 N N . ILE A 1 590 ? 15.970 25.169 6.679 1.00 85.88 590 ILE A N 1
ATOM 4630 C CA . ILE A 1 590 ? 14.574 25.550 6.940 1.00 85.88 590 ILE A CA 1
ATOM 4631 C C . ILE A 1 590 ? 13.896 24.461 7.780 1.00 85.88 590 ILE A C 1
ATOM 4633 O O . ILE A 1 590 ? 13.782 23.314 7.351 1.00 85.88 590 ILE A O 1
ATOM 4637 N N . GLN A 1 591 ? 13.429 24.831 8.972 1.00 85.62 591 GLN A N 1
ATOM 4638 C CA . GLN A 1 591 ? 12.816 23.923 9.946 1.00 85.62 591 GLN A CA 1
ATOM 4639 C C . GLN A 1 591 ? 11.320 24.249 10.103 1.00 85.62 591 GLN A C 1
ATOM 4641 O O . GLN A 1 591 ? 10.952 25.023 10.992 1.00 85.62 591 GLN A O 1
ATOM 4646 N N . PRO A 1 592 ? 10.436 23.711 9.238 1.00 87.50 592 PRO A N 1
ATOM 4647 C CA . PRO A 1 592 ? 9.009 24.000 9.310 1.00 87.50 592 PRO A CA 1
ATOM 4648 C C . PRO A 1 592 ? 8.388 23.481 10.616 1.00 87.50 592 PRO A C 1
ATOM 4650 O O . PRO A 1 592 ? 8.703 22.390 11.093 1.00 87.50 592 PRO A O 1
ATOM 4653 N N . LYS A 1 593 ? 7.464 24.259 11.180 1.00 87.31 593 LYS A N 1
ATOM 4654 C CA . LYS A 1 593 ? 6.644 23.912 12.345 1.00 87.31 593 LYS A CA 1
ATOM 4655 C C . LYS A 1 593 ? 5.195 23.743 11.906 1.00 87.31 593 LYS A C 1
ATOM 4657 O O . LYS A 1 593 ? 4.686 24.550 11.133 1.00 87.31 593 LYS A O 1
ATOM 4662 N N . VAL A 1 594 ? 4.534 22.705 12.413 1.00 84.25 594 VAL A N 1
ATOM 4663 C CA . VAL A 1 594 ? 3.123 22.408 12.136 1.00 84.25 594 VAL A CA 1
ATOM 4664 C C . VAL A 1 594 ? 2.344 22.488 13.443 1.00 84.25 594 VAL A C 1
ATOM 4666 O O . VAL A 1 594 ? 2.642 21.764 14.391 1.00 84.25 594 VAL A O 1
ATOM 4669 N N . PHE A 1 595 ? 1.340 23.358 13.481 1.00 81.00 595 PHE A N 1
ATOM 4670 C CA . PHE A 1 595 ? 0.426 23.544 14.602 1.00 81.00 595 PHE A CA 1
ATOM 4671 C C . PHE A 1 595 ? -0.978 23.130 14.149 1.00 81.00 595 PHE A C 1
ATOM 4673 O O . PHE A 1 595 ? -1.697 23.905 13.516 1.00 81.00 595 PHE A O 1
ATOM 4680 N N . GLU A 1 596 ? -1.361 21.882 14.419 1.00 73.31 596 GLU A N 1
ATOM 4681 C CA . GLU A 1 596 ? -2.721 21.406 14.143 1.00 73.31 596 GLU A CA 1
ATOM 4682 C C . GLU A 1 596 ? -3.749 22.073 15.071 1.00 73.31 596 GLU A C 1
ATOM 4684 O O . GLU A 1 596 ? -3.459 22.334 16.238 1.00 73.31 596 GLU A O 1
ATOM 4689 N N . ASN A 1 597 ? -4.975 22.275 14.574 1.00 65.00 597 ASN A N 1
ATOM 4690 C CA . ASN A 1 597 ? -6.109 22.811 15.340 1.00 65.00 597 ASN A CA 1
ATOM 4691 C C . ASN A 1 597 ? -5.793 24.129 16.073 1.00 65.00 597 ASN A C 1
ATOM 4693 O O . ASN A 1 597 ? -6.111 24.275 17.254 1.00 65.00 597 ASN A O 1
ATOM 4697 N N . TYR A 1 598 ? -5.175 25.083 15.371 1.00 83.50 598 TYR A N 1
ATOM 4698 C CA . TYR A 1 598 ? -4.704 26.343 15.942 1.00 83.50 598 TYR A CA 1
ATOM 4699 C C . TYR A 1 598 ? -5.781 27.051 16.791 1.00 83.50 598 TYR A C 1
ATOM 4701 O O . TYR A 1 598 ? -6.921 27.238 16.365 1.00 83.50 598 TYR A O 1
ATOM 4709 N N . ASP A 1 599 ? -5.429 27.444 18.014 1.00 77.75 599 ASP A N 1
ATOM 4710 C CA . ASP A 1 599 ? -6.367 27.872 19.064 1.00 77.75 599 ASP A CA 1
ATOM 4711 C C . ASP A 1 599 ? -6.614 29.395 19.113 1.00 77.75 599 ASP A C 1
ATOM 4713 O O . ASP A 1 599 ? -7.371 29.894 19.956 1.00 77.75 599 ASP A O 1
ATOM 4717 N N . GLY A 1 600 ? -5.982 30.149 18.210 1.00 86.69 600 GLY A N 1
ATOM 4718 C CA . GLY A 1 600 ? -6.071 31.608 18.158 1.00 86.69 600 GLY A CA 1
ATOM 4719 C C . GLY A 1 600 ? -5.259 32.339 19.234 1.00 86.69 600 GLY A C 1
ATOM 4720 O O . GLY A 1 600 ? -5.516 33.529 19.442 1.00 86.69 600 GLY A O 1
ATOM 4721 N N . GLN A 1 601 ? -4.335 31.658 19.926 1.00 92.69 601 GLN A N 1
ATOM 4722 C CA . GLN A 1 601 ? -3.360 32.264 20.845 1.00 92.69 601 GLN A CA 1
ATOM 4723 C C . GLN A 1 601 ? -2.028 32.581 20.143 1.00 92.69 601 GLN A C 1
ATOM 4725 O O . GLN A 1 601 ? -1.838 32.290 18.964 1.00 92.69 601 GLN A O 1
ATOM 4730 N N . ASP A 1 602 ? -1.099 33.223 20.844 1.00 95.00 602 ASP A N 1
ATOM 4731 C CA . ASP A 1 602 ? 0.209 33.584 20.285 1.00 95.00 602 ASP A CA 1
ATOM 4732 C C . ASP A 1 602 ? 1.065 32.327 20.029 1.00 95.00 602 ASP A C 1
ATOM 4734 O O . ASP A 1 602 ? 1.072 31.395 20.835 1.00 95.00 602 ASP A O 1
ATOM 4738 N N . VAL A 1 603 ? 1.778 32.282 18.898 1.00 92.25 603 VAL A N 1
ATOM 4739 C CA . VAL A 1 603 ? 2.474 31.065 18.438 1.00 92.25 603 VAL A CA 1
ATOM 4740 C C . VAL A 1 603 ? 3.963 31.153 18.756 1.00 92.25 603 VAL A C 1
ATOM 4742 O O . VAL A 1 603 ? 4.674 31.980 18.188 1.00 92.25 603 VAL A O 1
ATOM 4745 N N . LEU A 1 604 ? 4.460 30.285 19.639 1.00 92.56 604 LEU A N 1
ATOM 4746 C CA . LEU A 1 604 ? 5.894 30.172 19.921 1.00 92.56 604 LEU A CA 1
ATOM 4747 C C . LEU A 1 604 ? 6.604 29.485 18.743 1.00 92.56 604 LEU A C 1
ATOM 4749 O O . LEU A 1 604 ? 6.414 28.291 18.516 1.00 92.56 604 LEU A O 1
ATOM 4753 N N . LEU A 1 605 ? 7.425 30.236 18.006 1.00 91.00 605 LEU A N 1
ATOM 4754 C CA . LEU A 1 605 ? 8.206 29.721 16.875 1.00 91.00 605 LEU A CA 1
ATOM 4755 C C . LEU A 1 605 ? 9.546 29.135 17.343 1.00 91.00 605 LEU A C 1
ATOM 4757 O O . LEU A 1 605 ? 9.940 28.053 16.901 1.00 91.00 605 LEU A O 1
ATOM 4761 N N . ASN A 1 606 ? 10.212 29.828 18.275 1.00 92.19 606 ASN A N 1
ATOM 4762 C CA . ASN A 1 606 ? 11.503 29.429 18.831 1.00 92.19 606 ASN A CA 1
ATOM 4763 C C . ASN A 1 606 ? 11.575 29.711 20.338 1.00 92.19 606 ASN A C 1
ATOM 4765 O O . ASN A 1 606 ? 11.527 30.868 20.754 1.00 92.19 606 ASN A O 1
ATOM 4769 N N . GLU A 1 607 ? 11.727 28.665 21.153 1.00 89.06 607 GLU A N 1
ATOM 4770 C CA . GLU A 1 607 ? 11.856 28.794 22.612 1.00 89.06 607 GLU A CA 1
ATOM 4771 C C . GLU A 1 607 ? 13.220 29.368 23.031 1.00 89.06 607 GLU A C 1
ATOM 4773 O O . GLU A 1 607 ? 13.279 30.234 23.899 1.00 89.06 607 GLU A O 1
ATOM 4778 N N . GLU A 1 608 ? 14.318 28.947 22.391 1.00 91.00 608 GLU A N 1
ATOM 4779 C CA . GLU A 1 608 ? 15.682 29.366 22.760 1.00 91.00 608 GLU A CA 1
ATOM 4780 C C . GLU A 1 608 ? 15.967 30.841 22.443 1.00 91.00 608 GLU A C 1
ATOM 4782 O O . GLU A 1 608 ? 16.760 31.489 23.129 1.00 91.00 608 GLU A O 1
ATOM 4787 N N . LEU A 1 609 ? 15.333 31.360 21.390 1.00 91.75 609 LEU A N 1
ATOM 4788 C CA . LEU A 1 609 ? 15.472 32.738 20.917 1.00 91.75 609 LEU A CA 1
ATOM 4789 C C . LEU A 1 609 ? 14.300 33.644 21.336 1.00 91.75 609 LEU A C 1
ATOM 4791 O O . LEU A 1 609 ? 14.269 34.804 20.929 1.00 91.75 609 LEU A O 1
ATOM 4795 N N . GLU A 1 610 ? 13.348 33.122 22.120 1.00 92.00 610 GLU A N 1
ATOM 4796 C CA . GLU A 1 610 ? 12.116 33.808 22.547 1.00 92.00 610 GLU A CA 1
ATOM 4797 C C . GLU A 1 610 ? 11.311 34.414 21.368 1.00 92.00 610 GLU A C 1
ATOM 4799 O O . GLU A 1 610 ? 10.693 35.472 21.492 1.00 92.00 610 GLU A O 1
ATOM 4804 N N . ILE A 1 611 ? 11.305 33.746 20.203 1.00 92.31 611 ILE A N 1
ATOM 4805 C CA . ILE A 1 611 ? 10.587 34.212 19.004 1.00 92.31 611 ILE A CA 1
ATOM 4806 C C . ILE A 1 611 ? 9.134 33.743 19.077 1.00 92.31 611 ILE A C 1
ATOM 4808 O O . ILE A 1 611 ? 8.838 32.555 18.921 1.00 92.31 611 ILE A O 1
ATOM 4812 N N . ILE A 1 612 ? 8.228 34.698 19.269 1.00 92.88 612 ILE A N 1
ATOM 4813 C CA . ILE A 1 612 ? 6.780 34.493 19.338 1.00 92.88 612 ILE A CA 1
ATOM 4814 C C . ILE A 1 612 ? 6.124 35.285 18.207 1.00 92.88 612 ILE A C 1
ATOM 4816 O O . ILE A 1 612 ? 6.415 36.461 18.008 1.00 92.88 612 ILE A O 1
ATOM 4820 N N . MET A 1 613 ? 5.214 34.647 17.477 1.00 91.94 613 MET A N 1
ATOM 4821 C CA . MET A 1 613 ? 4.330 35.309 16.527 1.00 91.94 613 MET A CA 1
ATOM 4822 C C . MET A 1 613 ? 3.044 35.714 17.259 1.00 91.94 613 MET A C 1
ATOM 4824 O O . MET A 1 613 ? 2.134 34.904 17.457 1.00 91.94 613 MET A O 1
ATOM 4828 N N . GLU A 1 614 ? 2.996 36.965 17.716 1.00 93.00 614 GLU A N 1
ATOM 4829 C CA . GLU A 1 614 ? 1.894 37.480 18.531 1.00 93.00 614 GLU A CA 1
ATOM 4830 C C . GLU A 1 614 ? 0.647 37.812 17.697 1.00 93.00 614 GLU A C 1
ATOM 4832 O O . GLU A 1 614 ? 0.694 38.525 16.695 1.00 93.00 614 GLU A O 1
ATOM 4837 N N . THR A 1 615 ? -0.527 37.414 18.184 1.00 91.81 615 THR A N 1
ATOM 4838 C CA . THR A 1 615 ? -1.838 37.758 17.606 1.00 91.81 615 THR A CA 1
ATOM 4839 C C . THR A 1 615 ? -2.231 39.230 17.792 1.00 91.81 615 THR A C 1
ATOM 4841 O O . THR A 1 615 ? -3.307 39.649 17.340 1.00 91.81 615 THR A O 1
ATOM 4844 N N . ALA A 1 616 ? -1.401 40.003 18.499 1.00 92.12 616 ALA A N 1
ATOM 4845 C CA . ALA A 1 616 ? -1.451 41.458 18.575 1.00 92.12 616 ALA A CA 1
ATOM 4846 C C . ALA A 1 616 ? -0.741 42.120 17.380 1.00 92.12 616 ALA A C 1
ATOM 4848 O O . ALA A 1 616 ? -1.233 43.130 16.872 1.00 92.12 616 ALA A O 1
ATOM 4849 N N . GLU A 1 617 ? 0.366 41.535 16.911 1.00 88.69 617 GLU A N 1
ATOM 4850 C CA . GLU A 1 617 ? 1.118 41.981 15.729 1.00 88.69 617 GLU A CA 1
ATOM 4851 C C . GLU A 1 617 ? 0.512 41.440 14.427 1.00 88.69 617 GLU A C 1
ATOM 4853 O O . GLU A 1 617 ? 0.427 42.167 13.436 1.00 88.69 617 GLU A O 1
ATOM 4858 N N . PHE A 1 618 ? -0.019 40.211 14.463 1.00 89.00 618 PHE A N 1
ATOM 4859 C CA . PHE A 1 618 ? -0.673 39.531 13.340 1.00 89.00 618 PHE A CA 1
ATOM 4860 C C . PHE A 1 618 ? -2.149 39.195 13.651 1.00 89.00 618 PHE A C 1
ATOM 4862 O O . PHE A 1 618 ? -2.500 38.029 13.863 1.00 89.00 618 PHE A O 1
ATOM 4869 N N . PRO A 1 619 ? -3.071 40.186 13.690 1.00 87.00 619 PRO A N 1
ATOM 4870 C CA . PRO A 1 619 ? -4.479 39.951 14.035 1.00 87.00 619 PRO A CA 1
ATOM 4871 C C . PRO A 1 619 ? -5.209 38.957 13.122 1.00 87.00 619 PRO A C 1
ATOM 4873 O O . PRO A 1 619 ? -6.179 38.337 13.554 1.00 87.00 619 PRO A O 1
ATOM 4876 N N . ASN A 1 620 ? -4.739 38.800 11.881 1.00 83.88 620 ASN A N 1
ATOM 4877 C CA . ASN A 1 620 ? -5.243 37.860 10.877 1.00 83.88 620 ASN A CA 1
ATOM 4878 C C . ASN A 1 620 ? -5.030 36.384 11.247 1.00 83.88 620 ASN A C 1
ATOM 4880 O O . ASN A 1 620 ? -5.700 35.534 10.672 1.00 83.88 620 ASN A O 1
ATOM 4884 N N . LEU A 1 621 ? -4.167 36.056 12.217 1.00 86.06 621 LEU A N 1
ATOM 4885 C CA . LEU A 1 621 ? -4.057 34.683 12.726 1.00 86.06 621 LEU A CA 1
ATOM 4886 C C . LEU A 1 621 ? -5.415 34.145 13.209 1.00 86.06 621 LEU A C 1
ATOM 4888 O O . LEU A 1 621 ? -5.745 32.985 12.986 1.00 86.06 621 LEU A O 1
ATOM 4892 N N . LYS A 1 622 ? -6.254 35.013 13.786 1.00 86.75 622 LYS A N 1
ATOM 4893 C CA . LYS A 1 622 ? -7.582 34.661 14.316 1.00 86.75 622 LYS A CA 1
ATOM 4894 C C . LYS A 1 622 ? -8.583 34.206 13.244 1.00 86.75 622 LYS A C 1
ATOM 4896 O O . LYS A 1 622 ? -9.617 33.650 13.604 1.00 86.75 622 LYS A O 1
ATOM 4901 N N . ASP A 1 623 ? -8.267 34.382 11.960 1.00 85.31 623 ASP A N 1
ATOM 4902 C CA . ASP A 1 623 ? -9.054 33.844 10.845 1.00 85.31 623 ASP A CA 1
ATOM 4903 C C . ASP A 1 623 ? -8.830 32.324 10.644 1.00 85.31 623 ASP A C 1
ATOM 4905 O O . ASP A 1 623 ? -9.651 31.662 10.010 1.00 85.31 623 ASP A O 1
ATOM 4909 N N . TYR A 1 624 ? -7.756 31.757 11.214 1.00 83.00 624 TYR A N 1
ATOM 4910 C CA . TYR A 1 624 ? -7.315 30.365 11.020 1.00 83.00 624 TYR A CA 1
ATOM 4911 C C . TYR A 1 624 ? -7.566 29.450 12.234 1.00 83.00 624 TYR A C 1
ATOM 4913 O O . TYR A 1 624 ? -6.949 28.393 12.363 1.00 83.00 624 TYR A O 1
ATOM 4921 N N . ILE A 1 625 ? -8.469 29.835 13.142 1.00 80.75 625 ILE A N 1
ATOM 4922 C CA . ILE A 1 625 ? -8.819 29.011 14.310 1.00 80.75 625 ILE A CA 1
ATOM 4923 C C . ILE A 1 625 ? -9.370 27.647 13.855 1.00 80.75 625 ILE A C 1
ATOM 4925 O O . ILE A 1 625 ? -10.185 27.575 12.935 1.00 80.75 625 ILE A O 1
ATOM 4929 N N . ALA A 1 626 ? -8.934 26.580 14.528 1.00 67.19 626 ALA A N 1
ATOM 4930 C CA . ALA A 1 626 ? -9.197 25.173 14.218 1.00 67.19 626 ALA A CA 1
ATOM 4931 C C . ALA A 1 626 ? -8.673 24.685 12.848 1.00 67.19 626 ALA A C 1
ATOM 4933 O O . ALA A 1 626 ? -9.030 23.592 12.415 1.00 67.19 626 ALA A O 1
ATOM 4934 N N . GLN A 1 627 ? -7.805 25.451 12.181 1.00 78.94 627 GLN A N 1
ATOM 4935 C CA . GLN A 1 627 ? -7.073 25.006 10.990 1.00 78.94 627 GLN A CA 1
ATOM 4936 C C . GLN A 1 627 ? -5.654 24.555 11.369 1.00 78.94 627 GLN A C 1
ATOM 4938 O O . GLN A 1 627 ? -5.179 24.822 12.476 1.00 78.94 627 GLN A O 1
ATOM 4943 N N . THR A 1 628 ? -4.965 23.870 10.456 1.00 78.88 628 THR A N 1
ATOM 4944 C CA . THR A 1 628 ? -3.534 23.577 10.609 1.00 78.88 628 THR A CA 1
ATOM 4945 C C . THR A 1 628 ? -2.723 24.774 10.136 1.00 78.88 628 THR A C 1
ATOM 4947 O O . THR A 1 628 ? -2.767 25.130 8.961 1.00 78.88 628 THR A O 1
ATOM 4950 N N . LEU A 1 629 ? -1.968 25.382 11.046 1.00 86.88 629 LEU A N 1
ATOM 4951 C CA . LEU A 1 629 ? -1.040 26.465 10.746 1.00 86.88 629 LEU A CA 1
ATOM 4952 C C . LEU A 1 629 ? 0.357 25.878 10.503 1.00 86.88 629 LEU A C 1
ATOM 4954 O O . LEU A 1 629 ? 0.853 25.104 11.322 1.00 86.88 629 LEU A O 1
ATOM 4958 N N . ILE A 1 630 ? 0.998 26.250 9.395 1.00 89.50 630 ILE A N 1
ATOM 4959 C CA . ILE A 1 630 ? 2.372 25.842 9.077 1.00 89.50 630 ILE A CA 1
ATOM 4960 C C . ILE A 1 630 ? 3.239 27.096 9.031 1.00 89.50 630 ILE A C 1
ATOM 4962 O O . ILE A 1 630 ? 2.901 28.064 8.352 1.00 89.50 630 ILE A O 1
ATOM 4966 N N . THR A 1 631 ? 4.346 27.093 9.767 1.00 90.50 631 THR A N 1
ATOM 4967 C CA . THR A 1 631 ? 5.260 28.237 9.871 1.00 90.50 631 THR A CA 1
ATOM 4968 C C . THR A 1 631 ? 6.710 27.794 9.713 1.00 90.50 631 THR A C 1
ATOM 4970 O O . THR A 1 631 ? 7.033 26.610 9.715 1.00 90.50 631 THR A O 1
ATOM 4973 N N . THR A 1 632 ? 7.608 28.766 9.621 1.00 89.31 632 THR A N 1
ATOM 4974 C CA . THR A 1 632 ? 9.027 28.587 9.954 1.00 89.31 632 THR A CA 1
ATOM 4975 C C . THR A 1 632 ? 9.227 28.420 11.473 1.00 89.31 632 THR A C 1
ATOM 4977 O O . THR A 1 632 ? 8.320 28.712 12.255 1.00 89.31 632 THR A O 1
ATOM 4980 N N . ASP A 1 633 ? 10.425 28.021 11.902 1.00 89.25 633 ASP A N 1
ATOM 4981 C CA . ASP A 1 633 ? 10.916 28.153 13.282 1.00 89.25 633 ASP A CA 1
ATOM 4982 C C . ASP A 1 633 ? 11.247 29.608 13.681 1.00 89.25 633 ASP A C 1
ATOM 4984 O O . ASP A 1 633 ? 11.691 29.865 14.795 1.00 89.25 633 ASP A O 1
ATOM 4988 N N . GLY A 1 634 ? 11.066 30.567 12.770 1.00 89.25 634 GLY A N 1
ATOM 4989 C CA . GLY A 1 634 ? 11.330 31.989 12.988 1.00 89.25 634 GLY A CA 1
ATOM 4990 C C . GLY A 1 634 ? 12.777 32.414 12.721 1.00 89.25 634 GLY A C 1
ATOM 4991 O O . GLY A 1 634 ? 13.071 33.605 12.789 1.00 89.25 634 GLY A O 1
ATOM 4992 N N . THR A 1 635 ? 13.677 31.484 12.379 1.00 90.62 635 THR A N 1
ATOM 4993 C CA . THR A 1 635 ? 15.077 31.781 12.012 1.00 90.62 635 THR A CA 1
ATOM 4994 C C . THR A 1 635 ? 15.317 31.770 10.500 1.00 90.62 635 THR A C 1
ATOM 4996 O O . THR A 1 635 ? 16.342 32.266 10.021 1.00 90.62 635 THR A O 1
ATOM 4999 N N . THR A 1 636 ? 14.362 31.229 9.742 1.00 91.19 636 THR A N 1
ATOM 5000 C CA . THR A 1 636 ? 14.406 31.045 8.284 1.00 91.19 636 THR A CA 1
ATOM 5001 C C . THR A 1 636 ? 13.123 31.535 7.608 1.00 91.19 636 THR A C 1
ATOM 5003 O O . THR A 1 636 ? 12.090 31.683 8.258 1.00 91.19 636 THR A O 1
ATOM 5006 N N . LEU A 1 637 ? 13.157 31.788 6.301 1.00 87.94 637 LEU A N 1
ATOM 5007 C CA . LEU A 1 637 ? 11.971 32.021 5.477 1.00 87.94 637 LEU A CA 1
ATOM 5008 C C . LEU A 1 637 ? 11.420 30.679 4.979 1.00 87.94 637 LEU A C 1
ATOM 5010 O O . LEU A 1 637 ? 12.182 29.826 4.533 1.00 87.94 637 LEU A O 1
ATOM 5014 N N . LEU A 1 638 ? 10.097 30.500 5.047 1.00 86.25 638 LEU A N 1
ATOM 5015 C CA . LEU A 1 638 ? 9.442 29.256 4.628 1.00 86.25 638 LEU A CA 1
ATOM 5016 C C . LEU A 1 638 ? 9.285 29.147 3.095 1.00 86.25 638 LEU A C 1
ATOM 5018 O O . LEU A 1 638 ? 9.322 28.040 2.560 1.00 86.25 638 LEU A O 1
ATOM 5022 N N . GLY A 1 639 ? 9.120 30.284 2.402 1.00 86.56 639 GLY A N 1
ATOM 5023 C CA . GLY A 1 639 ? 8.758 30.330 0.977 1.00 86.56 639 GLY A CA 1
ATOM 5024 C C . GLY A 1 639 ? 7.352 29.789 0.729 1.00 86.56 639 GLY A C 1
ATOM 5025 O O . GLY A 1 639 ? 7.177 28.885 -0.082 1.00 86.56 639 GLY A O 1
ATOM 5026 N N . ALA A 1 640 ? 6.386 30.210 1.549 1.00 83.62 640 ALA A N 1
ATOM 5027 C CA . ALA A 1 640 ? 5.046 29.625 1.564 1.00 83.62 640 ALA A CA 1
ATOM 5028 C C . ALA A 1 640 ? 4.199 30.061 0.361 1.00 83.62 640 ALA A C 1
ATOM 5030 O O . ALA A 1 640 ? 3.490 29.225 -0.186 1.00 83.62 640 ALA A O 1
ATOM 5031 N N . ASP A 1 641 ? 4.344 31.325 -0.032 1.00 81.12 641 ASP A N 1
ATOM 5032 C CA . ASP A 1 641 ? 3.827 31.980 -1.239 1.00 81.12 641 ASP A CA 1
ATOM 5033 C C . ASP A 1 641 ? 3.974 31.077 -2.468 1.00 81.12 641 ASP A C 1
ATOM 5035 O O . ASP A 1 641 ? 3.005 30.472 -2.941 1.00 81.12 641 ASP A O 1
ATOM 5039 N N . ASP A 1 642 ? 5.217 30.886 -2.901 1.00 88.25 642 ASP A N 1
ATOM 5040 C CA . ASP A 1 642 ? 5.515 30.124 -4.107 1.00 88.25 642 ASP A CA 1
ATOM 5041 C C . ASP A 1 642 ? 5.259 28.628 -3.916 1.00 88.25 642 ASP A C 1
ATOM 5043 O O . ASP A 1 642 ? 4.624 27.974 -4.746 1.00 88.25 642 ASP A O 1
ATOM 5047 N N . LYS A 1 643 ? 5.712 28.050 -2.798 1.00 91.19 643 LYS A N 1
ATOM 5048 C CA . LYS A 1 643 ? 5.715 26.588 -2.634 1.00 91.19 643 LYS A CA 1
ATOM 5049 C C . LYS A 1 643 ? 4.342 26.016 -2.308 1.00 91.19 643 LYS A C 1
ATOM 5051 O O . LYS A 1 643 ? 4.092 24.863 -2.661 1.00 91.19 643 LYS A O 1
ATOM 5056 N N . ALA A 1 644 ? 3.442 26.781 -1.685 1.00 89.25 644 ALA A N 1
ATOM 5057 C CA . ALA A 1 644 ? 2.043 26.373 -1.596 1.00 89.25 644 ALA A CA 1
ATOM 5058 C C . ALA A 1 644 ? 1.382 26.501 -2.969 1.00 89.25 644 ALA A C 1
ATOM 5060 O O . ALA A 1 644 ? 0.703 25.563 -3.362 1.00 89.25 644 ALA A O 1
ATOM 5061 N N . GLY A 1 645 ? 1.678 27.551 -3.748 1.00 90.88 645 GLY A N 1
ATOM 5062 C CA . GLY A 1 645 ? 1.226 27.667 -5.138 1.00 90.88 645 GLY A CA 1
ATOM 5063 C C . GLY A 1 645 ? 1.597 26.451 -5.998 1.00 90.88 645 GLY A C 1
ATOM 5064 O O . GLY A 1 645 ? 0.739 25.876 -6.669 1.00 90.88 645 GLY A O 1
ATOM 5065 N N . ILE A 1 646 ? 2.843 25.968 -5.903 1.00 94.75 646 ILE A N 1
ATOM 5066 C CA . ILE A 1 646 ? 3.281 24.715 -6.546 1.00 94.75 646 ILE A CA 1
ATOM 5067 C C . ILE A 1 646 ? 2.427 23.525 -6.073 1.00 94.75 646 ILE A C 1
ATOM 5069 O O . ILE A 1 646 ? 1.903 22.772 -6.895 1.00 94.75 646 ILE A O 1
ATOM 5073 N N . VAL A 1 647 ? 2.288 23.328 -4.757 1.00 90.88 647 VAL A N 1
ATOM 5074 C CA . VAL A 1 647 ? 1.563 22.175 -4.187 1.00 90.88 647 VAL A CA 1
ATOM 5075 C C . VAL A 1 647 ? 0.072 22.221 -4.506 1.00 90.88 647 VAL A C 1
ATOM 5077 O O . VAL A 1 647 ? -0.509 21.172 -4.766 1.00 90.88 647 VAL A O 1
ATOM 5080 N N . GLU A 1 648 ? -0.537 23.404 -4.534 1.00 90.00 648 GLU A N 1
ATOM 5081 C CA . GLU A 1 648 ? -1.929 23.630 -4.921 1.00 90.00 648 GLU A CA 1
ATOM 5082 C C . GLU A 1 648 ? -2.156 23.319 -6.398 1.00 90.00 648 GLU A C 1
ATOM 5084 O O . GLU A 1 648 ? -3.125 22.632 -6.718 1.00 90.00 648 GLU A O 1
ATOM 5089 N N . ILE A 1 649 ? -1.248 23.727 -7.296 1.00 93.94 649 ILE A N 1
ATOM 5090 C CA . ILE A 1 649 ? -1.296 23.320 -8.708 1.00 93.94 649 ILE A CA 1
ATOM 5091 C C . ILE A 1 649 ? -1.224 21.797 -8.816 1.00 93.94 649 ILE A C 1
ATOM 5093 O O . ILE A 1 649 ? -2.068 21.189 -9.469 1.00 93.94 649 ILE A O 1
ATOM 5097 N N . ILE A 1 650 ? -0.245 21.164 -8.164 1.00 91.69 650 ILE A N 1
ATOM 5098 C CA . ILE A 1 650 ? -0.063 19.710 -8.239 1.00 91.69 650 ILE A CA 1
ATOM 5099 C C . ILE A 1 650 ? -1.278 18.981 -7.648 1.00 91.69 650 ILE A C 1
ATOM 5101 O O . ILE A 1 650 ? -1.772 18.045 -8.264 1.00 91.69 650 ILE A O 1
ATOM 5105 N N . ALA A 1 651 ? -1.821 19.438 -6.517 1.00 83.88 651 ALA A N 1
ATOM 5106 C CA . ALA A 1 651 ? -3.015 18.866 -5.898 1.00 83.88 651 ALA A CA 1
ATOM 5107 C C . ALA A 1 651 ? -4.288 19.091 -6.733 1.00 83.88 651 ALA A C 1
ATOM 5109 O O . ALA A 1 651 ? -5.136 18.205 -6.798 1.00 83.88 651 ALA A O 1
ATOM 5110 N N . ALA A 1 652 ? -4.430 20.237 -7.406 1.00 88.50 652 ALA A N 1
ATOM 5111 C CA . ALA A 1 652 ? -5.536 20.493 -8.328 1.00 88.50 652 ALA A CA 1
ATOM 5112 C C . ALA A 1 652 ? -5.450 19.606 -9.579 1.00 88.50 652 ALA A C 1
ATOM 5114 O O . ALA A 1 652 ? -6.472 19.170 -10.099 1.00 88.50 652 ALA A O 1
ATOM 5115 N N . ILE A 1 653 ? -4.241 19.307 -10.051 1.00 90.69 653 ILE A N 1
ATOM 5116 C CA . ILE A 1 653 ? -4.006 18.412 -11.186 1.00 90.69 653 ILE A CA 1
ATOM 5117 C C . ILE A 1 653 ? -4.204 16.945 -10.787 1.00 90.69 653 ILE A C 1
ATOM 5119 O O . ILE A 1 653 ? -4.887 16.225 -11.507 1.00 90.69 653 ILE A O 1
ATOM 5123 N N . GLU A 1 654 ? -3.711 16.528 -9.619 1.00 80.19 654 GLU A N 1
ATOM 5124 C CA . GLU A 1 654 ? -4.016 15.238 -8.982 1.00 80.19 654 GLU A CA 1
ATOM 5125 C C . GLU A 1 654 ? -5.540 15.065 -8.832 1.00 80.19 654 GLU A C 1
ATOM 5127 O O . GLU A 1 654 ? -6.089 14.035 -9.214 1.00 80.19 654 GLU A O 1
ATOM 5132 N N . TYR A 1 655 ? -6.249 16.111 -8.395 1.00 79.69 655 TYR A N 1
ATOM 5133 C CA . TYR A 1 655 ? -7.710 16.134 -8.320 1.00 79.69 655 TYR A CA 1
ATOM 5134 C C . TYR A 1 655 ? -8.375 16.005 -9.701 1.00 79.69 655 TYR A C 1
ATOM 5136 O O . TYR A 1 655 ? -9.254 15.169 -9.858 1.00 79.69 655 TYR A O 1
ATOM 5144 N N . LEU A 1 656 ? -7.955 16.753 -10.727 1.00 82.94 656 LEU A N 1
ATOM 5145 C CA . LEU A 1 656 ? -8.540 16.655 -12.077 1.00 82.94 656 LEU A CA 1
ATOM 5146 C C . LEU A 1 656 ? -8.246 15.313 -12.774 1.00 82.94 656 LEU A C 1
ATOM 5148 O O . LEU A 1 656 ? -9.103 14.798 -13.487 1.00 82.94 656 LEU A O 1
ATOM 5152 N N . LEU A 1 657 ? -7.079 14.709 -12.527 1.00 76.31 657 LEU A N 1
ATOM 5153 C CA . LEU A 1 657 ? -6.757 13.333 -12.934 1.00 76.31 657 LEU A CA 1
ATOM 5154 C C . LEU A 1 657 ? -7.629 12.297 -12.211 1.00 76.31 657 LEU A C 1
ATOM 5156 O O . LEU A 1 657 ? -7.933 11.235 -12.756 1.00 76.31 657 LEU A O 1
ATOM 5160 N N . VAL A 1 658 ? -8.024 12.588 -10.969 1.00 65.75 658 VAL A N 1
ATOM 5161 C CA . VAL A 1 658 ? -8.961 11.762 -10.202 1.00 65.75 658 VAL A CA 1
ATOM 5162 C C . VAL A 1 658 ? -10.412 11.971 -10.643 1.00 65.75 658 VAL A C 1
ATOM 5164 O O . VAL A 1 658 ? -11.167 11.005 -10.596 1.00 65.75 658 VAL A O 1
ATOM 5167 N N . HIS A 1 659 ? -10.752 13.167 -11.128 1.00 69.88 659 HIS A N 1
ATOM 5168 C CA . HIS A 1 659 ? -12.105 13.619 -11.459 1.00 69.88 659 HIS A CA 1
ATOM 5169 C C . HIS A 1 659 ? -12.286 14.004 -12.951 1.00 69.88 659 HIS A C 1
ATOM 5171 O O . HIS A 1 659 ? -12.571 15.168 -13.265 1.00 69.88 659 HIS A O 1
ATOM 5177 N N . PRO A 1 660 ? -12.134 13.065 -13.908 1.00 78.50 660 PRO A N 1
ATOM 5178 C CA . PRO A 1 660 ? -12.272 13.341 -15.341 1.00 78.50 660 PRO A CA 1
ATOM 5179 C C . PRO A 1 660 ? -13.702 13.707 -15.781 1.00 78.50 660 PRO A C 1
ATOM 5181 O O . PRO A 1 660 ? -13.882 14.221 -16.887 1.00 78.50 660 PRO A O 1
ATOM 5184 N N . GLU A 1 661 ? -14.719 13.501 -14.935 1.00 78.69 661 GLU A N 1
ATOM 5185 C CA . GLU A 1 661 ? -16.076 14.032 -15.122 1.00 78.69 661 GLU A CA 1
ATOM 5186 C C . GLU A 1 661 ? -16.112 15.571 -15.122 1.00 78.69 661 GLU A C 1
ATOM 5188 O O . GLU A 1 661 ? -17.033 16.186 -15.675 1.00 78.69 661 GLU A O 1
ATOM 5193 N N . ILE A 1 662 ? -15.085 16.212 -14.554 1.00 85.56 662 ILE A N 1
ATOM 5194 C CA . ILE A 1 662 ? -14.844 17.646 -14.680 1.00 85.56 662 ILE A CA 1
ATOM 5195 C C . ILE A 1 662 ? -14.298 17.911 -16.088 1.00 85.56 662 ILE A C 1
ATOM 5197 O O . ILE A 1 662 ? -13.096 17.948 -16.337 1.00 85.56 662 ILE A O 1
ATOM 5201 N N . THR A 1 663 ? -15.206 18.114 -17.040 1.00 89.69 663 THR A N 1
ATOM 5202 C CA . THR A 1 663 ? -14.856 18.409 -18.435 1.00 89.69 663 THR A CA 1
ATOM 5203 C C . THR A 1 663 ? -13.968 19.655 -18.546 1.00 89.69 663 THR A C 1
ATOM 5205 O O . THR A 1 663 ? -14.423 20.775 -18.294 1.00 89.69 663 THR A O 1
ATOM 5208 N N . HIS A 1 664 ? -12.726 19.486 -19.005 1.00 92.19 664 HIS A N 1
ATOM 5209 C CA . HIS A 1 664 ? -11.762 20.568 -19.194 1.00 92.19 664 HIS A CA 1
ATOM 5210 C C . HIS A 1 664 ? -10.994 20.457 -20.521 1.00 92.19 664 HIS A C 1
ATOM 5212 O O . HIS A 1 664 ? -10.822 19.385 -21.107 1.00 92.19 664 HIS A O 1
ATOM 5218 N N . GLY A 1 665 ? -10.524 21.608 -21.011 1.00 92.25 665 GLY A N 1
ATOM 5219 C CA . GLY A 1 665 ? -9.555 21.676 -22.107 1.00 92.25 665 GLY A CA 1
ATOM 5220 C C . GLY A 1 665 ? -8.159 21.255 -21.641 1.00 92.25 665 GLY A C 1
ATOM 5221 O O . GLY A 1 665 ? -7.963 20.892 -20.485 1.00 92.25 665 GLY A O 1
ATOM 5222 N N . LYS A 1 666 ? -7.160 21.334 -22.524 1.00 94.69 666 LYS A N 1
ATOM 5223 C CA . LYS A 1 666 ? -5.764 21.088 -22.134 1.00 94.69 666 LYS A CA 1
ATOM 5224 C C . LYS A 1 666 ? -5.336 22.123 -21.083 1.00 94.69 666 LYS A C 1
ATOM 5226 O O . LYS A 1 666 ? -5.592 23.314 -21.267 1.00 94.69 666 LYS A O 1
ATOM 5231 N N . ILE A 1 667 ? -4.671 21.686 -20.018 1.00 96.38 667 ILE A N 1
ATOM 5232 C CA . ILE A 1 667 ? -4.135 22.572 -18.978 1.00 96.38 667 ILE A CA 1
ATOM 5233 C C . ILE A 1 667 ? -2.611 22.504 -19.045 1.00 96.38 667 ILE A C 1
ATOM 5235 O O . ILE A 1 667 ? -2.027 21.423 -18.995 1.00 96.38 667 ILE A O 1
ATOM 5239 N N . LEU A 1 668 ? -1.970 23.659 -19.214 1.00 97.44 668 LEU A N 1
ATOM 5240 C CA . LEU A 1 668 ? -0.514 23.792 -19.226 1.00 97.44 668 LEU A CA 1
ATOM 5241 C C . LEU A 1 668 ? -0.016 24.225 -17.848 1.00 97.44 668 LEU A C 1
ATOM 5243 O O . LEU A 1 668 ? -0.618 25.091 -17.220 1.00 97.44 668 LEU A O 1
ATOM 5247 N N . LEU A 1 669 ? 1.102 23.669 -17.400 1.00 97.62 669 LEU A N 1
ATOM 5248 C CA . LEU A 1 669 ? 1.746 24.012 -16.134 1.00 97.62 669 LEU A CA 1
ATOM 5249 C C . LEU A 1 669 ? 3.097 24.665 -16.411 1.00 97.62 669 LEU A C 1
ATOM 5251 O O . LEU A 1 669 ? 3.815 24.206 -17.304 1.00 97.62 669 LEU A O 1
ATOM 5255 N N . ALA A 1 670 ? 3.454 25.696 -15.650 1.00 96.75 670 ALA A N 1
ATOM 5256 C CA . ALA A 1 670 ? 4.787 26.287 -15.660 1.00 96.75 670 ALA A CA 1
ATOM 5257 C C . ALA A 1 670 ? 5.273 26.584 -14.236 1.00 96.75 670 ALA A C 1
ATOM 5259 O O . ALA A 1 670 ? 4.552 27.182 -13.444 1.00 96.75 670 ALA A O 1
ATOM 5260 N N . PHE A 1 671 ? 6.518 26.217 -13.942 1.00 96.69 671 PHE A N 1
ATOM 5261 C CA . PHE A 1 671 ? 7.181 26.497 -12.671 1.00 96.69 671 PHE A CA 1
ATOM 5262 C C . PHE A 1 671 ? 8.452 27.299 -12.958 1.00 96.69 671 PHE A C 1
ATOM 5264 O O . PHE A 1 671 ? 9.342 26.813 -13.666 1.00 96.69 671 PHE A O 1
ATOM 5271 N N . GLY A 1 672 ? 8.478 28.558 -12.513 1.00 94.38 672 GLY A N 1
ATOM 5272 C CA . GLY A 1 672 ? 9.445 29.573 -12.945 1.00 94.38 672 GLY A CA 1
ATOM 5273 C C . GLY A 1 672 ? 10.477 29.978 -11.885 1.00 94.38 672 GLY A C 1
ATOM 5274 O O . GLY A 1 672 ? 10.121 30.086 -10.720 1.00 94.38 672 GLY A O 1
ATOM 5275 N N . PRO A 1 673 ? 11.743 30.227 -12.255 1.00 94.00 673 PRO A N 1
ATOM 5276 C CA . PRO A 1 673 ? 12.769 30.758 -11.353 1.00 94.00 673 PRO A CA 1
ATOM 5277 C C . PRO A 1 673 ? 12.783 32.294 -11.308 1.00 94.00 673 PRO A C 1
ATOM 5279 O O . PRO A 1 673 ? 12.313 32.947 -12.238 1.00 94.00 673 PRO A O 1
ATOM 5282 N N . ASP A 1 674 ? 13.486 32.859 -10.327 1.00 90.62 674 ASP A N 1
ATOM 5283 C CA . ASP A 1 674 ? 13.848 34.280 -10.227 1.00 90.62 674 ASP A CA 1
ATOM 5284 C C . ASP A 1 674 ? 12.667 35.297 -10.276 1.00 90.62 674 ASP A C 1
ATOM 5286 O O . ASP A 1 674 ? 12.821 36.392 -10.848 1.00 90.62 674 ASP A O 1
ATOM 5290 N N . GLU A 1 675 ? 11.495 34.984 -9.706 1.00 87.69 675 GLU A N 1
ATOM 5291 C CA . GLU A 1 675 ? 10.393 35.957 -9.538 1.00 87.69 675 GLU A CA 1
ATOM 5292 C C . GLU A 1 675 ? 10.776 37.056 -8.541 1.00 87.69 675 GLU A C 1
ATOM 5294 O O . GLU A 1 675 ? 10.679 38.241 -8.874 1.00 87.69 675 GLU A O 1
ATOM 5299 N N . GLU A 1 676 ? 11.369 36.679 -7.403 1.00 83.88 676 GLU A N 1
ATOM 5300 C CA . GLU A 1 676 ? 11.643 37.544 -6.238 1.00 83.88 676 GLU A CA 1
ATOM 5301 C C . GLU A 1 676 ? 12.737 38.598 -6.486 1.00 83.88 676 GLU A C 1
ATOM 5303 O O . GLU A 1 676 ? 13.073 39.425 -5.628 1.00 83.88 676 GLU A O 1
ATOM 5308 N N . ILE A 1 677 ? 13.295 38.607 -7.700 1.00 83.25 677 ILE A N 1
ATOM 5309 C CA . ILE A 1 677 ? 14.223 39.617 -8.230 1.00 83.25 677 ILE A CA 1
ATOM 5310 C C . ILE A 1 677 ? 13.759 40.219 -9.572 1.00 83.25 677 ILE A C 1
ATOM 5312 O O . ILE A 1 677 ? 14.502 40.971 -10.205 1.00 83.25 677 ILE A O 1
ATOM 5316 N N . GLY A 1 678 ? 12.533 39.918 -10.010 1.00 77.38 678 GLY A N 1
ATOM 5317 C CA . GLY A 1 678 ? 11.887 40.455 -11.209 1.00 77.38 678 GLY A CA 1
ATOM 5318 C C . GLY A 1 678 ? 12.513 40.006 -12.530 1.00 77.38 678 GLY A C 1
ATOM 5319 O O . GLY A 1 678 ? 12.521 40.786 -13.481 1.00 77.38 678 GLY A O 1
ATOM 5320 N N . ARG A 1 679 ? 13.096 38.799 -12.596 1.00 81.88 679 ARG A N 1
ATOM 5321 C CA . ARG A 1 679 ? 13.834 38.312 -13.781 1.00 81.88 679 ARG A CA 1
ATOM 5322 C C . ARG A 1 679 ? 13.215 37.101 -14.468 1.00 81.88 679 ARG A C 1
ATOM 5324 O O . ARG A 1 679 ? 13.396 36.970 -15.678 1.00 81.88 679 ARG A O 1
ATOM 5331 N N . GLY A 1 680 ? 12.491 36.252 -13.741 1.00 82.69 680 GLY A N 1
ATOM 5332 C CA . GLY A 1 680 ? 11.856 35.051 -14.288 1.00 82.69 680 GLY A CA 1
ATOM 5333 C C . GLY A 1 680 ? 10.921 35.343 -15.457 1.00 82.69 680 GLY A C 1
ATOM 5334 O O . GLY A 1 680 ? 11.074 34.784 -16.545 1.00 82.69 680 GLY A O 1
ATOM 5335 N N . ALA A 1 681 ? 9.996 36.286 -15.259 1.00 82.25 681 ALA A N 1
ATOM 5336 C CA . ALA A 1 681 ? 8.976 36.654 -16.242 1.00 82.25 681 ALA A CA 1
ATOM 5337 C C . ALA A 1 681 ? 9.562 37.112 -17.595 1.00 82.25 681 ALA A C 1
ATOM 5339 O O . ALA A 1 681 ? 9.061 36.711 -18.645 1.00 82.25 681 ALA A O 1
ATOM 5340 N N . ASP A 1 682 ? 10.674 37.860 -17.589 1.00 83.88 682 ASP A N 1
ATOM 5341 C CA . ASP A 1 682 ? 11.379 38.300 -18.807 1.00 83.88 682 ASP A CA 1
ATOM 5342 C C . ASP A 1 682 ? 11.960 37.139 -19.636 1.00 83.88 682 ASP A C 1
ATOM 5344 O O . ASP A 1 682 ? 12.275 37.314 -20.815 1.00 83.88 682 ASP A O 1
ATOM 5348 N N . GLN A 1 683 ? 12.138 35.961 -19.028 1.00 86.44 683 GLN A N 1
ATOM 5349 C CA . GLN A 1 683 ? 12.665 34.763 -19.684 1.00 86.44 683 GLN A CA 1
ATOM 5350 C C . GLN A 1 683 ? 11.574 33.739 -20.044 1.00 86.44 683 GLN A C 1
ATOM 5352 O O . GLN A 1 683 ? 11.894 32.697 -20.625 1.00 86.44 683 GLN A O 1
ATOM 5357 N N . PHE A 1 684 ? 10.300 33.999 -19.727 1.00 90.19 684 PHE A N 1
ATOM 5358 C CA . PHE A 1 684 ? 9.212 33.055 -19.980 1.00 90.19 684 PHE A CA 1
ATOM 5359 C C . PHE A 1 684 ? 8.940 32.870 -21.482 1.00 90.19 684 PHE A C 1
ATOM 5361 O O . PHE A 1 684 ? 8.721 33.828 -22.228 1.00 90.19 684 PHE A O 1
ATOM 5368 N N . ASP A 1 685 ? 8.914 31.616 -21.942 1.00 89.19 685 ASP A N 1
ATOM 5369 C CA . ASP A 1 685 ? 8.701 31.280 -23.355 1.00 89.19 685 ASP A CA 1
ATOM 5370 C C . ASP A 1 685 ? 7.205 31.224 -23.704 1.00 89.19 685 ASP A C 1
ATOM 5372 O O . ASP A 1 685 ? 6.633 30.176 -24.008 1.00 89.19 685 ASP A O 1
ATOM 5376 N N . ALA A 1 686 ? 6.564 32.393 -23.682 1.00 87.56 686 ALA A N 1
ATOM 5377 C CA . ALA A 1 686 ? 5.147 32.548 -24.008 1.00 87.56 686 ALA A CA 1
ATOM 5378 C C . ALA A 1 686 ? 4.782 32.102 -25.442 1.00 87.56 686 ALA A C 1
ATOM 5380 O O . ALA A 1 686 ? 3.608 31.890 -25.739 1.00 87.56 686 ALA A O 1
ATOM 5381 N N . VAL A 1 687 ? 5.760 31.951 -26.347 1.00 86.94 687 VAL A N 1
ATOM 5382 C CA . VAL A 1 687 ? 5.523 31.442 -27.711 1.00 86.94 687 VAL A CA 1
ATOM 5383 C C . VAL A 1 687 ? 5.269 29.935 -27.692 1.00 86.94 687 VAL A C 1
ATOM 5385 O O . VAL A 1 687 ? 4.411 29.457 -28.435 1.00 86.94 687 VAL A O 1
ATOM 5388 N N . ASN A 1 688 ? 5.977 29.201 -26.831 1.00 85.94 688 ASN A N 1
ATOM 5389 C CA . ASN A 1 688 ? 5.829 27.754 -26.671 1.00 85.94 688 ASN A CA 1
ATOM 5390 C C . ASN A 1 688 ? 4.872 27.353 -25.530 1.00 85.94 688 ASN A C 1
ATOM 5392 O O . ASN A 1 688 ? 4.686 26.164 -25.284 1.00 85.94 688 ASN A O 1
ATOM 5396 N N . PHE A 1 689 ? 4.195 28.319 -24.897 1.00 92.62 689 PHE A N 1
ATOM 5397 C CA . PHE A 1 689 ? 3.148 28.098 -23.894 1.00 92.62 689 PHE A CA 1
ATOM 5398 C C . PHE A 1 689 ? 1.773 28.597 -24.400 1.00 92.62 689 PHE A C 1
ATOM 5400 O O . PHE A 1 689 ? 1.310 29.668 -24.004 1.00 92.62 689 PHE A O 1
ATOM 5407 N N . PRO A 1 690 ? 1.095 27.865 -25.312 1.00 91.81 690 PRO A N 1
ATOM 5408 C CA . PRO A 1 690 ? -0.085 28.343 -26.046 1.00 91.81 690 PRO A CA 1
ATOM 5409 C C . PRO A 1 690 ? -1.399 28.309 -25.232 1.00 91.81 690 PRO A C 1
ATOM 5411 O O . PRO A 1 690 ? -2.441 27.866 -25.723 1.00 91.81 690 PRO A O 1
ATOM 5414 N N . ALA A 1 691 ? -1.373 28.784 -23.987 1.00 93.06 691 ALA A N 1
ATOM 5415 C CA . ALA A 1 691 ? -2.572 29.027 -23.193 1.00 93.06 691 ALA A CA 1
ATOM 5416 C C . ALA A 1 691 ? -3.308 30.287 -23.689 1.00 93.06 691 ALA A C 1
ATOM 5418 O O . ALA A 1 691 ? -2.694 31.292 -24.044 1.00 93.06 691 ALA A O 1
ATOM 5419 N N . LYS A 1 692 ? -4.646 30.266 -23.688 1.00 92.69 692 LYS A N 1
ATOM 5420 C CA . LYS A 1 692 ? -5.468 31.450 -24.002 1.00 92.69 692 LYS A CA 1
ATOM 5421 C C . LYS A 1 692 ? -5.453 32.471 -22.860 1.00 92.69 692 LYS A C 1
ATOM 5423 O O . LYS A 1 692 ? -5.612 33.666 -23.099 1.00 92.69 692 LYS A O 1
ATOM 5428 N N . PHE A 1 693 ? -5.309 31.977 -21.638 1.00 89.56 693 PHE A N 1
ATOM 5429 C CA . PHE A 1 693 ? -5.069 32.725 -20.412 1.00 89.56 693 PHE A CA 1
ATOM 5430 C C . PHE A 1 693 ? -4.384 31.788 -19.415 1.00 89.56 693 PHE A C 1
ATOM 5432 O O . PHE A 1 693 ? -4.629 30.580 -19.431 1.00 89.56 693 PHE A O 1
ATOM 5439 N N . ALA A 1 694 ? -3.521 32.344 -18.576 1.00 90.81 694 ALA A N 1
ATOM 5440 C CA . ALA A 1 694 ? -2.837 31.635 -17.506 1.00 90.81 694 ALA A CA 1
ATOM 5441 C C . ALA A 1 694 ? -3.071 32.362 -16.181 1.00 90.81 694 ALA A C 1
ATOM 5443 O O . ALA A 1 694 ? -3.239 33.584 -16.173 1.00 90.81 694 ALA A O 1
ATOM 5444 N N . TYR A 1 695 ? -3.089 31.601 -15.094 1.00 90.06 695 TYR A N 1
ATOM 5445 C CA . TYR A 1 695 ? -3.228 32.099 -13.733 1.00 90.06 695 TYR A CA 1
ATOM 5446 C C . TYR A 1 695 ? -1.955 31.788 -12.961 1.00 90.06 695 TYR A C 1
ATOM 5448 O O . TYR A 1 695 ? -1.532 30.632 -12.927 1.00 90.06 695 TYR A O 1
ATOM 5456 N N . THR A 1 696 ? -1.373 32.805 -12.337 1.00 89.44 696 THR A N 1
ATOM 5457 C CA . THR A 1 696 ? -0.384 32.592 -11.284 1.00 89.44 696 THR A CA 1
ATOM 5458 C C . THR A 1 696 ? -1.119 32.120 -10.032 1.00 89.44 696 THR A C 1
ATOM 5460 O O . THR A 1 696 ? -2.110 32.739 -9.642 1.00 89.44 696 THR A O 1
ATOM 5463 N N . ILE A 1 697 ? -0.675 31.008 -9.451 1.00 89.50 697 ILE A N 1
ATOM 5464 C CA . ILE A 1 697 ? -1.164 30.460 -8.187 1.00 89.50 697 ILE A CA 1
ATOM 5465 C C . ILE A 1 697 ? -0.074 30.719 -7.147 1.00 89.50 697 ILE A C 1
ATOM 5467 O O . ILE A 1 697 ? 1.069 30.307 -7.324 1.00 89.50 697 ILE A O 1
ATOM 5471 N N . ASP A 1 698 ? -0.452 31.445 -6.105 1.00 78.88 698 ASP A N 1
ATOM 5472 C CA . ASP A 1 698 ? 0.392 32.025 -5.059 1.00 78.88 698 ASP A CA 1
ATOM 5473 C C . ASP A 1 698 ? -0.448 32.010 -3.764 1.00 78.88 698 ASP A C 1
ATOM 5475 O O . ASP A 1 698 ? -1.682 32.088 -3.847 1.00 78.88 698 ASP A O 1
ATOM 5479 N N . SER A 1 699 ? 0.171 31.861 -2.587 1.00 68.62 699 SER A N 1
ATOM 5480 C CA . SER A 1 699 ? -0.476 31.481 -1.314 1.00 68.62 699 SER A CA 1
ATOM 5481 C C . SER A 1 699 ? -1.294 32.606 -0.641 1.00 68.62 699 SER A C 1
ATOM 5483 O O . SER A 1 699 ? -1.141 32.934 0.542 1.00 68.62 699 SER A O 1
ATOM 5485 N N . GLY A 1 700 ? -2.178 33.235 -1.409 1.00 70.38 700 GLY A N 1
ATOM 5486 C CA . GLY A 1 700 ? -3.103 34.260 -0.953 1.00 70.38 700 GLY A CA 1
ATOM 5487 C C . GLY A 1 700 ? -4.238 33.721 -0.074 1.00 70.38 700 GLY A C 1
ATOM 5488 O O . GLY A 1 700 ? -4.295 32.566 0.343 1.00 70.38 700 GLY A O 1
ATOM 5489 N N . ARG A 1 701 ? -5.211 34.589 0.218 1.00 72.69 701 ARG A N 1
ATOM 5490 C CA . ARG A 1 701 ? -6.421 34.186 0.950 1.00 72.69 701 ARG A CA 1
ATOM 5491 C C . ARG A 1 701 ? -7.353 33.360 0.061 1.00 72.69 701 ARG A C 1
ATOM 5493 O O . ARG A 1 701 ? -7.633 33.743 -1.072 1.00 72.69 701 ARG A O 1
ATOM 5500 N N . VAL A 1 702 ? -7.922 32.291 0.621 1.00 70.06 702 VAL A N 1
ATOM 5501 C CA . VAL A 1 702 ? -8.908 31.432 -0.056 1.00 70.06 702 VAL A CA 1
ATOM 5502 C C . VAL A 1 702 ? -10.046 32.269 -0.654 1.00 70.06 702 VAL A C 1
ATOM 5504 O O . VAL A 1 702 ? -10.731 33.011 0.052 1.00 70.06 702 VAL A O 1
ATOM 5507 N N . GLY A 1 703 ? -10.257 32.135 -1.966 1.00 71.44 703 GLY A N 1
ATOM 5508 C CA . GLY A 1 703 ? -11.291 32.861 -2.709 1.00 71.44 703 GLY A CA 1
ATOM 5509 C C . GLY A 1 703 ? -10.924 34.291 -3.133 1.00 71.44 703 GLY A C 1
ATOM 5510 O O . GLY A 1 703 ? -11.775 34.978 -3.701 1.00 71.44 703 GLY A O 1
ATOM 5511 N N . CYS A 1 704 ? -9.693 34.753 -2.892 1.00 72.31 704 CYS A N 1
ATOM 5512 C CA . CYS A 1 704 ? -9.172 35.968 -3.519 1.00 72.31 704 CYS A CA 1
ATOM 5513 C C . CYS A 1 704 ? -8.776 35.713 -4.982 1.00 72.31 704 CYS A C 1
ATOM 5515 O O . CYS A 1 704 ? -8.387 34.613 -5.361 1.00 72.31 704 CYS A O 1
ATOM 5517 N N . PHE A 1 705 ? -8.905 36.749 -5.813 1.00 76.94 705 PHE A N 1
ATOM 5518 C CA . PHE A 1 705 ? -8.559 36.707 -7.231 1.00 76.94 705 PHE A CA 1
ATOM 5519 C C . PHE A 1 705 ? -8.053 38.082 -7.666 1.00 76.94 705 PHE A C 1
ATOM 5521 O O . PHE A 1 705 ? -8.815 39.054 -7.663 1.00 76.94 705 PHE A O 1
ATOM 5528 N N . GLU A 1 706 ? -6.777 38.162 -8.031 1.00 75.12 706 GLU A N 1
ATOM 5529 C CA . GLU A 1 706 ? -6.136 39.397 -8.477 1.00 75.12 706 GLU A CA 1
ATOM 5530 C C . GLU A 1 706 ? -6.097 39.435 -10.009 1.00 75.12 706 GLU A C 1
ATOM 5532 O O . GLU A 1 706 ? -5.511 38.578 -10.663 1.00 75.12 706 GLU A O 1
ATOM 5537 N N . TYR A 1 707 ? -6.779 40.419 -10.596 1.00 73.31 707 TYR A N 1
ATOM 5538 C CA . TYR A 1 707 ? -6.941 40.567 -12.050 1.00 73.31 707 TYR A CA 1
ATOM 5539 C C . TYR A 1 707 ? -6.226 41.807 -12.607 1.00 73.31 707 TYR A C 1
ATOM 5541 O O . TYR A 1 707 ? -6.536 42.276 -13.705 1.00 73.31 707 TYR A O 1
ATOM 5549 N N . GLU A 1 708 ? -5.303 42.377 -11.833 1.00 66.31 708 GLU A N 1
ATOM 5550 C CA . GLU A 1 708 ? -4.785 43.727 -12.030 1.00 66.31 708 GLU A CA 1
ATOM 5551 C C . GLU A 1 708 ? -3.261 43.724 -12.130 1.00 66.31 708 GLU A C 1
ATOM 5553 O O . GLU A 1 708 ? -2.562 43.172 -11.290 1.00 66.31 708 GLU A O 1
ATOM 5558 N N . THR A 1 709 ? -2.729 44.367 -13.167 1.00 58.75 709 THR A N 1
ATOM 5559 C CA . THR A 1 709 ? -1.282 44.474 -13.382 1.00 58.75 709 THR A CA 1
ATOM 5560 C C . THR A 1 709 ? -0.755 45.783 -12.796 1.00 58.75 709 THR A C 1
ATOM 5562 O O . THR A 1 709 ? -1.171 46.860 -13.241 1.00 58.75 709 THR A O 1
ATOM 5565 N N . PHE A 1 710 ? 0.200 45.721 -11.869 1.00 61.34 710 PHE A N 1
ATOM 5566 C CA . PHE A 1 710 ? 0.960 46.896 -11.434 1.00 61.34 710 PHE A CA 1
ATOM 5567 C C . PHE A 1 710 ? 2.238 47.080 -12.267 1.00 61.34 710 PHE A C 1
ATOM 5569 O O . PHE A 1 710 ? 2.704 46.161 -12.936 1.00 61.34 710 PHE A O 1
ATOM 5576 N N . ASN A 1 711 ? 2.813 48.284 -12.216 1.00 60.41 711 ASN A N 1
ATOM 5577 C CA . ASN A 1 711 ? 4.143 48.566 -12.746 1.00 60.41 711 ASN A CA 1
ATOM 5578 C C . ASN A 1 711 ? 5.014 49.175 -11.640 1.00 60.41 711 ASN A C 1
ATOM 5580 O O . ASN A 1 711 ? 4.571 50.053 -10.887 1.00 60.41 711 ASN A O 1
ATOM 5584 N N . ALA A 1 712 ? 6.254 48.701 -11.552 1.00 62.94 712 ALA A N 1
ATOM 5585 C CA . ALA A 1 712 ? 7.253 49.155 -10.599 1.00 62.94 712 ALA A CA 1
ATOM 5586 C C . ALA A 1 712 ? 8.499 49.690 -11.319 1.00 62.94 712 ALA A C 1
ATOM 5588 O O . ALA A 1 712 ? 8.885 49.216 -12.389 1.00 62.94 712 ALA A O 1
ATOM 5589 N N . ALA A 1 713 ? 9.136 50.693 -10.716 1.00 62.06 713 ALA A N 1
ATOM 5590 C CA . ALA A 1 713 ? 10.393 51.257 -11.180 1.00 62.06 713 ALA A CA 1
ATOM 5591 C C . ALA A 1 713 ? 11.316 51.564 -9.992 1.00 62.06 713 ALA A C 1
ATOM 5593 O O . ALA A 1 713 ? 11.010 52.397 -9.131 1.00 62.06 713 ALA A O 1
ATOM 5594 N N . GLN A 1 714 ? 12.480 50.919 -9.960 1.00 66.44 714 GLN A N 1
ATOM 5595 C CA . GLN A 1 714 ? 13.514 51.170 -8.959 1.00 66.44 714 GLN A CA 1
ATOM 5596 C C . GLN A 1 714 ? 14.398 52.368 -9.350 1.00 66.44 714 GLN A C 1
ATOM 5598 O O . GLN A 1 714 ? 14.757 52.540 -10.516 1.00 66.44 714 GLN A O 1
ATOM 5603 N N . ALA A 1 715 ? 14.790 53.186 -8.368 1.00 65.31 715 ALA A N 1
ATOM 5604 C CA . ALA A 1 715 ? 15.790 54.237 -8.544 1.00 65.31 715 ALA A CA 1
ATOM 5605 C C . ALA A 1 715 ? 16.888 54.134 -7.473 1.00 65.31 715 ALA A C 1
ATOM 5607 O O . ALA A 1 715 ? 16.637 54.324 -6.282 1.00 65.31 715 ALA A O 1
ATOM 5608 N N . VAL A 1 716 ? 18.127 53.885 -7.907 1.00 67.75 716 VAL A N 1
ATOM 5609 C CA . VAL A 1 716 ? 19.312 53.867 -7.034 1.00 67.75 716 VAL A CA 1
ATOM 5610 C C . VAL A 1 716 ? 19.925 55.268 -6.983 1.00 67.75 716 VAL A C 1
ATOM 5612 O O . VAL A 1 716 ? 20.247 55.853 -8.018 1.00 67.75 716 VAL A O 1
ATOM 5615 N N . ILE A 1 717 ? 20.092 55.823 -5.778 1.00 71.56 717 ILE A N 1
ATOM 5616 C CA . ILE A 1 717 ? 20.628 57.175 -5.559 1.00 71.56 717 ILE A CA 1
ATOM 5617 C C . ILE A 1 717 ? 21.869 57.080 -4.669 1.00 71.56 717 ILE A C 1
ATOM 5619 O O . ILE A 1 717 ? 21.757 56.985 -3.450 1.00 71.56 717 ILE A O 1
ATOM 5623 N N . LYS A 1 718 ? 23.067 57.161 -5.259 1.00 73.50 718 LYS A N 1
ATOM 5624 C CA . LYS A 1 718 ? 24.312 57.249 -4.481 1.00 73.50 718 LYS A CA 1
ATOM 5625 C C . LYS A 1 718 ? 24.480 58.668 -3.924 1.00 73.50 718 LYS A C 1
ATOM 5627 O O . LYS A 1 718 ? 24.499 59.635 -4.686 1.00 73.50 718 LYS A O 1
ATOM 5632 N N . ILE A 1 719 ? 24.614 58.796 -2.603 1.00 76.19 719 ILE A N 1
ATOM 5633 C CA . ILE A 1 719 ? 24.847 60.077 -1.916 1.00 76.19 719 ILE A CA 1
ATOM 5634 C C . ILE A 1 719 ? 26.264 60.084 -1.345 1.00 76.19 719 ILE A C 1
ATOM 5636 O O . ILE A 1 719 ? 26.543 59.432 -0.341 1.00 76.19 719 ILE A O 1
ATOM 5640 N N . GLU A 1 720 ? 27.154 60.855 -1.963 1.00 76.31 720 GLU A N 1
ATOM 5641 C CA . GLU A 1 720 ? 28.534 61.011 -1.500 1.00 76.31 720 GLU A CA 1
ATOM 5642 C C . GLU A 1 720 ? 28.642 62.165 -0.492 1.00 76.31 720 GLU A C 1
ATOM 5644 O O . GLU A 1 720 ? 28.092 63.253 -0.686 1.00 76.31 720 GLU A O 1
ATOM 5649 N N . GLY A 1 721 ? 29.336 61.911 0.617 1.00 80.19 721 GLY A N 1
ATOM 5650 C CA . GLY A 1 721 ? 29.581 62.881 1.681 1.00 80.19 721 GLY A CA 1
ATOM 5651 C C . GLY A 1 721 ? 31.070 63.156 1.869 1.00 80.19 721 GLY A C 1
ATOM 5652 O O . GLY A 1 721 ? 31.923 62.363 1.485 1.00 80.19 721 GLY A O 1
ATOM 5653 N N . THR A 1 722 ? 31.393 64.271 2.516 1.00 77.62 722 THR A N 1
ATOM 5654 C CA . THR A 1 722 ? 32.769 64.632 2.878 1.00 77.62 722 THR A CA 1
ATOM 5655 C C . THR A 1 722 ? 33.030 64.199 4.314 1.00 77.62 722 THR A C 1
ATOM 5657 O O . THR A 1 722 ? 32.499 64.805 5.253 1.00 77.62 722 THR A O 1
ATOM 5660 N N . SER A 1 723 ? 33.834 63.148 4.490 1.00 68.62 723 SER A N 1
ATOM 5661 C CA . SER A 1 723 ? 34.321 62.741 5.809 1.00 68.62 723 SER A CA 1
ATOM 5662 C C . SER A 1 723 ? 35.432 63.680 6.273 1.00 68.62 723 SER A C 1
ATOM 5664 O O . SER A 1 723 ? 36.296 64.068 5.494 1.00 68.62 723 SER A O 1
ATOM 5666 N N . VAL A 1 724 ? 35.396 64.073 7.544 1.00 73.62 724 VAL A N 1
ATOM 5667 C CA . VAL A 1 724 ? 36.424 64.908 8.178 1.00 73.62 724 VAL A CA 1
ATOM 5668 C C . VAL A 1 724 ? 36.579 64.433 9.614 1.00 73.62 724 VAL A C 1
ATOM 5670 O O . VAL A 1 724 ? 35.580 64.152 10.280 1.00 73.62 724 VAL A O 1
ATOM 5673 N N . HIS A 1 725 ? 37.816 64.368 10.108 1.00 70.94 725 HIS A N 1
ATOM 5674 C CA . HIS A 1 725 ? 38.099 63.984 11.490 1.00 70.94 725 HIS A CA 1
ATOM 5675 C C . HIS A 1 725 ? 37.220 64.785 12.484 1.00 70.94 725 HIS A C 1
ATOM 5677 O O . HIS A 1 725 ? 37.184 66.018 12.399 1.00 70.94 725 HIS A O 1
ATOM 5683 N N . PRO A 1 726 ? 36.527 64.148 13.454 1.00 66.12 726 PRO A N 1
ATOM 5684 C CA . PRO A 1 726 ? 35.512 64.824 14.275 1.00 66.12 726 PRO A CA 1
ATOM 5685 C C . PRO A 1 726 ? 36.006 66.081 15.006 1.00 66.12 726 PRO A C 1
ATOM 5687 O O . PRO A 1 726 ? 35.263 67.050 15.140 1.00 66.12 726 PRO A O 1
ATOM 5690 N N . GLY A 1 727 ? 37.278 66.103 15.420 1.00 68.00 727 GLY A N 1
ATOM 5691 C CA . GLY A 1 727 ? 37.904 67.258 16.078 1.00 68.00 727 GLY A CA 1
ATOM 5692 C C . GLY A 1 727 ? 38.140 68.488 15.185 1.00 68.00 727 GLY A C 1
ATOM 5693 O O . GLY A 1 727 ? 38.451 69.552 15.710 1.00 68.00 727 GLY A O 1
ATOM 5694 N N . THR A 1 728 ? 38.000 68.368 13.861 1.00 70.19 728 THR A N 1
ATOM 5695 C CA . THR A 1 728 ? 38.171 69.467 12.887 1.00 70.19 728 THR A CA 1
ATOM 5696 C C . THR A 1 728 ? 36.959 69.662 11.968 1.00 70.19 728 THR A C 1
ATOM 5698 O O . THR A 1 728 ? 36.954 70.585 11.164 1.00 70.19 728 THR A O 1
ATOM 5701 N N . ALA A 1 729 ? 35.903 68.855 12.107 1.00 75.81 729 ALA A N 1
ATOM 5702 C CA . ALA A 1 729 ? 34.767 68.771 11.182 1.00 75.81 729 ALA A CA 1
ATOM 5703 C C . ALA A 1 729 ? 33.916 70.053 10.995 1.00 75.81 729 ALA A C 1
ATOM 5705 O O . ALA A 1 729 ? 33.095 70.111 10.073 1.00 75.81 729 ALA A O 1
ATOM 5706 N N . TYR A 1 730 ? 34.077 71.072 11.848 1.00 76.81 730 TYR A N 1
ATOM 5707 C CA . TYR A 1 730 ? 33.266 72.296 11.831 1.00 76.81 730 TYR A CA 1
ATOM 5708 C C . TYR A 1 730 ? 33.362 73.035 10.485 1.00 76.81 730 TYR A C 1
ATOM 5710 O O . TYR A 1 730 ? 34.418 73.537 10.108 1.00 76.81 730 TYR A O 1
ATOM 5718 N N . GLY A 1 731 ? 32.236 73.114 9.771 1.00 82.62 731 GLY A N 1
ATOM 5719 C CA . GLY A 1 731 ? 32.130 73.794 8.477 1.00 82.62 731 GLY A CA 1
ATOM 5720 C C . GLY A 1 731 ? 32.700 73.028 7.275 1.00 82.62 731 GLY A C 1
ATOM 5721 O O . GLY A 1 731 ? 32.660 73.570 6.176 1.00 82.62 731 GLY A O 1
ATOM 5722 N N . MET A 1 732 ? 33.206 71.801 7.459 1.00 76.69 732 MET A N 1
ATOM 5723 C CA . MET A 1 732 ? 33.825 71.001 6.385 1.00 76.69 732 MET A CA 1
ATOM 5724 C C . MET A 1 732 ? 33.173 69.627 6.173 1.00 76.69 732 MET A C 1
ATOM 5726 O O . MET A 1 732 ? 33.161 69.134 5.050 1.00 76.69 732 MET A O 1
ATOM 5730 N N . MET A 1 733 ? 32.615 69.001 7.215 1.00 80.38 733 MET A N 1
ATOM 5731 C CA . MET A 1 733 ? 31.948 67.703 7.068 1.00 80.38 733 MET A CA 1
ATOM 5732 C C . MET A 1 733 ? 30.599 67.839 6.350 1.00 80.38 733 MET A C 1
ATOM 5734 O O . MET A 1 733 ? 29.719 68.577 6.797 1.00 80.38 733 MET A O 1
ATOM 5738 N N . VAL A 1 734 ? 30.402 67.033 5.306 1.00 83.94 734 VAL A N 1
ATOM 5739 C CA . VAL A 1 734 ? 29.108 66.834 4.640 1.00 83.94 734 VAL A CA 1
ATOM 5740 C C . VAL A 1 734 ? 28.652 65.411 4.937 1.00 83.94 734 VAL A C 1
ATOM 5742 O O . VAL A 1 734 ? 29.206 64.446 4.421 1.00 83.94 734 VAL A O 1
ATOM 5745 N N . ASN A 1 735 ? 27.666 65.265 5.819 1.00 80.25 735 ASN A N 1
ATOM 5746 C CA . ASN A 1 735 ? 27.193 63.956 6.260 1.00 80.25 735 ASN A CA 1
ATOM 5747 C C . ASN A 1 735 ? 26.163 63.385 5.263 1.00 80.25 735 ASN A C 1
ATOM 5749 O O . ASN A 1 735 ? 25.076 63.945 5.115 1.00 80.25 735 ASN A O 1
ATOM 5753 N N . ALA A 1 736 ? 26.504 62.270 4.608 1.00 76.88 736 ALA A N 1
ATOM 5754 C CA . ALA A 1 736 ? 25.666 61.624 3.593 1.00 76.88 736 ALA A CA 1
ATOM 5755 C C . ALA A 1 736 ? 24.302 61.152 4.134 1.00 76.88 736 ALA A C 1
ATOM 5757 O O . ALA A 1 736 ? 23.290 61.322 3.459 1.00 76.88 736 ALA A O 1
ATOM 5758 N N . ILE A 1 737 ? 24.246 60.649 5.374 1.00 77.50 737 ILE A N 1
ATOM 5759 C CA . ILE A 1 737 ? 22.997 60.196 6.015 1.00 77.50 737 ILE A CA 1
ATOM 5760 C C . ILE A 1 737 ? 22.025 61.375 6.168 1.00 77.50 737 ILE A C 1
ATOM 5762 O O . ILE A 1 737 ? 20.878 61.286 5.744 1.00 77.50 737 ILE A O 1
ATOM 5766 N N . LYS A 1 738 ? 22.500 62.531 6.654 1.00 81.69 738 LYS A N 1
ATOM 5767 C CA . LYS A 1 738 ? 21.680 63.754 6.781 1.00 81.69 738 LYS A CA 1
ATOM 5768 C C . LYS A 1 738 ? 21.212 64.320 5.437 1.00 81.69 738 LYS A C 1
ATOM 5770 O O . LYS A 1 738 ? 20.170 64.973 5.367 1.00 81.69 738 LYS A O 1
ATOM 5775 N N . LEU A 1 739 ? 21.973 64.099 4.364 1.00 81.50 739 LEU A N 1
ATOM 5776 C CA . LEU A 1 739 ? 21.521 64.412 3.006 1.00 81.50 739 LEU A CA 1
ATOM 5777 C C . LEU A 1 739 ? 20.421 63.442 2.549 1.00 81.50 739 LEU A C 1
ATOM 5779 O O . LEU A 1 739 ? 19.437 63.902 1.971 1.00 81.50 739 LEU A O 1
ATOM 5783 N N . GLY A 1 740 ? 20.537 62.152 2.878 1.00 81.62 740 GLY A N 1
ATOM 5784 C CA . GLY A 1 740 ? 19.486 61.147 2.690 1.00 81.62 740 GLY A CA 1
ATOM 5785 C C . GLY A 1 740 ? 18.187 61.509 3.416 1.00 81.62 740 GLY A C 1
ATOM 5786 O O . GLY A 1 740 ? 17.149 61.623 2.773 1.00 81.62 740 GLY A O 1
ATOM 5787 N N . GLU A 1 741 ? 18.245 61.817 4.716 1.00 81.81 741 GLU A N 1
ATOM 5788 C CA . GLU A 1 741 ? 17.096 62.294 5.513 1.00 81.81 741 GLU A CA 1
ATOM 5789 C C . GLU A 1 741 ? 16.429 63.539 4.890 1.00 81.81 741 GLU A C 1
ATOM 5791 O O . GLU A 1 741 ? 15.201 63.651 4.823 1.00 81.81 741 GLU A O 1
ATOM 5796 N N . SER A 1 742 ? 17.240 64.489 4.409 1.00 85.38 742 SER A N 1
ATOM 5797 C CA . SER A 1 742 ? 16.781 65.734 3.774 1.00 85.38 742 SER A CA 1
ATOM 5798 C C . SER A 1 742 ? 16.118 65.506 2.414 1.00 85.38 742 SER A C 1
ATOM 5800 O O . SER A 1 742 ? 15.185 66.234 2.067 1.00 85.38 742 SER A O 1
ATOM 5802 N N . LEU A 1 743 ? 16.585 64.517 1.645 1.00 83.50 743 LEU A N 1
ATOM 5803 C CA . LEU A 1 743 ? 15.950 64.079 0.402 1.00 83.50 743 LEU A CA 1
ATOM 5804 C C . LEU A 1 743 ? 14.629 63.365 0.704 1.00 83.50 743 LEU A C 1
ATOM 5806 O O . LEU A 1 743 ? 13.597 63.729 0.146 1.00 83.50 743 LEU A O 1
ATOM 5810 N N . ASP A 1 744 ? 14.651 62.416 1.636 1.00 79.62 744 ASP A N 1
ATOM 5811 C CA . ASP A 1 744 ? 13.497 61.607 2.013 1.00 79.62 744 ASP A CA 1
ATOM 5812 C C . ASP A 1 744 ? 12.328 62.451 2.545 1.00 79.62 744 ASP A C 1
ATOM 5814 O O . ASP A 1 744 ? 11.176 62.262 2.155 1.00 79.62 744 ASP A O 1
ATOM 5818 N N . THR A 1 745 ? 12.635 63.472 3.351 1.00 84.62 745 THR A N 1
ATOM 5819 C CA . THR A 1 745 ? 11.643 64.407 3.906 1.00 84.62 745 THR A CA 1
ATOM 5820 C C . THR A 1 745 ? 10.908 65.222 2.827 1.00 84.62 745 THR A C 1
ATOM 5822 O O . THR A 1 745 ? 9.838 65.768 3.108 1.00 84.62 745 THR A O 1
ATOM 5825 N N . ARG A 1 746 ? 11.463 65.322 1.608 1.00 86.00 746 ARG A N 1
ATOM 5826 C CA . ARG A 1 746 ? 10.861 66.029 0.457 1.00 86.00 746 ARG A CA 1
ATOM 5827 C C . ARG A 1 746 ? 9.991 65.130 -0.420 1.00 86.00 746 ARG A C 1
ATOM 5829 O O . ARG A 1 746 ? 9.294 65.659 -1.283 1.00 86.00 746 ARG A O 1
ATOM 5836 N N . LEU A 1 747 ? 10.049 63.812 -0.240 1.00 82.88 747 LEU A N 1
ATOM 5837 C CA . LEU A 1 747 ? 9.197 62.876 -0.967 1.00 82.88 747 LEU A CA 1
ATOM 5838 C C . LEU A 1 747 ? 7.770 62.893 -0.388 1.00 82.88 747 LEU A C 1
ATOM 5840 O O . LEU A 1 747 ? 7.591 63.220 0.792 1.00 82.88 747 LEU A O 1
ATOM 5844 N N . PRO A 1 748 ? 6.742 62.532 -1.179 1.00 82.31 748 PRO A N 1
ATOM 5845 C CA . PRO A 1 748 ? 5.383 62.383 -0.673 1.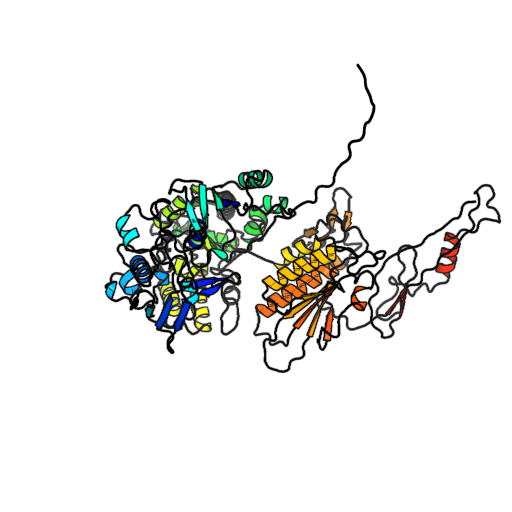00 82.31 748 PRO A CA 1
ATOM 5846 C C . PRO A 1 748 ? 5.334 61.412 0.515 1.00 82.31 748 PRO A C 1
ATOM 5848 O O . PRO A 1 748 ? 5.909 60.317 0.475 1.00 82.31 748 PRO A O 1
ATOM 5851 N N . LYS A 1 749 ? 4.676 61.855 1.594 1.00 81.69 749 LYS A N 1
ATOM 5852 C CA . LYS A 1 749 ? 4.617 61.160 2.893 1.00 81.69 749 LYS A CA 1
ATOM 5853 C C . LYS A 1 749 ? 3.404 60.252 3.068 1.00 81.69 749 LYS A C 1
ATOM 5855 O O . LYS A 1 749 ? 3.366 59.497 4.036 1.00 81.69 749 LYS A O 1
ATOM 5860 N N . GLU A 1 750 ? 2.427 60.363 2.172 1.00 82.56 750 GLU A N 1
ATOM 5861 C CA . GLU A 1 750 ? 1.192 59.573 2.194 1.00 82.56 750 GLU A CA 1
ATOM 5862 C C . GLU A 1 750 ? 1.176 58.494 1.096 1.00 82.56 750 GLU A C 1
ATOM 5864 O O . GLU A 1 750 ? 0.470 57.508 1.236 1.00 82.56 750 GLU A O 1
ATOM 5869 N N . GLU A 1 751 ? 2.009 58.626 0.055 1.00 81.56 751 GLU A N 1
ATOM 5870 C CA . GLU A 1 751 ? 2.221 57.622 -1.003 1.00 81.56 751 GLU A CA 1
ATOM 5871 C C . GLU A 1 751 ? 3.194 56.530 -0.514 1.00 81.56 751 GLU A C 1
ATOM 5873 O O . GLU A 1 751 ? 4.312 56.408 -1.012 1.00 81.56 751 GLU A O 1
ATOM 5878 N N . VAL A 1 752 ? 2.830 55.782 0.527 1.00 76.44 752 VAL A N 1
ATOM 5879 C CA . VAL A 1 752 ? 3.650 54.710 1.130 1.00 76.44 752 VAL A CA 1
ATOM 5880 C C . VAL A 1 752 ? 2.761 53.516 1.513 1.00 76.44 752 VAL A C 1
ATOM 5882 O O . VAL A 1 752 ? 1.607 53.754 1.876 1.00 76.44 752 VAL A O 1
ATOM 5885 N N . PRO A 1 753 ? 3.257 52.259 1.449 1.00 68.31 753 PRO A N 1
ATOM 5886 C CA . PRO A 1 753 ? 2.436 51.059 1.653 1.00 68.31 753 PRO A CA 1
ATOM 5887 C C . PRO A 1 753 ? 1.584 51.095 2.927 1.00 68.31 753 PRO A C 1
ATOM 5889 O O . PRO A 1 753 ? 0.419 50.719 2.905 1.00 68.31 753 PRO A O 1
ATOM 5892 N N . GLU A 1 754 ? 2.139 51.608 4.026 1.00 73.38 754 GLU A N 1
ATOM 5893 C CA . GLU A 1 754 ? 1.490 51.683 5.337 1.00 73.38 754 GLU A CA 1
ATOM 5894 C C . GLU A 1 754 ? 0.392 52.764 5.454 1.00 73.38 754 GLU A C 1
ATOM 5896 O O . GLU A 1 754 ? -0.180 52.955 6.530 1.00 73.38 754 GLU A O 1
ATOM 5901 N N . LYS A 1 755 ? 0.094 53.490 4.367 1.00 77.38 755 LYS A N 1
ATOM 5902 C CA . LYS A 1 755 ? -0.920 54.562 4.315 1.00 77.38 755 LYS A CA 1
ATOM 5903 C C . LYS A 1 755 ? -1.837 54.542 3.093 1.00 77.38 755 LYS A C 1
ATOM 5905 O O . LYS A 1 755 ? -2.861 55.224 3.116 1.00 77.38 755 LYS A O 1
ATOM 5910 N N . THR A 1 756 ? -1.481 53.806 2.048 1.00 76.38 756 THR A N 1
ATOM 5911 C CA . THR A 1 756 ? -2.255 53.686 0.805 1.00 76.38 756 THR A CA 1
ATOM 5912 C C . THR A 1 756 ? -3.209 52.498 0.844 1.00 76.38 756 THR A C 1
ATOM 5914 O O . THR A 1 756 ? -2.942 51.502 1.512 1.00 76.38 756 THR A O 1
ATOM 5917 N N . ARG A 1 757 ? -4.319 52.571 0.105 1.00 71.69 757 ARG A N 1
ATOM 5918 C CA . ARG A 1 757 ? -5.292 51.471 -0.010 1.00 71.69 757 ARG A CA 1
ATOM 5919 C C . ARG A 1 757 ? -5.934 51.394 -1.395 1.00 71.69 757 ARG A C 1
ATOM 5921 O O . ARG A 1 757 ? -6.184 52.415 -2.034 1.00 71.69 757 ARG A O 1
ATOM 5928 N N . GLY A 1 758 ? -6.282 50.180 -1.822 1.00 71.38 758 GLY A N 1
ATOM 5929 C CA . GLY A 1 758 ? -6.844 49.942 -3.153 1.00 71.38 758 GLY A CA 1
ATOM 5930 C C . GLY A 1 758 ? -5.899 50.453 -4.244 1.00 71.38 758 GLY A C 1
ATOM 5931 O O . GLY A 1 758 ? -4.732 50.089 -4.269 1.00 71.38 758 GLY A O 1
ATOM 5932 N N . TYR A 1 759 ? -6.396 51.346 -5.098 1.00 65.62 759 TYR A N 1
ATOM 5933 C CA . TYR A 1 759 ? -5.698 51.873 -6.280 1.00 65.62 759 TYR A CA 1
ATOM 5934 C C . TYR A 1 759 ? -4.802 53.098 -6.020 1.00 65.62 759 TYR A C 1
ATOM 5936 O O . TYR A 1 759 ? -4.377 53.771 -6.961 1.00 65.62 759 TYR A O 1
ATOM 5944 N N . GLU A 1 760 ? -4.573 53.470 -4.761 1.00 69.25 760 GLU A N 1
ATOM 5945 C CA . GLU A 1 760 ? -3.743 54.629 -4.421 1.00 69.25 760 GLU A CA 1
ATOM 5946 C C . GLU A 1 760 ? -2.262 54.338 -4.725 1.00 69.25 760 GLU A C 1
ATOM 5948 O O . GLU A 1 760 ? -1.699 53.355 -4.248 1.00 69.25 760 GLU A O 1
ATOM 5953 N N . ALA A 1 761 ? -1.621 55.196 -5.527 1.00 57.09 761 ALA A N 1
ATOM 5954 C CA . ALA A 1 761 ? -0.217 55.028 -5.901 1.00 57.09 761 ALA A CA 1
ATOM 5955 C C . ALA A 1 761 ? 0.702 55.091 -4.670 1.00 57.09 761 ALA A C 1
ATOM 5957 O O . ALA A 1 761 ? 0.566 55.981 -3.825 1.00 57.09 761 ALA A O 1
ATOM 5958 N N . LEU A 1 762 ? 1.656 54.161 -4.596 1.00 58.16 762 LEU A N 1
ATOM 5959 C CA . LEU A 1 762 ? 2.483 53.935 -3.416 1.00 58.16 762 LEU A CA 1
ATOM 5960 C C . LEU A 1 762 ? 3.971 53.807 -3.766 1.00 58.16 762 LEU A C 1
ATOM 5962 O O . LEU A 1 762 ? 4.360 53.501 -4.893 1.00 58.16 762 LEU A O 1
ATOM 5966 N N . ARG A 1 763 ? 4.830 54.063 -2.778 1.00 58.97 763 ARG A N 1
ATOM 5967 C CA . ARG A 1 763 ? 6.291 54.055 -2.921 1.00 58.97 763 ARG A CA 1
ATOM 5968 C C . ARG A 1 763 ? 6.903 53.275 -1.764 1.00 58.97 763 ARG A C 1
ATOM 5970 O O . ARG A 1 763 ? 7.043 53.801 -0.657 1.00 58.97 763 ARG A O 1
ATOM 5977 N N . LYS A 1 764 ? 7.264 52.014 -2.013 1.00 46.03 764 LYS A N 1
ATOM 5978 C CA . LYS A 1 764 ? 7.873 51.139 -1.002 1.00 46.03 764 LYS A CA 1
ATOM 5979 C C . LYS A 1 764 ? 9.302 51.600 -0.687 1.00 46.03 764 LYS A C 1
ATOM 5981 O O . LYS A 1 764 ? 10.052 52.028 -1.569 1.00 46.03 764 LYS A O 1
ATOM 5986 N N . ARG A 1 765 ? 9.659 51.539 0.597 1.00 51.09 765 ARG A N 1
ATOM 5987 C CA . ARG A 1 765 ? 11.010 51.774 1.122 1.00 51.09 765 ARG A CA 1
ATOM 5988 C C . ARG A 1 765 ? 11.482 50.486 1.789 1.00 51.09 765 ARG A C 1
ATOM 5990 O O . ARG A 1 765 ? 10.771 49.963 2.640 1.00 51.09 765 ARG A O 1
ATOM 5997 N N . SER A 1 766 ? 12.679 50.023 1.461 1.00 41.53 766 SER A N 1
ATOM 5998 C CA . SER A 1 766 ? 13.347 48.893 2.117 1.00 41.53 766 SER A CA 1
ATOM 5999 C C . SER A 1 766 ? 14.811 49.266 2.358 1.00 41.53 766 SER A C 1
ATOM 6001 O O . SER A 1 766 ? 15.442 49.820 1.465 1.00 41.53 766 SER A O 1
ATOM 6003 N N . ASN A 1 767 ? 15.298 49.073 3.593 1.00 38.69 767 ASN A N 1
ATOM 6004 C CA . ASN A 1 767 ? 16.683 49.268 4.077 1.00 38.69 767 ASN A CA 1
ATOM 6005 C C . ASN A 1 767 ? 17.583 50.252 3.297 1.00 38.69 767 ASN A C 1
ATOM 6007 O O . ASN A 1 767 ? 18.702 49.929 2.906 1.00 38.69 767 ASN A O 1
ATOM 6011 N N . ASN A 1 768 ? 17.108 51.496 3.166 1.00 46.50 768 ASN A N 1
ATOM 6012 C CA . ASN A 1 768 ? 17.579 52.482 2.190 1.00 46.50 768 ASN A CA 1
ATOM 6013 C C . ASN A 1 768 ? 17.390 51.967 0.750 1.00 46.50 768 ASN A C 1
ATOM 6015 O O . ASN A 1 768 ? 18.139 51.119 0.288 1.00 46.50 768 ASN A O 1
ATOM 6019 N N . THR A 1 769 ? 16.374 52.489 0.053 1.00 39.59 769 THR A N 1
ATOM 6020 C CA . THR A 1 769 ? 16.150 52.546 -1.412 1.00 39.59 769 THR A CA 1
ATOM 6021 C C . THR A 1 769 ? 14.773 53.179 -1.627 1.00 39.59 769 THR A C 1
ATOM 6023 O O . THR A 1 769 ? 13.937 53.189 -0.719 1.00 39.59 769 THR A O 1
ATOM 6026 N N . VAL A 1 770 ? 14.542 53.770 -2.802 1.00 39.44 770 VAL A N 1
ATOM 6027 C CA . VAL A 1 770 ? 13.237 54.314 -3.185 1.00 39.44 770 VAL A CA 1
ATOM 6028 C C . VAL A 1 770 ? 12.779 53.668 -4.490 1.00 39.44 770 VAL A C 1
ATOM 6030 O O . VAL A 1 770 ? 13.313 53.966 -5.558 1.00 39.44 770 VAL A O 1
ATOM 6033 N N . THR A 1 771 ? 11.757 52.820 -4.395 1.00 39.41 771 THR A N 1
ATOM 6034 C CA . THR A 1 771 ? 11.073 52.222 -5.549 1.00 39.41 771 THR A CA 1
ATOM 6035 C C . THR A 1 771 ? 9.741 52.938 -5.749 1.00 39.41 771 THR A C 1
ATOM 6037 O O . THR A 1 771 ? 8.931 53.025 -4.824 1.00 39.41 771 THR A O 1
ATOM 6040 N N . PHE A 1 772 ? 9.518 53.486 -6.941 1.00 33.69 772 PHE A N 1
ATOM 6041 C CA . PHE A 1 772 ? 8.269 54.145 -7.316 1.00 33.69 772 PHE A CA 1
ATOM 6042 C C . PHE A 1 772 ? 7.358 53.125 -8.002 1.00 33.69 772 PHE A C 1
ATOM 6044 O O . PHE A 1 772 ? 7.772 52.506 -8.979 1.00 33.69 772 PHE A O 1
ATOM 6051 N N . GLN A 1 773 ? 6.121 52.962 -7.530 1.00 34.53 773 GLN A N 1
ATOM 6052 C CA . GLN A 1 773 ? 5.111 52.163 -8.224 1.00 34.53 773 GLN A CA 1
ATOM 6053 C C . GLN A 1 773 ? 4.004 53.073 -8.757 1.00 34.53 773 GLN A C 1
ATOM 6055 O O . GLN A 1 773 ? 3.581 54.030 -8.103 1.00 34.53 773 GLN A O 1
ATOM 6060 N N . ARG A 1 774 ? 3.543 52.788 -9.974 1.00 33.59 774 ARG A N 1
ATOM 6061 C CA . ARG A 1 774 ? 2.433 53.495 -10.614 1.00 33.59 774 ARG A CA 1
ATOM 6062 C C . ARG A 1 774 ? 1.662 52.502 -11.468 1.00 33.59 774 ARG A C 1
ATOM 6064 O O . ARG A 1 774 ? 2.205 51.977 -12.430 1.00 33.59 774 ARG A O 1
ATOM 6071 N N . ALA A 1 775 ? 0.393 52.282 -11.142 1.00 31.66 775 ALA A N 1
ATOM 6072 C CA . ALA A 1 775 ? -0.489 51.454 -11.953 1.00 31.66 775 ALA A CA 1
ATOM 6073 C C . ALA A 1 775 ? -0.862 52.182 -13.261 1.00 31.66 775 ALA A C 1
ATOM 6075 O O . ALA A 1 775 ? -1.798 52.975 -13.300 1.00 31.66 775 ALA A O 1
ATOM 6076 N N . ASP A 1 776 ? -0.105 51.917 -14.324 1.00 29.91 776 ASP A N 1
ATOM 6077 C CA . ASP A 1 776 ? -0.480 52.151 -15.720 1.00 29.91 776 ASP A CA 1
ATOM 6078 C C . ASP A 1 776 ? -0.008 50.930 -16.528 1.00 29.91 776 ASP A C 1
ATOM 6080 O O . ASP A 1 776 ? 1.121 50.470 -16.358 1.00 29.91 776 ASP A O 1
ATOM 6084 N N . GLY A 1 777 ? -0.890 50.368 -17.360 1.00 33.09 777 GLY A N 1
ATOM 6085 C CA . GLY A 1 777 ? -0.767 48.989 -17.852 1.00 33.09 777 GLY A CA 1
ATOM 6086 C C . GLY A 1 777 ? 0.508 48.669 -18.648 1.00 33.09 777 GLY A C 1
ATOM 6087 O O . GLY A 1 777 ? 0.793 49.298 -19.669 1.00 33.09 777 GLY A O 1
ATOM 6088 N N . GLY A 1 778 ? 1.217 47.625 -18.212 1.00 28.48 778 GLY A N 1
ATOM 6089 C CA . GLY A 1 778 ? 2.413 47.065 -18.846 1.00 28.48 778 GLY A CA 1
ATOM 6090 C C . GLY A 1 778 ? 3.093 46.049 -17.919 1.00 28.48 778 GLY A C 1
ATOM 6091 O O . GLY A 1 778 ? 3.324 46.353 -16.754 1.00 28.48 778 GLY A O 1
ATOM 6092 N N . VAL A 1 779 ? 3.370 44.849 -18.435 1.00 28.52 779 VAL A N 1
ATOM 6093 C CA . VAL A 1 779 ? 3.748 43.640 -17.672 1.00 28.52 779 VAL A CA 1
ATOM 6094 C C . VAL A 1 779 ? 5.124 43.752 -16.992 1.00 28.52 779 VAL A C 1
ATOM 6096 O O . VAL A 1 779 ? 6.102 44.042 -17.677 1.00 28.52 779 VAL A O 1
ATOM 6099 N N . ASN A 1 780 ? 5.178 43.514 -15.671 1.00 30.05 780 ASN A N 1
ATOM 6100 C CA . ASN A 1 780 ? 6.140 42.656 -14.937 1.00 30.05 780 ASN A CA 1
ATOM 6101 C C . ASN A 1 780 ? 6.079 42.942 -13.421 1.00 30.05 780 ASN A C 1
ATOM 6103 O O . ASN A 1 780 ? 6.143 44.104 -13.006 1.00 30.05 780 ASN A O 1
ATOM 6107 N N . GLN A 1 781 ? 6.045 41.887 -12.599 1.00 30.45 781 GLN A N 1
ATOM 6108 C CA . GLN A 1 781 ? 6.387 41.965 -11.174 1.00 30.45 781 GLN A CA 1
ATOM 6109 C C . GLN A 1 781 ? 7.875 42.326 -11.006 1.00 30.45 781 GLN A C 1
ATOM 6111 O O . GLN A 1 781 ? 8.721 41.915 -11.801 1.00 30.45 781 GLN A O 1
ATOM 6116 N N . GLN A 1 782 ? 8.197 43.132 -9.990 1.00 34.94 782 GLN A N 1
ATOM 6117 C CA . GLN A 1 782 ? 9.579 43.431 -9.603 1.00 34.94 782 GLN A CA 1
ATOM 6118 C C . GLN A 1 782 ? 9.819 43.028 -8.158 1.00 34.94 782 GLN A C 1
ATOM 6120 O O . GLN A 1 782 ? 9.231 43.604 -7.239 1.00 34.94 782 GLN A O 1
ATOM 6125 N N . GLY A 1 783 ? 10.771 42.117 -8.006 1.00 32.75 783 GLY A N 1
ATOM 6126 C CA . GLY A 1 783 ? 11.352 41.719 -6.742 1.00 32.75 783 GLY A CA 1
ATOM 6127 C C . GLY A 1 783 ? 12.065 42.827 -5.964 1.00 32.75 783 GLY A C 1
ATOM 6128 O O . GLY A 1 783 ? 12.291 43.944 -6.446 1.00 32.75 783 GLY A O 1
ATOM 6129 N N . MET A 1 784 ? 12.437 42.512 -4.723 1.00 29.23 784 MET A N 1
ATOM 6130 C CA . MET A 1 784 ? 12.897 43.490 -3.730 1.00 29.23 784 MET A CA 1
ATOM 6131 C C . MET A 1 784 ? 14.292 43.169 -3.179 1.00 29.23 784 MET A C 1
ATOM 6133 O O . MET A 1 784 ? 14.434 42.688 -2.061 1.00 29.23 784 MET A O 1
ATOM 6137 N N . GLY A 1 785 ? 15.334 43.537 -3.931 1.00 28.11 785 GLY A N 1
ATOM 6138 C CA . GLY A 1 785 ? 16.736 43.508 -3.483 1.00 28.11 785 GLY A CA 1
ATOM 6139 C C . GLY A 1 785 ? 17.286 44.895 -3.107 1.00 28.11 785 GLY A C 1
ATOM 6140 O O . GLY A 1 785 ? 16.931 45.901 -3.731 1.00 28.11 785 GLY A O 1
ATOM 6141 N N . CYS A 1 786 ? 18.164 44.961 -2.099 1.00 28.92 786 CYS A N 1
ATOM 6142 C CA . CYS A 1 786 ? 18.750 46.206 -1.575 1.00 28.92 786 CYS A CA 1
ATOM 6143 C C . CYS A 1 786 ? 20.244 46.358 -1.914 1.00 28.92 786 CYS A C 1
ATOM 6145 O O . CYS A 1 786 ? 21.010 45.431 -1.682 1.00 28.92 786 CYS A O 1
ATOM 6147 N N . GLU A 1 787 ? 20.703 47.567 -2.273 1.00 25.39 787 GLU A N 1
ATOM 6148 C CA . GLU A 1 787 ? 22.089 47.981 -1.976 1.00 25.39 787 GLU A CA 1
ATOM 6149 C C . GLU A 1 787 ? 22.252 49.515 -1.889 1.00 25.39 787 GLU A C 1
ATOM 6151 O O . GLU A 1 787 ? 21.896 50.242 -2.817 1.00 25.39 787 GLU A O 1
ATOM 6156 N N . TRP A 1 788 ? 22.827 50.025 -0.785 1.00 30.64 788 TRP A N 1
ATOM 6157 C CA . TRP A 1 788 ? 23.351 51.401 -0.679 1.00 30.64 788 TRP A CA 1
ATOM 6158 C C . TRP A 1 788 ? 24.804 51.380 -0.221 1.00 30.64 788 TRP A C 1
ATOM 6160 O O . TRP A 1 788 ? 25.102 51.158 0.953 1.00 30.64 788 TRP A O 1
ATOM 6170 N N . THR A 1 789 ? 25.721 51.705 -1.130 1.00 27.75 789 THR A N 1
ATOM 6171 C CA . THR A 1 789 ? 27.138 51.887 -0.804 1.00 27.75 789 THR A CA 1
ATOM 6172 C C . THR A 1 789 ? 27.384 53.302 -0.265 1.00 27.75 789 THR A C 1
ATOM 6174 O O . THR A 1 789 ? 27.571 54.260 -1.020 1.00 27.75 789 THR A O 1
ATOM 6177 N N . PHE A 1 790 ? 27.398 53.452 1.062 1.00 31.89 790 PHE A N 1
ATOM 6178 C CA . PHE A 1 790 ? 27.836 54.686 1.726 1.00 31.89 790 PHE A CA 1
ATOM 6179 C C . PHE A 1 790 ? 29.369 54.765 1.780 1.00 31.89 790 PHE A C 1
ATOM 6181 O O . PHE A 1 790 ? 29.989 54.469 2.801 1.00 31.89 790 PHE A O 1
ATOM 6188 N N . GLU A 1 791 ? 30.000 55.203 0.692 1.00 26.56 791 GLU A N 1
ATOM 6189 C CA . GLU A 1 791 ? 31.439 55.489 0.694 1.00 26.56 791 GLU A CA 1
ATOM 6190 C C . GLU A 1 791 ? 31.734 56.829 1.391 1.00 26.56 791 GLU A C 1
ATOM 6192 O O . GLU A 1 791 ? 31.594 57.910 0.815 1.00 26.56 791 GLU A O 1
ATOM 6197 N N . GLN A 1 792 ? 32.192 56.764 2.645 1.00 29.36 792 GLN A N 1
ATOM 6198 C CA . GLN A 1 792 ? 33.023 57.825 3.214 1.00 29.36 792 GLN A CA 1
ATOM 6199 C C . GLN A 1 792 ? 34.475 57.584 2.801 1.00 29.36 792 GLN A C 1
ATOM 6201 O O . GLN A 1 792 ? 35.187 56.815 3.446 1.00 29.36 792 GLN A O 1
ATOM 6206 N N . ASN A 1 793 ? 34.931 58.286 1.765 1.00 30.03 793 ASN A N 1
ATOM 6207 C CA . ASN A 1 793 ? 36.359 58.354 1.477 1.00 30.03 793 ASN A CA 1
ATOM 6208 C C . ASN A 1 793 ? 37.086 59.036 2.645 1.00 30.03 793 ASN A C 1
ATOM 6210 O O . ASN A 1 793 ? 36.724 60.141 3.062 1.00 30.03 793 ASN A O 1
ATOM 6214 N N . VAL A 1 794 ? 38.092 58.344 3.178 1.00 31.80 794 VAL A N 1
ATOM 6215 C CA . VAL A 1 794 ? 39.029 58.850 4.182 1.00 31.80 794 VAL A CA 1
ATOM 6216 C C . VAL A 1 794 ? 40.341 59.146 3.461 1.00 31.80 794 VAL A C 1
ATOM 6218 O O . VAL A 1 794 ? 41.020 58.213 3.036 1.00 31.80 794 VAL A O 1
ATOM 6221 N N . GLU A 1 795 ? 40.677 60.431 3.327 1.00 32.81 795 GLU A N 1
ATOM 6222 C CA . GLU A 1 795 ? 42.050 60.904 3.073 1.00 32.81 795 GLU A CA 1
ATOM 6223 C C . GLU A 1 795 ? 42.730 61.290 4.398 1.00 32.81 795 GLU A C 1
ATOM 6225 O O . GLU A 1 795 ? 42.056 61.929 5.243 1.00 32.81 795 GLU A O 1
#

pLDDT: mean 84.13, std 16.86, range [23.23, 98.81]

InterPro domains:
  IPR000914 Solute-binding protein family 5 domain [PF00496] (66-449)
  IPR001261 ArgE/DapE/ACY1/CPG2/YscS, conserved site [PS00758] (574-583)
  IPR001261 ArgE/DapE/ACY1/CPG2/YscS, conserved site [PS00759] (639-678)
  IPR010161 Peptidase M20B, tripeptide aminopeptidase [TIGR01882] (501-761)
  IPR011650 Peptidase M20, dimerisation domain [PF07687] (707-771)
  IPR023765 Solute-binding protein family 5, conserved site [PS01040] (72-94)
  IPR036264 Bacterial exopeptidase dimerisation domain [SSF55031] (710-766)

Radius of gyration: 33.04 Å; chains: 1; bounding box: 87×109×63 Å

Sequence (795 aa):
MNTCGGNDKKETTKTEAGTIAASQKIEISSPAPLSTLDTTQTMDKNTFTIVQHLFEGLYRFDDDSTPIPGLAEKVEISEDGLTYKFTLKDDIKWSNGEPITAQDFLYSWKKLVTPETIGPNAYLLDNVKNSKAIRNGEKSVDEIGLSAPSDKEFVVELEQAQPSFLTVVSIGWLAPQNQAFVEKQGKDYATDSDHLLYSGPFILTDWDASSDTWTLKQNPEYYDADEVKLEEVKVNTIKEENTGINLYQSGDLDLTRISGQYVQQYSDDPGYITYSDVANYYLDFNKKAGSPLANTHLRKAISQAIDKDALTKSVLNDGSKPLNGLIPRNLYKNPDTSEDFRAFSGDQSVYDVTKAQEEWKKAQSELGDKIKLSLLVSDDDNGKKISEYVQSQLQENLNGLEITINAQPRNNVLQTRKDKDYELSLSGWIAGSSDLDSYFNLYAGDSAYNYGSYENADYDALITDARTVNANTPDKQFENYKEAEEILLSQDAAQVPSEKMSQLLERFLRYVKVNTRSDAASRTTPTTPGQVVLAKIIEQDLIELGLSEIHYNQKNGFLTAALPATTTEAIPTIGFIAHLDTADYNAENIQPKVFENYDGQDVLLNEELEIIMETAEFPNLKDYIAQTLITTDGTTLLGADDKAGIVEIIAAIEYLLVHPEITHGKILLAFGPDEEIGRGADQFDAVNFPAKFAYTIDSGRVGCFEYETFNAAQAVIKIEGTSVHPGTAYGMMVNAIKLGESLDTRLPKEEVPEKTRGYEALRKRSNNTVTFQRADGGVNQQGMGCEWTFEQNVE

Organism: Spodoptera exigua (NCBI:txid7107)